Protein AF-A0AAE0IGR1-F1 (afdb_monomer)

Foldseek 3Di:
DPDDDADAEDEAELEEAEQEQEQAEADDPPLDQQHYKYKYAFYFYYNYQWDYDRPSNRDTHGHHGDTDRIDMDHAAAHQADAQDEAAAADPFPANAEDEPGEAEWALEPRHCQACVNFAAPPAADDPRQNHEAEHYEHDQNYEYDYAPYEADYQQFRPVVPPCRGGGDHEYAEYYEHNHQPDDYEAHAYEAEAYWQERYEYEPHENYYDHAYEYEHRQQPPVVPPPPPCPVPAVVDPPGDDLVVCVVPPQSQSRGYAHYEYYLYEQYHHHHYEYEQQHHNNDGPLQVVLASHAEHYEYELYAQHKHAWYKYTSYQFDYDYHPDDGDGQVVQFDDPDPRTIGTDGIDCPRHGDHHDCVSVVVVVVPPVPPPDDDQPDADQALVRLLVCLLVTDLLCSLLSLLVNLLVLLVVLLVLLVVCVVVVLVVLVVLVVVVLLVVLQVLLLVVQLCVLVLVQKWKWFFAFAAEPVRVPCPPDDGHPDHDDDPPDDTGGDIHTDRRHNDQADADADPDDDDDTAMEMDGPDPPSVLQVSLAPRLQFPQQWDFFWAFRYFYPPLVVVPPCSVVCRVVPTGTHGRRIDGDSVRDDDADLSQLCVLLSVLSVQLSVLSVLLSVVCVVPSVQSLLSSLLSLLSSVLSSLQSVLSVVSSVCSVPPDPVVVVVSVLSNLLSSLLSLLSSPPSCPVVNVVSLSSQCSSHHPSNVLSVLSNCLSVPCPHLSNQSSVLSRVPGSTRVSSNRNSVSSVVHDPSNLVSNPCSSVSVVSSVSSSPND

Secondary structure (DSSP, 8-state):
--S----EEEEEES-EEES-S-SEEE--GGG-STTEEEEEEEEEEEEEEEEEEETTTTEEEEEEEEEEEEEEE-----TT-EEEEE----SSTTSSEEES-EEEESSSTTSS-STTTSBTT-SS--GGGEEESEEEEE-TT--EEEES-EEEE-SEEGGGGGG-EEB--EESEEEEE--SS--EEEEEEEEE--SSEEEEEES-EEEEEEEEEEE--TTTTSSPTTTT-GGGTTSSTT----GGGTT-S-TTSSS-EEEEEES-EEEEEEEEEEE---BTTB-HHHHHT-SEEEEEEEES-EEEEEEEEEEESEEEEEEETTSPPEESGGGB--SSSS-EEEEEEEEEESS----GGGHHHHGGGGGGS-PPP--S--SSHHHHHHHGGGS-HHHHHHHHHHHHHHHHHHHHHHHHHHHHTTHHHHHHHHHHHHHHHHHHHHHHHHTTTTTTSSEEEEEEEEEEETTTTT-GGGS---SEE--TT---EEEEEEEPPPSS-------SSPPPPP-EEEEES-HHHHHHHHHHHH---STTEEEEEEEEEPPTTGGGSGGGHHHHHHHHSEEEEEEEEE-GGG-----HHHHHHHTHHHHHHHHHHHHHHHHHHTTSGGGHHHHHHHHHHHHHHHHHHHHHHHHHHHHTTS--HHHHHHHHHHHHHHHHHTHHHHGGGGHHHHHHHHHHHHTT-SHHHHHHHHHHHHHH-TTSHHHHHHHHHHSSTT-HHHHHHHHHHHHH--HHHHGGGTHHHHHHHHHHHHHH--

Sequence (766 aa):
MTGTYNGGSIPVLDSTMTDVTTGIYVSTPFNMANQFSIVIDNLSIKNVGTAVNHQTAGTQLVGGTYNVESWVLGKGPTAGVVLMEWNMAESSQGSAGMWDSHFRIGGAAGSRLQVANCPKLTGPVNANCIAGAMMLHMTPTSSAYLENIWAWVSDHDMDSGLAQTQIDVYVARGILIESRGGPVWMYSTASEHCILYQYQLYGAKDVFMGNVQTESPYFLPKPQAPAPFITAVEQFPGDPDFGSCAGSSSTHCAAAWGLMVQASTNVHVMGAGLYNWFQEYVQPCVDTQDCQQRVVNITASASVWVYNLYTIGTVEMINYGSQTPILSKPNTNALEHPFVSSINAWMGASVGEVPDEFNDEITLLIDHWNLPECSGGSTSLEELEEAAAKVPGHCRDKYVVDIEMRTLNTALDKYTSVVKDGYDSKFAIYEKVVRQAVPGQIDAFMRGAQASGFFSCVNRKIVCCKAECHAIAYGNCEGCDRGADCVSGPTNVTVDCPTEIPRAAPSYSAPSLPTIYYTCTNYDGFYKAMADQYGIQKSWVTWGKFTVRIHTGCEYSGTNIKKCQDDNEQHWYGYPLFNDGAVVIANPKDIIAASYDQARELSADLSQAAAFADWFAPYHSDLADAASIPAFLMSMAVDSMSKVVHVADEIIEEERKALIVNFLTAVLFLIPMAGEVAGAFSLAVLRGILEIAGHLADLAITIYEVVDDPGSALQTIFGWLLGGGASRKPFKEAAAARRAMPNAEKDKLGTVKDKLDTIARVRKTC

Structure (mmCIF, N/CA/C/O backbone):
data_AF-A0AAE0IGR1-F1
#
_entry.id   AF-A0AAE0IGR1-F1
#
loop_
_atom_site.group_PDB
_atom_site.id
_atom_site.type_symbol
_atom_site.label_atom_id
_atom_site.label_alt_id
_atom_site.label_comp_id
_atom_site.label_asym_id
_atom_site.label_entity_id
_atom_site.label_seq_id
_atom_site.pdbx_PDB_ins_code
_atom_site.Cartn_x
_atom_site.Cartn_y
_atom_site.Cartn_z
_atom_site.occupancy
_atom_site.B_iso_or_equiv
_atom_site.auth_seq_id
_atom_site.auth_comp_id
_atom_site.auth_asym_id
_atom_site.auth_atom_id
_atom_site.pdbx_PDB_model_num
ATOM 1 N N . MET A 1 1 ? -41.313 -8.352 10.729 1.00 32.53 1 MET A N 1
ATOM 2 C CA . MET A 1 1 ? -41.241 -6.997 10.140 1.00 32.53 1 MET A CA 1
ATOM 3 C C . MET A 1 1 ? -42.437 -6.810 9.206 1.00 32.53 1 MET A C 1
ATOM 5 O O . MET A 1 1 ? -42.732 -7.741 8.469 1.00 32.53 1 MET A O 1
ATOM 9 N N . THR A 1 2 ? -43.145 -5.676 9.253 1.00 28.11 2 THR A N 1
ATOM 10 C CA . THR A 1 2 ? -44.354 -5.416 8.424 1.00 28.11 2 THR A CA 1
ATOM 11 C C . THR A 1 2 ? -44.430 -3.978 7.885 1.00 28.11 2 THR A C 1
ATOM 13 O O . THR A 1 2 ? -45.504 -3.511 7.513 1.00 28.11 2 THR A O 1
ATOM 16 N N . GLY A 1 3 ? -43.306 -3.257 7.851 1.00 33.84 3 GLY A N 1
ATOM 17 C CA . GLY A 1 3 ? -43.201 -1.962 7.173 1.00 33.84 3 GLY A CA 1
ATOM 18 C C . GLY A 1 3 ? -42.884 -2.141 5.687 1.00 33.84 3 GLY A C 1
ATOM 19 O O . GLY A 1 3 ? -42.161 -3.062 5.315 1.00 33.84 3 GLY A O 1
ATOM 20 N N . THR A 1 4 ? -43.406 -1.266 4.828 1.00 33.12 4 THR A N 1
ATOM 21 C CA . THR A 1 4 ? -43.055 -1.230 3.400 1.00 33.12 4 THR A CA 1
ATOM 22 C C . THR A 1 4 ? -41.631 -0.702 3.211 1.00 33.12 4 THR A C 1
ATOM 24 O O . THR A 1 4 ? -41.381 0.494 3.365 1.00 33.12 4 THR A O 1
ATOM 27 N N . TYR A 1 5 ? -40.711 -1.610 2.893 1.00 40.69 5 TYR A N 1
ATOM 28 C CA . TYR A 1 5 ? -39.270 -1.371 2.792 1.00 40.69 5 TYR A CA 1
ATOM 29 C C . TYR A 1 5 ? -38.842 -0.427 1.657 1.00 40.69 5 TYR A C 1
ATOM 31 O O . TYR A 1 5 ? -39.402 -0.446 0.559 1.00 40.69 5 TYR A O 1
ATOM 39 N N . ASN A 1 6 ? -37.762 0.305 1.941 1.00 41.19 6 ASN A N 1
ATOM 40 C CA . ASN A 1 6 ? -36.850 1.040 1.054 1.00 41.19 6 ASN A CA 1
ATOM 41 C C . ASN A 1 6 ? -35.438 0.954 1.731 1.00 41.19 6 ASN A C 1
ATOM 43 O O . ASN A 1 6 ? -35.376 0.619 2.915 1.00 41.19 6 ASN A O 1
ATOM 47 N N . GLY A 1 7 ? -34.271 1.167 1.106 1.00 49.53 7 GLY A N 1
ATOM 48 C CA . GLY A 1 7 ? -33.974 1.815 -0.178 1.00 49.53 7 GLY A CA 1
ATOM 49 C C . GLY A 1 7 ? -32.599 2.521 -0.197 1.00 49.53 7 GLY A C 1
ATOM 50 O O . GLY A 1 7 ? -32.595 3.731 -0.321 1.00 49.53 7 GLY A O 1
ATOM 51 N N . GLY A 1 8 ? -31.470 1.814 -0.002 1.00 45.62 8 GLY A N 1
ATOM 52 C CA . GLY A 1 8 ? -30.089 2.327 0.282 1.00 45.62 8 GLY A CA 1
ATOM 53 C C . GLY A 1 8 ? -29.482 3.423 -0.617 1.00 45.62 8 GLY A C 1
ATOM 54 O O . GLY A 1 8 ? -29.992 3.728 -1.697 1.00 45.62 8 GLY A O 1
ATOM 55 N N . SER A 1 9 ? -28.301 3.924 -0.230 1.00 52.53 9 SER A N 1
ATOM 56 C CA . SER A 1 9 ? -27.388 4.678 -1.111 1.00 52.53 9 SER A CA 1
ATOM 57 C C . SER A 1 9 ? -25.907 4.500 -0.751 1.00 52.53 9 SER A C 1
ATOM 59 O O . SER A 1 9 ? -25.546 4.753 0.395 1.00 52.53 9 SER A O 1
ATOM 61 N N . ILE A 1 10 ? -25.052 4.162 -1.724 1.00 58.31 10 ILE A N 1
ATOM 62 C CA . ILE A 1 10 ? -23.582 4.174 -1.596 1.00 58.31 10 ILE A CA 1
ATOM 63 C C . ILE A 1 10 ? -22.963 5.098 -2.660 1.00 58.31 10 ILE A C 1
ATOM 65 O O . ILE A 1 10 ? -23.114 4.815 -3.851 1.00 58.31 10 ILE A O 1
ATOM 69 N N . PRO A 1 11 ? -22.242 6.166 -2.274 1.00 56.22 11 PRO A N 1
ATOM 70 C CA . PRO A 1 11 ? -21.306 6.859 -3.151 1.00 56.22 11 PRO A CA 1
ATOM 71 C C . PRO A 1 11 ? -19.921 6.178 -3.128 1.00 56.22 11 PRO A C 1
ATOM 73 O O . PRO A 1 11 ? -19.413 5.841 -2.065 1.00 56.22 11 PRO A O 1
ATOM 76 N N . VAL A 1 12 ? -19.303 6.005 -4.295 1.00 64.44 12 VAL A N 1
ATOM 77 C CA . VAL A 1 12 ? -17.912 5.562 -4.489 1.00 64.44 12 VAL A CA 1
ATOM 78 C C . VAL A 1 12 ? -17.262 6.573 -5.426 1.00 64.44 12 VAL A C 1
ATOM 80 O O . VAL A 1 12 ? -17.505 6.538 -6.630 1.00 64.44 12 VAL A O 1
ATOM 83 N N . LEU A 1 13 ? -16.519 7.520 -4.861 1.00 58.56 13 LEU A N 1
ATOM 84 C CA . LEU A 1 13 ? -15.970 8.681 -5.567 1.00 58.56 13 LEU A CA 1
ATOM 85 C C . LEU A 1 13 ? -14.442 8.612 -5.524 1.00 58.56 13 LEU A C 1
ATOM 87 O O . LEU A 1 13 ? -13.894 8.259 -4.481 1.00 58.56 13 LEU A O 1
ATOM 91 N N . ASP A 1 14 ? -13.774 8.897 -6.644 1.00 55.19 14 ASP A N 1
ATOM 92 C CA . ASP A 1 14 ? -12.304 8.991 -6.764 1.00 55.19 14 ASP A CA 1
ATOM 93 C C . ASP A 1 14 ? -11.532 7.754 -6.242 1.00 55.19 14 ASP A C 1
ATOM 95 O O . ASP A 1 14 ? -10.349 7.803 -5.905 1.00 55.19 14 ASP A O 1
ATOM 99 N N . SER A 1 15 ? -12.219 6.612 -6.161 1.00 71.31 15 SER A N 1
ATOM 100 C CA . SER A 1 15 ? -11.767 5.427 -5.430 1.00 71.31 15 SER A CA 1
ATOM 101 C C . SER A 1 15 ? -10.935 4.480 -6.304 1.00 71.31 15 SER A C 1
ATOM 103 O O . SER A 1 15 ? -10.947 4.550 -7.534 1.00 71.31 15 SER A O 1
ATOM 105 N N . THR A 1 16 ? -10.258 3.505 -5.689 1.00 79.19 16 THR A N 1
ATOM 106 C CA . THR A 1 16 ? -9.622 2.392 -6.415 1.00 79.19 16 THR A CA 1
ATOM 107 C C . THR A 1 16 ? -10.020 1.037 -5.826 1.00 79.19 16 THR A C 1
ATOM 109 O O . THR A 1 16 ? -9.865 0.810 -4.633 1.00 79.19 16 THR A O 1
ATOM 112 N N . MET A 1 17 ? -10.471 0.101 -6.668 1.00 83.50 17 MET A N 1
ATOM 113 C CA . MET A 1 17 ? -10.677 -1.310 -6.309 1.00 83.50 17 MET A CA 1
ATOM 114 C C . MET A 1 17 ? -9.617 -2.166 -7.003 1.00 83.50 17 MET A C 1
ATOM 116 O O . MET A 1 17 ? -9.575 -2.215 -8.231 1.00 83.50 17 MET A O 1
ATOM 120 N N . THR A 1 18 ? -8.768 -2.845 -6.229 1.00 80.94 18 THR A N 1
ATOM 121 C CA . THR A 1 18 ? -7.676 -3.684 -6.754 1.00 80.94 18 THR A CA 1
ATOM 122 C C . THR A 1 18 ? -7.770 -5.106 -6.200 1.00 80.94 18 THR A C 1
ATOM 124 O O . THR A 1 18 ? -8.037 -5.271 -5.016 1.00 80.94 18 THR A O 1
ATOM 127 N N . ASP A 1 19 ? -7.558 -6.119 -7.044 1.00 81.06 19 ASP A N 1
ATOM 128 C CA . ASP A 1 19 ? -7.430 -7.545 -6.675 1.00 81.06 19 ASP A CA 1
ATOM 129 C C . ASP A 1 19 ? -8.647 -8.178 -5.946 1.00 81.06 19 ASP A C 1
ATOM 131 O O . ASP A 1 19 ? -8.520 -9.201 -5.271 1.00 81.06 19 ASP A O 1
ATOM 135 N N . VAL A 1 20 ? -9.856 -7.616 -6.093 1.00 75.44 20 VAL A N 1
ATOM 136 C CA . VAL A 1 20 ? -11.080 -8.126 -5.435 1.00 75.44 20 VAL A CA 1
ATOM 137 C C . VAL A 1 20 ? -11.959 -8.983 -6.354 1.00 75.44 20 VAL A C 1
ATOM 139 O O . VAL A 1 20 ? -12.288 -8.607 -7.479 1.00 75.44 20 VAL A O 1
ATOM 142 N N . THR A 1 21 ? -12.428 -10.136 -5.858 1.00 83.75 21 THR A N 1
ATOM 143 C CA . THR A 1 21 ? -13.311 -11.044 -6.629 1.00 83.75 21 THR A CA 1
ATOM 144 C C . THR A 1 21 ? -14.663 -10.397 -6.955 1.00 83.75 21 THR A C 1
ATOM 146 O O . THR A 1 21 ? -15.224 -10.606 -8.030 1.00 83.75 21 THR A O 1
ATOM 149 N N . THR A 1 22 ? -15.193 -9.568 -6.058 1.00 83.88 22 THR A N 1
ATOM 150 C CA . THR A 1 22 ? -16.316 -8.664 -6.328 1.00 83.88 22 THR A CA 1
ATOM 151 C C . THR A 1 22 ? -16.089 -7.373 -5.547 1.00 83.88 22 THR A C 1
ATOM 153 O O . THR A 1 22 ? -15.745 -7.448 -4.374 1.00 83.88 22 THR A O 1
ATOM 156 N N . GLY A 1 23 ? -16.243 -6.216 -6.197 1.00 83.06 23 GLY A N 1
ATOM 157 C CA . GLY A 1 23 ? -16.045 -4.897 -5.588 1.00 83.06 23 GLY A CA 1
ATOM 158 C C . GLY A 1 23 ? -17.191 -4.525 -4.651 1.00 83.06 23 GLY A C 1
ATOM 159 O O . GLY A 1 23 ? -17.036 -4.545 -3.436 1.00 83.06 23 GLY A O 1
ATOM 160 N N . ILE A 1 24 ? -18.368 -4.243 -5.214 1.00 80.44 24 ILE A N 1
ATOM 161 C CA . ILE A 1 24 ? -19.601 -3.999 -4.453 1.00 80.44 24 ILE A CA 1
ATOM 162 C C . ILE A 1 24 ? -20.551 -5.181 -4.649 1.00 80.44 24 ILE A C 1
ATOM 164 O O . ILE A 1 24 ? -21.034 -5.418 -5.757 1.00 80.44 24 ILE A O 1
ATOM 168 N N . TYR A 1 25 ? -20.868 -5.907 -3.579 1.00 79.31 25 TYR A N 1
ATOM 169 C CA . TYR A 1 25 ? -21.896 -6.948 -3.596 1.00 79.31 25 TYR A CA 1
ATOM 170 C C . TYR A 1 25 ? -23.161 -6.456 -2.886 1.00 79.31 25 TYR A C 1
ATOM 172 O O . TYR A 1 25 ? -23.106 -6.063 -1.726 1.00 79.31 25 TYR A O 1
ATOM 180 N N . VAL A 1 26 ? -24.309 -6.487 -3.572 1.00 71.12 26 VAL A N 1
ATOM 181 C CA . VAL A 1 26 ? -25.598 -6.043 -3.019 1.00 71.12 26 VAL A CA 1
ATOM 182 C C . VAL A 1 26 ? -26.591 -7.197 -2.983 1.00 71.12 26 VAL A C 1
ATOM 184 O O . VAL A 1 26 ? -27.227 -7.532 -3.992 1.00 71.12 26 VAL A O 1
ATOM 187 N N . SER A 1 27 ? -26.785 -7.755 -1.791 1.00 67.62 27 SER A N 1
ATOM 188 C CA . SER A 1 27 ? -27.943 -8.584 -1.453 1.00 67.62 27 SER A CA 1
ATOM 189 C C . SER A 1 27 ? -28.959 -7.765 -0.666 1.00 67.62 27 SER A C 1
ATOM 191 O O . SER A 1 27 ? -28.601 -7.098 0.302 1.00 67.62 27 SER A O 1
ATOM 193 N N . THR A 1 28 ? -30.237 -7.846 -1.038 1.00 59.53 28 THR A N 1
ATOM 194 C CA . THR A 1 28 ? -31.324 -7.251 -0.250 1.00 59.53 28 THR A CA 1
ATOM 195 C C . THR A 1 28 ? -32.122 -8.346 0.453 1.00 59.53 28 THR A C 1
ATOM 197 O O . THR A 1 28 ? -32.560 -9.297 -0.204 1.00 59.53 28 THR A O 1
ATOM 200 N N . PRO A 1 29 ? -32.381 -8.227 1.768 1.00 45.53 29 PRO A N 1
ATOM 201 C CA . PRO A 1 29 ? -33.410 -9.028 2.411 1.00 45.53 29 PRO A CA 1
ATOM 202 C C . PRO A 1 29 ? -34.731 -8.908 1.628 1.00 45.53 29 PRO A C 1
ATOM 204 O O . PRO A 1 29 ? -35.122 -7.818 1.213 1.00 45.53 29 PRO A O 1
ATOM 207 N N . PHE A 1 30 ? -35.432 -10.028 1.439 1.00 51.00 30 PHE A N 1
ATOM 208 C CA . PHE A 1 30 ? -36.766 -10.095 0.814 1.00 51.00 30 PHE A CA 1
ATOM 209 C C . PHE A 1 30 ? -36.866 -9.791 -0.703 1.00 51.00 30 PHE A C 1
ATOM 211 O O . PHE A 1 30 ? -37.959 -9.495 -1.184 1.00 51.00 30 PHE A O 1
ATOM 218 N N . ASN A 1 31 ? -35.789 -9.936 -1.488 1.00 55.56 31 ASN A N 1
ATOM 219 C CA . ASN A 1 31 ? -35.830 -9.946 -2.967 1.00 55.56 31 ASN A CA 1
ATOM 220 C C . ASN A 1 31 ? -36.427 -8.687 -3.654 1.00 55.56 31 ASN A C 1
ATOM 222 O O . ASN A 1 31 ? -36.991 -8.767 -4.747 1.00 55.56 31 ASN A O 1
ATOM 226 N N . MET A 1 32 ? -36.276 -7.496 -3.067 1.00 56.06 32 MET A N 1
ATOM 227 C CA . MET A 1 32 ? -36.709 -6.240 -3.699 1.00 56.06 32 MET A CA 1
ATOM 228 C C . MET A 1 32 ? -35.548 -5.521 -4.411 1.00 56.06 32 MET A C 1
ATOM 230 O O . MET A 1 32 ? -34.564 -5.133 -3.787 1.00 56.06 32 MET A O 1
ATOM 234 N N . ALA A 1 33 ? -35.669 -5.356 -5.735 1.00 56.72 33 ALA A N 1
ATOM 235 C CA . ALA A 1 33 ? -34.616 -4.839 -6.624 1.00 56.72 33 ALA A CA 1
ATOM 236 C C . ALA A 1 33 ? -34.438 -3.310 -6.604 1.00 56.72 33 ALA A C 1
ATOM 238 O O . ALA A 1 33 ? -33.350 -2.802 -6.842 1.00 56.72 33 ALA A O 1
ATOM 239 N N . ASN A 1 34 ? -35.498 -2.554 -6.308 1.00 54.81 34 ASN A N 1
ATOM 240 C CA . ASN A 1 34 ? -35.476 -1.086 -6.348 1.00 54.81 34 ASN A CA 1
ATOM 241 C C . ASN A 1 34 ? -35.020 -0.482 -5.007 1.00 54.81 34 ASN A C 1
ATOM 243 O O . ASN A 1 34 ? -35.529 0.562 -4.604 1.00 54.81 34 ASN A O 1
ATOM 247 N N . GLN A 1 35 ? -34.149 -1.189 -4.275 1.00 56.34 35 GLN A N 1
ATOM 248 C CA . GLN A 1 35 ? -33.909 -0.955 -2.850 1.00 56.34 35 GLN A CA 1
ATOM 249 C C . GLN A 1 35 ? -32.461 -0.722 -2.418 1.00 56.34 35 GLN A C 1
ATOM 251 O O . GLN A 1 35 ? -32.260 -0.592 -1.213 1.00 56.34 35 GLN A O 1
ATOM 256 N N . PHE A 1 36 ? -31.491 -0.532 -3.320 1.00 59.03 36 PHE A N 1
ATOM 257 C CA . PHE A 1 36 ? -30.537 0.556 -3.078 1.00 59.03 36 PHE A CA 1
ATOM 258 C C . PHE A 1 36 ? -30.007 1.275 -4.309 1.00 59.03 36 PHE A C 1
ATOM 260 O O . PHE A 1 36 ? -30.181 0.823 -5.438 1.00 59.03 36 PHE A O 1
ATOM 267 N N . SER A 1 37 ? -29.449 2.459 -4.048 1.00 60.84 37 SER A N 1
ATOM 268 C CA . SER A 1 37 ? -28.694 3.274 -4.977 1.00 60.84 37 SER A CA 1
ATOM 269 C C . SER A 1 37 ? -27.185 3.058 -4.836 1.00 60.84 37 SER A C 1
ATOM 271 O O . SER A 1 37 ? -26.670 2.897 -3.733 1.00 60.84 37 SER A O 1
ATOM 273 N N . ILE A 1 38 ? -26.476 3.071 -5.955 1.00 70.00 38 ILE A N 1
ATOM 274 C CA . ILE A 1 38 ? -25.025 3.225 -6.031 1.00 70.00 38 ILE A CA 1
ATOM 275 C C . ILE A 1 38 ? -24.768 4.405 -6.958 1.00 70.00 38 ILE A C 1
ATOM 277 O O . ILE A 1 38 ? -25.395 4.490 -8.018 1.00 70.00 38 ILE A O 1
ATOM 281 N N . VAL A 1 39 ? -23.854 5.286 -6.570 1.00 65.00 39 VAL A N 1
ATOM 282 C CA . VAL A 1 39 ? -23.245 6.297 -7.434 1.00 65.00 39 VAL A CA 1
ATOM 283 C C . VAL A 1 39 ? -21.751 6.027 -7.433 1.00 65.00 39 VAL A C 1
ATOM 285 O O . VAL A 1 39 ? -21.124 6.083 -6.385 1.00 65.00 39 VAL A O 1
ATOM 288 N N . ILE A 1 40 ? -21.196 5.715 -8.594 1.00 72.12 40 ILE A N 1
ATOM 289 C CA . ILE A 1 40 ? -19.762 5.590 -8.824 1.00 72.12 40 ILE A CA 1
ATOM 290 C C . ILE A 1 40 ? -19.332 6.784 -9.671 1.00 72.12 40 ILE A C 1
ATOM 292 O O . ILE A 1 40 ? -19.990 7.084 -10.671 1.00 72.12 40 ILE A O 1
ATOM 296 N N . ASP A 1 41 ? -18.243 7.432 -9.284 1.00 55.28 41 ASP A N 1
ATOM 297 C CA . ASP A 1 41 ? -17.595 8.524 -10.011 1.00 55.28 41 ASP A CA 1
ATOM 298 C C . ASP A 1 41 ? -16.074 8.334 -9.910 1.00 55.28 41 ASP A C 1
ATOM 300 O O . ASP A 1 41 ? -15.561 8.042 -8.829 1.00 55.28 41 ASP A O 1
ATOM 304 N N . ASN A 1 42 ? -15.361 8.429 -11.031 1.00 57.09 42 ASN A N 1
ATOM 305 C CA . ASN A 1 42 ? -13.902 8.285 -11.118 1.00 57.09 42 ASN A CA 1
ATOM 306 C C . ASN A 1 42 ? -13.301 7.060 -10.370 1.00 57.09 42 ASN A C 1
ATOM 308 O O . ASN A 1 42 ? -12.272 7.157 -9.703 1.00 57.09 42 ASN A O 1
ATOM 312 N N . LEU A 1 43 ? -13.927 5.881 -10.476 1.00 80.81 43 LEU A N 1
ATOM 313 C CA . LEU A 1 43 ? -13.426 4.646 -9.851 1.00 80.81 43 LEU A CA 1
ATOM 314 C C . LEU A 1 43 ? -12.410 3.941 -10.761 1.00 80.81 43 LEU A C 1
ATOM 316 O O . LEU A 1 43 ? -12.765 3.463 -11.840 1.00 80.81 43 LEU A O 1
ATOM 320 N N . SER A 1 44 ? -11.171 3.769 -10.305 1.00 85.31 44 SER A N 1
ATOM 321 C CA . SER A 1 44 ? -10.204 2.886 -10.970 1.00 85.31 44 SER A CA 1
ATOM 322 C C . SER A 1 44 ? -10.406 1.438 -10.516 1.00 85.31 44 SER A C 1
ATOM 324 O O . SER A 1 44 ? -10.274 1.136 -9.331 1.00 85.31 44 SER A O 1
ATOM 326 N N . ILE A 1 45 ? -10.708 0.517 -11.433 1.00 90.06 45 ILE A N 1
ATOM 327 C CA . ILE A 1 45 ? -10.719 -0.921 -11.135 1.00 90.06 45 ILE A CA 1
ATOM 328 C C . ILE A 1 45 ? -9.489 -1.601 -11.738 1.00 90.06 45 ILE A C 1
ATOM 330 O O . ILE A 1 45 ? -9.093 -1.305 -12.866 1.00 90.06 45 ILE A O 1
ATOM 334 N N . LYS A 1 46 ? -8.868 -2.510 -10.983 1.00 89.12 46 LYS A N 1
ATOM 335 C CA . LYS A 1 46 ? -7.663 -3.258 -11.369 1.00 89.12 46 LYS A CA 1
ATOM 336 C C . LYS A 1 46 ? -7.799 -4.711 -10.923 1.00 89.12 46 LYS A C 1
ATOM 338 O O . LYS A 1 46 ? -7.933 -4.972 -9.734 1.00 89.12 46 LYS A O 1
ATOM 343 N N . ASN A 1 47 ? -7.761 -5.659 -11.857 1.00 86.88 47 ASN A N 1
ATOM 344 C CA . ASN A 1 47 ? -7.889 -7.093 -11.560 1.00 86.88 47 ASN A CA 1
ATOM 345 C C . ASN A 1 47 ? -9.139 -7.437 -10.712 1.00 86.88 47 ASN A C 1
ATOM 347 O O . ASN A 1 47 ? -9.103 -8.267 -9.806 1.00 86.88 47 ASN A O 1
ATOM 351 N N . VAL A 1 48 ? -10.261 -6.761 -10.982 1.00 89.12 48 VAL A N 1
ATOM 352 C CA . VAL A 1 48 ? -11.524 -6.979 -10.262 1.00 89.12 48 VAL A CA 1
ATOM 353 C C . VAL A 1 48 ? -12.364 -8.030 -10.983 1.00 89.12 48 VAL A C 1
ATOM 355 O O . VAL A 1 48 ? -12.584 -7.909 -12.183 1.00 89.12 48 VAL A O 1
ATOM 358 N N . GLY A 1 49 ? -12.892 -9.033 -10.277 1.00 89.94 49 GLY A N 1
ATOM 359 C CA . GLY A 1 49 ? -13.716 -10.090 -10.887 1.00 89.94 49 GLY A CA 1
ATOM 360 C C . GLY A 1 49 ? -15.113 -9.616 -11.318 1.00 89.94 49 GLY A C 1
ATOM 361 O O . GLY A 1 49 ? -15.602 -9.960 -12.393 1.00 89.94 49 GLY A O 1
ATOM 362 N N . THR A 1 50 ? -15.768 -8.782 -10.510 1.00 89.00 50 THR A N 1
ATOM 363 C CA . THR A 1 50 ? -17.035 -8.100 -10.840 1.00 89.00 50 THR A CA 1
ATOM 364 C C . THR A 1 50 ? -17.097 -6.787 -10.065 1.00 89.00 50 THR A C 1
ATOM 366 O O . THR A 1 50 ? -17.085 -6.818 -8.839 1.00 89.00 50 THR A O 1
ATOM 369 N N . ALA A 1 51 ? -17.127 -5.627 -10.726 1.00 83.75 51 ALA A N 1
ATOM 370 C CA . ALA A 1 51 ? -17.043 -4.345 -10.019 1.00 83.75 51 ALA A CA 1
ATOM 371 C C . ALA A 1 51 ? -18.284 -4.068 -9.160 1.00 83.75 51 ALA A C 1
ATOM 373 O O . ALA A 1 51 ? -18.154 -3.643 -8.015 1.00 83.75 51 ALA A O 1
ATOM 374 N N . VAL A 1 52 ? -19.479 -4.384 -9.669 1.00 85.81 52 VAL A N 1
ATOM 375 C CA . VAL A 1 52 ? -20.727 -4.346 -8.895 1.00 85.81 52 VAL A CA 1
ATOM 376 C C . VAL A 1 52 ? -21.581 -5.557 -9.230 1.00 85.81 52 VAL A C 1
ATOM 378 O O . VAL A 1 52 ? -21.808 -5.841 -10.402 1.00 85.81 52 VAL A O 1
ATOM 381 N N . ASN A 1 53 ? -22.120 -6.229 -8.218 1.00 84.69 53 ASN A N 1
ATOM 382 C CA . ASN A 1 53 ? -23.085 -7.308 -8.373 1.00 84.69 53 ASN A CA 1
ATOM 383 C C . ASN A 1 53 ? -24.309 -7.064 -7.484 1.00 84.69 53 ASN A C 1
ATOM 385 O O . ASN A 1 53 ? -24.288 -7.377 -6.293 1.00 84.69 53 ASN A O 1
ATOM 389 N N . HIS A 1 54 ? -25.391 -6.529 -8.053 1.00 78.38 54 HIS A N 1
ATOM 390 C CA . HIS A 1 54 ? -26.666 -6.426 -7.350 1.00 78.38 54 HIS A CA 1
ATOM 391 C C . HIS A 1 54 ? -27.509 -7.676 -7.612 1.00 78.38 54 HIS A C 1
ATOM 393 O O . HIS A 1 54 ? -28.357 -7.702 -8.507 1.00 78.38 54 HIS A O 1
ATOM 399 N N . GLN A 1 55 ? -27.286 -8.700 -6.780 1.00 77.56 55 GLN A N 1
ATOM 400 C CA . GLN A 1 55 ? -27.884 -10.034 -6.895 1.00 77.56 55 GLN A CA 1
ATOM 401 C C . GLN A 1 55 ? -29.404 -9.974 -7.107 1.00 77.56 55 GLN A C 1
ATOM 403 O O . GLN A 1 55 ? -29.927 -10.595 -8.029 1.00 77.56 55 GLN A O 1
ATOM 408 N N . THR A 1 56 ? -30.107 -9.189 -6.287 1.00 70.31 56 THR A N 1
ATOM 409 C CA . THR A 1 56 ? -31.568 -9.061 -6.355 1.00 70.31 56 THR A CA 1
ATOM 410 C C . THR A 1 56 ? -32.074 -8.370 -7.622 1.00 70.31 56 THR A C 1
ATOM 412 O O . THR A 1 56 ? -33.123 -8.739 -8.148 1.00 70.31 56 THR A O 1
ATOM 415 N N . ALA A 1 57 ? -31.372 -7.339 -8.097 1.00 68.00 57 ALA A N 1
ATOM 416 C CA . ALA A 1 57 ? -31.784 -6.586 -9.279 1.00 68.00 57 ALA A CA 1
ATOM 417 C C . ALA A 1 57 ? -31.388 -7.276 -10.594 1.00 68.00 57 ALA A C 1
ATOM 419 O O . ALA A 1 57 ? -31.900 -6.911 -11.649 1.00 68.00 57 ALA A O 1
ATOM 420 N N . GLY A 1 58 ? -30.469 -8.248 -10.541 1.00 75.19 58 GLY A N 1
ATOM 421 C CA . GLY A 1 58 ? -29.841 -8.830 -11.727 1.00 75.19 58 GLY A CA 1
ATOM 422 C C . GLY A 1 58 ? -28.909 -7.855 -12.458 1.00 75.19 58 GLY A C 1
ATOM 423 O O . GLY A 1 58 ? -28.497 -8.134 -13.581 1.00 75.19 58 GLY A O 1
ATOM 424 N N . THR A 1 59 ? -28.583 -6.714 -11.844 1.00 78.94 59 THR A N 1
ATOM 425 C CA . THR A 1 59 ? -27.728 -5.680 -12.435 1.00 78.94 59 THR A CA 1
ATOM 426 C C . THR A 1 59 ? -26.284 -5.887 -12.011 1.00 78.94 59 THR A C 1
ATOM 428 O O . THR A 1 59 ? -25.998 -6.024 -10.820 1.00 78.94 59 THR A O 1
ATOM 431 N N . GLN A 1 60 ? -25.367 -5.840 -12.975 1.00 86.00 60 GLN A N 1
ATOM 432 C CA . GLN A 1 60 ? -23.933 -5.919 -12.719 1.00 86.00 60 GLN A CA 1
ATOM 433 C C . GLN A 1 60 ? -23.181 -4.796 -13.438 1.00 86.00 60 GLN A C 1
ATOM 435 O O . GLN A 1 60 ? -23.512 -4.448 -14.572 1.00 86.00 60 GLN A O 1
ATOM 440 N N . LEU A 1 61 ? -22.146 -4.268 -12.787 1.00 83.06 61 LEU A N 1
ATOM 441 C CA . LEU A 1 61 ? -21.028 -3.614 -13.459 1.00 83.06 61 LEU A CA 1
ATOM 442 C C . LEU A 1 61 ? -19.924 -4.662 -13.576 1.00 83.06 61 LEU A C 1
ATOM 444 O O . LEU A 1 61 ? -19.521 -5.253 -12.570 1.00 83.06 61 LEU A O 1
ATOM 448 N N . VAL A 1 62 ? -19.475 -4.924 -14.803 1.00 87.38 62 VAL A N 1
ATOM 449 C CA . VAL A 1 62 ? -18.478 -5.967 -15.075 1.00 87.38 62 VAL A CA 1
ATOM 450 C C . VAL A 1 62 ? -17.160 -5.690 -14.346 1.00 87.38 62 VAL A C 1
ATOM 452 O O . VAL A 1 62 ? -16.877 -4.568 -13.935 1.00 87.38 62 VAL A O 1
ATOM 455 N N . GLY A 1 63 ? -16.382 -6.742 -14.109 1.00 87.00 63 GLY A N 1
ATOM 456 C CA . GLY A 1 63 ? -15.024 -6.623 -13.589 1.00 87.00 63 GLY A CA 1
ATOM 457 C C . GLY A 1 63 ? -14.004 -6.325 -14.691 1.00 87.00 63 GLY A C 1
ATOM 458 O O . GLY A 1 63 ? -14.333 -6.334 -15.878 1.00 87.00 63 GLY A O 1
ATOM 459 N N . GLY A 1 64 ? -12.754 -6.098 -14.296 1.00 88.06 64 GLY A N 1
ATOM 460 C CA . GLY A 1 64 ? -11.622 -5.933 -15.198 1.00 88.06 64 GLY A CA 1
ATOM 461 C C . GLY A 1 64 ? -10.529 -5.030 -14.632 1.00 88.06 64 GLY A C 1
ATOM 462 O O . GLY A 1 64 ? -10.410 -4.848 -13.418 1.00 88.06 64 GLY A O 1
ATOM 463 N N . THR A 1 65 ? -9.750 -4.461 -15.553 1.00 92.19 65 THR A N 1
ATOM 464 C CA . THR A 1 65 ? -8.763 -3.407 -15.295 1.00 92.19 65 THR A CA 1
ATOM 465 C C . THR A 1 65 ? -9.063 -2.224 -16.214 1.00 92.19 65 THR A C 1
ATOM 467 O O . THR A 1 65 ? -8.725 -2.272 -17.396 1.00 92.19 65 THR A O 1
ATOM 470 N N . TYR A 1 66 ? -9.754 -1.205 -15.704 1.00 78.69 66 TYR A N 1
ATOM 471 C CA . TYR A 1 66 ? -10.127 0.023 -16.419 1.00 78.69 66 TYR A CA 1
ATOM 472 C C . TYR A 1 66 ? -10.646 1.089 -15.435 1.00 78.69 66 TYR A C 1
ATOM 474 O O . TYR A 1 66 ? -10.861 0.799 -14.262 1.00 78.69 66 TYR A O 1
ATOM 482 N N . ASN A 1 67 ? -10.885 2.316 -15.902 1.00 83.06 67 ASN A N 1
ATOM 483 C CA . ASN A 1 67 ? -11.509 3.365 -15.088 1.00 83.06 67 ASN A CA 1
ATOM 484 C C . ASN A 1 67 ? -13.002 3.497 -15.425 1.00 83.06 67 ASN A C 1
ATOM 486 O O . ASN A 1 67 ? -13.388 3.511 -16.594 1.00 83.06 67 ASN A O 1
ATOM 490 N N . VAL A 1 68 ? -13.835 3.599 -14.395 1.00 75.88 68 VAL A N 1
ATOM 491 C CA . VAL A 1 68 ? -15.261 3.914 -14.468 1.00 75.88 68 VAL A CA 1
ATOM 492 C C . VAL A 1 68 ? -15.394 5.421 -14.276 1.00 75.88 68 VAL A C 1
ATOM 494 O O . VAL A 1 68 ? -15.296 5.899 -13.150 1.00 75.88 68 VAL A O 1
ATOM 497 N N . GLU A 1 69 ? -15.609 6.165 -15.365 1.00 55.84 69 GLU A N 1
ATOM 498 C CA . GLU A 1 69 ? -15.835 7.619 -15.289 1.00 55.84 69 GLU A CA 1
ATOM 499 C C . GLU A 1 69 ? -17.059 7.930 -14.425 1.00 55.84 69 GLU A C 1
ATOM 501 O O . GLU A 1 69 ? -16.942 8.643 -13.444 1.00 55.84 69 GLU A O 1
ATOM 506 N N . SER A 1 70 ? -18.217 7.334 -14.730 1.00 53.78 70 SER A N 1
ATOM 507 C CA . SER A 1 70 ? -19.378 7.361 -13.839 1.00 53.78 70 SER A CA 1
ATOM 508 C C . SER A 1 70 ? -20.299 6.165 -14.083 1.00 53.78 70 SER A C 1
ATOM 510 O O . SER A 1 70 ? -20.454 5.702 -15.217 1.00 53.78 70 SER A O 1
ATOM 512 N N . TRP A 1 71 ? -20.933 5.655 -13.025 1.00 61.91 71 TRP A N 1
ATOM 513 C CA . TRP A 1 71 ? -21.940 4.596 -13.111 1.00 61.91 71 TRP A CA 1
ATOM 514 C C . TRP A 1 71 ? -22.959 4.700 -11.972 1.00 61.91 71 TRP A C 1
ATOM 516 O O . TRP A 1 71 ? -22.587 4.836 -10.813 1.00 61.91 71 TRP A O 1
ATOM 526 N N . VAL A 1 72 ? -24.259 4.621 -12.281 1.00 54.94 72 VAL A N 1
ATOM 527 C CA . VAL A 1 72 ? -25.334 4.838 -11.296 1.00 54.94 72 VAL A CA 1
ATOM 528 C C . VAL A 1 72 ? -26.414 3.762 -11.390 1.00 54.94 72 VAL A C 1
ATOM 530 O O . VAL A 1 72 ? -26.900 3.446 -12.476 1.00 54.94 72 VAL A O 1
ATOM 533 N N . LEU A 1 73 ? -26.857 3.257 -10.237 1.00 55.59 73 LEU A N 1
ATOM 534 C CA . LEU A 1 73 ? -27.930 2.268 -10.105 1.00 55.59 73 LEU A CA 1
ATOM 535 C C . LEU A 1 73 ? -28.775 2.559 -8.859 1.00 55.59 73 LEU A C 1
ATOM 537 O O . LEU A 1 73 ? -28.344 2.137 -7.806 1.00 55.59 73 LEU A O 1
ATOM 541 N N . GLY A 1 74 ? -29.960 3.195 -8.953 1.00 48.91 74 GLY A N 1
ATOM 542 C CA . GLY A 1 74 ? -31.026 3.165 -7.911 1.00 48.91 74 GLY A CA 1
ATOM 543 C C . GLY A 1 74 ? -31.551 4.511 -7.347 1.00 48.91 74 GLY A C 1
ATOM 544 O O . GLY A 1 74 ? -31.112 5.578 -7.766 1.00 48.91 74 GLY A O 1
ATOM 545 N N . LYS A 1 75 ? -32.541 4.465 -6.424 1.00 47.25 75 LYS A N 1
ATOM 546 C CA . LYS A 1 75 ? -33.239 5.617 -5.772 1.00 47.25 75 LYS A CA 1
ATOM 547 C C . LYS A 1 75 ? -33.885 5.233 -4.415 1.00 47.25 75 LYS A C 1
ATOM 549 O O . LYS A 1 75 ? -34.586 4.228 -4.393 1.00 47.25 75 LYS A O 1
ATOM 554 N N . GLY A 1 76 ? -33.854 6.098 -3.387 1.00 47.50 76 GLY A N 1
ATOM 555 C CA . GLY A 1 76 ? -34.785 6.046 -2.229 1.00 47.50 76 GLY A CA 1
ATOM 556 C C . GLY A 1 76 ? -34.165 6.299 -0.835 1.00 47.50 76 GLY A C 1
ATOM 557 O O . GLY A 1 76 ? -32.956 6.473 -0.762 1.00 47.50 76 GLY A O 1
ATOM 558 N N . PRO A 1 77 ? -34.981 6.368 0.247 1.00 45.09 77 PRO A N 1
ATOM 559 C CA . PRO A 1 77 ? -34.546 6.392 1.658 1.00 45.09 77 PRO A CA 1
ATOM 560 C C . PRO A 1 77 ? -34.494 4.981 2.286 1.00 45.09 77 PRO A C 1
ATOM 562 O O . PRO A 1 77 ? -35.115 4.064 1.763 1.00 45.09 77 PRO A O 1
ATOM 565 N N . THR A 1 78 ? -33.764 4.769 3.393 1.00 55.66 78 THR A N 1
ATOM 566 C CA . THR A 1 78 ? -32.922 3.555 3.465 1.00 55.66 78 THR A CA 1
ATOM 567 C C . THR A 1 78 ? -32.864 2.681 4.736 1.00 55.66 78 THR A C 1
ATOM 569 O O . THR A 1 78 ? -32.127 1.702 4.775 1.00 55.66 78 THR A O 1
ATOM 572 N N . ALA A 1 79 ? -33.697 2.960 5.740 1.00 51.62 79 ALA A N 1
ATOM 573 C CA . ALA A 1 79 ? -33.780 2.366 7.092 1.00 51.62 79 ALA A CA 1
ATOM 574 C C . ALA A 1 79 ? -33.123 1.001 7.464 1.00 51.62 79 ALA A C 1
ATOM 576 O O . ALA A 1 79 ? -32.727 0.858 8.616 1.00 51.62 79 ALA A O 1
ATOM 577 N N . GLY A 1 80 ? -33.052 -0.008 6.585 1.00 56.06 80 GLY A N 1
ATOM 578 C CA . GLY A 1 80 ? -32.503 -1.344 6.879 1.00 56.06 80 GLY A CA 1
ATOM 579 C C . GLY A 1 80 ? -31.081 -1.637 6.377 1.00 56.06 80 GLY A C 1
ATOM 580 O O . GLY A 1 80 ? -30.631 -2.767 6.537 1.00 56.06 80 GLY A O 1
ATOM 581 N N . VAL A 1 81 ? -30.391 -0.692 5.728 1.00 61.69 81 VAL A N 1
ATOM 582 C CA . VAL A 1 81 ? -29.074 -0.953 5.111 1.00 61.69 81 VAL A CA 1
ATOM 583 C C . VAL A 1 81 ? -27.919 -0.963 6.129 1.00 61.69 81 VAL A C 1
ATOM 585 O O . VAL A 1 81 ? -27.884 -0.139 7.045 1.00 61.69 81 VAL A O 1
ATOM 588 N N . VAL A 1 82 ? -26.947 -1.849 5.909 1.00 67.81 82 VAL A N 1
ATOM 589 C CA . VAL A 1 82 ? -25.552 -1.708 6.360 1.00 67.81 82 VAL A CA 1
ATOM 590 C C . VAL A 1 82 ? -24.770 -1.242 5.129 1.00 67.81 82 VAL A C 1
ATOM 592 O O . VAL A 1 82 ? -24.805 -1.950 4.123 1.00 67.81 82 VAL A O 1
ATOM 595 N N . LEU A 1 83 ? -24.155 -0.049 5.131 1.00 68.00 83 LEU A N 1
ATOM 596 C CA . LEU A 1 83 ? -23.532 0.482 3.897 1.00 68.00 83 LEU A CA 1
ATOM 597 C C . LEU A 1 83 ? -22.340 -0.373 3.456 1.00 68.00 83 LEU A C 1
ATOM 599 O O . LEU A 1 83 ? -22.158 -0.583 2.260 1.00 68.00 83 LEU A O 1
ATOM 603 N N . MET A 1 84 ? -21.560 -0.896 4.401 1.00 72.94 84 MET A N 1
ATOM 604 C CA . MET A 1 84 ? -20.519 -1.875 4.113 1.00 72.94 84 MET A CA 1
ATOM 605 C C . MET A 1 84 ? -20.392 -2.902 5.231 1.00 72.94 84 MET A C 1
ATOM 607 O O . MET A 1 84 ? -20.198 -2.551 6.392 1.00 72.94 84 MET A O 1
ATOM 611 N N . GLU A 1 85 ? -20.454 -4.175 4.851 1.00 78.25 85 GLU A N 1
ATOM 612 C CA . GLU A 1 85 ? -20.056 -5.300 5.692 1.00 78.25 85 GLU A CA 1
ATOM 613 C C . GLU A 1 85 ? -18.645 -5.732 5.273 1.00 78.25 85 GLU A C 1
ATOM 615 O O . GLU A 1 85 ? -18.422 -6.308 4.204 1.00 78.25 85 GLU A O 1
ATOM 620 N N . TRP A 1 86 ? -17.667 -5.381 6.099 1.00 79.44 86 TRP A N 1
ATOM 621 C CA . TRP A 1 86 ? -16.257 -5.653 5.896 1.00 79.44 86 TRP A CA 1
ATOM 622 C C . TRP A 1 86 ? -15.904 -7.011 6.509 1.00 79.44 86 TRP A C 1
ATOM 624 O O . TRP A 1 86 ? -15.672 -7.145 7.710 1.00 79.44 86 TRP A O 1
ATOM 634 N N . ASN A 1 87 ? -15.875 -8.031 5.651 1.00 74.38 87 ASN A N 1
ATOM 635 C CA . ASN A 1 87 ? -15.521 -9.410 6.006 1.00 74.38 87 ASN A CA 1
ATOM 636 C C . ASN A 1 87 ? -14.047 -9.759 5.750 1.00 74.38 87 ASN A C 1
ATOM 638 O O . ASN A 1 87 ? -13.589 -10.834 6.137 1.00 74.38 87 ASN A O 1
ATOM 642 N N . MET A 1 88 ? -13.318 -8.896 5.038 1.00 70.19 88 MET A N 1
ATOM 643 C CA . MET A 1 88 ? -11.967 -9.194 4.570 1.00 70.19 88 MET A CA 1
ATOM 644 C C . MET A 1 88 ? -10.973 -9.192 5.733 1.00 70.19 88 MET A C 1
ATOM 646 O O . MET A 1 88 ? -11.013 -8.304 6.579 1.00 70.19 88 MET A O 1
ATOM 650 N N . ALA A 1 89 ? -10.072 -10.171 5.741 1.00 78.06 89 ALA A N 1
ATOM 651 C CA . ALA A 1 89 ? -8.873 -10.172 6.568 1.00 78.06 89 ALA A CA 1
ATOM 652 C C . ALA A 1 89 ? -7.654 -9.865 5.700 1.00 78.06 89 ALA A C 1
ATOM 654 O O . ALA A 1 89 ? -7.607 -10.223 4.519 1.00 78.06 89 ALA A O 1
ATOM 655 N N . GLU A 1 90 ? -6.652 -9.228 6.289 1.00 65.88 90 GLU A N 1
ATOM 656 C CA . GLU A 1 90 ? -5.405 -8.935 5.609 1.00 65.88 90 GLU A CA 1
ATOM 657 C C . GLU A 1 90 ? -4.618 -10.210 5.268 1.00 65.88 90 GLU A C 1
ATOM 659 O O . GLU A 1 90 ? -4.519 -11.158 6.045 1.00 65.88 90 GLU A O 1
ATOM 664 N N . SER A 1 91 ? -3.988 -10.215 4.095 1.00 70.56 91 SER A N 1
ATOM 665 C CA . SER A 1 91 ? -3.020 -11.253 3.710 1.00 70.56 91 SER A CA 1
ATOM 666 C C . SER A 1 91 ? -1.584 -10.923 4.165 1.00 70.56 91 SER A C 1
ATOM 668 O O . SER A 1 91 ? -0.700 -11.786 4.157 1.00 70.56 91 SER A O 1
ATOM 670 N N . SER A 1 92 ? -1.364 -9.662 4.537 1.00 71.56 92 SER A N 1
ATOM 671 C CA . SER A 1 92 ? -0.180 -9.032 5.132 1.00 71.56 92 SER A CA 1
ATOM 672 C C . SER A 1 92 ? -0.599 -7.677 5.716 1.00 71.56 92 SER A C 1
ATOM 674 O O . SER A 1 92 ? -1.527 -7.086 5.166 1.00 71.56 92 SER A O 1
ATOM 676 N N . GLN A 1 93 ? 0.111 -7.152 6.719 1.00 81.38 93 GLN A N 1
ATOM 677 C CA . GLN A 1 93 ? -0.175 -5.860 7.370 1.00 81.38 93 GLN A CA 1
ATOM 678 C C . GLN A 1 93 ? -0.684 -4.774 6.405 1.00 81.38 93 GLN A C 1
ATOM 680 O O . GLN A 1 93 ? 0.021 -4.399 5.468 1.00 81.38 93 GLN A O 1
ATOM 685 N N . GLY A 1 94 ? -1.924 -4.325 6.611 1.00 74.75 94 GLY A N 1
ATOM 686 C CA . GLY A 1 94 ? -2.583 -3.259 5.848 1.00 74.75 94 GLY A CA 1
ATOM 687 C C . GLY A 1 94 ? -3.048 -3.617 4.431 1.00 74.75 94 GLY A C 1
ATOM 688 O O . GLY A 1 94 ? -3.569 -2.758 3.731 1.00 74.75 94 GLY A O 1
ATOM 689 N N . SER A 1 95 ? -2.906 -4.868 3.979 1.00 72.31 95 SER A N 1
ATOM 690 C CA . SER A 1 95 ? -3.354 -5.282 2.630 1.00 72.31 95 SER A CA 1
ATOM 691 C C . SER A 1 95 ? -4.873 -5.361 2.462 1.00 72.31 95 SER A C 1
ATOM 693 O O . SER A 1 95 ? -5.357 -5.290 1.335 1.00 72.31 95 SER A O 1
ATOM 695 N N . ALA A 1 96 ? -5.616 -5.499 3.561 1.00 77.75 96 ALA A N 1
ATOM 696 C CA . ALA A 1 96 ? -7.041 -5.215 3.605 1.00 77.75 96 ALA A CA 1
ATOM 697 C C . ALA A 1 96 ? -7.181 -3.805 4.189 1.00 77.75 96 ALA A C 1
ATOM 699 O O . ALA A 1 96 ? -6.904 -3.600 5.371 1.00 77.75 96 ALA A O 1
ATOM 700 N N . GLY A 1 97 ? -7.560 -2.825 3.371 1.00 81.88 97 GLY A N 1
ATOM 701 C CA . GLY A 1 97 ? -7.616 -1.444 3.830 1.00 81.88 97 GLY A CA 1
ATOM 702 C C . GLY A 1 97 ? -8.378 -0.491 2.922 1.00 81.88 97 GLY A C 1
ATOM 703 O O . GLY A 1 97 ? -8.781 -0.840 1.811 1.00 81.88 97 GLY A O 1
ATOM 704 N N . MET A 1 98 ? -8.596 0.710 3.443 1.00 81.00 98 MET A N 1
ATOM 705 C CA . MET A 1 98 ? -9.377 1.781 2.848 1.00 81.00 98 MET A CA 1
ATOM 706 C C . MET A 1 98 ? -8.675 3.112 3.131 1.00 81.00 98 MET A C 1
ATOM 708 O O . MET A 1 98 ? -8.269 3.363 4.265 1.00 81.00 98 MET A O 1
ATOM 712 N N . TRP A 1 99 ? -8.569 3.958 2.107 1.00 83.69 99 TRP A N 1
ATOM 713 C CA . TRP A 1 99 ? -7.961 5.290 2.160 1.00 83.69 99 TRP A CA 1
ATOM 714 C C . TRP A 1 99 ? -8.880 6.280 1.446 1.00 83.69 99 TRP A C 1
ATOM 716 O O . TRP A 1 99 ? -9.485 5.904 0.438 1.00 83.69 99 TRP A O 1
ATOM 726 N N . ASP A 1 100 ? -9.003 7.505 1.966 1.00 74.06 100 ASP A N 1
ATOM 727 C CA . ASP A 1 100 ? -9.742 8.628 1.349 1.00 74.06 100 ASP A CA 1
ATOM 728 C C . ASP A 1 100 ? -11.155 8.260 0.842 1.00 74.06 100 ASP A C 1
ATOM 730 O O . ASP A 1 100 ? -11.660 8.793 -0.145 1.00 74.06 100 ASP A O 1
ATOM 734 N N . SER A 1 101 ? -11.803 7.298 1.502 1.00 75.25 101 SER A N 1
ATOM 735 C CA . SER A 1 101 ? -13.110 6.771 1.110 1.00 75.25 101 SER A CA 1
ATOM 736 C C . SER A 1 101 ? -14.109 7.048 2.224 1.00 75.25 101 SER A C 1
ATOM 738 O O . SER A 1 101 ? -13.856 6.766 3.395 1.00 75.25 101 SER A O 1
ATOM 740 N N . HIS A 1 102 ? -15.260 7.616 1.877 1.00 78.25 102 HIS A N 1
ATOM 741 C CA . HIS A 1 102 ? -16.179 8.171 2.866 1.00 78.25 102 HIS A CA 1
ATOM 742 C C . HIS A 1 102 ? -17.589 7.595 2.713 1.00 78.25 102 HIS A C 1
ATOM 744 O O . HIS A 1 102 ? -18.118 7.460 1.608 1.00 78.25 102 HIS A O 1
ATOM 750 N N . PHE A 1 103 ? -18.235 7.313 3.839 1.00 81.50 103 PHE A N 1
ATOM 751 C CA . PHE A 1 103 ? -19.645 6.954 3.895 1.00 81.50 103 PHE A CA 1
ATOM 752 C C . PHE A 1 103 ? -20.452 8.232 4.123 1.00 81.50 103 PHE A C 1
ATOM 754 O O . PHE A 1 103 ? -20.410 8.796 5.211 1.00 81.50 103 PHE A O 1
ATOM 761 N N . ARG A 1 104 ? -21.210 8.685 3.120 1.00 81.94 104 ARG A N 1
ATOM 762 C CA . ARG A 1 104 ? -22.120 9.836 3.250 1.00 81.94 104 ARG A CA 1
ATOM 763 C C . ARG A 1 104 ? -23.572 9.396 3.127 1.00 81.94 104 ARG A C 1
ATOM 765 O O . ARG A 1 104 ? -23.960 8.850 2.093 1.00 81.94 104 ARG A O 1
ATOM 772 N N . ILE A 1 105 ? -24.384 9.693 4.143 1.00 80.62 105 ILE A N 1
ATOM 773 C CA . ILE A 1 105 ? -25.825 9.412 4.144 1.00 80.62 105 ILE A CA 1
ATOM 774 C C . ILE A 1 105 ? -26.615 10.720 4.182 1.00 80.62 105 ILE A C 1
ATOM 776 O O . ILE A 1 105 ? -26.822 11.314 5.236 1.00 80.62 105 ILE A O 1
ATOM 780 N N . GLY A 1 106 ? -27.117 11.109 3.012 1.00 82.25 106 GLY A N 1
ATOM 781 C CA . GLY A 1 106 ? -27.962 12.283 2.815 1.00 82.25 106 GLY A CA 1
ATOM 782 C C . GLY A 1 106 ? -27.203 13.525 2.358 1.00 82.25 106 GLY A C 1
ATOM 783 O O . GLY A 1 106 ? -26.156 13.411 1.722 1.00 82.25 106 GLY A O 1
ATOM 784 N N . GLY A 1 107 ? -27.808 14.699 2.572 1.00 78.88 107 GLY A N 1
ATOM 785 C CA . GLY A 1 107 ? -27.166 16.008 2.390 1.00 78.88 107 GLY A CA 1
ATOM 786 C C . GLY A 1 107 ? -26.691 16.350 0.973 1.00 78.88 107 GLY A C 1
ATOM 787 O O . GLY A 1 107 ? -25.954 17.316 0.808 1.00 78.88 107 GLY A O 1
ATOM 788 N N . ALA A 1 108 ? -27.072 15.559 -0.034 1.00 76.69 108 ALA A N 1
ATOM 789 C CA . ALA A 1 108 ? -26.523 15.637 -1.387 1.00 76.69 108 ALA A CA 1
ATOM 790 C C . ALA A 1 108 ? -27.589 15.475 -2.479 1.00 76.69 108 ALA A C 1
ATOM 792 O O . ALA A 1 108 ? -28.591 14.767 -2.304 1.00 76.69 108 ALA A O 1
ATOM 793 N N . ALA A 1 109 ? -27.344 16.080 -3.638 1.00 70.88 109 ALA A N 1
ATOM 794 C CA . ALA A 1 109 ? -28.184 16.022 -4.821 1.00 70.88 109 ALA A CA 1
ATOM 795 C C . ALA A 1 109 ? -28.498 14.571 -5.223 1.00 70.88 109 ALA A C 1
ATOM 797 O O . ALA A 1 109 ? -27.625 13.714 -5.336 1.00 70.88 109 ALA A O 1
ATOM 798 N N . GLY A 1 110 ? -29.783 14.280 -5.433 1.00 62.56 110 GLY A N 1
ATOM 799 C CA . GLY A 1 110 ? -30.253 12.944 -5.819 1.00 62.56 110 GLY A CA 1
ATOM 800 C C . GLY A 1 110 ? -30.517 11.977 -4.657 1.00 62.56 110 GLY A C 1
ATOM 801 O O . GLY A 1 110 ? -31.321 11.062 -4.841 1.00 62.56 110 GLY A O 1
ATOM 802 N N . SER A 1 111 ? -29.973 12.222 -3.455 1.00 62.50 111 SER A N 1
ATOM 803 C CA . SER A 1 111 ? -30.230 11.392 -2.259 1.00 62.50 111 SER A CA 1
ATOM 804 C C . SER A 1 111 ? -31.702 11.379 -1.824 1.00 62.50 111 SER A C 1
ATOM 806 O O . SER A 1 111 ? -32.165 10.410 -1.232 1.00 62.50 111 SER A O 1
ATOM 808 N N . ARG A 1 112 ? -32.451 12.457 -2.120 1.00 75.31 112 ARG A N 1
ATOM 809 C CA . ARG A 1 112 ? -33.798 12.749 -1.570 1.00 75.31 112 ARG A CA 1
ATOM 810 C C . ARG A 1 112 ? -33.829 12.901 -0.043 1.00 75.31 112 ARG A C 1
ATOM 812 O O . ARG A 1 112 ? -34.903 12.893 0.551 1.00 75.31 112 ARG A O 1
ATOM 819 N N . LEU A 1 113 ? -32.661 13.086 0.565 1.00 81.12 113 LEU A N 1
ATOM 820 C CA . LEU A 1 113 ? -32.435 13.373 1.980 1.00 81.12 113 LEU A CA 1
ATOM 821 C C . LEU A 1 113 ? -31.806 14.774 2.102 1.00 81.12 113 LEU A C 1
ATOM 823 O O . LEU A 1 113 ? -30.791 14.977 2.758 1.00 81.12 113 LEU A O 1
ATOM 827 N N . GLN A 1 114 ? -32.391 15.719 1.365 1.00 85.44 114 GLN A N 1
ATOM 828 C CA . GLN A 1 114 ? -31.993 17.126 1.261 1.00 85.44 114 GLN A CA 1
ATOM 829 C C . GLN A 1 114 ? -32.975 18.017 2.031 1.00 85.44 114 GLN A C 1
ATOM 831 O O . GLN A 1 114 ? -34.035 17.548 2.453 1.00 85.44 114 GLN A O 1
ATOM 836 N N . VAL A 1 115 ? -32.694 19.316 2.155 1.00 92.88 115 VAL A N 1
ATOM 837 C CA . VAL A 1 115 ? -33.515 20.281 2.914 1.00 92.88 115 VAL A CA 1
ATOM 838 C C . VAL A 1 115 ? -34.985 20.316 2.472 1.00 92.88 115 VAL A C 1
ATOM 840 O O . VAL A 1 115 ? -35.880 20.530 3.284 1.00 92.88 115 VAL A O 1
ATOM 843 N N . ALA A 1 116 ? -35.266 20.032 1.197 1.00 90.44 116 ALA A N 1
ATOM 844 C CA . ALA A 1 116 ? -36.627 19.960 0.659 1.00 90.44 116 ALA A CA 1
ATOM 845 C C . ALA A 1 116 ? -37.431 18.726 1.127 1.00 90.44 116 ALA A C 1
ATOM 847 O O . ALA A 1 116 ? -38.652 18.693 0.971 1.00 90.44 116 ALA A O 1
ATOM 848 N N . ASN A 1 117 ? -36.764 17.699 1.661 1.00 88.56 117 ASN A N 1
ATOM 849 C CA . ASN A 1 117 ? -37.366 16.430 2.079 1.00 88.56 117 ASN A CA 1
ATOM 850 C C . ASN A 1 117 ? -37.212 16.161 3.580 1.00 88.56 117 ASN A C 1
ATOM 852 O O . ASN A 1 117 ? -38.135 15.622 4.191 1.00 88.56 117 ASN A O 1
ATOM 856 N N . CYS A 1 118 ? -36.078 16.563 4.153 1.00 93.56 118 CYS A N 1
ATOM 857 C CA . CYS A 1 118 ? -35.678 16.321 5.535 1.00 93.56 118 CYS A CA 1
ATOM 858 C C . CYS A 1 118 ? -35.308 17.616 6.286 1.00 93.56 118 CYS A C 1
ATOM 860 O O . CYS A 1 118 ? -34.254 17.665 6.913 1.00 93.56 118 CYS A O 1
ATOM 862 N N . PRO A 1 119 ? -36.112 18.697 6.228 1.00 95.56 119 PRO A N 1
ATOM 863 C CA . PRO A 1 119 ? -35.789 19.917 6.962 1.00 95.56 119 PRO A CA 1
ATOM 864 C C . PRO A 1 119 ? -35.825 19.662 8.472 1.00 95.56 119 PRO A C 1
ATOM 866 O O . PRO A 1 119 ? -36.685 18.922 8.956 1.00 95.56 119 PRO A O 1
ATOM 869 N N . LYS A 1 120 ? -34.919 20.314 9.208 1.00 94.88 120 LYS A N 1
ATOM 870 C CA . LYS A 1 120 ? -34.863 20.193 10.666 1.00 94.88 120 LYS A CA 1
ATOM 871 C C . LYS A 1 120 ? -36.121 20.706 11.376 1.00 94.88 120 LYS A C 1
ATOM 873 O O . LYS A 1 120 ? -36.819 21.584 10.863 1.00 94.88 120 LYS A O 1
ATOM 878 N N . LEU A 1 121 ? -36.340 20.248 12.611 1.00 92.88 121 LEU A N 1
ATOM 879 C CA . LEU A 1 121 ? -37.362 20.765 13.542 1.00 92.88 121 LEU A CA 1
ATOM 880 C C . LEU A 1 121 ? -38.811 20.613 13.029 1.00 92.88 121 LEU A C 1
ATOM 882 O O . LEU A 1 121 ? -39.695 21.399 13.375 1.00 92.88 121 LEU A O 1
ATOM 886 N N . THR A 1 122 ? -39.084 19.575 12.235 1.00 88.69 122 THR A N 1
ATOM 887 C CA . THR A 1 122 ? -40.428 19.302 11.682 1.00 88.69 122 THR A CA 1
ATOM 888 C C . THR A 1 122 ? -41.441 18.767 12.700 1.00 88.69 122 THR A C 1
ATOM 890 O O . THR A 1 122 ? -42.645 18.798 12.437 1.00 88.69 122 THR A O 1
ATOM 893 N N . GLY A 1 123 ? -40.987 18.331 13.880 1.00 86.06 123 GLY A N 1
ATOM 894 C CA . GLY A 1 123 ? -41.830 17.856 14.979 1.00 86.06 123 GLY A CA 1
ATOM 895 C C . GLY A 1 123 ? -41.716 16.342 15.185 1.00 86.06 123 GLY A C 1
ATOM 896 O O . GLY A 1 123 ? -40.801 15.915 15.888 1.00 86.06 123 GLY A O 1
ATOM 897 N N . PRO A 1 124 ? -42.648 15.521 14.665 1.00 88.31 124 PRO A N 1
ATOM 898 C CA . PRO A 1 124 ? -42.518 14.066 14.696 1.00 88.31 124 PRO A CA 1
ATOM 899 C C . PRO A 1 124 ? -41.447 13.584 13.708 1.00 88.31 124 PRO A C 1
ATOM 901 O O . PRO A 1 124 ? -41.206 14.223 12.687 1.00 88.31 124 PRO A O 1
ATOM 904 N N . VAL A 1 125 ? -40.871 12.407 13.968 1.00 90.75 125 VAL A N 1
ATOM 905 C CA . VAL A 1 125 ? -39.899 11.769 13.066 1.00 90.75 125 VAL A CA 1
ATOM 906 C C . VAL A 1 125 ? -40.477 11.611 11.659 1.00 90.75 125 VAL A C 1
ATOM 908 O O . VAL A 1 125 ? -41.472 10.907 11.457 1.00 90.75 125 VAL A O 1
ATOM 911 N N . ASN A 1 126 ? -39.822 12.218 10.670 1.00 90.94 126 ASN A N 1
ATOM 912 C CA . ASN A 1 126 ? -40.164 12.017 9.270 1.00 90.94 126 ASN A CA 1
ATOM 913 C C . ASN A 1 126 ? -39.686 10.631 8.814 1.00 90.94 126 ASN A C 1
ATOM 915 O O . ASN A 1 126 ? -38.494 10.404 8.607 1.00 90.94 126 ASN A O 1
ATOM 919 N N . ALA A 1 127 ? -40.626 9.704 8.613 1.00 86.88 127 ALA A N 1
ATOM 920 C CA . ALA A 1 127 ? -40.332 8.336 8.184 1.00 86.88 127 ALA A CA 1
ATOM 921 C C . ALA A 1 127 ? -39.558 8.255 6.850 1.00 86.88 127 ALA A C 1
ATOM 923 O O . ALA A 1 127 ? -38.835 7.288 6.627 1.00 86.88 127 ALA A O 1
ATOM 924 N N . ASN A 1 128 ? -39.660 9.273 5.985 1.00 82.94 128 ASN A N 1
ATOM 925 C CA . ASN A 1 128 ? -38.904 9.336 4.728 1.00 82.94 128 ASN A CA 1
ATOM 926 C C . ASN A 1 128 ? -37.423 9.701 4.922 1.00 82.94 128 ASN A C 1
ATOM 928 O O . ASN A 1 128 ? -36.660 9.600 3.971 1.00 82.94 128 ASN A O 1
ATOM 932 N N . CYS A 1 129 ? -37.024 10.119 6.125 1.00 87.38 129 CYS A N 1
ATOM 933 C CA . CYS A 1 129 ? -35.653 10.500 6.467 1.00 87.38 129 CYS A CA 1
ATOM 934 C C . CYS A 1 129 ? -34.931 9.436 7.307 1.00 87.38 129 CYS A C 1
ATOM 936 O O . CYS A 1 129 ? -33.812 9.654 7.765 1.00 87.38 129 CYS A O 1
ATOM 938 N N . ILE A 1 130 ? -35.560 8.270 7.511 1.00 84.62 130 ILE A N 1
ATOM 939 C CA . ILE A 1 130 ? -34.924 7.112 8.144 1.00 84.62 130 ILE A CA 1
ATOM 940 C C . ILE A 1 130 ? -34.052 6.423 7.090 1.00 84.62 130 ILE A C 1
ATOM 942 O O . ILE A 1 130 ? -34.549 5.822 6.134 1.00 84.62 130 ILE A O 1
ATOM 946 N N . ALA A 1 131 ? -32.741 6.562 7.250 1.00 76.38 131 ALA A N 1
ATOM 947 C CA . ALA A 1 131 ? -31.773 6.470 6.170 1.00 76.38 131 ALA A CA 1
ATOM 948 C C . ALA A 1 131 ? -30.726 5.356 6.320 1.00 76.38 131 ALA A C 1
ATOM 950 O O . ALA A 1 131 ? -29.987 5.135 5.369 1.00 76.38 131 ALA A O 1
ATOM 951 N N . GLY A 1 132 ? -30.677 4.607 7.427 1.00 74.38 132 GLY A N 1
ATOM 952 C CA . GLY A 1 132 ? -29.826 3.411 7.510 1.00 74.38 132 GLY A CA 1
ATOM 953 C C . GLY A 1 132 ? -29.784 2.728 8.876 1.00 74.38 132 GLY A C 1
ATOM 954 O O . GLY A 1 132 ? -30.146 3.324 9.891 1.00 74.38 132 GLY A O 1
ATOM 955 N N . ALA A 1 133 ? -29.329 1.473 8.892 1.00 75.94 133 ALA A N 1
ATOM 956 C CA . ALA A 1 133 ? -29.158 0.669 10.102 1.00 75.94 133 ALA A CA 1
ATOM 957 C C . ALA A 1 133 ? -27.706 0.662 10.616 1.00 75.94 133 ALA A C 1
ATOM 959 O O . ALA A 1 133 ? -27.513 0.583 11.832 1.00 75.94 133 ALA A O 1
ATOM 960 N N . MET A 1 134 ? -26.711 0.757 9.724 1.00 81.06 134 MET A N 1
ATOM 961 C CA . MET A 1 134 ? -25.289 0.905 10.065 1.00 81.06 134 MET A CA 1
ATOM 962 C C . MET A 1 134 ? -24.471 1.484 8.895 1.00 81.06 134 MET A C 1
ATOM 964 O O . MET A 1 134 ? -24.831 1.266 7.736 1.00 81.06 134 MET A O 1
ATOM 968 N N . MET A 1 135 ? -23.363 2.181 9.171 1.00 86.62 135 MET A N 1
ATOM 969 C CA . MET A 1 135 ? -22.441 2.674 8.134 1.00 86.62 135 MET A CA 1
ATOM 970 C C . MET A 1 135 ? -21.353 1.644 7.797 1.00 86.62 135 MET A C 1
ATOM 972 O O . MET A 1 135 ? -21.228 1.255 6.638 1.00 86.62 135 MET A O 1
ATOM 976 N N . LEU A 1 136 ? -20.632 1.126 8.794 1.00 91.81 136 LEU A N 1
ATOM 977 C CA . LEU A 1 136 ? -19.603 0.098 8.597 1.00 91.81 136 LEU A CA 1
ATOM 978 C C . LEU A 1 136 ? -19.720 -1.006 9.653 1.00 91.81 136 LEU A C 1
ATOM 980 O O . LEU A 1 136 ? -19.707 -0.725 10.848 1.00 91.81 136 LEU A O 1
ATOM 984 N N . HIS A 1 137 ? -19.784 -2.260 9.209 1.00 90.56 137 HIS A N 1
ATOM 985 C CA . HIS A 1 137 ? -19.726 -3.452 10.055 1.00 90.56 137 HIS A CA 1
ATOM 986 C C . HIS A 1 137 ? -18.460 -4.245 9.740 1.00 90.56 137 HIS A C 1
ATOM 988 O O . HIS A 1 137 ? -18.376 -4.857 8.682 1.00 90.56 137 HIS A O 1
ATOM 994 N N . MET A 1 138 ? -17.476 -4.259 10.634 1.00 92.75 138 MET A N 1
ATOM 995 C CA . MET A 1 138 ? -16.321 -5.153 10.542 1.00 92.75 138 MET A CA 1
ATOM 996 C C . MET A 1 138 ? -16.613 -6.439 11.313 1.00 92.75 138 MET A C 1
ATOM 998 O O . MET A 1 138 ? -16.759 -6.408 12.537 1.00 92.75 138 MET A O 1
ATOM 1002 N N . THR A 1 139 ? -16.716 -7.563 10.608 1.00 81.25 139 THR A N 1
ATOM 1003 C CA . THR A 1 139 ? -17.205 -8.830 11.178 1.00 81.25 139 THR A CA 1
ATOM 1004 C C . THR A 1 139 ? -16.105 -9.591 11.943 1.00 81.25 139 THR A C 1
ATOM 1006 O O . THR A 1 139 ? -14.923 -9.247 11.821 1.00 81.25 139 THR A O 1
ATOM 1009 N N . PRO A 1 140 ? -16.434 -10.635 12.736 1.00 85.31 140 PRO A N 1
ATOM 1010 C CA . PRO A 1 140 ? -15.468 -11.316 13.607 1.00 85.31 140 PRO A CA 1
ATOM 1011 C C . PRO A 1 140 ? -14.192 -11.851 12.945 1.00 85.31 140 PRO A C 1
ATOM 1013 O O . PRO A 1 140 ? -13.146 -11.900 13.592 1.00 85.31 140 PRO A O 1
ATOM 1016 N N . THR A 1 141 ? -14.255 -12.240 11.670 1.00 80.94 141 THR A N 1
ATOM 1017 C CA . THR A 1 141 ? -13.110 -12.780 10.913 1.00 80.94 141 THR A CA 1
ATOM 1018 C C . THR A 1 141 ? -12.269 -11.713 10.221 1.00 80.94 141 THR A C 1
ATOM 1020 O O . THR A 1 141 ? -11.294 -12.063 9.566 1.00 80.94 141 THR A O 1
ATOM 1023 N N . SER A 1 142 ? -12.670 -10.445 10.289 1.00 79.31 142 SER A N 1
ATOM 1024 C CA . SER A 1 142 ? -12.069 -9.374 9.499 1.00 79.31 142 SER A CA 1
ATOM 1025 C C . SER A 1 142 ? -10.818 -8.762 10.129 1.00 79.31 142 SER A C 1
ATOM 1027 O O . SER A 1 142 ? -10.528 -8.967 11.304 1.00 79.31 142 SER A O 1
ATOM 1029 N N . SER A 1 143 ? -10.096 -7.978 9.331 1.00 91.94 143 SER A N 1
ATOM 1030 C CA . SER A 1 143 ? -9.038 -7.063 9.758 1.00 91.94 143 SER A CA 1
ATOM 1031 C C . SER A 1 143 ? -9.018 -5.869 8.788 1.00 91.94 143 SER A C 1
ATOM 1033 O O . SER A 1 143 ? -9.471 -6.006 7.647 1.00 91.94 143 SER A O 1
ATOM 1035 N N . ALA A 1 144 ? -8.551 -4.688 9.204 1.00 90.88 144 ALA A N 1
ATOM 1036 C CA . ALA A 1 144 ? -8.502 -3.537 8.293 1.00 90.88 144 ALA A CA 1
ATOM 1037 C C . ALA A 1 144 ? -7.476 -2.472 8.680 1.00 90.88 144 ALA A C 1
ATOM 1039 O O . ALA A 1 144 ? -7.293 -2.168 9.855 1.00 90.88 144 ALA A O 1
ATOM 1040 N N . TYR A 1 145 ? -6.904 -1.822 7.672 1.00 94.81 145 TYR A N 1
ATOM 1041 C CA . TYR A 1 145 ? -6.250 -0.522 7.795 1.00 94.81 145 TYR A CA 1
ATOM 1042 C C . TYR A 1 145 ? -7.156 0.558 7.196 1.00 94.81 145 TYR A C 1
ATOM 1044 O O . TYR A 1 145 ? -7.432 0.538 6.002 1.00 94.81 145 TYR A O 1
ATOM 1052 N N . LEU A 1 146 ? -7.657 1.473 8.019 1.00 93.81 146 LEU A N 1
ATOM 1053 C CA . LEU A 1 146 ? -8.634 2.491 7.634 1.00 93.81 146 LEU A CA 1
ATOM 1054 C C . LEU A 1 146 ? -8.026 3.875 7.884 1.00 93.81 146 LEU A C 1
ATOM 1056 O O . LEU A 1 146 ? -7.862 4.261 9.040 1.00 93.81 146 LEU A O 1
ATOM 1060 N N . GLU A 1 147 ? -7.693 4.615 6.826 1.00 92.19 147 GLU A N 1
ATOM 1061 C CA . GLU A 1 147 ? -7.074 5.944 6.917 1.00 92.19 147 GLU A CA 1
ATOM 1062 C C . GLU A 1 147 ? -7.910 7.030 6.226 1.00 92.19 147 GLU A C 1
ATOM 1064 O O . GLU A 1 147 ? -8.396 6.844 5.112 1.00 92.19 147 GLU A O 1
ATOM 1069 N N . ASN A 1 148 ? -8.091 8.169 6.903 1.00 88.19 148 ASN A N 1
ATOM 1070 C CA . ASN A 1 148 ? -8.926 9.292 6.449 1.00 88.19 148 ASN A CA 1
ATOM 1071 C C . ASN A 1 148 ? -10.357 8.870 6.044 1.00 88.19 148 ASN A C 1
ATOM 1073 O O . ASN A 1 148 ? -10.911 9.295 5.030 1.00 88.19 148 ASN A O 1
ATOM 1077 N N . ILE A 1 149 ? -10.967 7.992 6.844 1.00 92.19 149 ILE A N 1
ATOM 1078 C CA . ILE A 1 149 ? -12.327 7.487 6.612 1.00 92.19 149 ILE A CA 1
ATOM 1079 C C . ILE A 1 149 ? -13.326 8.343 7.380 1.00 92.19 149 ILE A C 1
ATOM 1081 O O . ILE A 1 149 ? -13.201 8.512 8.592 1.00 92.19 149 ILE A O 1
ATOM 1085 N N . TRP A 1 150 ? -14.348 8.844 6.685 1.00 91.88 150 TRP A N 1
ATOM 1086 C CA . TRP A 1 150 ? -15.398 9.675 7.279 1.00 91.88 150 TRP A CA 1
ATOM 1087 C C . TRP A 1 150 ? -16.751 8.993 7.105 1.00 91.88 150 TRP A C 1
ATOM 1089 O O . TRP A 1 150 ? -17.203 8.783 5.981 1.00 91.88 150 TRP A O 1
ATOM 1099 N N . ALA A 1 151 ? -17.376 8.608 8.214 1.00 93.75 151 ALA A N 1
ATOM 1100 C CA . ALA A 1 151 ? -18.714 8.046 8.270 1.00 93.75 151 ALA A CA 1
ATOM 1101 C C . ALA A 1 151 ? -19.707 9.119 8.742 1.00 93.75 151 ALA A C 1
ATOM 1103 O O . ALA A 1 151 ? -19.975 9.266 9.931 1.00 93.75 151 ALA A O 1
ATOM 1104 N N . TRP A 1 152 ? -20.223 9.891 7.787 1.00 94.94 152 TRP A N 1
ATOM 1105 C CA . TRP A 1 152 ? -21.040 11.077 8.025 1.00 94.94 152 TRP A CA 1
ATOM 1106 C C . TRP A 1 152 ? -22.511 10.858 7.662 1.00 94.94 152 TRP A C 1
ATOM 1108 O O . TRP A 1 152 ? -22.878 10.644 6.498 1.00 94.94 152 TRP A O 1
ATOM 1118 N N . VAL A 1 153 ? -23.378 10.957 8.666 1.00 95.00 153 VAL A N 1
ATOM 1119 C CA . VAL A 1 153 ? -24.823 11.114 8.472 1.00 95.00 153 VAL A CA 1
ATOM 1120 C C . VAL A 1 153 ? -25.113 12.602 8.389 1.00 95.00 153 VAL A C 1
ATOM 1122 O O . VAL A 1 153 ? -24.850 13.326 9.338 1.00 95.00 153 VAL A O 1
ATOM 1125 N N . SER A 1 154 ? -25.638 13.077 7.264 1.00 92.50 154 SER A N 1
ATOM 1126 C CA . SER A 1 154 ? -25.636 14.511 6.984 1.00 92.50 154 SER A CA 1
ATOM 1127 C C . SER A 1 154 ? -26.468 15.329 7.972 1.00 92.50 154 SER A C 1
ATOM 1129 O O . SER A 1 154 ? -27.696 15.240 7.977 1.00 92.50 154 SER A O 1
ATOM 1131 N N . ASP A 1 155 ? -25.800 16.180 8.752 1.00 96.12 155 ASP A N 1
ATOM 1132 C CA . ASP A 1 155 ? -26.422 17.178 9.626 1.00 96.12 155 ASP A CA 1
ATOM 1133 C C . ASP A 1 155 ? -26.906 18.416 8.844 1.00 96.12 155 ASP A C 1
ATOM 1135 O O . ASP A 1 155 ? -27.800 19.131 9.306 1.00 96.12 155 ASP A O 1
ATOM 1139 N N . HIS A 1 156 ? -26.361 18.644 7.639 1.00 95.19 156 HIS A N 1
ATOM 1140 C CA . HIS A 1 156 ? -26.727 19.720 6.716 1.00 95.19 156 HIS A CA 1
ATOM 1141 C C . HIS A 1 156 ? -26.737 19.293 5.235 1.00 95.19 156 HIS A C 1
ATOM 1143 O O . HIS A 1 156 ? -26.134 18.304 4.825 1.00 95.19 156 HIS A O 1
ATOM 1149 N N . ASP A 1 157 ? -27.461 20.055 4.412 1.00 90.56 157 ASP A N 1
ATOM 1150 C CA . ASP A 1 157 ? -27.533 19.886 2.957 1.00 90.56 157 ASP A CA 1
ATOM 1151 C C . ASP A 1 157 ? -26.382 20.637 2.273 1.00 90.56 157 ASP A C 1
ATOM 1153 O O . ASP A 1 157 ? -26.437 21.864 2.120 1.00 90.56 157 ASP A O 1
ATOM 1157 N N . MET A 1 158 ? -25.345 19.907 1.855 1.00 85.31 158 MET A N 1
ATOM 1158 C CA . MET A 1 158 ? -24.157 20.460 1.191 1.00 85.31 158 MET A CA 1
ATOM 1159 C C . MET A 1 158 ? -24.519 21.202 -0.101 1.00 85.31 158 MET A C 1
ATOM 1161 O O . MET A 1 158 ? -23.940 22.246 -0.404 1.00 85.31 158 MET A O 1
ATOM 1165 N N . ASP A 1 159 ? -25.522 20.706 -0.832 1.00 81.25 159 ASP A N 1
ATOM 1166 C CA . ASP A 1 159 ? -25.966 21.264 -2.113 1.00 81.25 159 ASP A CA 1
ATOM 1167 C C . ASP A 1 159 ? -26.977 22.419 -1.959 1.00 81.25 159 ASP A C 1
ATOM 1169 O O . ASP A 1 159 ? -27.453 22.979 -2.949 1.00 81.25 159 ASP A O 1
ATOM 1173 N N . SER A 1 160 ? -27.257 22.864 -0.726 1.00 85.19 160 SER A N 1
ATOM 1174 C CA . SER A 1 160 ? -28.041 24.085 -0.456 1.00 85.19 160 SER A CA 1
ATOM 1175 C C . SER A 1 160 ? -27.254 25.397 -0.663 1.00 85.19 160 SER A C 1
ATOM 1177 O O . SER A 1 160 ? -27.748 26.490 -0.365 1.00 85.19 160 SER A O 1
ATOM 1179 N N . GLY A 1 161 ? -26.031 25.318 -1.201 1.00 81.50 161 GLY A N 1
ATOM 1180 C CA . GLY A 1 161 ? -25.152 26.462 -1.451 1.00 81.50 161 GLY A CA 1
ATOM 1181 C C . GLY A 1 161 ? -24.621 27.083 -0.157 1.00 81.50 161 GLY A C 1
ATOM 1182 O O . GLY A 1 161 ? -24.508 26.410 0.862 1.00 81.50 161 GLY A O 1
ATOM 1183 N N . LEU A 1 162 ? -24.323 28.388 -0.157 1.00 83.69 162 LEU A N 1
ATOM 1184 C CA . LEU A 1 162 ? -23.753 29.087 1.014 1.00 83.69 162 LEU A CA 1
ATOM 1185 C C . LEU A 1 162 ? -24.625 29.039 2.287 1.00 83.69 162 LEU A C 1
ATOM 1187 O O . LEU A 1 162 ? -24.165 29.457 3.344 1.00 83.69 162 LEU A O 1
ATOM 1191 N N . ALA A 1 163 ? -25.873 28.571 2.195 1.00 85.50 163 ALA A N 1
ATOM 1192 C CA . ALA A 1 163 ? -26.759 28.426 3.342 1.00 85.50 163 ALA A CA 1
ATOM 1193 C C . ALA A 1 163 ? -26.426 27.215 4.231 1.00 85.50 163 ALA A C 1
ATOM 1195 O O . ALA A 1 163 ? -26.785 27.264 5.404 1.00 85.50 163 ALA A O 1
ATOM 1196 N N . GLN A 1 164 ? -25.801 26.156 3.680 1.00 86.75 164 GLN A N 1
ATOM 1197 C CA . GLN A 1 164 ? -25.464 24.888 4.363 1.00 86.75 164 GLN A CA 1
ATOM 1198 C C . GLN A 1 164 ? -26.559 24.467 5.365 1.00 86.75 164 GLN A C 1
ATOM 1200 O O . GLN A 1 164 ? -26.359 24.385 6.576 1.00 86.75 164 GLN A O 1
ATOM 1205 N N . THR A 1 165 ? -27.787 24.333 4.859 1.00 95.25 165 THR A N 1
ATOM 1206 C CA . THR A 1 165 ? -28.983 24.304 5.709 1.00 95.25 165 THR A CA 1
ATOM 1207 C C . THR A 1 165 ? -29.092 22.976 6.446 1.00 95.25 165 THR A C 1
ATOM 1209 O O . THR A 1 165 ? -29.146 21.926 5.812 1.00 95.25 165 THR A O 1
ATOM 1212 N N . GLN A 1 166 ? -29.180 23.033 7.775 1.00 97.25 166 GLN A N 1
ATOM 1213 C CA . GLN A 1 166 ? -29.298 21.853 8.634 1.00 97.25 166 GLN A CA 1
ATOM 1214 C C . GLN A 1 166 ? -30.572 21.024 8.375 1.00 97.25 166 GLN A C 1
ATOM 1216 O O . GLN A 1 166 ? -31.655 21.576 8.145 1.00 97.25 166 GLN A O 1
ATOM 1221 N N . ILE A 1 167 ? -30.437 19.699 8.465 1.00 96.19 167 ILE A N 1
ATOM 1222 C CA . ILE A 1 167 ? -31.446 18.684 8.128 1.00 96.19 167 ILE A CA 1
ATOM 1223 C C . ILE A 1 167 ? -31.564 17.597 9.211 1.00 96.19 167 ILE A C 1
ATOM 1225 O O . ILE A 1 167 ? -30.671 17.423 10.036 1.00 96.19 167 ILE A O 1
ATOM 1229 N N . ASP A 1 168 ? -32.692 16.882 9.204 1.00 95.62 168 ASP A N 1
ATOM 1230 C CA . ASP A 1 168 ? -33.004 15.739 10.075 1.00 95.62 168 ASP A CA 1
ATOM 1231 C C . ASP A 1 168 ? -32.820 14.420 9.287 1.00 95.62 168 ASP A C 1
ATOM 1233 O O . ASP A 1 168 ? -33.726 14.012 8.556 1.00 95.62 168 ASP A O 1
ATOM 1237 N N . VAL A 1 169 ? -31.680 13.729 9.420 1.00 93.06 169 VAL A N 1
ATOM 1238 C CA . VAL A 1 169 ? -31.434 12.403 8.806 1.00 93.06 169 VAL A CA 1
ATOM 1239 C C . VAL A 1 169 ? -31.164 11.367 9.901 1.00 93.06 169 VAL A C 1
ATOM 1241 O O . VAL A 1 169 ? -30.325 11.579 10.769 1.00 93.06 169 VAL A O 1
ATOM 1244 N N . TYR A 1 170 ? -31.879 10.236 9.882 1.00 92.69 170 TYR A N 1
ATOM 1245 C CA . TYR A 1 170 ? -31.839 9.251 10.971 1.00 92.69 170 TYR A CA 1
ATOM 1246 C C . TYR A 1 170 ? -31.136 7.959 10.546 1.00 92.69 170 TYR A C 1
ATOM 1248 O O . TYR A 1 170 ? -31.654 7.208 9.716 1.00 92.69 170 TYR A O 1
ATOM 1256 N N . VAL A 1 171 ? -29.996 7.655 11.165 1.00 91.31 171 VAL A N 1
ATOM 1257 C CA . VAL A 1 171 ? -29.238 6.404 10.986 1.00 91.31 171 VAL A CA 1
ATOM 1258 C C . VAL A 1 171 ? -28.935 5.816 12.359 1.00 91.31 171 VAL A C 1
ATOM 1260 O O . VAL A 1 171 ? -28.637 6.552 13.299 1.00 91.31 171 VAL A O 1
ATOM 1263 N N . ALA A 1 172 ? -29.065 4.499 12.515 1.00 88.88 172 ALA A N 1
ATOM 1264 C CA . ALA A 1 172 ? -28.964 3.895 13.841 1.00 88.88 172 ALA A CA 1
ATOM 1265 C C . ALA A 1 172 ? -27.519 3.846 14.369 1.00 88.88 172 ALA A C 1
ATOM 1267 O O . ALA A 1 172 ? -27.295 4.190 15.525 1.00 88.88 172 ALA A O 1
ATOM 1268 N N . ARG A 1 173 ? -26.545 3.428 13.553 1.00 95.62 173 ARG A N 1
ATOM 1269 C CA . ARG A 1 173 ? -25.184 3.078 14.002 1.00 95.62 173 ARG A CA 1
ATOM 1270 C C . ARG A 1 173 ? -24.129 3.588 13.028 1.00 95.62 173 ARG A C 1
ATOM 1272 O O . ARG A 1 173 ? -24.333 3.483 11.821 1.00 95.62 173 ARG A O 1
ATOM 1279 N N . GLY A 1 174 ? -23.000 4.051 13.553 1.00 96.88 174 GLY A N 1
ATOM 1280 C CA . GLY A 1 174 ? -21.824 4.391 12.758 1.00 96.88 174 GLY A CA 1
ATOM 1281 C C . GLY A 1 174 ? -21.035 3.140 12.378 1.00 96.88 174 GLY A C 1
ATOM 1282 O O . GLY A 1 174 ? -21.395 2.425 11.439 1.00 96.88 174 GLY A O 1
ATOM 1283 N N . ILE A 1 175 ? -19.971 2.872 13.136 1.00 98.25 175 ILE A N 1
ATOM 1284 C CA . ILE A 1 175 ? -18.994 1.808 12.894 1.00 98.25 175 ILE A CA 1
ATOM 1285 C C . ILE A 1 175 ? -19.061 0.760 14.018 1.00 98.25 175 ILE A C 1
ATOM 1287 O O . ILE A 1 175 ? -18.850 1.087 15.186 1.00 98.25 175 ILE A O 1
ATOM 1291 N N . LEU A 1 176 ? -19.340 -0.498 13.668 1.00 97.00 176 LEU A N 1
ATOM 1292 C CA . LEU A 1 176 ? -19.223 -1.667 14.549 1.00 97.00 176 LEU A CA 1
ATOM 1293 C C . LEU A 1 176 ? -17.971 -2.470 14.188 1.00 97.00 176 LEU A C 1
ATOM 1295 O O . LEU A 1 176 ? -17.759 -2.790 13.020 1.00 97.00 176 LEU A O 1
ATOM 1299 N N . ILE A 1 177 ? -17.185 -2.839 15.196 1.00 98.25 177 ILE A N 1
ATOM 1300 C CA . ILE A 1 177 ? -15.966 -3.632 15.070 1.00 98.25 177 ILE A CA 1
ATOM 1301 C C . ILE A 1 177 ? -16.094 -4.871 15.951 1.00 98.25 177 ILE A C 1
ATOM 1303 O O . ILE A 1 177 ? -16.117 -4.764 17.175 1.00 98.25 177 ILE A O 1
ATOM 1307 N N . GLU A 1 178 ? -16.148 -6.045 15.324 1.00 93.56 178 GLU A N 1
ATOM 1308 C CA . GLU A 1 178 ? -16.159 -7.346 16.007 1.00 93.56 178 GLU A CA 1
ATOM 1309 C C . GLU A 1 178 ? -14.896 -8.181 15.748 1.00 93.56 178 GLU A C 1
ATOM 1311 O O . GLU A 1 178 ? -14.790 -9.293 16.257 1.00 93.56 178 GLU A O 1
ATOM 1316 N N . SER A 1 179 ? -13.947 -7.667 14.955 1.00 90.12 179 SER A N 1
ATOM 1317 C CA . SER A 1 179 ? -12.694 -8.337 14.566 1.00 90.12 179 SER A CA 1
ATOM 1318 C C . SER A 1 179 ? -11.997 -9.026 15.751 1.00 90.12 179 SER A C 1
ATOM 1320 O O . SER A 1 179 ? -11.409 -8.356 16.601 1.00 90.12 179 SER A O 1
ATOM 1322 N N . ARG A 1 180 ? -12.016 -10.367 15.774 1.00 83.50 180 ARG A N 1
ATOM 1323 C CA . ARG A 1 180 ? -11.406 -11.210 16.824 1.00 83.50 180 ARG A CA 1
ATOM 1324 C C . ARG A 1 180 ? -9.968 -11.607 16.509 1.00 83.50 180 ARG A C 1
ATOM 1326 O O . ARG A 1 180 ? -9.175 -11.831 17.420 1.00 83.50 180 ARG A O 1
ATOM 1333 N N . GLY A 1 181 ? -9.648 -11.725 15.220 1.00 73.88 181 GLY A N 1
ATOM 1334 C CA . GLY A 1 181 ? -8.291 -12.002 14.749 1.00 73.88 181 GLY A CA 1
ATOM 1335 C C . GLY A 1 181 ? -7.399 -10.763 14.760 1.00 73.88 181 GLY A C 1
ATOM 1336 O O . GLY A 1 181 ? -6.195 -10.892 14.969 1.00 73.88 181 GLY A O 1
ATOM 1337 N N . GLY A 1 182 ? -7.995 -9.581 14.550 1.00 74.62 182 GLY A N 1
ATOM 1338 C CA . GLY A 1 182 ? -7.248 -8.356 14.301 1.00 74.62 182 GLY A CA 1
ATOM 1339 C C . GLY A 1 182 ? -6.354 -8.482 13.063 1.00 74.62 182 GLY A C 1
ATOM 1340 O O . GLY A 1 182 ? -6.476 -9.429 12.280 1.00 74.62 182 GLY A O 1
ATOM 1341 N N . PRO A 1 183 ? -5.414 -7.549 12.888 1.00 92.88 183 PRO A N 1
ATOM 1342 C CA . PRO A 1 183 ? -5.378 -6.215 13.495 1.00 92.88 183 PRO A CA 1
ATOM 1343 C C . PRO A 1 183 ? -6.372 -5.236 12.836 1.00 92.88 183 PRO A C 1
ATOM 1345 O O . PRO A 1 183 ? -6.721 -5.363 11.660 1.00 92.88 183 PRO A O 1
ATOM 1348 N N . VAL A 1 184 ? -6.809 -4.222 13.585 1.00 97.44 184 VAL A N 1
ATOM 1349 C CA . VAL A 1 184 ? -7.594 -3.099 13.042 1.00 97.44 184 VAL A CA 1
ATOM 1350 C C . VAL A 1 184 ? -6.894 -1.786 13.355 1.00 97.44 184 VAL A C 1
ATOM 1352 O O . VAL A 1 184 ? -6.723 -1.455 14.524 1.00 97.44 184 VAL A O 1
ATOM 1355 N N . TRP A 1 185 ? -6.537 -1.008 12.335 1.00 97.88 185 TRP A N 1
ATOM 1356 C CA . TRP A 1 185 ? -6.038 0.358 12.499 1.00 97.88 185 TRP A CA 1
ATOM 1357 C C . TRP A 1 185 ? -7.035 1.363 11.949 1.00 97.88 185 TRP A C 1
ATOM 1359 O O . TRP A 1 185 ? -7.520 1.218 10.830 1.00 97.88 185 TRP A O 1
ATOM 1369 N N . MET A 1 186 ? -7.292 2.411 12.723 1.00 97.81 186 MET A N 1
ATOM 1370 C CA . MET A 1 186 ? -8.130 3.538 12.337 1.00 97.81 186 MET A CA 1
ATOM 1371 C C . MET A 1 186 ? -7.322 4.828 12.478 1.00 97.81 186 MET A C 1
ATOM 1373 O O . MET A 1 186 ? -7.255 5.411 13.562 1.00 97.81 186 MET A O 1
ATOM 1377 N N . TYR A 1 187 ? -6.688 5.250 11.387 1.00 96.12 187 TYR A N 1
ATOM 1378 C CA . TYR A 1 187 ? -5.883 6.463 11.310 1.00 96.12 187 TYR A CA 1
ATOM 1379 C C . TYR A 1 187 ? -6.740 7.644 10.850 1.00 96.12 187 TYR A C 1
ATOM 1381 O O . TYR A 1 187 ? -7.285 7.645 9.748 1.00 96.12 187 TYR A O 1
ATOM 1389 N N . SER A 1 188 ? -6.876 8.660 11.704 1.00 94.69 188 SER A N 1
ATOM 1390 C CA . SER A 1 188 ? -7.647 9.880 11.407 1.00 94.69 188 SER A CA 1
ATOM 1391 C C . SER A 1 188 ? -9.059 9.599 10.866 1.00 94.69 188 SER A C 1
ATOM 1393 O O . SER A 1 188 ? -9.466 10.169 9.856 1.00 94.69 188 SER A O 1
ATOM 1395 N N . THR A 1 189 ? -9.803 8.696 11.514 1.00 97.62 189 THR A N 1
ATOM 1396 C CA . THR A 1 189 ? -11.184 8.377 11.100 1.00 97.62 189 THR A CA 1
ATOM 1397 C C . THR A 1 189 ? -12.208 9.181 11.899 1.00 97.62 189 THR A C 1
ATOM 1399 O O . THR A 1 189 ? -11.973 9.525 13.058 1.00 97.62 189 THR A O 1
ATOM 1402 N N . ALA A 1 190 ? -13.361 9.460 11.298 1.00 97.88 190 ALA A N 1
ATOM 1403 C CA . ALA A 1 190 ? -14.483 10.113 11.960 1.00 97.88 190 ALA A CA 1
ATOM 1404 C C . ALA A 1 190 ? -15.788 9.344 11.717 1.00 97.88 190 ALA A C 1
ATOM 1406 O O . ALA A 1 190 ? -15.998 8.809 10.629 1.00 97.88 190 ALA A O 1
ATOM 1407 N N . SER A 1 191 ? -16.674 9.311 12.711 1.00 98.56 191 SER A N 1
ATOM 1408 C CA . SER A 1 191 ? -18.014 8.719 12.612 1.00 98.56 191 SER A CA 1
ATOM 1409 C C . SER A 1 191 ? -19.004 9.606 13.357 1.00 98.56 191 SER A C 1
ATOM 1411 O O . SER A 1 191 ? -18.762 9.953 14.512 1.00 98.56 191 SER A O 1
ATOM 1413 N N . GLU A 1 192 ? -20.078 10.037 12.698 1.00 98.62 192 GLU A N 1
ATOM 1414 C CA . GLU A 1 192 ? -20.884 11.161 13.179 1.00 98.62 192 GLU A CA 1
ATOM 1415 C C . GLU A 1 192 ? -22.389 11.004 12.937 1.00 98.62 192 GLU A C 1
ATOM 1417 O O . GLU A 1 192 ? -22.856 10.441 11.944 1.00 98.62 192 GLU A O 1
ATOM 1422 N N . HIS A 1 193 ? -23.147 11.589 13.863 1.00 98.19 193 HIS A N 1
ATOM 1423 C CA . HIS A 1 193 ? -24.588 11.813 13.827 1.00 98.19 193 HIS A CA 1
ATOM 1424 C C . HIS A 1 193 ? -25.474 10.551 13.704 1.00 98.19 193 HIS A C 1
ATOM 1426 O O . HIS A 1 193 ? -26.657 10.641 13.366 1.00 98.19 193 HIS A O 1
ATOM 1432 N N . CYS A 1 194 ? -24.963 9.372 14.075 1.00 97.19 194 CYS A N 1
ATOM 1433 C CA . CYS A 1 194 ? -25.772 8.169 14.303 1.00 97.19 194 CYS A CA 1
ATOM 1434 C C . CYS A 1 194 ? -26.450 8.189 15.686 1.00 97.19 194 CYS A C 1
ATOM 1436 O O . CYS A 1 194 ? -25.956 8.819 16.618 1.00 97.19 194 CYS A O 1
ATOM 1438 N N . ILE A 1 195 ? -27.590 7.506 15.841 1.00 95.56 195 ILE A N 1
ATOM 1439 C CA . ILE A 1 195 ? -28.471 7.639 17.023 1.00 95.56 195 ILE A CA 1
ATOM 1440 C C . ILE A 1 195 ? -28.070 6.754 18.216 1.00 95.56 195 ILE A C 1
ATOM 1442 O O . ILE A 1 195 ? -28.285 7.151 19.359 1.00 95.56 195 ILE A O 1
ATOM 1446 N N . LEU A 1 196 ? -27.527 5.556 17.981 1.00 95.25 196 LEU A N 1
ATOM 1447 C CA . LEU A 1 196 ? -27.150 4.614 19.042 1.00 95.25 196 LEU A CA 1
ATOM 1448 C C . LEU A 1 196 ? -25.693 4.821 19.473 1.00 95.25 196 LEU A C 1
ATOM 1450 O O . LEU A 1 196 ? -25.414 5.018 20.657 1.00 95.25 196 LEU A O 1
ATOM 1454 N N . TYR A 1 197 ? -24.776 4.797 18.506 1.00 97.94 197 TYR A N 1
ATOM 1455 C CA . TYR A 1 197 ? -23.347 5.015 18.711 1.00 97.94 197 TYR A CA 1
ATOM 1456 C C . TYR A 1 197 ? -22.643 5.417 17.412 1.00 97.94 197 TYR A C 1
ATOM 1458 O O . TYR A 1 197 ? -23.095 5.058 16.319 1.00 97.94 197 TYR A O 1
ATOM 1466 N N . GLN A 1 198 ? -21.502 6.095 17.548 1.00 98.69 198 GLN A N 1
ATOM 1467 C CA . GLN A 1 198 ? -20.597 6.398 16.441 1.00 98.69 198 GLN A CA 1
ATOM 1468 C C . GLN A 1 198 ? -19.553 5.290 16.241 1.00 98.69 198 GLN A C 1
ATOM 1470 O O . GLN A 1 198 ? -19.395 4.813 15.118 1.00 98.69 198 GLN A O 1
ATOM 1475 N N . TYR A 1 199 ? -18.908 4.820 17.317 1.00 98.75 199 TYR A N 1
ATOM 1476 C CA . TYR A 1 199 ? -18.018 3.651 17.319 1.00 98.75 199 TYR A CA 1
ATOM 1477 C C . TYR A 1 199 ? -18.424 2.638 18.393 1.00 98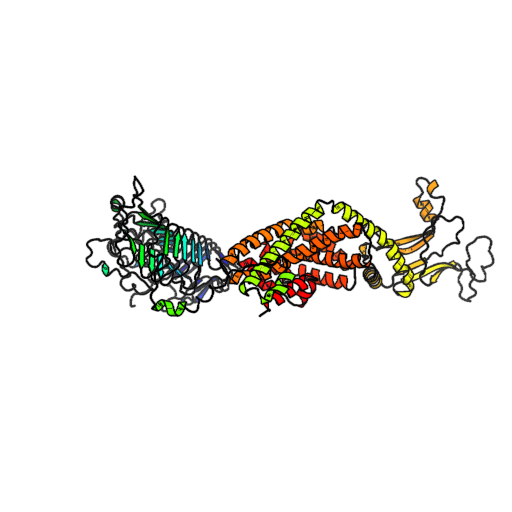.75 199 TYR A C 1
ATOM 1479 O O . TYR A 1 199 ? -18.638 3.002 19.552 1.00 98.75 199 TYR A O 1
ATOM 1487 N N . GLN A 1 200 ? -18.443 1.356 18.029 1.00 97.69 200 GLN A N 1
ATOM 1488 C CA . GLN A 1 200 ? -18.577 0.243 18.964 1.00 97.69 200 GLN A CA 1
ATOM 1489 C C . GLN A 1 200 ? -17.572 -0.863 18.655 1.00 97.69 200 GLN A C 1
ATOM 1491 O O . GLN A 1 200 ? -17.524 -1.367 17.538 1.00 97.69 200 GLN A O 1
ATOM 1496 N N . LEU A 1 201 ? -16.811 -1.269 19.666 1.00 98.00 201 LEU A N 1
ATOM 1497 C CA . LEU A 1 201 ? -15.994 -2.477 19.678 1.00 98.00 201 LEU A CA 1
ATOM 1498 C C . LEU A 1 201 ? -16.729 -3.518 20.528 1.00 98.00 201 LEU A C 1
ATOM 1500 O O . LEU A 1 201 ? -17.044 -3.240 21.690 1.00 98.00 201 LEU A O 1
ATOM 1504 N N . TYR A 1 202 ? -17.015 -4.691 19.963 1.00 90.62 202 TYR A N 1
ATOM 1505 C CA . TYR A 1 202 ? -17.709 -5.779 20.652 1.00 90.62 202 TYR A CA 1
ATOM 1506 C C . TYR A 1 202 ? -16.996 -7.112 20.413 1.00 90.62 202 TYR A C 1
ATOM 1508 O O . TYR A 1 202 ? -16.944 -7.595 19.286 1.00 90.62 202 TYR A O 1
ATOM 1516 N N . GLY A 1 203 ? -16.420 -7.708 21.461 1.00 83.81 203 GLY A N 1
ATOM 1517 C CA . GLY A 1 203 ? -15.604 -8.923 21.315 1.00 83.81 203 GLY A CA 1
ATOM 1518 C C . GLY A 1 203 ? -14.319 -8.718 20.499 1.00 83.81 203 GLY A C 1
ATOM 1519 O O . GLY A 1 203 ? -13.720 -9.694 20.052 1.00 83.81 203 GLY A O 1
ATOM 1520 N N . ALA A 1 204 ? -13.921 -7.465 20.254 1.00 91.12 204 ALA A N 1
ATOM 1521 C CA . ALA A 1 204 ? -12.851 -7.120 19.330 1.00 91.12 204 ALA A CA 1
ATOM 1522 C C . ALA A 1 204 ? -11.466 -7.252 19.972 1.00 91.12 204 ALA A C 1
ATOM 1524 O O . ALA A 1 204 ? -11.295 -7.072 21.183 1.00 91.12 204 ALA A O 1
ATOM 1525 N N . LYS A 1 205 ? -10.460 -7.511 19.136 1.00 86.38 205 LYS A N 1
ATOM 1526 C CA . LYS A 1 205 ? -9.072 -7.689 19.548 1.00 86.38 205 LYS A CA 1
ATOM 1527 C C . LYS A 1 205 ? -8.102 -6.942 18.631 1.00 86.38 205 LYS A C 1
ATOM 1529 O O . LYS A 1 205 ? -8.330 -6.852 17.426 1.00 86.38 205 LYS A O 1
ATOM 1534 N N . ASP A 1 206 ? -7.005 -6.457 19.216 1.00 93.25 206 ASP A N 1
ATOM 1535 C CA . ASP A 1 206 ? -5.852 -5.874 18.515 1.00 93.25 206 ASP A CA 1
ATOM 1536 C C . ASP A 1 206 ? -6.262 -4.650 17.661 1.00 93.25 206 ASP A C 1
ATOM 1538 O O . ASP A 1 206 ? -6.029 -4.588 16.451 1.00 93.25 206 ASP A O 1
ATOM 1542 N N . VAL A 1 207 ? -6.911 -3.674 18.315 1.00 97.69 207 VAL A N 1
ATOM 1543 C CA . VAL A 1 207 ? -7.480 -2.468 17.683 1.00 97.69 207 VAL A CA 1
ATOM 1544 C C . VAL A 1 207 ? -6.690 -1.212 18.066 1.00 97.69 207 VAL A C 1
ATOM 1546 O O . VAL A 1 207 ? -6.522 -0.903 19.246 1.00 97.69 207 VAL A O 1
ATOM 1549 N N . PHE A 1 208 ? -6.261 -0.444 17.068 1.00 98.12 208 PHE A N 1
ATOM 1550 C CA . PHE A 1 208 ? -5.625 0.865 17.193 1.00 98.12 208 PHE A CA 1
ATOM 1551 C C . PHE A 1 208 ? -6.518 1.958 16.590 1.00 98.12 208 PHE A C 1
ATOM 1553 O O . PHE A 1 208 ? -7.003 1.826 15.468 1.00 98.12 208 PHE A O 1
ATOM 1560 N N . MET A 1 209 ? -6.701 3.064 17.308 1.00 98.38 209 MET A N 1
ATOM 1561 C CA . MET A 1 209 ? -7.530 4.205 16.906 1.00 98.38 209 MET A CA 1
ATOM 1562 C C . MET A 1 209 ? -6.754 5.499 17.171 1.00 98.38 209 MET A C 1
ATOM 1564 O O . MET A 1 209 ? -6.515 5.816 18.332 1.00 98.38 209 MET A O 1
ATOM 1568 N N . GLY A 1 210 ? -6.335 6.240 16.140 1.00 91.81 210 GLY A N 1
ATOM 1569 C CA . GLY A 1 210 ? -5.431 7.384 16.320 1.00 91.81 210 GLY A CA 1
ATOM 1570 C C . GLY A 1 210 ? -5.314 8.327 15.112 1.00 91.81 210 GLY A C 1
ATOM 1571 O O . GLY A 1 210 ? -4.688 7.976 14.121 1.00 91.81 210 GLY A O 1
ATOM 1572 N N . ASN A 1 211 ? -5.848 9.548 15.132 1.00 90.25 211 ASN A N 1
ATOM 1573 C CA . ASN A 1 211 ? -6.895 10.020 16.043 1.00 90.25 211 ASN A CA 1
ATOM 1574 C C . ASN A 1 211 ? -8.273 9.523 15.565 1.00 90.25 211 ASN A C 1
ATOM 1576 O O . ASN A 1 211 ? -8.442 9.188 14.392 1.00 90.25 211 ASN A O 1
ATOM 1580 N N . VAL A 1 212 ? -9.272 9.534 16.448 1.00 97.62 212 VAL A N 1
ATOM 1581 C CA . VAL A 1 212 ? -10.685 9.349 16.064 1.00 97.62 212 VAL A CA 1
ATOM 1582 C C . VAL A 1 212 ? -11.561 10.526 16.476 1.00 97.62 212 VAL A C 1
ATOM 1584 O O . VAL A 1 212 ? -11.251 11.218 17.447 1.00 97.62 212 VAL A O 1
ATOM 1587 N N . GLN A 1 213 ? -12.643 10.771 15.738 1.00 98.50 213 GLN A N 1
ATOM 1588 C CA . GLN A 1 213 ? -13.522 11.927 15.943 1.00 98.50 213 GLN A CA 1
ATOM 1589 C C . GLN A 1 213 ? -15.005 11.524 15.888 1.00 98.50 213 GLN A C 1
ATOM 1591 O O . GLN A 1 213 ? -15.381 10.672 15.082 1.00 98.50 213 GLN A O 1
ATOM 1596 N N . THR A 1 214 ? -15.839 12.101 16.757 1.00 98.75 214 THR A N 1
ATOM 1597 C CA . THR A 1 214 ? -17.288 11.854 16.773 1.00 98.75 214 THR A CA 1
ATOM 1598 C C . THR A 1 214 ? -18.123 13.076 17.133 1.00 98.75 214 THR A C 1
ATOM 1600 O O . THR A 1 214 ? -17.877 13.691 18.172 1.00 98.75 214 THR A O 1
ATOM 1603 N N . GLU A 1 215 ? -19.235 13.271 16.427 1.00 98.62 215 GLU A N 1
ATOM 1604 C CA . GLU A 1 215 ? -20.319 14.168 16.833 1.00 98.62 215 GLU A CA 1
ATOM 1605 C C . GLU A 1 215 ? -21.648 13.425 17.020 1.00 98.62 215 GLU A C 1
ATOM 1607 O O . GLU A 1 215 ? -21.992 12.517 16.261 1.00 98.62 215 GLU A O 1
ATOM 1612 N N . SER A 1 216 ? -22.437 13.832 18.017 1.00 96.88 216 SER A N 1
ATOM 1613 C CA . SER A 1 216 ? -23.828 13.378 18.165 1.00 96.88 216 SER A CA 1
ATOM 1614 C C . SER A 1 216 ? -24.781 14.085 17.186 1.00 96.88 216 SER A C 1
ATOM 1616 O O . SER A 1 216 ? -24.520 15.219 16.774 1.00 96.88 216 SER A O 1
ATOM 1618 N N . PRO A 1 217 ? -25.919 13.466 16.814 1.00 96.94 217 PRO A N 1
ATOM 1619 C CA . PRO A 1 217 ? -26.899 14.109 15.942 1.00 96.94 217 PRO A CA 1
ATOM 1620 C C . PRO A 1 217 ? -27.556 15.331 16.601 1.00 96.94 217 PRO A C 1
ATOM 1622 O O . PRO A 1 217 ? -28.065 15.256 17.720 1.00 96.94 217 PRO A O 1
ATOM 1625 N N . TYR A 1 218 ? -27.602 16.456 15.882 1.00 97.44 218 TYR A N 1
ATOM 1626 C CA . TYR A 1 218 ? -27.969 17.772 16.434 1.00 97.44 218 TYR A CA 1
ATOM 1627 C C . TYR A 1 218 ? -29.431 17.900 16.891 1.00 97.44 218 TYR A C 1
ATOM 1629 O O . TYR A 1 218 ? -29.769 18.795 17.671 1.00 97.44 218 TYR A O 1
ATOM 1637 N N . PHE A 1 219 ? -30.297 17.004 16.414 1.00 94.88 219 PHE A N 1
ATOM 1638 C CA . PHE A 1 219 ? -31.694 16.909 16.825 1.00 94.88 219 PHE A CA 1
ATOM 1639 C C . PHE A 1 219 ? -31.888 16.224 18.185 1.00 94.88 219 PHE A C 1
ATOM 1641 O O . PHE A 1 219 ? -32.946 16.396 18.792 1.00 94.88 219 PHE A O 1
ATOM 1648 N N . LEU A 1 220 ? -30.906 15.470 18.706 1.00 93.00 220 LEU A N 1
ATOM 1649 C CA . LEU A 1 220 ? -31.023 14.867 20.039 1.00 93.00 220 LEU A CA 1
ATOM 1650 C C . LEU A 1 220 ? -31.282 15.963 21.093 1.00 93.00 220 LEU A C 1
ATOM 1652 O O . LEU A 1 220 ? -30.726 17.061 20.993 1.00 93.00 220 LEU A O 1
ATOM 1656 N N . PRO A 1 221 ? -32.144 15.721 22.099 1.00 90.38 221 PRO A N 1
ATOM 1657 C CA . PRO A 1 221 ? -32.797 14.463 22.487 1.00 90.38 221 PRO A CA 1
ATOM 1658 C C . PRO A 1 221 ? -34.158 14.197 21.800 1.00 90.38 221 PRO A C 1
ATOM 1660 O O . PRO A 1 221 ? -35.044 13.577 22.393 1.00 90.38 221 PRO A O 1
ATOM 1663 N N . LYS A 1 222 ? -34.397 14.702 20.581 1.00 90.19 222 LYS A N 1
ATOM 1664 C CA . LYS A 1 222 ? -35.711 14.639 19.923 1.00 90.19 222 LYS A CA 1
ATOM 1665 C C . LYS A 1 222 ? -35.624 14.255 18.434 1.00 90.19 222 LYS A C 1
ATOM 1667 O O . LYS A 1 222 ? -35.387 15.113 17.591 1.00 90.19 222 LYS A O 1
ATOM 1672 N N . PRO A 1 223 ? -35.910 12.991 18.076 1.00 90.38 223 PRO A N 1
ATOM 1673 C CA . PRO A 1 223 ? -36.327 11.895 18.955 1.00 90.38 223 PRO A CA 1
ATOM 1674 C C . PRO A 1 223 ? -35.232 11.483 19.948 1.00 90.38 223 PRO A C 1
ATOM 1676 O O . PRO A 1 223 ? -34.048 11.644 19.675 1.00 90.38 223 PRO A O 1
ATOM 1679 N N . GLN A 1 224 ? -35.636 10.922 21.088 1.00 89.75 224 GLN A N 1
ATOM 1680 C CA . GLN A 1 224 ? -34.703 10.373 22.073 1.00 89.75 224 GLN A CA 1
ATOM 1681 C C . GLN A 1 224 ? -34.191 9.013 21.597 1.00 89.75 224 GLN A C 1
ATOM 1683 O O . GLN A 1 224 ? -34.994 8.206 21.119 1.00 89.75 224 GLN A O 1
ATOM 1688 N N . ALA A 1 225 ? -32.900 8.713 21.770 1.00 91.19 225 ALA A N 1
ATOM 1689 C CA . ALA A 1 225 ? -32.386 7.385 21.441 1.00 91.19 225 ALA A CA 1
ATOM 1690 C C . ALA A 1 225 ? -33.110 6.309 22.290 1.00 91.19 225 ALA A C 1
ATOM 1692 O O . ALA A 1 225 ? -33.416 6.550 23.461 1.00 91.19 225 ALA A O 1
ATOM 1693 N N . PRO A 1 226 ? -33.452 5.134 21.730 1.00 90.88 226 PRO A N 1
ATOM 1694 C CA . PRO A 1 226 ? -33.084 4.626 20.407 1.00 90.88 226 PRO A CA 1
ATOM 1695 C C . PRO A 1 226 ? -34.052 5.013 19.270 1.00 90.88 226 PRO A C 1
ATOM 1697 O O . PRO A 1 226 ? -33.933 4.480 18.170 1.00 90.88 226 PRO A O 1
ATOM 1700 N N . ALA A 1 227 ? -35.054 5.871 19.489 1.00 90.19 227 ALA A N 1
ATOM 1701 C CA . ALA A 1 227 ? -36.051 6.184 18.463 1.00 90.19 227 ALA A CA 1
ATOM 1702 C C . ALA A 1 227 ? -35.436 6.932 17.256 1.00 90.19 227 ALA A C 1
ATOM 1704 O O . ALA A 1 227 ? -34.589 7.799 17.448 1.00 90.19 227 ALA A O 1
ATOM 1705 N N . PRO A 1 228 ? -35.859 6.631 16.009 1.00 90.44 228 PRO A N 1
ATOM 1706 C CA . PRO A 1 228 ? -36.983 5.765 15.621 1.00 90.44 228 PRO A CA 1
ATOM 1707 C C . PRO A 1 228 ? -36.696 4.251 15.610 1.00 90.44 228 PRO A C 1
ATOM 1709 O O . PRO A 1 228 ? -37.598 3.464 15.336 1.00 90.44 228 PRO A O 1
ATOM 1712 N N . PHE A 1 229 ? -35.481 3.821 15.938 1.00 87.12 229 PHE A N 1
ATOM 1713 C CA . PHE A 1 229 ? -35.003 2.440 15.831 1.00 87.12 229 PHE A CA 1
ATOM 1714 C C . PHE A 1 229 ? -35.343 1.540 17.035 1.00 87.12 229 PHE A C 1
ATOM 1716 O O . PHE A 1 229 ? -34.679 0.531 17.245 1.00 87.12 229 PHE A O 1
ATOM 1723 N N . ILE A 1 230 ? -36.398 1.846 17.804 1.00 81.56 230 ILE A N 1
ATOM 1724 C CA . ILE A 1 230 ? -36.778 1.115 19.036 1.00 81.56 230 ILE A CA 1
ATOM 1725 C C . ILE A 1 230 ? -36.898 -0.400 18.797 1.00 81.56 230 ILE A C 1
ATOM 1727 O O . ILE A 1 230 ? -36.411 -1.193 19.591 1.00 81.56 230 ILE A O 1
ATOM 1731 N N . THR A 1 231 ? -37.518 -0.816 17.688 1.00 71.75 231 THR A N 1
ATOM 1732 C CA . THR A 1 231 ? -37.697 -2.239 17.332 1.00 71.75 231 THR A CA 1
ATOM 1733 C C . THR A 1 231 ? -36.491 -2.863 16.627 1.00 71.75 231 THR A C 1
ATOM 1735 O O . THR A 1 231 ? -36.603 -3.970 16.108 1.00 71.75 231 THR A O 1
ATOM 1738 N N . ALA A 1 232 ? -35.391 -2.123 16.508 1.00 67.06 232 ALA A N 1
ATOM 1739 C CA . ALA A 1 232 ? -34.175 -2.522 15.812 1.00 67.06 232 ALA A CA 1
ATOM 1740 C C . ALA A 1 232 ? -32.922 -2.416 16.699 1.00 67.06 232 ALA A C 1
ATOM 1742 O O . ALA A 1 232 ? -31.822 -2.584 16.182 1.00 67.06 232 ALA A O 1
ATOM 1743 N N . VAL A 1 233 ? -33.080 -2.154 18.002 1.00 70.62 233 VAL A N 1
ATOM 1744 C CA . VAL A 1 233 ? -32.066 -2.430 19.037 1.00 70.62 233 VAL A CA 1
ATOM 1745 C C . VAL A 1 233 ? -31.931 -3.955 19.191 1.00 70.62 233 VAL A C 1
ATOM 1747 O O . VAL A 1 233 ? -32.845 -4.691 18.811 1.00 70.62 233 VAL A O 1
ATOM 1750 N N . GLU A 1 234 ? -30.790 -4.428 19.693 1.00 68.31 234 GLU A N 1
ATOM 1751 C CA . GLU A 1 234 ? -30.432 -5.854 19.826 1.00 68.31 234 GLU A CA 1
ATOM 1752 C C . GLU A 1 234 ? -30.362 -6.617 18.486 1.00 68.31 234 GLU A C 1
ATOM 1754 O O . GLU A 1 234 ? -30.317 -7.845 18.462 1.00 68.31 234 GLU A O 1
ATOM 1759 N N . GLN A 1 235 ? -30.357 -5.910 17.349 1.00 67.44 235 GLN A N 1
ATOM 1760 C CA . GLN A 1 235 ? -30.143 -6.532 16.035 1.00 67.44 235 GLN A CA 1
ATOM 1761 C C . GLN A 1 235 ? -28.655 -6.751 15.746 1.00 67.44 235 GLN A C 1
ATOM 1763 O O . GLN A 1 235 ? -28.329 -7.599 14.919 1.00 67.44 235 GLN A O 1
ATOM 1768 N N . PHE A 1 236 ? -27.772 -6.011 16.425 1.00 77.38 236 PHE A N 1
ATOM 1769 C CA . PHE A 1 236 ? -26.327 -6.197 16.362 1.00 77.38 236 PHE A CA 1
ATOM 1770 C C . PHE A 1 236 ? -25.743 -6.410 17.769 1.00 77.38 236 PHE A C 1
ATOM 1772 O O . PHE A 1 236 ? -26.269 -5.858 18.744 1.00 77.38 236 PHE A O 1
ATOM 1779 N N . PRO A 1 237 ? -24.664 -7.204 17.907 1.00 71.94 237 PRO A N 1
ATOM 1780 C CA . PRO A 1 237 ? -24.068 -7.488 19.207 1.00 71.94 237 PRO A CA 1
ATOM 1781 C C . PRO A 1 237 ? -23.612 -6.225 19.950 1.00 71.94 237 PRO A C 1
ATOM 1783 O O . PRO A 1 237 ? -22.980 -5.330 19.384 1.00 71.94 237 PRO A O 1
ATOM 1786 N N . GLY A 1 238 ? -23.966 -6.152 21.235 1.00 78.38 238 GLY A N 1
ATOM 1787 C CA . GLY A 1 238 ? -23.622 -5.039 22.122 1.00 78.38 238 GLY A CA 1
ATOM 1788 C C . GLY A 1 238 ? -24.435 -3.757 21.940 1.00 78.38 238 GLY A C 1
ATOM 1789 O O . GLY A 1 238 ? -24.075 -2.756 22.552 1.00 78.38 238 GLY A O 1
ATOM 1790 N N . ASP A 1 239 ? -25.478 -3.726 21.102 1.00 85.38 239 ASP A N 1
ATOM 1791 C CA . ASP A 1 239 ? -26.344 -2.543 20.947 1.00 85.38 239 ASP A CA 1
ATOM 1792 C C . ASP A 1 239 ? -26.718 -1.901 22.308 1.00 85.38 239 ASP A C 1
ATOM 1794 O O . ASP A 1 239 ? -27.136 -2.616 23.222 1.00 85.38 239 ASP A O 1
ATOM 1798 N N . PRO A 1 240 ? -26.607 -0.567 22.473 1.00 86.62 240 PRO A N 1
ATOM 1799 C CA . PRO A 1 240 ? -26.842 0.077 23.761 1.00 86.62 240 PRO A CA 1
ATOM 1800 C C . PRO A 1 240 ? -28.313 0.006 24.190 1.00 86.62 240 PRO A C 1
ATOM 1802 O O . PRO A 1 240 ? -29.186 0.624 23.574 1.00 86.62 240 PRO A O 1
ATOM 1805 N N . ASP A 1 241 ? -28.574 -0.658 25.320 1.00 75.62 241 ASP A N 1
ATOM 1806 C CA . ASP A 1 241 ? -29.849 -0.527 26.022 1.00 75.62 241 ASP A CA 1
ATOM 1807 C C . ASP A 1 241 ? -29.941 0.828 26.746 1.00 75.62 241 ASP A C 1
ATOM 1809 O O . ASP A 1 241 ? -29.227 1.129 27.712 1.00 75.62 241 ASP A O 1
ATOM 1813 N N . PHE A 1 242 ? -30.884 1.650 26.294 1.00 85.12 242 PHE A N 1
ATOM 1814 C CA . PHE A 1 242 ? -31.233 2.923 26.920 1.00 85.12 242 PHE A CA 1
ATOM 1815 C C . PHE A 1 242 ? -32.318 2.794 28.006 1.00 85.12 242 PHE A C 1
ATOM 1817 O O . PHE A 1 242 ? -32.695 3.800 28.608 1.00 85.12 242 PHE A O 1
ATOM 1824 N N . GLY A 1 243 ? -32.796 1.583 28.314 1.00 80.38 243 GLY A N 1
ATOM 1825 C CA . GLY A 1 243 ? -33.786 1.299 29.356 1.00 80.38 243 GLY A CA 1
ATOM 1826 C C . GLY A 1 243 ? -33.384 1.812 30.742 1.00 80.38 243 GLY A C 1
ATOM 1827 O O . GLY A 1 243 ? -34.229 2.317 31.480 1.00 80.38 243 GLY A O 1
ATOM 1828 N N . SER A 1 244 ? -32.084 1.814 31.055 1.00 78.38 244 SER A N 1
ATOM 1829 C CA . SER A 1 244 ? -31.520 2.429 32.272 1.00 78.38 244 SER A CA 1
ATOM 1830 C C . SER A 1 244 ? -31.791 3.939 32.417 1.00 78.38 244 SER A C 1
ATOM 1832 O O . SER A 1 244 ? -31.744 4.467 33.526 1.00 78.38 244 SER A O 1
ATOM 1834 N N . CYS A 1 245 ? -32.119 4.638 31.326 1.00 84.06 245 CYS A N 1
ATOM 1835 C CA . CYS A 1 245 ? -32.492 6.053 31.329 1.00 84.06 245 CYS A CA 1
ATOM 1836 C C . CYS A 1 245 ? -34.002 6.300 31.487 1.00 84.06 245 CYS A C 1
ATOM 1838 O O . CYS A 1 245 ? -34.423 7.460 31.538 1.00 84.06 245 CYS A O 1
ATOM 1840 N N . ALA A 1 246 ? -34.834 5.256 31.563 1.00 76.62 246 ALA A N 1
ATOM 1841 C CA . ALA A 1 246 ? -36.273 5.403 31.750 1.00 76.62 246 ALA A CA 1
ATOM 1842 C C . ALA A 1 246 ? -36.582 6.095 33.091 1.00 76.62 246 ALA A C 1
ATOM 1844 O O . ALA A 1 246 ? -36.288 5.577 34.165 1.00 76.62 246 ALA A O 1
ATOM 1845 N N . GLY A 1 247 ? -37.184 7.287 33.029 1.00 67.38 247 GLY A N 1
ATOM 1846 C CA . GLY A 1 247 ? -37.458 8.107 34.215 1.00 67.38 247 GLY A CA 1
ATOM 1847 C C . GLY A 1 247 ? -36.260 8.910 34.740 1.00 67.38 247 GLY A C 1
ATOM 1848 O O . GLY A 1 247 ? -36.382 9.532 35.794 1.00 67.38 247 GLY A O 1
ATOM 1849 N N . SER A 1 248 ? -35.130 8.941 34.022 1.00 76.94 248 SER A N 1
ATOM 1850 C CA . SER A 1 248 ? -34.025 9.857 34.326 1.00 76.94 248 SER A CA 1
ATOM 1851 C C . SER A 1 248 ? -34.482 11.316 34.241 1.00 76.94 248 SER A C 1
ATOM 1853 O O . SER A 1 248 ? -35.215 11.697 33.328 1.00 76.94 248 SER A O 1
ATOM 1855 N N . SER A 1 249 ? -34.014 12.154 35.170 1.00 72.12 249 SER A N 1
ATOM 1856 C CA . SER A 1 249 ? -34.203 13.609 35.105 1.00 72.12 249 SER A CA 1
ATOM 1857 C C . SER A 1 249 ? -33.306 14.285 34.063 1.00 72.12 249 SER A C 1
ATOM 1859 O O . SER A 1 249 ? -33.554 15.438 33.719 1.00 72.12 249 SER A O 1
ATOM 1861 N N . SER A 1 250 ? -32.280 13.589 33.559 1.00 79.75 250 SER A N 1
ATOM 1862 C CA . SER A 1 250 ? -31.451 14.057 32.448 1.00 79.75 250 SER A CA 1
ATOM 1863 C C . SER A 1 250 ? -32.089 13.632 31.130 1.00 79.75 250 SER A C 1
ATOM 1865 O O . SER A 1 250 ? -32.050 12.458 30.746 1.00 79.75 250 SER A O 1
ATOM 1867 N N . THR A 1 251 ? -32.627 14.609 30.399 1.00 72.88 251 THR A N 1
ATOM 1868 C CA . THR A 1 251 ? -33.126 14.449 29.026 1.00 72.88 251 THR A CA 1
ATOM 1869 C C . THR A 1 251 ? -32.054 13.978 28.045 1.00 72.88 251 THR A C 1
ATOM 1871 O O . THR A 1 251 ? -32.403 13.569 26.949 1.00 72.88 251 THR A O 1
ATOM 1874 N N . HIS A 1 252 ? -30.776 13.948 28.435 1.00 81.88 252 HIS A N 1
ATOM 1875 C CA . HIS A 1 252 ? -29.638 13.584 27.582 1.00 81.88 252 HIS A CA 1
ATOM 1876 C C . HIS A 1 252 ? -28.906 12.324 28.080 1.00 81.88 252 HIS A C 1
ATOM 1878 O O . HIS A 1 252 ? -27.752 12.081 27.728 1.00 81.88 252 HIS A O 1
ATOM 1884 N N . CYS A 1 253 ? -29.573 11.515 28.915 1.00 85.88 253 CYS A N 1
ATOM 1885 C CA . CYS A 1 253 ? -29.091 10.197 29.345 1.00 85.88 253 CYS A CA 1
ATOM 1886 C C . CYS A 1 253 ? -29.107 9.167 28.198 1.00 85.88 253 CYS A C 1
ATOM 1888 O O . CYS A 1 253 ? -28.178 8.361 28.066 1.00 85.88 253 CYS A O 1
ATOM 1890 N N . ALA A 1 254 ? -30.169 9.190 27.383 1.00 90.38 254 ALA A N 1
ATOM 1891 C CA . ALA A 1 254 ? -30.366 8.296 26.247 1.00 90.38 254 ALA A CA 1
ATOM 1892 C C . ALA A 1 254 ? -30.042 9.019 24.935 1.00 90.38 254 ALA A C 1
ATOM 1894 O O . ALA A 1 254 ? -30.923 9.451 24.196 1.00 90.38 254 ALA A O 1
ATOM 1895 N N . ALA A 1 255 ? -28.746 9.172 24.698 1.00 92.38 255 ALA A N 1
ATOM 1896 C CA . ALA A 1 255 ? -28.167 9.825 23.535 1.00 92.38 255 ALA A CA 1
ATOM 1897 C C . ALA A 1 255 ? -27.007 8.976 22.990 1.00 92.38 255 ALA A C 1
ATOM 1899 O O . ALA A 1 255 ? -26.564 8.034 23.653 1.00 92.38 255 ALA A O 1
ATOM 1900 N N . ALA A 1 256 ? -26.547 9.284 21.779 1.00 94.50 256 ALA A N 1
ATOM 1901 C CA . ALA A 1 256 ? -25.612 8.439 21.048 1.00 94.50 256 ALA A CA 1
ATOM 1902 C C . ALA A 1 256 ? -24.233 8.369 21.719 1.00 94.50 256 ALA A C 1
ATOM 1904 O O . ALA A 1 256 ? -23.635 9.395 22.034 1.00 94.50 256 ALA A O 1
ATOM 1905 N N . TRP A 1 257 ? -23.683 7.171 21.902 1.00 97.44 257 TRP A N 1
ATOM 1906 C CA . TRP A 1 257 ? -22.320 7.032 22.419 1.00 97.44 257 TRP A CA 1
ATOM 1907 C C . TRP A 1 257 ? -21.280 7.443 21.367 1.00 97.44 257 TRP A C 1
ATOM 1909 O O . TRP A 1 257 ? -21.402 7.085 20.198 1.00 97.44 257 TRP A O 1
ATOM 1919 N N . GLY A 1 258 ? -20.223 8.148 21.775 1.00 98.06 258 GLY A N 1
ATOM 1920 C CA . GLY A 1 258 ? -19.074 8.400 20.900 1.00 98.06 258 GLY A CA 1
ATOM 1921 C C . GLY A 1 258 ? -18.272 7.116 20.696 1.00 98.06 258 GLY A C 1
ATOM 1922 O O . GLY A 1 258 ? -18.093 6.659 19.570 1.00 98.06 258 GLY A O 1
ATOM 1923 N N . LEU A 1 259 ? -17.870 6.482 21.803 1.00 98.50 259 LEU A N 1
ATOM 1924 C CA . LEU A 1 259 ? -17.123 5.224 21.793 1.00 98.50 259 LEU A CA 1
ATOM 1925 C C . LEU A 1 259 ? -17.677 4.232 22.821 1.00 98.50 259 LEU A C 1
ATOM 1927 O O . LEU A 1 259 ? -17.756 4.531 24.013 1.00 98.50 259 LEU A O 1
ATOM 1931 N N . MET A 1 260 ? -17.990 3.021 22.369 1.00 97.25 260 MET A N 1
ATOM 1932 C CA . MET A 1 260 ? -18.294 1.875 23.226 1.00 97.25 260 MET A CA 1
ATOM 1933 C C . MET A 1 260 ? -17.227 0.790 23.057 1.00 97.25 260 MET A C 1
ATOM 1935 O O . MET A 1 260 ? -16.906 0.416 21.933 1.00 97.25 260 MET A O 1
ATOM 1939 N N . VAL A 1 261 ? -16.698 0.263 24.162 1.00 96.38 261 VAL A N 1
ATOM 1940 C CA . VAL A 1 261 ? -15.763 -0.875 24.176 1.00 96.38 261 VAL A CA 1
ATOM 1941 C C . VAL A 1 261 ? -16.322 -1.950 25.104 1.00 96.38 261 VAL A C 1
ATOM 1943 O O . VAL A 1 261 ? -16.443 -1.743 26.314 1.00 96.38 261 VAL A O 1
ATOM 1946 N N . GLN A 1 262 ? -16.721 -3.081 24.529 1.00 88.56 262 GLN A N 1
ATOM 1947 C CA . GLN A 1 262 ? -17.431 -4.159 25.214 1.00 88.56 262 GLN A CA 1
ATOM 1948 C C . GLN A 1 262 ? -16.760 -5.504 24.926 1.00 88.56 262 GLN A C 1
ATOM 1950 O O . GLN A 1 262 ? -16.450 -5.792 23.769 1.00 88.56 262 GLN A O 1
ATOM 1955 N N . ALA A 1 263 ? -16.537 -6.329 25.953 1.00 84.19 263 ALA A N 1
ATOM 1956 C CA . ALA A 1 263 ? -15.936 -7.667 25.819 1.00 84.19 263 ALA A CA 1
ATOM 1957 C C . ALA A 1 263 ? -14.627 -7.713 24.987 1.00 84.19 263 ALA A C 1
ATOM 1959 O O . ALA A 1 263 ? -14.314 -8.730 24.380 1.00 84.19 263 ALA A O 1
ATOM 1960 N N . SER A 1 264 ? -13.890 -6.601 24.901 1.00 86.38 264 SER A N 1
ATOM 1961 C CA . SER A 1 264 ? -12.796 -6.409 23.936 1.00 86.38 264 SER A CA 1
ATOM 1962 C C . SER A 1 264 ? -11.434 -6.348 24.630 1.00 86.38 264 SER A C 1
ATOM 1964 O O . SER A 1 264 ? -11.347 -6.031 25.823 1.00 86.38 264 SER A O 1
ATOM 1966 N N . THR A 1 265 ? -10.355 -6.627 23.892 1.00 85.38 265 THR A N 1
ATOM 1967 C CA . THR A 1 265 ? -8.999 -6.598 24.453 1.00 85.38 265 THR A CA 1
ATOM 1968 C C . THR A 1 265 ? -7.908 -6.100 23.506 1.00 85.38 265 THR A C 1
ATOM 1970 O O . THR A 1 265 ? -8.064 -6.097 22.290 1.00 85.38 265 THR A O 1
ATOM 1973 N N . ASN A 1 266 ? -6.799 -5.636 24.085 1.00 89.62 266 ASN A N 1
ATOM 1974 C CA . ASN A 1 266 ? -5.683 -4.989 23.394 1.00 89.62 266 ASN A CA 1
ATOM 1975 C C . ASN A 1 266 ? -6.127 -3.806 22.507 1.00 89.62 266 ASN A C 1
ATOM 1977 O O . ASN A 1 266 ? -5.862 -3.760 21.304 1.00 89.62 266 ASN A O 1
ATOM 1981 N N . VAL A 1 267 ? -6.845 -2.856 23.116 1.00 95.31 267 VAL A N 1
ATOM 1982 C CA . VAL A 1 267 ? -7.415 -1.678 22.446 1.00 95.31 267 VAL A CA 1
ATOM 1983 C C . VAL A 1 267 ? -6.616 -0.428 22.813 1.00 95.31 267 VAL A C 1
ATOM 1985 O O . VAL A 1 267 ? -6.526 -0.053 23.984 1.00 95.31 267 VAL A O 1
ATOM 1988 N N . HIS A 1 268 ? -6.079 0.249 21.802 1.00 94.94 268 HIS A N 1
ATOM 1989 C CA . HIS A 1 268 ? -5.276 1.460 21.934 1.00 94.94 268 HIS A CA 1
ATOM 1990 C C . HIS A 1 268 ? -5.977 2.649 21.271 1.00 94.94 268 HIS A C 1
ATOM 1992 O O . HIS A 1 268 ? -5.948 2.795 20.051 1.00 94.94 268 HIS A O 1
ATOM 1998 N N . VAL A 1 269 ? -6.567 3.531 22.079 1.00 97.62 269 VAL A N 1
ATOM 1999 C CA . VAL A 1 269 ? -7.106 4.817 21.618 1.00 97.62 269 VAL A CA 1
ATOM 2000 C C . VAL A 1 269 ? -6.044 5.888 21.856 1.00 97.62 269 VAL A C 1
ATOM 2002 O O . VAL A 1 269 ? -5.803 6.298 22.988 1.00 97.62 269 VAL A O 1
ATOM 2005 N N . MET A 1 270 ? -5.380 6.315 20.788 1.00 94.69 270 MET A N 1
ATOM 2006 C CA . MET A 1 270 ? -4.272 7.269 20.768 1.00 94.69 270 MET A CA 1
ATOM 2007 C C . MET A 1 270 ? -4.739 8.598 20.170 1.00 94.69 270 MET A C 1
ATOM 2009 O O . MET A 1 270 ? -4.388 8.940 19.047 1.00 94.69 270 MET A O 1
ATOM 2013 N N . GLY A 1 271 ? -5.534 9.350 20.932 1.00 90.50 271 GLY A N 1
ATOM 2014 C CA . GLY A 1 271 ? -6.171 10.585 20.482 1.00 90.50 271 GLY A CA 1
ATOM 2015 C C . GLY A 1 271 ? -7.627 10.371 20.076 1.00 90.50 271 GLY A C 1
ATOM 2016 O O . GLY A 1 271 ? -7.923 9.663 19.115 1.00 90.50 271 GLY A O 1
ATOM 2017 N N . ALA A 1 272 ? -8.548 11.014 20.790 1.00 97.81 272 ALA A N 1
ATOM 2018 C CA . ALA A 1 272 ? -9.976 10.974 20.478 1.00 97.81 272 ALA A CA 1
ATOM 2019 C C . ALA A 1 272 ? -10.630 12.337 20.728 1.00 97.81 272 ALA A C 1
ATOM 2021 O O . ALA A 1 272 ? -10.442 12.914 21.795 1.00 97.81 272 ALA A O 1
ATOM 2022 N N . GLY A 1 273 ? -11.399 12.851 19.770 1.00 97.88 273 GLY A N 1
ATOM 2023 C CA . GLY A 1 273 ? -12.191 14.076 19.899 1.00 97.88 273 GLY A CA 1
ATOM 2024 C C . GLY A 1 273 ? -13.679 13.761 19.833 1.00 97.88 273 GLY A C 1
ATOM 2025 O O . GLY A 1 273 ? -14.186 13.490 18.753 1.00 97.88 273 GLY A O 1
ATOM 2026 N N . LEU A 1 274 ? -14.369 13.750 20.976 1.00 98.31 274 LEU A N 1
ATOM 2027 C CA . LEU A 1 274 ? -15.765 13.310 21.061 1.00 98.31 274 LEU A CA 1
ATOM 2028 C C . LEU A 1 274 ? -16.663 14.478 21.500 1.00 98.31 274 LEU A C 1
ATOM 2030 O O . LEU A 1 274 ? -16.646 14.887 22.666 1.00 98.31 274 LEU A O 1
ATOM 2034 N N . TYR A 1 275 ? -17.415 15.059 20.567 1.00 97.94 275 TYR A N 1
ATOM 2035 C CA . TYR A 1 275 ? -18.076 16.350 20.744 1.00 97.94 275 TYR A CA 1
ATOM 2036 C C . TYR A 1 275 ? -19.604 16.241 20.782 1.00 97.94 275 TYR A C 1
ATOM 2038 O O . TYR A 1 275 ? -20.240 15.529 20.008 1.00 97.94 275 TYR A O 1
ATOM 2046 N N . ASN A 1 276 ? -20.210 17.006 21.688 1.00 97.19 276 ASN A N 1
ATOM 2047 C CA . ASN A 1 276 ? -21.654 17.145 21.816 1.00 97.19 276 ASN A CA 1
ATOM 2048 C C . ASN A 1 276 ? -21.990 18.640 21.811 1.00 97.19 276 ASN A C 1
ATOM 2050 O O . ASN A 1 276 ? -21.804 19.323 22.813 1.00 97.19 276 ASN A O 1
ATOM 2054 N N . TRP A 1 277 ? -22.433 19.166 20.668 1.00 96.69 277 TRP A N 1
ATOM 2055 C CA . TRP A 1 277 ? -22.583 20.614 20.458 1.00 96.69 277 TRP A CA 1
ATOM 2056 C C . TRP A 1 277 ? -23.985 21.172 20.700 1.00 96.69 277 TRP A C 1
ATOM 2058 O O . TRP A 1 277 ? -24.128 22.381 20.873 1.00 96.69 277 TRP A O 1
ATOM 2068 N N . PHE A 1 278 ? -25.018 20.329 20.646 1.00 95.88 278 PHE A N 1
ATOM 2069 C CA . PHE A 1 278 ? -26.405 20.775 20.538 1.00 95.88 278 PHE A CA 1
ATOM 2070 C C . PHE A 1 278 ? -27.352 20.009 21.464 1.00 95.88 278 PHE A C 1
ATOM 2072 O O . PHE A 1 278 ? -27.142 18.840 21.780 1.00 95.88 278 PHE A O 1
ATOM 2079 N N . GLN A 1 279 ? -28.449 20.677 21.812 1.00 93.12 279 GLN A N 1
ATOM 2080 C CA . GLN A 1 279 ? -29.702 20.089 22.277 1.00 93.12 279 GLN A CA 1
ATOM 2081 C C . GLN A 1 279 ? -30.821 20.679 21.404 1.00 93.12 279 GLN A C 1
ATOM 2083 O O . GLN A 1 279 ? -30.975 21.896 21.387 1.00 93.12 279 GLN A O 1
ATOM 2088 N N . GLU A 1 280 ? -31.567 19.873 20.640 1.00 93.25 280 GLU A N 1
ATOM 2089 C CA . GLU A 1 280 ? -32.576 20.357 19.663 1.00 93.25 280 GLU A CA 1
ATOM 2090 C C . GLU A 1 280 ? -32.082 21.554 18.800 1.00 93.25 280 GLU A C 1
ATOM 2092 O O . GLU A 1 280 ? -32.767 22.569 18.654 1.00 93.25 280 GLU A O 1
ATOM 2097 N N . TYR A 1 281 ? -30.875 21.457 18.229 1.00 95.56 281 TYR A N 1
ATOM 2098 C CA . TYR A 1 281 ? -30.202 22.514 17.449 1.00 95.56 281 TYR A CA 1
ATOM 2099 C C . TYR A 1 281 ? -29.878 23.839 18.178 1.00 95.56 281 TYR A C 1
ATOM 2101 O O . TYR A 1 281 ? -29.540 24.820 17.509 1.00 95.56 281 TYR A O 1
ATOM 2109 N N . VAL A 1 282 ? -29.897 23.900 19.517 1.00 94.25 282 VAL A N 1
ATOM 2110 C CA . VAL A 1 282 ? -29.341 25.038 20.281 1.00 94.25 282 VAL A CA 1
ATOM 2111 C C . VAL A 1 282 ? -28.085 24.655 21.070 1.00 94.25 282 VAL A C 1
ATOM 2113 O O . VAL A 1 282 ? -27.984 23.549 21.590 1.00 94.25 282 VAL A O 1
ATOM 2116 N N . GLN A 1 283 ? -27.128 25.586 21.161 1.00 95.44 283 GLN A N 1
ATOM 2117 C CA . GLN A 1 283 ? -25.797 25.384 21.761 1.00 95.44 283 GLN A CA 1
ATOM 2118 C C . GLN A 1 283 ? -25.537 25.944 23.187 1.00 95.44 283 GLN A C 1
ATOM 2120 O O . GLN A 1 283 ? -24.407 25.782 23.644 1.00 95.44 283 GLN A O 1
ATOM 2125 N N . PRO A 1 284 ? -26.470 26.573 23.951 1.00 94.31 284 PRO A N 1
ATOM 2126 C CA . PRO A 1 284 ? -26.162 27.049 25.315 1.00 94.31 284 PRO A CA 1
ATOM 2127 C C . PRO A 1 284 ? -25.576 25.983 26.255 1.00 94.31 284 PRO A C 1
ATOM 2129 O O . PRO A 1 284 ? -24.808 26.308 27.155 1.00 94.31 284 PRO A O 1
ATOM 2132 N N . CYS A 1 285 ? -25.903 24.713 26.005 1.00 93.06 285 CYS A N 1
ATOM 2133 C CA . CYS A 1 285 ? -25.395 23.551 26.727 1.00 93.06 285 CYS A CA 1
ATOM 2134 C C . CYS A 1 285 ? -23.863 23.358 26.635 1.00 93.06 285 CYS A C 1
ATOM 2136 O O . CYS A 1 285 ? -23.270 22.648 27.449 1.00 93.06 285 CYS A O 1
ATOM 2138 N N . VAL A 1 286 ? -23.200 23.982 25.650 1.00 93.94 286 VAL A N 1
ATOM 2139 C CA . VAL A 1 286 ? -21.739 23.922 25.474 1.00 93.94 286 VAL A CA 1
ATOM 2140 C C . VAL A 1 286 ? -21.036 24.699 26.589 1.00 93.94 286 VAL A C 1
ATOM 2142 O O . VAL A 1 286 ? -20.048 24.219 27.144 1.00 93.94 286 VAL A O 1
ATOM 2145 N N . ASP A 1 287 ? -21.582 25.856 26.977 1.00 89.94 287 ASP A N 1
ATOM 2146 C CA . ASP A 1 287 ? -21.038 26.691 28.057 1.00 89.94 287 ASP A CA 1
ATOM 2147 C C . ASP A 1 287 ? -21.237 26.052 29.439 1.00 89.94 287 ASP A C 1
ATOM 2149 O O . ASP A 1 287 ? -20.399 26.200 30.332 1.00 89.94 287 ASP A O 1
ATOM 2153 N N . THR A 1 288 ? -22.332 25.310 29.622 1.00 91.12 288 THR A N 1
ATOM 2154 C CA . THR A 1 288 ? -22.624 24.536 30.839 1.00 91.12 288 THR A CA 1
ATOM 2155 C C . THR A 1 288 ? -21.982 23.144 30.859 1.00 91.12 288 THR A C 1
ATOM 2157 O O . THR A 1 288 ? -21.950 22.521 31.922 1.00 91.12 288 THR A O 1
ATOM 2160 N N . GLN A 1 289 ? -21.390 22.706 29.739 1.00 91.56 289 GLN A N 1
ATOM 2161 C CA . GLN A 1 289 ? -20.796 21.379 29.514 1.00 91.56 289 GLN A CA 1
ATOM 2162 C C . GLN A 1 289 ? -21.782 20.207 29.710 1.00 91.56 289 GLN A C 1
ATOM 2164 O O . GLN A 1 289 ? -21.403 19.152 30.215 1.00 91.56 289 GLN A O 1
ATOM 2169 N N . ASP A 1 290 ? -23.049 20.380 29.329 1.00 93.44 290 ASP A N 1
ATOM 2170 C CA . ASP A 1 290 ? -24.130 19.421 29.608 1.00 93.44 290 ASP A CA 1
ATOM 2171 C C . ASP A 1 290 ? -25.051 19.110 28.412 1.00 93.44 290 ASP A C 1
ATOM 2173 O O . ASP A 1 290 ? -26.151 18.588 28.600 1.00 93.44 290 ASP A O 1
ATOM 2177 N N . CYS A 1 291 ? -24.590 19.338 27.173 1.00 95.00 291 CYS A N 1
ATOM 2178 C CA . CYS A 1 291 ? -25.305 18.916 25.958 1.00 95.00 291 CYS A CA 1
ATOM 2179 C C . CYS A 1 291 ? -25.660 17.422 25.985 1.00 95.00 291 CYS A C 1
ATOM 2181 O O . CYS A 1 291 ? -26.768 17.049 25.598 1.00 95.00 291 CYS A O 1
ATOM 2183 N N . GLN A 1 292 ? -24.754 16.584 26.503 1.00 94.06 292 GLN A N 1
ATOM 2184 C CA . GLN A 1 292 ? -24.957 15.149 26.674 1.00 94.06 292 GLN A CA 1
ATOM 2185 C C . GLN A 1 292 ? -24.471 14.637 28.037 1.00 94.06 292 GLN A C 1
ATOM 2187 O O . GLN A 1 292 ? -23.461 15.097 28.570 1.00 94.06 292 GLN A O 1
ATOM 2192 N N . GLN A 1 293 ? -25.154 13.632 28.601 1.00 94.00 293 GLN A N 1
ATOM 2193 C CA . GLN A 1 293 ? -24.757 13.055 29.890 1.00 94.00 293 GLN A CA 1
ATOM 2194 C C . GLN A 1 293 ? -23.401 12.335 29.813 1.00 94.00 293 GLN A C 1
ATOM 2196 O O . GLN A 1 293 ? -22.576 12.504 30.700 1.00 94.00 293 GLN A O 1
ATOM 2201 N N . ARG A 1 294 ? -23.177 11.516 28.779 1.00 93.12 294 ARG A N 1
ATOM 2202 C CA . ARG A 1 294 ? -22.109 10.502 28.736 1.00 93.12 294 ARG A CA 1
ATOM 2203 C C . ARG A 1 294 ? -21.668 10.194 27.307 1.00 93.12 294 ARG A C 1
ATOM 2205 O O . ARG A 1 294 ? -22.526 10.176 26.428 1.00 93.12 294 ARG A O 1
ATOM 2212 N N . VAL A 1 295 ? -20.369 9.966 27.069 1.00 96.44 295 VAL A N 1
ATOM 2213 C CA . VAL A 1 295 ? -19.833 9.791 25.695 1.00 96.44 295 VAL A CA 1
ATOM 2214 C C . VAL A 1 295 ? -18.929 8.570 25.467 1.00 96.44 295 VAL A C 1
ATOM 2216 O O . VAL A 1 295 ? -19.007 7.992 24.384 1.00 96.44 295 VAL A O 1
ATOM 2219 N N . VAL A 1 296 ? -18.151 8.108 26.458 1.00 97.94 296 VAL A N 1
ATOM 2220 C CA . VAL A 1 296 ? -17.422 6.821 26.382 1.00 97.94 296 VAL A CA 1
ATOM 2221 C C . VAL A 1 296 ? -17.989 5.811 27.378 1.00 97.94 296 VAL A C 1
ATOM 2223 O O . VAL A 1 296 ? -18.153 6.138 28.557 1.00 97.94 296 VAL A O 1
ATOM 2226 N N . ASN A 1 297 ? -18.232 4.578 26.923 1.00 95.19 297 ASN A N 1
ATOM 2227 C CA . ASN A 1 297 ? -18.600 3.434 27.761 1.00 95.19 297 ASN A CA 1
ATOM 2228 C C . ASN A 1 297 ? -17.608 2.278 27.589 1.00 95.19 297 ASN A C 1
ATOM 2230 O O . ASN A 1 297 ? -17.395 1.812 26.472 1.00 95.19 297 ASN A O 1
ATOM 2234 N N . ILE A 1 298 ? -17.053 1.770 28.688 1.00 93.56 298 ILE A N 1
ATOM 2235 C CA . ILE A 1 298 ? -16.164 0.603 28.694 1.00 93.56 298 ILE A CA 1
ATOM 2236 C C . ILE A 1 298 ? -16.753 -0.446 29.644 1.00 93.56 298 ILE A C 1
ATOM 2238 O O . ILE A 1 298 ? -17.045 -0.160 30.805 1.00 93.56 298 ILE A O 1
ATOM 2242 N N . THR A 1 299 ? -16.942 -1.677 29.171 1.00 85.94 299 THR A N 1
ATOM 2243 C CA . THR A 1 299 ? -17.517 -2.776 29.969 1.00 85.94 299 THR A CA 1
ATOM 2244 C C . THR A 1 299 ? -16.868 -4.114 29.622 1.00 85.94 299 THR A C 1
ATOM 2246 O O . THR A 1 299 ? -16.505 -4.344 28.470 1.00 85.94 299 THR A O 1
ATOM 2249 N N . ALA A 1 300 ? -16.693 -4.988 30.622 1.00 80.81 300 ALA A N 1
ATOM 2250 C CA . ALA A 1 300 ? -16.170 -6.356 30.464 1.00 80.81 300 ALA A CA 1
ATOM 2251 C C . ALA A 1 300 ? -14.893 -6.481 29.594 1.00 80.81 300 ALA A C 1
ATOM 2253 O O . ALA A 1 300 ? -14.716 -7.468 28.891 1.00 80.81 300 ALA A O 1
ATOM 2254 N N . SER A 1 301 ? -14.035 -5.456 29.594 1.00 81.44 301 SER A N 1
ATOM 2255 C CA . SER A 1 301 ? -12.898 -5.314 28.673 1.00 81.44 301 SER A CA 1
ATOM 2256 C C . SER A 1 301 ? -11.590 -5.153 29.446 1.00 81.44 301 SER A C 1
ATOM 2258 O O . SER A 1 301 ? -11.586 -4.608 30.551 1.00 81.44 301 SER A O 1
ATOM 2260 N N . ALA A 1 302 ? -10.486 -5.597 28.850 1.00 79.19 302 ALA A N 1
ATOM 2261 C CA . ALA A 1 302 ? -9.160 -5.648 29.469 1.00 79.19 302 ALA A CA 1
ATOM 2262 C C . ALA A 1 302 ? -8.073 -5.210 28.481 1.00 79.19 302 ALA A C 1
ATOM 2264 O O . ALA A 1 302 ? -8.270 -5.313 27.276 1.00 79.19 302 ALA A O 1
ATOM 2265 N N . SER A 1 303 ? -6.913 -4.754 28.959 1.00 86.38 303 SER A N 1
ATOM 2266 C CA . SER A 1 303 ? -5.864 -4.184 28.097 1.00 86.38 303 SER A CA 1
ATOM 2267 C C . SER A 1 303 ? -6.421 -3.088 27.174 1.00 86.38 303 SER A C 1
ATOM 2269 O O . SER A 1 303 ? -6.260 -3.126 25.956 1.00 86.38 303 SER A O 1
ATOM 2271 N N . VAL A 1 304 ? -7.142 -2.133 27.772 1.00 89.69 304 VAL A N 1
ATOM 2272 C CA . VAL A 1 304 ? -7.652 -0.932 27.096 1.00 89.69 304 VAL A CA 1
ATOM 2273 C C . VAL A 1 304 ? -6.901 0.294 27.606 1.00 89.69 304 VAL A C 1
ATOM 2275 O O . VAL A 1 304 ? -6.909 0.585 28.808 1.00 89.69 304 VAL A O 1
ATOM 2278 N N . TRP A 1 305 ? -6.297 1.038 26.682 1.00 92.44 305 TRP A N 1
ATOM 2279 C CA . TRP A 1 305 ? -5.598 2.291 26.950 1.00 92.44 305 TRP A CA 1
ATOM 2280 C C . TRP A 1 305 ? -6.226 3.432 26.155 1.00 92.44 305 TRP A C 1
ATOM 2282 O O . TRP A 1 305 ? -6.422 3.321 24.946 1.00 92.44 305 TRP A O 1
ATOM 2292 N N . VAL A 1 306 ? -6.514 4.543 26.834 1.00 95.81 306 VAL A N 1
ATOM 2293 C CA . VAL A 1 306 ? -7.063 5.755 26.214 1.00 95.81 306 VAL A CA 1
ATOM 2294 C C . VAL A 1 306 ? -6.142 6.926 26.529 1.00 95.81 306 VAL A C 1
ATOM 2296 O O . VAL A 1 306 ? -6.047 7.360 27.674 1.00 95.81 306 VAL A O 1
ATOM 2299 N N . TYR A 1 307 ? -5.463 7.443 25.514 1.00 92.06 307 TYR A N 1
ATOM 2300 C CA . TYR A 1 307 ? -4.584 8.603 25.588 1.00 92.06 307 TYR A CA 1
ATOM 2301 C C . TYR A 1 307 ? -5.187 9.774 24.815 1.00 92.06 307 TYR A C 1
ATOM 2303 O O . TYR A 1 307 ? -5.829 9.577 23.784 1.00 92.06 307 TYR A O 1
ATOM 2311 N N . ASN A 1 308 ? -4.948 10.995 25.296 1.00 92.75 308 ASN A N 1
ATOM 2312 C CA . ASN A 1 308 ? -5.368 12.246 24.656 1.00 92.75 308 ASN A CA 1
ATOM 2313 C C . ASN A 1 308 ? -6.856 12.250 24.232 1.00 92.75 308 ASN A C 1
ATOM 2315 O O . ASN A 1 308 ? -7.192 12.519 23.078 1.00 92.75 308 ASN A O 1
ATOM 2319 N N . LEU A 1 309 ? -7.751 11.929 25.170 1.00 96.88 309 LEU A N 1
ATOM 2320 C CA . LEU A 1 309 ? -9.196 12.056 24.976 1.00 96.88 309 LEU A CA 1
ATOM 2321 C C . LEU A 1 309 ? -9.628 13.500 25.250 1.00 96.88 309 LEU A C 1
ATOM 2323 O O . LEU A 1 309 ? -9.411 14.015 26.346 1.00 96.88 309 LEU A O 1
ATOM 2327 N N . TYR A 1 310 ? -10.300 14.112 24.284 1.00 96.19 310 TYR A N 1
ATOM 2328 C CA . TYR A 1 310 ? -10.895 15.440 24.348 1.00 96.19 310 TYR A CA 1
ATOM 2329 C C . TYR A 1 310 ? -12.410 15.330 24.190 1.00 96.19 310 TYR A C 1
ATOM 2331 O O . TYR A 1 310 ? -12.896 14.628 23.304 1.00 96.19 310 TYR A O 1
ATOM 2339 N N . THR A 1 311 ? -13.163 16.048 25.020 1.00 97.06 311 THR A N 1
ATOM 2340 C CA . THR A 1 311 ? -14.629 16.090 24.937 1.00 97.06 311 THR A CA 1
ATOM 2341 C C . THR A 1 311 ? -15.154 17.514 25.036 1.00 97.06 311 THR A C 1
ATOM 2343 O O . THR A 1 311 ? -14.586 18.328 25.768 1.00 97.06 311 THR A O 1
ATOM 2346 N N . ILE A 1 312 ? -16.263 17.786 24.348 1.00 96.38 312 ILE A N 1
ATOM 2347 C CA . ILE A 1 312 ? -16.999 19.058 24.403 1.00 96.38 312 ILE A CA 1
ATOM 2348 C C . ILE A 1 312 ? -18.458 18.760 24.771 1.00 96.38 312 ILE A C 1
ATOM 2350 O O . ILE A 1 312 ? -19.001 17.733 24.360 1.00 96.38 312 ILE A O 1
ATOM 2354 N N . GLY A 1 313 ? -19.075 19.622 25.589 1.00 94.62 313 GLY A N 1
ATOM 2355 C CA . GLY A 1 313 ? -20.508 19.563 25.921 1.00 94.62 313 GLY A CA 1
ATOM 2356 C C . GLY A 1 313 ? -20.985 18.270 26.597 1.00 94.62 313 GLY A C 1
ATOM 2357 O O . GLY A 1 313 ? -22.152 17.913 26.484 1.00 94.62 313 GLY A O 1
ATOM 2358 N N . THR A 1 314 ? -20.099 17.541 27.275 1.00 95.00 314 THR A N 1
ATOM 2359 C CA . THR A 1 314 ? -20.413 16.242 27.895 1.00 95.00 314 THR A CA 1
ATOM 2360 C C . THR A 1 314 ? -20.229 16.317 29.408 1.00 95.00 314 THR A C 1
ATOM 2362 O O . THR A 1 314 ? -19.231 16.883 29.841 1.00 95.00 314 THR A O 1
ATOM 2365 N N . VAL A 1 315 ? -21.096 15.698 30.217 1.00 95.62 315 VAL A N 1
ATOM 2366 C CA . VAL A 1 315 ? -20.926 15.650 31.688 1.00 95.62 315 VAL A CA 1
ATOM 2367 C C . VAL A 1 315 ? -19.923 14.569 32.127 1.00 95.62 315 VAL A C 1
ATOM 2369 O O . VAL A 1 315 ? -19.041 14.836 32.948 1.00 95.62 315 VAL A O 1
ATOM 2372 N N . GLU A 1 316 ? -20.037 13.360 31.575 1.00 95.88 316 GLU A N 1
ATOM 2373 C CA . GLU A 1 316 ? -19.227 12.176 31.886 1.00 95.88 316 GLU A CA 1
ATOM 2374 C C . GLU A 1 316 ? -18.360 11.776 30.679 1.00 95.88 316 GLU A C 1
ATOM 2376 O O . GLU A 1 316 ? -18.858 11.267 29.670 1.00 95.88 316 GLU A O 1
ATOM 2381 N N . MET A 1 317 ? -17.045 11.974 30.790 1.00 97.19 317 MET A N 1
ATOM 2382 C CA . MET A 1 317 ? -16.077 11.628 29.745 1.00 97.19 317 MET A CA 1
ATOM 2383 C C . MET A 1 317 ? -15.961 10.112 29.567 1.00 97.19 317 MET A C 1
ATOM 2385 O O . MET A 1 317 ? -16.048 9.627 28.444 1.00 97.19 317 MET A O 1
ATOM 2389 N N . ILE A 1 318 ? -15.773 9.365 30.665 1.00 97.31 318 ILE A N 1
ATOM 2390 C CA . ILE A 1 318 ? -15.583 7.905 30.653 1.00 97.31 318 ILE A CA 1
ATOM 2391 C C . ILE A 1 318 ? -16.440 7.245 31.735 1.00 97.31 318 ILE A C 1
ATOM 2393 O O . ILE A 1 318 ? -16.287 7.538 32.923 1.00 97.31 318 ILE A O 1
ATOM 2397 N N . ASN A 1 319 ? -17.282 6.302 31.313 1.00 94.00 319 ASN A N 1
ATOM 2398 C CA . ASN A 1 319 ? -17.955 5.317 32.155 1.00 94.00 319 ASN A CA 1
ATOM 2399 C C . ASN A 1 319 ? -17.209 3.974 32.067 1.00 94.00 319 ASN A C 1
ATOM 2401 O O . ASN A 1 319 ? -16.893 3.523 30.966 1.00 94.00 319 ASN A O 1
ATOM 2405 N N . TYR A 1 320 ? -16.935 3.326 33.206 1.00 89.06 320 TYR A N 1
ATOM 2406 C CA . TYR A 1 320 ? -16.298 2.003 33.249 1.00 89.06 320 TYR A CA 1
ATOM 2407 C C . TYR A 1 320 ? -16.993 1.077 34.254 1.00 89.06 320 TYR A C 1
ATOM 2409 O O . TYR A 1 320 ? -16.879 1.258 35.470 1.00 89.06 320 TYR A O 1
ATOM 2417 N N . GLY A 1 321 ? -17.720 0.079 33.745 1.00 78.31 321 GLY A N 1
ATOM 2418 C CA . GLY A 1 321 ? -18.499 -0.853 34.564 1.00 78.31 321 GLY A CA 1
ATOM 2419 C C . GLY A 1 321 ? -19.441 -0.133 35.538 1.00 78.31 321 GLY A C 1
ATOM 2420 O O . GLY A 1 321 ? -20.190 0.756 35.147 1.00 78.31 321 GLY A O 1
ATOM 2421 N N . SER A 1 322 ? -19.389 -0.501 36.822 1.00 77.25 322 SER A N 1
ATOM 2422 C CA . SER A 1 322 ? -20.153 0.145 37.902 1.00 77.25 322 SER A CA 1
ATOM 2423 C C . SER A 1 322 ? -19.347 1.184 38.700 1.00 77.25 322 SER A C 1
ATOM 2425 O O . SER A 1 322 ? -19.687 1.466 39.851 1.00 77.25 322 SER A O 1
ATOM 2427 N N . GLN A 1 323 ? -18.228 1.683 38.164 1.00 82.75 323 GLN A N 1
ATOM 2428 C CA . GLN A 1 323 ? -17.386 2.669 38.849 1.00 82.75 323 GLN A CA 1
ATOM 2429 C C . GLN A 1 323 ? -17.946 4.091 38.702 1.00 82.75 323 GLN A C 1
ATOM 2431 O O . GLN A 1 323 ? -18.735 4.377 37.804 1.00 82.75 323 GLN A O 1
ATOM 2436 N N . THR A 1 324 ? -17.514 5.007 39.574 1.00 87.44 324 THR A N 1
ATOM 2437 C CA . THR A 1 324 ? -17.837 6.435 39.447 1.00 87.44 324 THR A CA 1
ATOM 2438 C C . THR A 1 324 ? -17.310 6.980 38.109 1.00 87.44 324 THR A C 1
ATOM 2440 O O . THR A 1 324 ? -16.111 6.834 37.855 1.00 87.44 324 THR A O 1
ATOM 2443 N N . PRO A 1 325 ? -18.141 7.634 37.274 1.00 93.19 325 PRO A N 1
ATOM 2444 C CA . PRO A 1 325 ? -17.696 8.166 35.988 1.00 93.19 325 PRO A CA 1
ATOM 2445 C C . PRO A 1 325 ? -16.626 9.254 36.126 1.00 93.19 325 PRO A C 1
ATOM 2447 O O . PRO A 1 325 ? -16.627 10.041 37.078 1.00 93.19 325 PRO A O 1
ATOM 2450 N N . ILE A 1 326 ? -15.738 9.350 35.134 1.00 95.88 326 ILE A N 1
ATOM 2451 C CA . ILE A 1 326 ? -14.783 10.458 35.034 1.00 95.88 326 ILE A CA 1
ATOM 2452 C C . ILE A 1 326 ? -15.509 11.677 34.461 1.00 95.88 326 ILE A C 1
ATOM 2454 O O . ILE A 1 326 ? -15.927 11.667 33.306 1.00 95.88 326 ILE A O 1
ATOM 2458 N N . LEU A 1 327 ? -15.672 12.725 35.269 1.00 95.94 327 LEU A N 1
ATOM 2459 C CA . LEU A 1 327 ? -16.439 13.921 34.903 1.00 95.94 327 LEU A CA 1
ATOM 2460 C C . LEU A 1 327 ? -15.612 14.926 34.089 1.00 95.94 327 LEU A C 1
ATOM 2462 O O . LEU A 1 327 ? -14.426 15.122 34.355 1.00 95.94 327 LEU A O 1
ATOM 2466 N N . SER A 1 328 ? -16.252 15.636 33.162 1.00 94.50 328 SER A N 1
ATOM 2467 C CA . SER A 1 328 ? -15.591 16.618 32.288 1.00 94.50 328 SER A CA 1
ATOM 2468 C C . SER A 1 328 ? -15.196 17.896 33.015 1.00 94.50 328 SER A C 1
ATOM 2470 O O . SER A 1 328 ? -14.099 18.413 32.812 1.00 94.50 328 SER A O 1
ATOM 2472 N N . LYS A 1 329 ? -16.053 18.389 33.916 1.00 92.50 329 LYS A N 1
ATOM 2473 C CA . LYS A 1 329 ? -15.860 19.686 34.578 1.00 92.50 329 LYS A CA 1
ATOM 2474 C C . LYS A 1 329 ? -14.542 19.786 35.373 1.00 92.50 329 LYS A C 1
ATOM 2476 O O . LYS A 1 329 ? -13.840 20.778 35.176 1.00 92.50 329 LYS A O 1
ATOM 2481 N N . PRO A 1 330 ? -14.128 18.782 36.181 1.00 93.00 330 PRO A N 1
ATOM 2482 C CA . PRO A 1 330 ? -12.800 18.752 36.811 1.00 93.00 330 PRO A CA 1
ATOM 2483 C C . PRO A 1 330 ? -11.614 18.651 35.836 1.00 93.00 330 PRO A C 1
ATOM 2485 O O . PRO A 1 330 ? -10.496 18.961 36.230 1.00 93.00 330 PRO A O 1
ATOM 2488 N N . ASN A 1 331 ? -11.851 18.217 34.594 1.00 93.44 331 ASN A N 1
ATOM 2489 C CA . ASN A 1 331 ? -10.841 18.008 33.552 1.00 93.44 331 ASN A CA 1
ATOM 2490 C C . ASN A 1 331 ? -10.885 19.091 32.448 1.00 93.44 331 ASN A C 1
ATOM 2492 O O . ASN A 1 331 ? -10.285 18.912 31.389 1.00 93.44 331 ASN A O 1
ATOM 2496 N N . THR A 1 332 ? -11.600 20.204 32.670 1.00 92.88 332 THR A N 1
ATOM 2497 C CA . THR A 1 332 ? -11.659 21.338 31.725 1.00 92.88 332 THR A CA 1
ATOM 2498 C C . THR A 1 332 ? -10.286 21.999 31.612 1.00 92.88 332 THR A C 1
ATOM 2500 O O . THR A 1 332 ? -9.715 22.396 32.626 1.00 92.88 332 THR A O 1
ATOM 2503 N N . ASN A 1 333 ? -9.774 22.142 30.389 1.00 82.25 333 ASN A N 1
ATOM 2504 C CA . ASN A 1 333 ? -8.431 22.670 30.118 1.00 82.25 333 ASN A CA 1
ATOM 2505 C C . ASN A 1 333 ? -8.466 24.000 29.333 1.00 82.25 333 ASN A C 1
ATOM 2507 O O . ASN A 1 333 ? -7.574 24.834 29.469 1.00 82.25 333 ASN A O 1
ATOM 2511 N N . ALA A 1 334 ? -9.524 24.242 28.550 1.00 74.12 334 ALA A N 1
ATOM 2512 C CA . ALA A 1 334 ? -9.725 25.520 27.866 1.00 74.12 334 ALA A CA 1
ATOM 2513 C C . ALA A 1 334 ? -10.184 26.634 28.832 1.00 74.12 334 ALA A C 1
ATOM 2515 O O . ALA A 1 334 ? -11.030 26.412 29.699 1.00 74.12 334 ALA A O 1
ATOM 2516 N N . LEU A 1 335 ? -9.649 27.849 28.651 1.00 71.12 335 LEU A N 1
ATOM 2517 C CA . LEU A 1 335 ? -10.028 29.052 29.414 1.00 71.12 335 LEU A CA 1
ATOM 2518 C C . LEU A 1 335 ? -11.137 29.884 28.744 1.00 71.12 335 LEU A C 1
ATOM 2520 O O . LEU A 1 335 ? -11.642 30.827 29.351 1.00 71.12 335 LEU A O 1
ATOM 2524 N N . GLU A 1 336 ? -11.506 29.549 27.510 1.00 75.88 336 GLU A N 1
ATOM 2525 C CA . GLU A 1 336 ? -12.508 30.248 26.703 1.00 75.88 336 GLU A CA 1
ATOM 2526 C C . GLU A 1 336 ? -13.387 29.253 25.932 1.00 75.88 336 GLU A C 1
ATOM 2528 O O . GLU A 1 336 ? -13.098 28.057 25.892 1.00 75.88 336 GLU A O 1
ATOM 2533 N N . HIS A 1 337 ? -14.491 29.745 25.366 1.00 82.00 337 HIS A N 1
ATOM 2534 C CA . HIS A 1 337 ? -15.441 28.930 24.611 1.00 82.00 337 HIS A CA 1
ATOM 2535 C C . HIS A 1 337 ? -14.819 28.431 23.287 1.00 82.00 337 HIS A C 1
ATOM 2537 O O . HIS A 1 337 ? -14.246 29.246 22.561 1.00 82.00 337 HIS A O 1
ATOM 2543 N N . PRO A 1 338 ? -15.001 27.151 22.907 1.00 84.62 338 PRO A N 1
ATOM 2544 C CA . PRO A 1 338 ? -15.725 26.109 23.635 1.00 84.62 338 PRO A CA 1
ATOM 2545 C C . PRO A 1 338 ? -14.879 25.491 24.756 1.00 84.62 338 PRO A C 1
ATOM 2547 O O . PRO A 1 338 ? -13.688 25.227 24.590 1.00 84.62 338 PRO A O 1
ATOM 2550 N N . PHE A 1 339 ? -15.510 25.186 25.892 1.00 87.31 339 PHE A N 1
ATOM 2551 C CA . PHE A 1 339 ? -14.819 24.517 26.992 1.00 87.31 339 PHE A CA 1
ATOM 2552 C C . PHE A 1 339 ? -14.488 23.061 26.635 1.00 87.31 339 PHE A C 1
ATOM 2554 O O . PHE A 1 339 ? -15.346 22.180 26.699 1.00 87.31 339 PHE A O 1
ATOM 2561 N N . VAL A 1 340 ? -13.226 22.813 26.285 1.00 92.19 340 VAL A N 1
ATOM 2562 C CA . VAL A 1 340 ? -12.688 21.467 26.055 1.00 92.19 340 VAL A CA 1
ATOM 2563 C C . VAL A 1 340 ? -12.220 20.858 27.375 1.00 92.19 340 VAL A C 1
ATOM 2565 O O . VAL A 1 340 ? -11.380 21.438 28.074 1.00 92.19 340 VAL A O 1
ATOM 2568 N N . SER A 1 341 ? -12.708 19.657 27.677 1.00 94.31 341 SER A N 1
ATOM 2569 C CA . SER A 1 341 ? -12.185 18.809 28.753 1.00 94.31 341 SER A CA 1
ATOM 2570 C C . SER A 1 341 ? -11.270 17.731 28.191 1.00 94.31 341 SER A C 1
ATOM 2572 O O . SER A 1 341 ? -11.579 17.143 27.156 1.00 94.31 341 SER A O 1
ATOM 2574 N N . SER A 1 342 ? -10.140 17.478 28.857 1.00 94.69 342 SER A N 1
ATOM 2575 C CA . SER A 1 342 ? -9.072 16.611 28.345 1.00 94.69 342 SER A CA 1
ATOM 2576 C C . SER A 1 342 ? -8.572 15.600 29.375 1.00 94.69 342 SER A C 1
ATOM 2578 O O . SER A 1 342 ? -8.229 15.977 30.494 1.00 94.69 342 SER A O 1
ATOM 2580 N N . ILE A 1 343 ? -8.433 14.339 28.965 1.00 93.06 343 ILE A N 1
ATOM 2581 C CA . ILE A 1 343 ? -7.764 13.270 29.711 1.00 93.06 343 ILE A CA 1
ATOM 2582 C C . ILE A 1 343 ? -6.527 12.841 28.916 1.00 93.06 343 ILE A C 1
ATOM 2584 O O . ILE A 1 343 ? -6.637 12.218 27.861 1.00 93.06 343 ILE A O 1
ATOM 2588 N N . ASN A 1 344 ? -5.338 13.154 29.435 1.00 89.31 344 ASN A N 1
ATOM 2589 C CA . ASN A 1 344 ? -4.071 12.825 28.768 1.00 89.31 344 ASN A CA 1
ATOM 2590 C C . ASN A 1 344 ? -3.814 11.309 28.724 1.00 89.31 344 ASN A C 1
ATOM 2592 O O . ASN A 1 344 ? -3.279 10.805 27.742 1.00 89.31 344 ASN A O 1
ATOM 2596 N N . ALA A 1 345 ? -4.192 10.587 29.783 1.00 88.69 345 ALA A N 1
ATOM 2597 C CA . ALA A 1 345 ? -4.089 9.133 29.871 1.00 88.69 345 ALA A CA 1
ATOM 2598 C C . ALA A 1 345 ? -5.141 8.567 30.838 1.00 88.69 345 ALA A C 1
ATOM 2600 O O . ALA A 1 345 ? -5.269 9.032 31.972 1.00 88.69 345 ALA A O 1
ATOM 2601 N N . TRP A 1 346 ? -5.840 7.521 30.411 1.00 90.62 346 TRP A N 1
ATOM 2602 C CA . TRP A 1 346 ? -6.699 6.669 31.220 1.00 90.62 346 TRP A CA 1
ATOM 2603 C C . TRP A 1 346 ? -6.337 5.207 30.958 1.00 90.62 346 TRP A C 1
ATOM 2605 O O . TRP A 1 346 ? -6.219 4.765 29.816 1.00 90.62 346 TRP A O 1
ATOM 2615 N N . MET A 1 347 ? -6.131 4.464 32.044 1.00 85.50 347 MET A N 1
ATOM 2616 C CA . MET A 1 347 ? -5.635 3.081 32.032 1.00 85.50 347 MET A CA 1
ATOM 2617 C C . MET A 1 347 ? -6.440 2.191 32.996 1.00 85.50 347 MET A C 1
ATOM 2619 O O . MET A 1 347 ? -5.937 1.185 33.495 1.00 85.50 347 MET A O 1
ATOM 2623 N N . GLY A 1 348 ? -7.688 2.578 33.295 1.00 78.69 348 GLY A N 1
ATOM 2624 C CA . GLY A 1 348 ? -8.541 1.927 34.301 1.00 78.69 348 GLY A CA 1
ATOM 2625 C C . GLY A 1 348 ? -8.942 0.489 33.959 1.00 78.69 348 GLY A C 1
ATOM 2626 O O . GLY A 1 348 ? -9.298 -0.268 34.857 1.00 78.69 348 GLY A O 1
ATOM 2627 N N . ALA A 1 349 ? -8.820 0.109 32.686 1.00 80.31 349 ALA A N 1
ATOM 2628 C CA . ALA A 1 349 ? -8.999 -1.248 32.176 1.00 80.31 349 ALA A CA 1
ATOM 2629 C C . ALA A 1 349 ? -7.713 -1.807 31.529 1.00 80.31 349 ALA A C 1
ATOM 2631 O O . ALA A 1 349 ? -7.779 -2.697 30.687 1.00 80.31 349 ALA A O 1
ATOM 2632 N N . SER A 1 350 ? -6.528 -1.301 31.896 1.00 76.06 350 SER A N 1
ATOM 2633 C CA . SER A 1 350 ? -5.250 -1.830 31.375 1.00 76.06 350 SER A CA 1
ATOM 2634 C C . SER A 1 350 ? -4.900 -3.216 31.938 1.00 76.06 350 SER A C 1
ATOM 2636 O O . SER A 1 350 ? -4.212 -3.991 31.278 1.00 76.06 350 SER A O 1
ATOM 2638 N N . VAL A 1 351 ? -5.431 -3.550 33.120 1.00 54.88 351 VAL A N 1
ATOM 2639 C CA . VAL A 1 351 ? -5.336 -4.858 33.784 1.00 54.88 351 VAL A CA 1
ATOM 2640 C C . VAL A 1 351 ? -6.742 -5.321 34.185 1.00 54.88 351 VAL A C 1
ATOM 2642 O O . VAL A 1 351 ? -7.405 -4.675 34.995 1.00 54.88 351 VAL A O 1
ATOM 2645 N N . GLY A 1 352 ? -7.225 -6.411 33.589 1.00 50.69 352 GLY A N 1
ATOM 2646 C CA . GLY A 1 352 ? -8.578 -6.932 33.798 1.00 50.69 352 GLY A CA 1
ATOM 2647 C C . GLY A 1 352 ? -8.759 -8.316 33.176 1.00 50.69 352 GLY A C 1
ATOM 2648 O O . GLY A 1 352 ? -7.887 -8.781 32.445 1.00 50.69 352 GLY A O 1
ATOM 2649 N N . GLU A 1 353 ? -9.890 -8.956 33.462 1.00 49.62 353 GLU A N 1
ATOM 2650 C CA . GLU A 1 353 ? -10.268 -10.268 32.923 1.00 49.62 353 GLU A CA 1
ATOM 2651 C C . GLU A 1 353 ? -11.454 -10.108 31.956 1.00 49.62 353 GLU A C 1
ATOM 2653 O O . GLU A 1 353 ? -12.378 -9.333 32.217 1.00 49.62 353 GLU A O 1
ATOM 2658 N N . VAL A 1 354 ? -11.415 -10.828 30.832 1.00 50.16 354 VAL A N 1
ATOM 2659 C CA . VAL A 1 354 ? -12.535 -10.950 29.880 1.00 50.16 354 VAL A CA 1
ATOM 2660 C C . VAL A 1 354 ? -13.402 -12.143 30.323 1.00 50.16 354 VAL A C 1
ATOM 2662 O O . VAL A 1 354 ? -12.828 -13.134 30.775 1.00 50.16 354 VAL A O 1
ATOM 2665 N N . PRO A 1 355 ? -14.748 -12.094 30.236 1.00 45.47 355 PRO A N 1
ATOM 2666 C CA . PRO A 1 355 ? -15.606 -13.194 30.690 1.00 45.47 355 PRO A CA 1
ATOM 2667 C C . PRO A 1 355 ? -15.307 -14.543 30.012 1.00 45.47 355 PRO A C 1
ATOM 2669 O O . PRO A 1 355 ? -15.059 -14.593 28.807 1.00 45.47 355 PRO A O 1
ATOM 2672 N N . ASP A 1 356 ? -15.408 -15.639 30.776 1.00 42.09 356 ASP A N 1
ATOM 2673 C CA . ASP A 1 356 ? -15.052 -17.002 30.334 1.00 42.09 356 ASP A CA 1
ATOM 2674 C C . ASP A 1 356 ? -15.780 -17.473 29.061 1.00 42.09 356 ASP A C 1
ATOM 2676 O O . ASP A 1 356 ? -15.241 -18.264 28.294 1.00 42.09 356 ASP A O 1
ATOM 2680 N N . GLU A 1 357 ? -16.973 -16.946 28.778 1.00 42.28 357 GLU A N 1
ATOM 2681 C CA . GLU A 1 357 ? -17.743 -17.256 27.562 1.00 42.28 357 GLU A CA 1
ATOM 2682 C C . GLU A 1 357 ? -17.066 -16.807 26.248 1.00 42.28 357 GLU A C 1
ATOM 2684 O O . GLU A 1 357 ? -17.446 -17.272 25.175 1.00 42.28 357 GLU A O 1
ATOM 2689 N N . PHE A 1 358 ? -16.030 -15.962 26.325 1.00 43.75 358 PHE A N 1
ATOM 2690 C CA . PHE A 1 358 ? -15.157 -15.596 25.201 1.00 43.75 358 PHE A CA 1
ATOM 2691 C C . PHE A 1 358 ? -13.788 -16.305 25.245 1.00 43.75 358 PHE A C 1
ATOM 2693 O O . PHE A 1 358 ? -13.003 -16.197 24.307 1.00 43.75 358 PHE A O 1
ATOM 2700 N N . ASN A 1 359 ? -13.487 -17.040 26.319 1.00 41.69 359 ASN A N 1
ATOM 2701 C CA . ASN A 1 359 ? -12.172 -17.624 26.606 1.00 41.69 359 ASN A CA 1
ATOM 2702 C C . ASN A 1 359 ? -11.934 -18.940 25.829 1.00 41.69 359 ASN A C 1
ATOM 2704 O O . ASN A 1 359 ? -10.820 -19.201 25.368 1.00 41.69 359 ASN A O 1
ATOM 270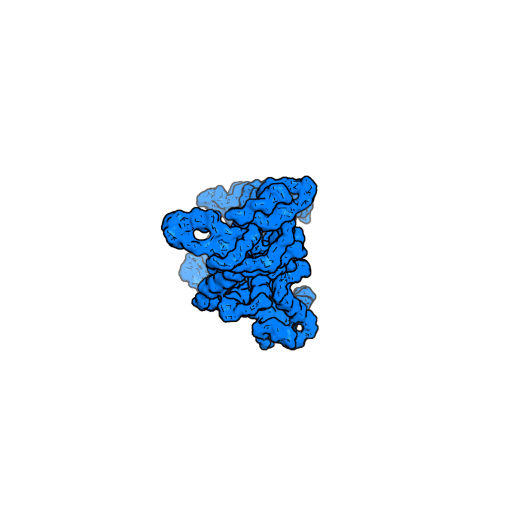8 N N . ASP A 1 360 ? -12.997 -19.721 25.599 1.00 38.25 360 ASP A N 1
ATOM 2709 C CA . ASP A 1 360 ? -12.943 -21.052 24.964 1.00 38.25 360 ASP A CA 1
ATOM 2710 C C . ASP A 1 360 ? -12.604 -21.034 23.453 1.00 38.25 360 ASP A C 1
ATOM 2712 O O . ASP A 1 360 ? -12.041 -22.002 22.940 1.00 38.25 360 ASP A O 1
ATOM 2716 N N . GLU A 1 361 ? -12.881 -19.943 22.720 1.00 40.12 361 GLU A N 1
ATOM 2717 C CA . GLU A 1 361 ? -12.364 -19.755 21.344 1.00 40.12 361 GLU A CA 1
ATOM 2718 C C . GLU A 1 361 ? -10.930 -19.190 21.327 1.00 40.12 361 GLU A C 1
ATOM 2720 O O . GLU A 1 361 ? -10.194 -19.375 20.357 1.00 40.12 361 GLU A O 1
ATOM 2725 N N . ILE A 1 362 ? -10.511 -18.515 22.40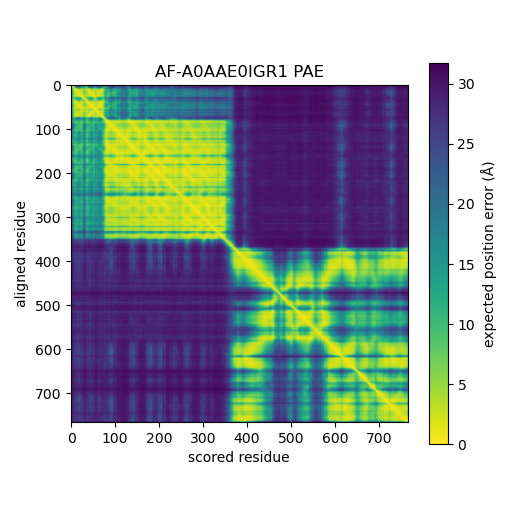2 1.00 41.12 362 ILE A N 1
ATOM 2726 C CA . ILE A 1 362 ? -9.231 -17.800 22.490 1.00 41.12 362 ILE A CA 1
ATOM 2727 C C . ILE A 1 362 ? -8.079 -18.731 22.907 1.00 41.12 362 ILE A C 1
ATOM 2729 O O . ILE A 1 362 ? -6.939 -18.533 22.476 1.00 41.12 362 ILE A O 1
ATOM 2733 N N . THR A 1 363 ? -8.343 -19.788 23.685 1.00 37.81 363 THR A N 1
ATOM 2734 C CA . THR A 1 363 ? -7.278 -20.667 24.212 1.00 37.81 363 THR A CA 1
ATOM 2735 C C . THR A 1 363 ? -6.512 -21.439 23.129 1.00 37.81 363 THR A C 1
ATOM 2737 O O . THR A 1 363 ? -5.362 -21.808 23.350 1.00 37.81 363 THR A O 1
ATOM 2740 N N . LEU A 1 364 ? -7.092 -21.637 21.939 1.00 37.84 364 LEU A N 1
ATOM 2741 C CA . LEU A 1 364 ? -6.430 -22.305 20.806 1.00 37.84 364 LEU A CA 1
ATOM 2742 C C . LEU A 1 364 ? -5.381 -21.435 20.080 1.00 37.84 364 LEU A C 1
ATOM 2744 O O . LEU A 1 364 ? -4.674 -21.946 19.213 1.00 37.84 364 LEU A O 1
ATOM 2748 N N . LEU A 1 365 ? -5.255 -20.147 20.426 1.00 37.78 365 LEU A N 1
ATOM 2749 C CA . LEU A 1 365 ? -4.324 -19.196 19.794 1.00 37.78 365 LEU A CA 1
ATOM 2750 C C . LEU A 1 365 ? -3.176 -18.723 20.709 1.00 37.78 365 LEU A C 1
ATOM 2752 O O . LEU A 1 365 ? -2.261 -18.047 20.237 1.00 37.78 365 LEU A O 1
ATOM 2756 N N . ILE A 1 366 ? -3.193 -19.062 22.003 1.00 40.47 366 ILE A N 1
ATOM 2757 C CA . ILE A 1 366 ? -2.278 -18.475 23.005 1.00 40.47 366 ILE A CA 1
ATOM 2758 C C . ILE A 1 366 ? -0.886 -19.144 23.059 1.00 40.47 366 ILE A C 1
ATOM 2760 O O . ILE A 1 366 ? 0.084 -18.497 23.455 1.00 40.47 366 ILE A O 1
ATOM 2764 N N . ASP A 1 367 ? -0.726 -20.378 22.570 1.00 38.09 367 ASP A N 1
ATOM 2765 C CA . ASP A 1 367 ? 0.550 -21.121 22.640 1.00 38.09 367 ASP A CA 1
ATOM 2766 C C . ASP A 1 367 ? 1.678 -20.592 21.717 1.00 38.09 367 ASP A C 1
ATOM 2768 O O . ASP A 1 367 ? 2.781 -21.141 21.704 1.00 38.09 367 ASP A O 1
ATOM 2772 N N . HIS A 1 368 ? 1.459 -19.515 20.950 1.00 41.31 368 HIS A N 1
ATOM 2773 C CA . HIS A 1 368 ? 2.453 -19.001 19.992 1.00 41.31 368 HIS A CA 1
ATOM 2774 C C . HIS A 1 368 ? 3.471 -17.991 20.566 1.00 41.31 368 HIS A C 1
ATOM 2776 O O . HIS A 1 368 ? 4.437 -17.660 19.882 1.00 41.31 368 HIS A O 1
ATOM 2782 N N . TRP A 1 369 ? 3.289 -17.501 21.802 1.00 38.69 369 TRP A N 1
ATOM 2783 C CA . TRP A 1 369 ? 4.051 -16.350 22.334 1.00 38.69 369 TRP A CA 1
ATOM 2784 C C . TRP A 1 369 ? 4.997 -16.641 23.515 1.00 38.69 369 TRP A C 1
ATOM 2786 O O . TRP A 1 369 ? 5.637 -15.722 24.017 1.00 38.69 369 TRP A O 1
ATOM 2796 N N . ASN A 1 370 ? 5.167 -17.904 23.923 1.00 46.00 370 ASN A N 1
ATOM 2797 C CA . ASN A 1 370 ? 6.178 -18.322 24.913 1.00 46.00 370 ASN A CA 1
ATOM 2798 C C . ASN A 1 370 ? 7.394 -18.997 24.245 1.00 46.00 370 ASN A C 1
ATOM 2800 O O . ASN A 1 370 ? 7.794 -20.111 24.589 1.00 46.00 370 ASN A O 1
ATOM 2804 N N . LEU A 1 371 ? 7.986 -18.317 23.262 1.00 53.50 371 LEU A N 1
ATOM 2805 C CA . LEU A 1 371 ? 9.202 -18.765 22.581 1.00 53.50 371 LEU A CA 1
ATOM 2806 C C . LEU A 1 371 ? 10.458 -18.199 23.292 1.00 53.50 371 LEU A C 1
ATOM 2808 O O . LEU A 1 371 ? 10.501 -16.999 23.556 1.00 53.50 371 LEU A O 1
ATOM 2812 N N . PRO A 1 372 ? 11.475 -19.022 23.639 1.00 60.19 372 PRO A N 1
ATOM 2813 C CA . PRO A 1 372 ? 12.674 -18.545 24.344 1.00 60.19 372 PRO A CA 1
ATOM 2814 C C . PRO A 1 372 ? 13.511 -17.555 23.523 1.00 60.19 372 PRO A C 1
ATOM 2816 O O . PRO A 1 372 ? 13.731 -17.797 22.342 1.00 60.19 372 PRO A O 1
ATOM 2819 N N . GLU A 1 373 ? 14.063 -16.511 24.154 1.00 62.97 373 GLU A N 1
ATOM 2820 C CA . GLU A 1 373 ? 14.894 -15.504 23.471 1.00 62.97 373 GLU A CA 1
ATOM 2821 C C . GLU A 1 373 ? 16.038 -16.105 22.628 1.00 62.97 373 GLU A C 1
ATOM 2823 O O . GLU A 1 373 ? 16.799 -16.976 23.068 1.00 62.97 373 GLU A O 1
ATOM 2828 N N . CYS A 1 374 ? 16.216 -15.555 21.425 1.00 73.56 374 CYS A N 1
ATOM 2829 C CA . CYS A 1 374 ? 17.238 -15.963 20.464 1.00 73.56 374 CYS A CA 1
ATOM 2830 C C . CYS A 1 374 ? 18.653 -15.509 20.855 1.00 73.56 374 CYS A C 1
ATOM 2832 O O . CYS A 1 374 ? 19.223 -14.595 20.253 1.00 73.56 374 CYS A O 1
ATOM 2834 N N . SER A 1 375 ? 19.260 -16.198 21.820 1.00 66.50 375 SER A N 1
ATOM 2835 C CA . SER A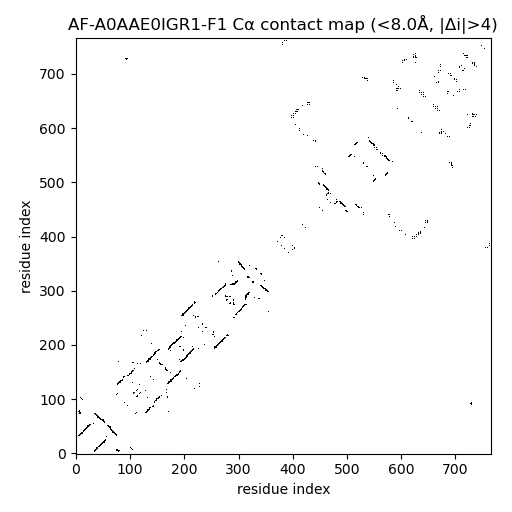 1 375 ? 20.639 -15.962 22.270 1.00 66.50 375 SER A CA 1
ATOM 2836 C C . SER A 1 375 ? 21.706 -16.722 21.456 1.00 66.50 375 SER A C 1
ATOM 2838 O O . SER A 1 375 ? 21.574 -17.913 21.188 1.00 66.50 375 SER A O 1
ATOM 2840 N N . GLY A 1 376 ? 22.815 -16.039 21.124 1.00 65.31 376 GLY A N 1
ATOM 2841 C CA . GLY A 1 376 ? 24.028 -16.665 20.561 1.00 65.31 376 GLY A CA 1
ATOM 2842 C C . GLY A 1 376 ? 24.167 -16.670 19.030 1.00 65.31 376 GLY A C 1
ATOM 2843 O O . GLY A 1 376 ? 24.747 -17.610 18.495 1.00 65.31 376 GLY A O 1
ATOM 2844 N N . GLY A 1 377 ? 23.642 -15.653 18.336 1.00 64.25 377 GLY A N 1
ATOM 2845 C CA . GLY A 1 377 ? 23.566 -15.593 16.867 1.00 64.25 377 GLY A CA 1
ATOM 2846 C C . GLY A 1 377 ? 24.880 -15.820 16.097 1.00 64.25 377 GLY A C 1
ATOM 2847 O O . GLY A 1 377 ? 25.962 -15.416 16.525 1.00 64.25 377 GLY A O 1
ATOM 2848 N N . SER A 1 378 ? 24.754 -16.458 14.931 1.00 74.00 378 SER A N 1
ATOM 2849 C CA . SER A 1 378 ? 25.860 -16.892 14.062 1.00 74.00 378 SER A CA 1
ATOM 2850 C C . SER A 1 378 ? 26.375 -15.789 13.127 1.00 74.00 378 SER A C 1
ATOM 2852 O O . SER A 1 378 ? 25.625 -14.909 12.686 1.00 74.00 378 SER A O 1
ATOM 2854 N N . THR A 1 379 ? 27.662 -15.846 12.769 1.00 79.56 379 THR A N 1
ATOM 2855 C CA . THR A 1 379 ? 28.267 -14.881 11.838 1.00 79.56 379 THR A CA 1
ATOM 2856 C C . THR A 1 379 ? 28.184 -15.320 10.373 1.00 79.56 379 THR A C 1
ATOM 2858 O O . THR A 1 379 ? 28.084 -14.457 9.497 1.00 79.56 379 THR A O 1
ATOM 2861 N N . SER A 1 380 ? 28.125 -16.635 10.119 1.00 89.06 380 SER A N 1
ATOM 2862 C CA . SER A 1 380 ? 28.020 -17.266 8.792 1.00 89.06 380 SER A CA 1
ATOM 2863 C C . SER A 1 380 ? 26.962 -18.383 8.731 1.00 89.06 380 SER A C 1
ATOM 2865 O O . SER A 1 380 ? 26.505 -18.880 9.763 1.00 89.06 380 SER A O 1
ATOM 2867 N N . LEU A 1 381 ? 26.573 -18.792 7.512 1.00 89.62 381 LEU A N 1
ATOM 2868 C CA . LEU A 1 381 ? 25.640 -19.911 7.298 1.00 89.62 381 LEU A CA 1
ATOM 2869 C C . LEU A 1 381 ? 26.249 -21.257 7.712 1.00 89.62 381 LEU A C 1
ATOM 2871 O O . LEU A 1 381 ? 25.529 -22.126 8.189 1.00 89.62 381 LEU A O 1
ATOM 2875 N N . GLU A 1 382 ? 27.560 -21.416 7.550 1.00 90.38 382 GLU A N 1
ATOM 2876 C CA . GLU A 1 382 ? 28.316 -22.596 7.963 1.00 90.38 382 GLU A CA 1
ATOM 2877 C C . GLU A 1 382 ? 28.269 -22.785 9.490 1.00 90.38 382 GLU A C 1
ATOM 2879 O O . GLU A 1 382 ? 27.908 -23.857 9.973 1.00 90.38 382 GLU A O 1
ATOM 2884 N N . GLU A 1 383 ? 28.527 -21.721 10.260 1.00 89.75 383 GLU A N 1
ATOM 2885 C CA . GLU A 1 383 ? 28.377 -21.731 11.725 1.00 89.75 383 GLU A CA 1
ATOM 2886 C C . GLU A 1 383 ? 26.934 -22.019 12.160 1.00 89.75 383 GLU A C 1
ATOM 2888 O O . GLU A 1 383 ? 26.710 -22.735 13.138 1.00 89.75 383 GLU A O 1
ATOM 2893 N N . LEU A 1 384 ? 25.948 -21.467 11.443 1.00 90.56 384 LEU A N 1
ATOM 2894 C CA . LEU A 1 384 ? 24.535 -21.704 11.732 1.00 90.56 384 LEU A CA 1
ATOM 2895 C C . LEU A 1 384 ? 24.122 -23.151 11.425 1.00 90.56 384 LEU A C 1
ATOM 2897 O O . LEU A 1 384 ? 23.319 -23.717 12.162 1.00 90.56 384 LEU A O 1
ATOM 2901 N N . GLU A 1 385 ? 24.682 -23.771 10.383 1.00 91.06 385 GLU A N 1
ATOM 2902 C CA . GLU A 1 385 ? 24.463 -25.183 10.056 1.00 91.06 385 GLU A CA 1
ATOM 29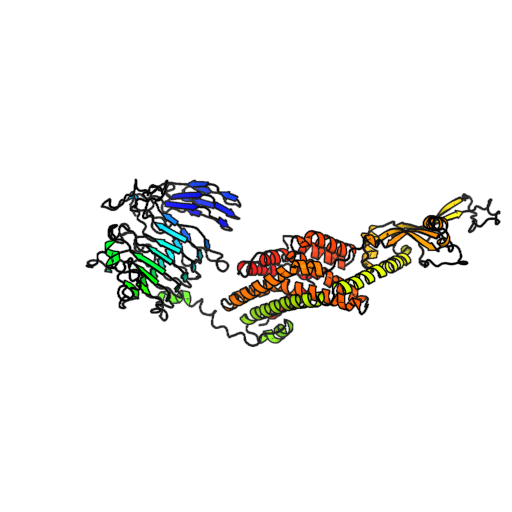03 C C . GLU A 1 385 ? 25.038 -26.111 11.133 1.00 91.06 385 GLU A C 1
ATOM 2905 O O . GLU A 1 385 ? 24.322 -26.986 11.625 1.00 91.06 385 GLU A O 1
ATOM 2910 N N . GLU A 1 386 ? 26.277 -25.879 11.578 1.00 89.25 386 GLU A N 1
ATOM 2911 C CA . GLU A 1 386 ? 26.888 -26.640 12.679 1.00 89.25 386 GLU A CA 1
ATOM 2912 C C . GLU A 1 386 ? 26.141 -26.455 14.015 1.00 89.25 386 GLU A C 1
ATOM 2914 O O . GLU A 1 386 ? 26.042 -27.385 14.824 1.00 89.25 386 GLU A O 1
ATOM 2919 N N . ALA A 1 387 ? 25.585 -25.263 14.255 1.00 86.62 387 ALA A N 1
ATOM 2920 C CA . ALA A 1 387 ? 24.836 -24.939 15.465 1.00 86.62 387 ALA A CA 1
ATOM 2921 C C . ALA A 1 387 ? 23.341 -25.313 15.411 1.00 86.62 387 ALA A C 1
ATOM 2923 O O . ALA A 1 387 ? 22.705 -25.339 16.467 1.00 86.62 387 ALA A O 1
ATOM 2924 N N . ALA A 1 388 ? 22.769 -25.625 14.240 1.00 83.69 388 ALA A N 1
ATOM 2925 C CA . ALA A 1 388 ? 21.317 -25.665 14.005 1.00 83.69 388 ALA A CA 1
ATOM 2926 C C . ALA A 1 388 ? 20.525 -26.519 15.015 1.00 83.69 388 ALA A C 1
ATOM 2928 O O . ALA A 1 388 ? 19.460 -26.107 15.472 1.00 83.69 388 ALA A O 1
ATOM 2929 N N . ALA A 1 389 ? 21.066 -27.673 15.422 1.00 84.19 389 ALA A N 1
ATOM 2930 C CA . ALA A 1 389 ? 20.442 -28.584 16.393 1.00 84.19 389 ALA A CA 1
ATOM 2931 C C . ALA A 1 389 ? 20.343 -28.017 17.828 1.00 84.19 389 ALA A C 1
ATOM 2933 O O . ALA A 1 389 ? 19.659 -28.583 18.675 1.00 84.19 389 ALA A O 1
ATOM 2934 N N . LYS A 1 390 ? 21.047 -26.918 18.123 1.00 83.06 390 LYS A N 1
ATOM 2935 C CA . LYS A 1 390 ? 21.032 -26.212 19.416 1.00 83.06 390 LYS A CA 1
ATOM 2936 C C . LYS A 1 390 ? 20.282 -24.878 19.349 1.00 83.06 390 LYS A C 1
ATOM 2938 O O . LYS A 1 390 ? 20.008 -24.295 20.393 1.00 83.06 390 LYS A O 1
ATOM 2943 N N . VAL A 1 391 ? 19.966 -24.394 18.146 1.00 83.44 391 VAL A N 1
ATOM 2944 C CA . VAL A 1 391 ? 19.237 -23.139 17.925 1.00 83.44 391 VAL A CA 1
ATOM 2945 C C . VAL A 1 391 ? 17.729 -23.430 17.907 1.00 83.44 391 VAL A C 1
ATOM 2947 O O . VAL A 1 391 ? 17.302 -24.284 17.119 1.00 83.44 391 VAL A O 1
ATOM 2950 N N . PRO A 1 392 ? 16.904 -22.733 18.720 1.00 80.12 392 PRO A N 1
ATOM 2951 C CA . PRO A 1 392 ? 15.448 -22.871 18.683 1.00 80.12 392 PRO A CA 1
ATOM 2952 C C . PRO A 1 392 ? 14.902 -22.623 17.274 1.00 80.12 392 PRO A C 1
ATOM 2954 O O . PRO A 1 392 ? 15.337 -21.686 16.611 1.00 80.12 392 PRO A O 1
ATOM 2957 N N . GLY A 1 393 ? 13.934 -23.426 16.819 1.00 75.25 393 GLY A N 1
ATOM 2958 C CA . GLY A 1 393 ? 13.457 -23.388 15.426 1.00 75.25 393 GLY A CA 1
ATOM 2959 C C . GLY A 1 393 ? 13.081 -21.987 14.928 1.00 75.25 393 GLY A C 1
ATOM 2960 O O . GLY A 1 393 ? 13.530 -21.582 13.861 1.00 75.25 393 GLY A O 1
ATOM 2961 N N . HIS A 1 394 ? 12.361 -21.216 15.749 1.00 72.88 394 HIS A N 1
ATOM 2962 C CA . HIS A 1 394 ? 11.947 -19.842 15.439 1.00 72.88 394 HIS A CA 1
ATOM 2963 C C . HIS A 1 394 ? 13.117 -18.842 15.303 1.00 72.88 394 HIS A C 1
ATOM 2965 O O . HIS A 1 394 ? 13.005 -17.858 14.581 1.00 72.88 394 HIS A O 1
ATOM 2971 N N . CYS A 1 395 ? 14.263 -19.103 15.938 1.00 81.75 395 CYS A N 1
ATOM 2972 C CA . CYS A 1 395 ? 15.453 -18.251 15.848 1.00 81.75 395 CYS A CA 1
ATOM 2973 C C . CYS A 1 395 ? 16.274 -18.484 14.579 1.00 81.75 395 CYS A C 1
ATOM 2975 O O . CYS A 1 395 ? 17.084 -17.637 14.209 1.00 81.75 395 CYS A O 1
ATOM 2977 N N . ARG A 1 396 ? 16.106 -19.636 13.918 1.00 86.31 396 ARG A N 1
ATOM 2978 C CA . ARG A 1 396 ? 16.945 -20.009 12.773 1.00 86.31 396 ARG A CA 1
ATOM 2979 C C . ARG A 1 396 ? 16.706 -19.089 11.585 1.00 86.31 396 ARG A C 1
ATOM 2981 O O . ARG A 1 396 ? 17.671 -18.625 10.993 1.00 86.31 396 ARG A O 1
ATOM 2988 N N . ASP A 1 397 ? 15.445 -18.780 11.291 1.00 87.19 397 ASP A N 1
ATOM 2989 C CA . ASP A 1 397 ? 15.094 -17.842 10.223 1.00 87.19 397 ASP A CA 1
ATOM 2990 C C . ASP A 1 397 ? 15.585 -16.425 10.522 1.00 87.19 397 ASP A C 1
ATOM 2992 O O . ASP A 1 397 ? 16.175 -15.795 9.650 1.00 87.19 397 ASP A O 1
ATOM 2996 N N . LYS A 1 398 ? 15.460 -15.960 11.772 1.00 86.19 398 LYS A N 1
ATOM 2997 C CA . LYS A 1 398 ? 16.045 -14.684 12.204 1.00 86.19 398 LYS A CA 1
ATOM 2998 C C . LYS A 1 398 ? 17.554 -14.626 11.937 1.00 86.19 398 LYS A C 1
ATOM 3000 O O . LYS A 1 398 ? 18.032 -13.671 11.334 1.00 86.19 398 LYS A O 1
ATOM 3005 N N . TYR A 1 399 ? 18.295 -15.665 12.320 1.00 90.94 399 TYR A N 1
ATOM 3006 C CA . TYR A 1 399 ? 19.740 -15.711 12.085 1.00 90.94 399 TYR A CA 1
ATOM 3007 C C . TYR A 1 399 ? 20.109 -15.826 10.600 1.00 90.94 399 TYR A C 1
ATOM 3009 O O . TYR A 1 399 ? 21.135 -15.278 10.205 1.00 90.94 399 TYR A O 1
ATOM 3017 N N . VAL A 1 400 ? 19.289 -16.473 9.763 1.00 91.94 400 VAL A N 1
ATOM 3018 C CA . VAL A 1 400 ? 19.476 -16.452 8.300 1.00 91.94 400 VAL A CA 1
ATOM 3019 C C . VAL A 1 400 ? 19.349 -15.021 7.764 1.00 91.94 400 VAL A C 1
ATOM 3021 O O . VAL A 1 400 ? 20.266 -14.568 7.082 1.00 91.94 400 VAL A O 1
ATOM 3024 N N . VAL A 1 401 ? 18.307 -14.275 8.156 1.00 91.00 401 VAL A N 1
ATOM 3025 C CA . VAL A 1 401 ? 18.127 -12.859 7.769 1.00 91.00 401 VAL A CA 1
ATOM 3026 C C . VAL A 1 401 ? 19.311 -11.996 8.226 1.00 91.00 401 VAL A C 1
ATOM 3028 O O . VAL A 1 401 ? 19.840 -11.210 7.440 1.00 91.00 401 VAL A O 1
ATOM 3031 N N . ASP A 1 402 ? 19.795 -12.176 9.461 1.00 90.25 402 ASP A N 1
ATOM 3032 C CA . ASP A 1 402 ? 20.979 -11.470 9.978 1.00 90.25 402 ASP A CA 1
ATOM 3033 C C . ASP A 1 402 ? 22.246 -11.753 9.151 1.00 90.25 402 ASP A C 1
ATOM 3035 O O . ASP A 1 402 ? 23.055 -10.850 8.907 1.00 90.25 402 ASP A O 1
ATOM 3039 N N . ILE A 1 403 ? 22.441 -13.002 8.713 1.00 93.12 403 ILE A N 1
ATOM 3040 C CA . ILE A 1 403 ? 23.577 -13.395 7.869 1.00 93.12 403 ILE A CA 1
ATOM 3041 C C . ILE A 1 403 ? 23.431 -12.817 6.457 1.00 93.12 403 ILE A C 1
ATOM 3043 O O . ILE A 1 403 ? 24.420 -12.355 5.889 1.00 93.12 403 ILE A O 1
ATOM 3047 N N . GLU A 1 404 ? 22.227 -12.793 5.892 1.00 93.69 404 GLU A N 1
ATOM 3048 C CA . GLU A 1 404 ? 21.946 -12.248 4.558 1.00 93.69 404 GLU A CA 1
ATOM 3049 C C . GLU A 1 404 ? 22.132 -10.728 4.513 1.00 93.69 404 GLU A C 1
ATOM 3051 O O . GLU A 1 404 ? 22.870 -10.234 3.658 1.00 93.69 404 GLU A O 1
ATOM 3056 N N . MET A 1 405 ? 21.600 -9.991 5.496 1.00 91.38 405 MET A N 1
ATOM 3057 C CA . MET A 1 405 ? 21.871 -8.557 5.672 1.00 91.38 405 MET A CA 1
ATOM 3058 C C . MET A 1 405 ? 23.372 -8.275 5.804 1.00 91.38 405 MET A C 1
ATOM 3060 O O . MET A 1 40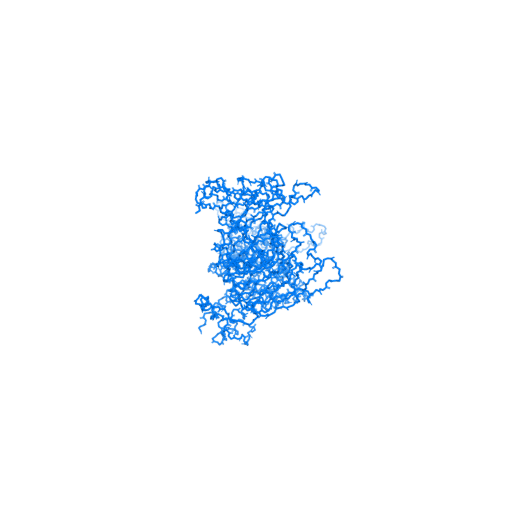5 ? 23.904 -7.365 5.163 1.00 91.38 405 MET A O 1
ATOM 3064 N N . ARG A 1 406 ? 24.091 -9.056 6.622 1.00 92.38 406 ARG A N 1
ATOM 3065 C CA . ARG A 1 406 ? 25.545 -8.907 6.798 1.00 92.38 406 ARG A CA 1
ATOM 3066 C C . ARG A 1 406 ? 26.307 -9.192 5.504 1.00 92.38 406 ARG A C 1
ATOM 3068 O O . ARG A 1 406 ? 27.242 -8.460 5.180 1.00 92.38 406 ARG A O 1
ATOM 3075 N N . THR A 1 407 ? 25.896 -10.218 4.763 1.00 93.69 407 THR A N 1
ATOM 3076 C CA . THR A 1 407 ? 26.477 -10.614 3.472 1.00 93.69 407 THR A CA 1
ATOM 3077 C C . THR A 1 407 ? 26.300 -9.511 2.430 1.00 93.69 407 THR A C 1
ATOM 3079 O O . THR A 1 407 ? 27.283 -9.089 1.819 1.00 93.69 407 THR A O 1
ATOM 3082 N N . LEU A 1 408 ? 25.081 -8.979 2.291 1.00 92.81 408 LEU A N 1
ATOM 3083 C CA . LEU A 1 408 ? 24.761 -7.890 1.368 1.00 92.81 408 LEU A CA 1
ATOM 3084 C C . LEU A 1 408 ? 25.562 -6.618 1.690 1.00 92.81 408 LEU A C 1
ATOM 3086 O O . LEU A 1 408 ? 26.234 -6.079 0.814 1.00 92.81 408 LEU A O 1
ATOM 3090 N N . ASN A 1 409 ? 25.576 -6.178 2.952 1.00 93.62 409 ASN A N 1
ATOM 3091 C CA . ASN A 1 409 ? 26.330 -4.985 3.355 1.00 93.62 409 ASN A CA 1
ATOM 3092 C C . ASN A 1 409 ? 27.848 -5.158 3.180 1.00 93.62 409 ASN A C 1
ATOM 3094 O O . ASN A 1 409 ? 28.508 -4.272 2.641 1.00 93.62 409 ASN A O 1
ATOM 3098 N N . THR A 1 410 ? 28.398 -6.328 3.529 1.00 94.44 410 THR A N 1
ATOM 3099 C CA . THR A 1 410 ? 29.826 -6.632 3.317 1.00 94.44 410 THR A CA 1
ATOM 3100 C C . THR A 1 410 ? 30.194 -6.590 1.831 1.00 94.44 410 THR A C 1
ATOM 3102 O O . THR A 1 410 ? 31.274 -6.114 1.480 1.00 94.44 410 THR A O 1
ATOM 3105 N N . ALA A 1 411 ? 29.305 -7.046 0.943 1.00 92.62 411 ALA A N 1
ATOM 3106 C CA . ALA A 1 411 ? 29.506 -6.949 -0.498 1.00 92.62 411 ALA A CA 1
ATOM 3107 C C . ALA A 1 411 ? 29.519 -5.486 -0.980 1.00 92.62 411 ALA A C 1
ATOM 3109 O O . ALA A 1 411 ? 30.411 -5.102 -1.733 1.00 92.62 411 ALA A O 1
ATOM 3110 N N . LEU A 1 412 ? 28.595 -4.646 -0.510 1.00 92.69 412 LEU A N 1
ATOM 3111 C CA . LEU A 1 412 ? 28.513 -3.229 -0.896 1.00 92.69 412 LEU A CA 1
ATOM 3112 C C . LEU A 1 412 ? 29.735 -2.417 -0.414 1.00 92.69 412 LEU A C 1
ATOM 3114 O O . LEU A 1 412 ? 30.320 -1.643 -1.183 1.00 92.69 412 LEU A O 1
ATOM 3118 N N . ASP A 1 413 ? 30.199 -2.664 0.814 1.00 93.88 413 ASP A N 1
ATOM 3119 C CA . ASP A 1 413 ? 31.431 -2.071 1.350 1.00 93.88 413 ASP A CA 1
ATOM 3120 C C . ASP A 1 413 ? 32.670 -2.532 0.566 1.00 93.88 413 ASP A C 1
ATOM 3122 O O . ASP A 1 413 ? 33.524 -1.724 0.179 1.00 93.88 413 ASP A O 1
ATOM 3126 N N . LYS A 1 414 ? 32.759 -3.836 0.274 1.00 92.44 414 LYS A N 1
ATOM 3127 C CA . LYS A 1 414 ? 33.858 -4.427 -0.500 1.00 92.44 414 LYS A CA 1
ATOM 3128 C C . LYS A 1 414 ? 33.888 -3.905 -1.936 1.00 92.44 414 LYS A C 1
ATOM 3130 O O . LYS A 1 414 ? 34.971 -3.603 -2.433 1.00 92.44 414 LYS A O 1
ATOM 3135 N N . TYR A 1 415 ? 32.735 -3.722 -2.578 1.00 91.69 415 TYR A N 1
ATOM 3136 C CA . TYR A 1 415 ? 32.630 -3.083 -3.891 1.00 91.69 415 TYR A CA 1
ATOM 3137 C C . TYR A 1 415 ? 33.248 -1.682 -3.860 1.00 91.69 415 TYR A C 1
ATOM 3139 O O . TYR A 1 415 ? 34.182 -1.397 -4.612 1.00 91.69 415 TYR A O 1
ATOM 3147 N N . THR A 1 416 ? 32.802 -0.844 -2.920 1.00 91.75 416 THR A N 1
ATOM 3148 C CA . THR A 1 416 ? 33.308 0.525 -2.745 1.00 91.75 416 THR A CA 1
ATOM 3149 C C . THR A 1 416 ? 34.818 0.544 -2.485 1.00 91.75 416 THR A C 1
ATOM 3151 O O . THR A 1 416 ? 35.540 1.371 -3.049 1.00 91.75 416 THR A O 1
ATOM 3154 N N . SER A 1 417 ? 35.321 -0.391 -1.674 1.00 91.00 417 SER A N 1
ATOM 3155 C CA . SER A 1 417 ? 36.752 -0.544 -1.395 1.00 91.00 417 SER A CA 1
ATOM 3156 C C . SER A 1 417 ? 37.559 -0.908 -2.646 1.00 91.00 417 SER A C 1
ATOM 3158 O O . SER A 1 417 ? 38.563 -0.250 -2.923 1.00 91.00 417 SER A O 1
ATOM 3160 N N . VAL A 1 418 ? 37.115 -1.900 -3.424 1.00 87.44 418 VAL A N 1
ATOM 3161 C CA . VAL A 1 418 ? 37.814 -2.380 -4.629 1.00 87.44 418 VAL A CA 1
ATOM 3162 C C . VAL A 1 418 ? 37.818 -1.316 -5.727 1.00 87.44 418 VAL A C 1
ATOM 3164 O O . VAL A 1 418 ? 38.857 -1.083 -6.342 1.00 87.44 418 VAL A O 1
ATOM 3167 N N . VAL A 1 419 ? 36.695 -0.620 -5.939 1.00 89.56 419 VAL A N 1
ATOM 3168 C CA . VAL A 1 419 ? 36.608 0.496 -6.898 1.00 89.56 419 VAL A CA 1
ATOM 3169 C C . VAL A 1 419 ? 37.576 1.616 -6.533 1.00 89.56 419 VAL A C 1
ATOM 3171 O O . VAL A 1 419 ? 38.314 2.102 -7.393 1.00 89.56 419 VAL A O 1
ATOM 3174 N N . LYS A 1 420 ? 37.622 1.990 -5.249 1.00 89.75 420 LYS A N 1
ATOM 3175 C CA . LYS A 1 420 ? 38.536 3.015 -4.736 1.00 89.75 420 LYS A CA 1
ATOM 3176 C C . LYS A 1 420 ? 40.009 2.610 -4.862 1.00 89.75 420 LYS A C 1
ATOM 3178 O O . LYS A 1 420 ? 40.844 3.476 -5.110 1.00 89.75 420 LYS A O 1
ATOM 3183 N N . ASP A 1 421 ? 40.326 1.320 -4.752 1.00 86.38 421 ASP A N 1
ATOM 3184 C CA . ASP A 1 421 ? 41.673 0.761 -4.944 1.00 86.38 421 ASP A CA 1
ATOM 3185 C C . ASP A 1 421 ? 42.041 0.554 -6.434 1.00 86.38 421 ASP A C 1
ATOM 3187 O O . ASP A 1 421 ? 42.670 -0.432 -6.830 1.00 86.38 421 ASP A O 1
ATOM 3191 N N . GLY A 1 422 ? 41.636 1.499 -7.289 1.00 84.94 422 GLY A N 1
ATOM 3192 C CA . GLY A 1 422 ? 42.054 1.572 -8.689 1.00 84.94 422 GLY A CA 1
ATOM 3193 C C . GLY A 1 422 ? 41.532 0.441 -9.575 1.00 84.94 422 GLY A C 1
ATOM 3194 O O . GLY A 1 422 ? 42.262 -0.009 -10.458 1.00 84.94 422 GLY A O 1
ATOM 3195 N N . TYR A 1 423 ? 40.297 -0.029 -9.366 1.00 86.38 423 TYR A N 1
ATOM 3196 C CA . TYR A 1 423 ? 39.757 -1.166 -10.123 1.00 86.38 423 TYR A CA 1
ATOM 3197 C C . TYR A 1 423 ? 39.891 -1.013 -11.645 1.00 86.38 423 TYR A C 1
ATOM 3199 O O . TYR A 1 423 ? 40.361 -1.931 -12.310 1.00 86.38 423 TYR A O 1
ATOM 3207 N N . ASP A 1 424 ? 39.555 0.157 -12.196 1.00 87.38 424 ASP A N 1
ATOM 3208 C CA . ASP A 1 424 ? 39.561 0.383 -13.648 1.00 87.38 424 ASP A CA 1
ATOM 3209 C C . ASP A 1 424 ? 40.955 0.241 -14.284 1.00 87.38 424 ASP A C 1
ATOM 3211 O O . ASP A 1 424 ? 41.072 -0.244 -15.409 1.00 87.38 424 ASP A O 1
ATOM 3215 N N . SER A 1 425 ? 42.035 0.607 -13.579 1.00 84.25 425 SER A N 1
ATOM 3216 C CA . SER A 1 425 ? 43.396 0.447 -14.113 1.00 84.25 425 SER A CA 1
ATOM 3217 C C . SER A 1 425 ? 43.855 -1.012 -14.077 1.00 84.25 425 SER A C 1
ATOM 3219 O O . SER A 1 425 ? 44.504 -1.473 -15.017 1.00 84.25 425 SER A O 1
ATOM 3221 N N . LYS A 1 426 ? 43.460 -1.763 -13.043 1.00 81.44 426 LYS A N 1
ATOM 3222 C CA . LYS A 1 426 ? 43.686 -3.213 -12.925 1.00 81.44 426 LYS A CA 1
ATOM 3223 C C . LYS A 1 426 ? 42.862 -3.991 -13.960 1.00 81.44 426 LYS A C 1
ATOM 3225 O O . LYS A 1 426 ? 43.387 -4.884 -14.622 1.00 81.44 426 LYS A O 1
ATOM 3230 N N . PHE A 1 427 ? 41.613 -3.588 -14.194 1.00 80.88 427 PHE A N 1
ATOM 3231 C CA . PHE A 1 427 ? 40.761 -4.141 -15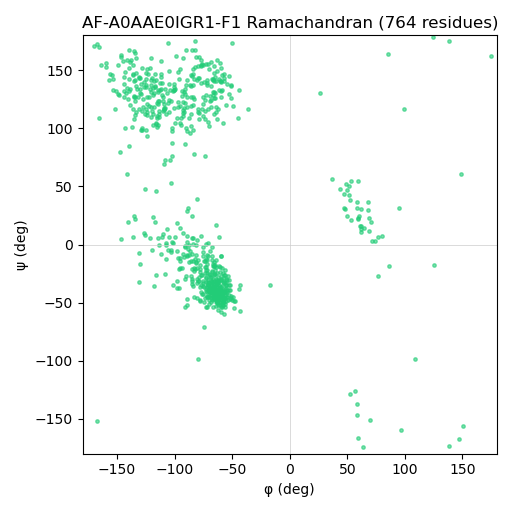.247 1.00 80.88 427 PHE A CA 1
ATOM 3232 C C . PHE A 1 427 ? 41.324 -3.870 -16.651 1.00 80.88 427 PHE A C 1
ATOM 3234 O O . PHE A 1 427 ? 41.345 -4.773 -17.483 1.00 80.88 427 PHE A O 1
ATOM 3241 N N . ALA A 1 428 ? 41.876 -2.679 -16.908 1.00 82.31 428 ALA A N 1
ATOM 3242 C CA . ALA A 1 428 ? 42.546 -2.376 -18.176 1.00 82.31 428 ALA A CA 1
ATOM 3243 C C . ALA A 1 428 ? 43.803 -3.242 -18.421 1.00 82.31 428 ALA A C 1
ATOM 3245 O O . ALA A 1 428 ? 44.127 -3.557 -19.569 1.00 82.31 428 ALA A O 1
ATOM 3246 N N . ILE A 1 429 ? 44.507 -3.671 -17.362 1.00 76.38 429 ILE A N 1
ATOM 3247 C CA . ILE A 1 429 ? 45.593 -4.663 -17.467 1.00 76.38 429 ILE A CA 1
ATOM 3248 C C . ILE A 1 429 ? 45.021 -6.029 -17.863 1.00 76.38 429 ILE A C 1
ATOM 3250 O O . ILE A 1 429 ? 45.525 -6.634 -18.810 1.00 76.38 429 ILE A O 1
ATOM 3254 N N . TYR A 1 430 ? 43.949 -6.482 -17.206 1.00 73.81 430 TYR A N 1
ATOM 3255 C CA . TYR A 1 430 ? 43.248 -7.715 -17.573 1.00 73.81 430 TYR A CA 1
ATOM 3256 C C . TYR A 1 430 ? 42.782 -7.691 -19.041 1.00 73.81 430 TYR A C 1
ATOM 3258 O O . TYR A 1 430 ? 43.138 -8.588 -19.803 1.00 73.81 430 TYR A O 1
ATOM 3266 N N . GLU A 1 431 ? 42.085 -6.639 -19.482 1.00 75.00 431 GLU A N 1
ATOM 3267 C CA . GLU A 1 431 ? 41.652 -6.470 -20.877 1.00 75.00 431 GLU A CA 1
ATOM 3268 C C . GLU A 1 431 ? 42.833 -6.558 -21.854 1.00 75.00 431 GLU A C 1
ATOM 3270 O O . GLU A 1 431 ? 42.765 -7.268 -22.860 1.00 75.00 431 GLU A O 1
ATOM 3275 N N . LYS A 1 432 ? 43.949 -5.890 -21.544 1.00 75.38 432 LYS A N 1
ATOM 3276 C CA . LYS A 1 432 ? 45.167 -5.949 -22.355 1.00 75.38 432 LYS A CA 1
ATOM 3277 C C . LYS A 1 432 ? 45.742 -7.368 -22.431 1.00 75.38 432 LYS A C 1
ATOM 3279 O O . LYS A 1 432 ? 46.146 -7.785 -23.515 1.00 75.38 432 LYS A O 1
ATOM 3284 N N . VAL A 1 433 ? 45.758 -8.118 -21.327 1.00 70.62 433 VAL A N 1
ATOM 3285 C CA . VAL A 1 433 ? 46.198 -9.526 -21.297 1.00 70.62 433 VAL A CA 1
ATOM 3286 C C . VAL A 1 433 ? 45.261 -10.417 -22.120 1.00 70.62 433 VAL A C 1
ATOM 3288 O O . VAL A 1 433 ? 45.741 -11.292 -22.842 1.00 70.62 433 VAL A O 1
ATOM 3291 N N . VAL A 1 434 ? 43.943 -10.173 -22.095 1.00 71.44 434 VAL A N 1
ATOM 3292 C CA . VAL A 1 434 ? 42.993 -10.866 -22.982 1.00 71.44 434 VAL A CA 1
ATOM 3293 C C . VAL A 1 434 ? 43.312 -10.556 -24.447 1.00 71.44 434 VAL A C 1
ATOM 3295 O O . VAL A 1 434 ? 43.609 -11.483 -25.199 1.00 71.44 434 VAL A O 1
ATOM 3298 N N . ARG A 1 435 ? 43.352 -9.275 -24.842 1.00 77.12 435 ARG A N 1
ATOM 3299 C CA . ARG A 1 435 ? 43.649 -8.836 -26.222 1.00 77.12 435 ARG A CA 1
ATOM 3300 C C . ARG A 1 435 ? 44.983 -9.382 -26.749 1.00 77.12 435 ARG A C 1
ATOM 3302 O O . ARG A 1 435 ? 45.075 -9.758 -27.913 1.00 77.12 435 ARG A O 1
ATOM 3309 N N . GLN A 1 436 ? 46.011 -9.470 -25.902 1.00 74.31 436 GLN A N 1
ATOM 3310 C CA . GLN A 1 436 ? 47.326 -10.002 -26.282 1.00 74.31 436 GLN A CA 1
ATOM 3311 C C . GLN A 1 436 ? 47.361 -11.532 -26.449 1.00 74.31 436 GLN A C 1
ATOM 3313 O O . GLN A 1 436 ? 48.202 -12.030 -27.198 1.00 74.31 436 GLN A O 1
ATOM 3318 N N . ALA A 1 437 ? 46.465 -12.280 -25.798 1.00 73.62 437 ALA A N 1
ATOM 3319 C CA . ALA A 1 437 ? 46.397 -13.738 -25.921 1.00 73.62 437 ALA A CA 1
ATOM 3320 C C . ALA A 1 437 ? 45.708 -14.203 -27.220 1.00 73.62 437 ALA A C 1
ATOM 3322 O O . ALA A 1 437 ? 46.147 -15.183 -27.829 1.00 73.62 437 ALA A O 1
ATOM 3323 N N . VAL A 1 438 ? 44.671 -13.480 -27.667 1.00 78.62 438 VAL A N 1
ATOM 3324 C CA . VAL A 1 438 ? 43.787 -13.894 -28.776 1.00 78.62 438 VAL A CA 1
ATOM 3325 C C . VAL A 1 438 ? 44.534 -14.247 -30.075 1.00 78.62 438 VAL A C 1
ATOM 3327 O O . VAL A 1 438 ? 44.272 -15.326 -30.609 1.00 78.62 438 VAL A O 1
ATOM 3330 N N . PRO A 1 439 ? 45.501 -13.454 -30.590 1.00 85.88 439 PRO A N 1
ATOM 3331 C CA . PRO A 1 439 ? 46.223 -13.817 -31.815 1.00 85.88 439 PRO A CA 1
ATOM 3332 C C . PRO A 1 439 ? 46.962 -15.159 -31.705 1.00 85.88 439 PRO A C 1
ATOM 3334 O O . PRO A 1 439 ? 46.901 -15.984 -32.614 1.00 85.88 439 PRO A O 1
ATOM 3337 N N . GLY A 1 440 ? 47.615 -15.417 -30.566 1.00 82.31 440 GLY A N 1
ATOM 3338 C CA . GLY A 1 440 ? 48.359 -16.659 -30.337 1.00 82.31 440 GLY A CA 1
ATOM 3339 C C . GLY A 1 440 ? 47.460 -17.892 -30.201 1.00 82.31 440 GLY A C 1
ATOM 3340 O O . GLY A 1 440 ? 47.885 -18.997 -30.545 1.00 82.31 440 GLY A O 1
ATOM 3341 N N . GLN A 1 441 ? 46.225 -17.698 -29.735 1.00 83.25 441 GLN A N 1
ATOM 3342 C CA . GLN A 1 441 ? 45.183 -18.721 -29.639 1.00 83.25 441 GLN A CA 1
ATOM 3343 C C . GLN A 1 441 ? 44.542 -19.020 -31.008 1.00 83.25 441 GLN A C 1
ATOM 3345 O O . GLN A 1 441 ? 44.381 -20.191 -31.344 1.00 83.25 441 GLN A O 1
ATOM 3350 N N . ILE A 1 442 ? 44.283 -18.002 -31.844 1.00 88.69 442 ILE A N 1
ATOM 3351 C CA . ILE A 1 442 ? 43.888 -18.197 -33.256 1.00 88.69 442 ILE A CA 1
ATOM 3352 C C . ILE A 1 442 ? 44.960 -19.013 -33.988 1.00 88.69 442 ILE A C 1
ATOM 3354 O O . ILE A 1 442 ? 44.653 -20.039 -34.591 1.00 88.69 442 ILE A O 1
ATOM 3358 N N . ASP A 1 443 ? 46.234 -18.628 -33.867 1.00 88.25 443 ASP A N 1
ATOM 3359 C CA . ASP A 1 443 ? 47.334 -19.384 -34.470 1.00 88.25 443 ASP A CA 1
ATOM 3360 C C . ASP A 1 443 ? 47.455 -20.804 -33.892 1.00 88.25 443 ASP A C 1
ATOM 3362 O O . ASP A 1 443 ? 47.864 -21.721 -34.603 1.00 88.25 443 ASP A O 1
ATOM 3366 N N . ALA A 1 444 ? 47.122 -21.019 -32.613 1.00 85.44 444 ALA A N 1
ATOM 3367 C CA . ALA A 1 444 ? 47.101 -22.350 -32.004 1.00 85.44 444 ALA A CA 1
ATOM 3368 C C . ALA A 1 444 ? 46.018 -23.248 -32.604 1.00 85.44 444 ALA A C 1
ATOM 3370 O O . ALA A 1 444 ? 46.324 -24.385 -32.964 1.00 85.44 444 ALA A O 1
ATOM 3371 N N . PHE A 1 445 ? 44.810 -22.720 -32.796 1.00 88.75 445 PHE A N 1
ATOM 3372 C CA . PHE A 1 445 ? 43.743 -23.423 -33.496 1.00 88.75 445 PHE A CA 1
ATOM 3373 C C . PHE A 1 445 ? 44.125 -23.724 -34.951 1.00 88.75 445 PHE A C 1
ATOM 3375 O O . PHE A 1 445 ? 43.958 -24.848 -35.428 1.00 88.75 445 PHE A O 1
ATOM 3382 N N . MET A 1 446 ? 44.691 -22.743 -35.661 1.00 91.50 446 MET A N 1
ATOM 3383 C CA . MET A 1 446 ? 45.006 -22.881 -37.085 1.00 91.50 446 MET A CA 1
ATOM 3384 C C . MET A 1 446 ? 46.119 -23.897 -37.375 1.00 91.50 446 MET A C 1
ATOM 3386 O O . MET A 1 446 ? 46.092 -24.511 -38.440 1.00 91.50 446 MET A O 1
ATOM 3390 N N . ARG A 1 447 ? 47.012 -24.193 -36.416 1.00 89.25 447 ARG A N 1
ATOM 3391 C CA . ARG A 1 447 ? 47.932 -25.351 -36.507 1.00 89.25 447 ARG A CA 1
ATOM 3392 C C . ARG A 1 447 ? 47.201 -26.699 -36.602 1.00 89.25 447 ARG A C 1
ATOM 3394 O O . ARG A 1 447 ? 47.766 -27.659 -37.116 1.00 89.25 447 ARG A O 1
ATOM 3401 N N . GLY A 1 448 ? 45.953 -26.774 -36.134 1.00 86.25 448 GLY A N 1
ATOM 3402 C CA . GLY A 1 448 ? 45.059 -27.928 -36.254 1.00 86.25 448 GLY A CA 1
ATOM 3403 C C . GLY A 1 448 ? 44.025 -27.830 -37.385 1.00 86.25 448 GLY A C 1
ATOM 3404 O O . GLY A 1 448 ? 43.164 -28.704 -37.474 1.00 86.25 448 GLY A O 1
ATOM 3405 N N . ALA A 1 449 ? 44.080 -26.810 -38.254 1.00 85.12 449 ALA A N 1
ATOM 3406 C CA . ALA A 1 449 ? 43.019 -26.506 -39.227 1.00 85.12 449 ALA A CA 1
ATOM 3407 C C . ALA A 1 449 ? 42.678 -27.655 -40.197 1.00 85.12 449 ALA A C 1
ATOM 3409 O O . ALA A 1 449 ? 41.520 -27.801 -40.583 1.00 85.12 449 ALA A O 1
ATOM 3410 N N . GLN A 1 450 ? 43.659 -28.485 -40.567 1.00 84.25 450 GLN A N 1
ATOM 3411 C CA . GLN A 1 450 ? 43.426 -29.673 -41.400 1.00 84.25 450 GLN A CA 1
ATOM 3412 C C . GLN A 1 450 ? 42.642 -30.756 -40.637 1.00 84.25 450 GLN A C 1
ATOM 3414 O O . GLN A 1 450 ? 41.737 -31.380 -41.183 1.00 84.25 450 GLN A O 1
ATOM 3419 N N . ALA A 1 451 ? 42.971 -30.966 -39.359 1.00 84.94 451 ALA A N 1
ATOM 3420 C CA . ALA A 1 451 ? 42.373 -32.004 -38.520 1.00 84.94 451 ALA A CA 1
ATOM 3421 C C . ALA A 1 451 ? 40.973 -31.632 -38.001 1.00 84.94 451 ALA A C 1
ATOM 3423 O O . ALA A 1 451 ? 40.188 -32.524 -37.691 1.00 84.94 451 ALA A O 1
ATOM 3424 N N . SER A 1 452 ? 40.640 -30.337 -37.927 1.00 85.31 452 SER A N 1
ATOM 3425 C CA . SER A 1 452 ? 39.294 -29.880 -37.551 1.00 85.31 452 SER A CA 1
ATOM 3426 C C . SER A 1 452 ? 38.249 -30.084 -38.654 1.00 85.31 452 SER A C 1
ATOM 3428 O O . SER A 1 452 ? 37.054 -30.076 -38.374 1.00 85.31 452 SER A O 1
ATOM 3430 N N . GLY A 1 453 ? 38.676 -30.263 -39.911 1.00 87.94 453 GLY A N 1
ATOM 3431 C CA . GLY A 1 453 ? 37.786 -30.447 -41.063 1.00 87.94 453 GLY A CA 1
ATOM 3432 C C . GLY A 1 453 ? 37.026 -29.187 -41.501 1.00 87.94 453 GLY A C 1
ATOM 3433 O O . GLY A 1 453 ? 36.221 -29.255 -42.430 1.00 87.94 453 GLY A O 1
ATOM 3434 N N . PHE A 1 454 ? 37.273 -28.033 -40.870 1.00 92.69 454 PHE A N 1
ATOM 3435 C CA . PHE A 1 454 ? 36.595 -26.768 -41.189 1.00 92.69 454 PHE A CA 1
ATOM 3436 C C . PHE A 1 454 ? 37.259 -25.972 -42.317 1.00 92.69 454 PHE A C 1
ATOM 3438 O O . PHE A 1 454 ? 36.729 -24.934 -42.714 1.00 92.69 454 PHE A O 1
ATOM 3445 N N . PHE A 1 455 ? 38.419 -26.414 -42.810 1.00 93.94 455 PHE A N 1
ATOM 3446 C CA . PHE A 1 455 ? 39.222 -25.684 -43.786 1.00 93.94 455 PHE A CA 1
ATOM 3447 C C . PHE A 1 455 ? 39.653 -26.561 -44.958 1.00 93.94 455 PHE A C 1
ATOM 3449 O O . PHE A 1 455 ? 40.005 -27.725 -44.795 1.00 93.94 455 PHE A O 1
ATOM 3456 N N . SER A 1 456 ? 39.678 -25.954 -46.141 1.00 92.31 456 SER A N 1
ATOM 3457 C CA . SER A 1 456 ? 40.363 -26.466 -47.325 1.00 92.31 456 SER A CA 1
ATOM 3458 C C . SER A 1 456 ? 41.432 -25.462 -47.738 1.00 92.31 456 SER A C 1
ATOM 3460 O O . SER A 1 456 ? 41.156 -24.261 -47.798 1.00 92.31 456 SER A O 1
ATOM 3462 N N . CYS A 1 457 ? 42.634 -25.942 -48.056 1.00 92.38 457 CYS A N 1
ATOM 3463 C CA . CYS A 1 457 ? 43.766 -25.098 -48.422 1.00 92.38 457 CYS A CA 1
ATOM 3464 C C . CYS A 1 457 ? 44.222 -25.329 -49.865 1.00 92.38 457 CYS A C 1
ATOM 3466 O O . CYS A 1 457 ? 44.221 -26.445 -50.385 1.00 92.38 457 CYS A O 1
ATOM 3468 N N . VAL A 1 458 ? 44.606 -24.242 -50.532 1.00 91.44 458 VAL A N 1
ATOM 3469 C CA . VAL A 1 458 ? 45.058 -24.240 -51.927 1.00 91.44 458 VAL A CA 1
ATOM 3470 C C . VAL A 1 458 ? 46.353 -23.445 -52.033 1.00 91.44 458 VAL A C 1
ATOM 3472 O O . VAL A 1 458 ? 46.401 -22.284 -51.637 1.00 91.44 458 VAL A O 1
ATOM 3475 N N . ASN A 1 459 ? 47.395 -24.038 -52.609 1.00 86.81 459 ASN A N 1
ATOM 3476 C CA . ASN A 1 459 ? 48.606 -23.325 -53.005 1.00 86.81 459 ASN A CA 1
ATOM 3477 C C . ASN A 1 459 ? 48.470 -22.883 -54.469 1.00 86.81 459 ASN A C 1
ATOM 3479 O O . ASN A 1 459 ? 48.267 -23.717 -55.359 1.00 86.81 459 ASN A O 1
ATOM 3483 N N . ARG A 1 460 ? 48.586 -21.578 -54.731 1.00 77.38 460 ARG A N 1
ATOM 3484 C CA . ARG A 1 460 ? 48.599 -21.043 -56.098 1.00 77.38 460 ARG A CA 1
ATOM 3485 C C . ARG A 1 460 ? 50.036 -20.982 -56.601 1.00 77.38 460 ARG A C 1
ATOM 3487 O O . ARG A 1 460 ? 50.759 -20.034 -56.306 1.00 77.38 460 ARG A O 1
ATOM 3494 N N . LYS A 1 461 ? 50.424 -21.965 -57.412 1.00 72.12 461 LYS A N 1
ATOM 3495 C CA . LYS A 1 461 ? 51.761 -22.047 -58.013 1.00 72.12 461 LYS A CA 1
ATOM 3496 C C . LYS A 1 461 ? 51.697 -22.058 -59.534 1.00 72.12 461 LYS A C 1
ATOM 3498 O O . LYS A 1 461 ? 50.663 -22.371 -60.122 1.00 72.12 461 LYS A O 1
ATOM 3503 N N . ILE A 1 462 ? 52.807 -21.730 -60.185 1.00 70.69 462 ILE A N 1
ATOM 3504 C CA . ILE A 1 462 ? 52.938 -21.943 -61.627 1.00 70.69 462 ILE A CA 1
ATOM 3505 C C . ILE A 1 462 ? 53.267 -23.423 -61.831 1.00 70.69 462 ILE A C 1
ATOM 3507 O O . ILE A 1 462 ? 54.314 -23.899 -61.398 1.00 70.69 462 ILE A O 1
ATOM 3511 N N . VAL A 1 463 ? 52.347 -24.161 -62.451 1.00 71.50 463 VAL A N 1
ATOM 3512 C CA . VAL A 1 463 ? 52.611 -25.527 -62.911 1.00 71.50 463 VAL A CA 1
ATOM 3513 C C . VAL A 1 463 ? 53.281 -25.420 -64.274 1.00 71.50 463 VAL A C 1
ATOM 3515 O O . VAL A 1 463 ? 52.776 -24.732 -65.159 1.00 71.50 463 VAL A O 1
ATOM 3518 N N . CYS A 1 464 ? 54.433 -26.071 -64.424 1.00 72.38 464 CYS A N 1
ATOM 3519 C CA . CYS A 1 464 ? 55.218 -26.065 -65.652 1.00 72.38 464 CYS A CA 1
ATOM 3520 C C . CYS A 1 464 ? 55.209 -27.476 -66.250 1.00 72.38 464 CYS A C 1
ATOM 3522 O O . CYS A 1 464 ? 55.758 -28.415 -65.668 1.00 72.38 464 CYS A O 1
ATOM 3524 N N . CYS A 1 465 ? 54.568 -27.650 -67.403 1.00 73.31 465 CYS A N 1
ATOM 3525 C CA . CYS A 1 465 ? 54.463 -28.956 -68.044 1.00 73.31 465 CYS A CA 1
ATOM 3526 C C . CYS A 1 465 ? 55.768 -29.354 -68.743 1.00 73.31 465 CYS A C 1
ATOM 3528 O O . CYS A 1 465 ? 56.593 -28.513 -69.109 1.00 73.31 465 CYS A O 1
ATOM 3530 N N . LYS A 1 466 ? 55.949 -30.659 -68.978 1.00 69.31 466 LYS A N 1
ATOM 3531 C CA . LYS A 1 466 ? 57.158 -31.266 -69.575 1.00 69.31 466 LYS A CA 1
ATOM 3532 C C . LYS A 1 466 ? 57.754 -30.521 -70.787 1.00 69.31 466 LYS A C 1
ATOM 3534 O O . LYS A 1 466 ? 58.974 -30.532 -70.935 1.00 69.31 466 LYS A O 1
ATOM 3539 N N . ALA A 1 467 ? 56.932 -29.902 -71.640 1.00 65.31 467 ALA A N 1
ATOM 3540 C CA . ALA A 1 467 ? 57.382 -29.160 -72.824 1.00 65.31 467 ALA A CA 1
ATOM 3541 C C . ALA A 1 467 ? 58.059 -27.809 -72.505 1.00 65.31 467 ALA A C 1
ATOM 3543 O O . ALA A 1 467 ? 58.941 -27.382 -73.243 1.00 65.31 467 ALA A O 1
ATOM 3544 N N . GLU A 1 468 ? 57.687 -27.160 -71.400 1.00 62.56 468 GLU A N 1
ATOM 3545 C CA . GLU A 1 468 ? 58.128 -25.803 -71.032 1.00 62.56 468 GLU A CA 1
ATOM 3546 C C . GLU A 1 468 ? 59.165 -25.790 -69.896 1.00 62.56 468 GLU A C 1
ATOM 3548 O O . GLU A 1 468 ? 59.766 -24.763 -69.589 1.00 62.56 468 GLU A O 1
ATOM 3553 N N . CYS A 1 469 ? 59.454 -26.960 -69.323 1.00 64.62 469 CYS A N 1
ATOM 3554 C CA . CYS A 1 469 ? 60.404 -27.210 -68.231 1.00 64.62 469 CYS A CA 1
ATOM 3555 C C . CYS A 1 469 ? 61.896 -26.903 -68.563 1.00 64.62 469 CYS A C 1
ATOM 3557 O O . CYS A 1 469 ? 62.796 -27.389 -67.883 1.00 64.62 469 CYS A O 1
ATOM 3559 N N . HIS A 1 470 ? 62.199 -26.145 -69.624 1.00 56.59 470 HIS A N 1
ATOM 3560 C CA . HIS A 1 470 ? 63.562 -25.921 -70.140 1.00 56.59 470 HIS A CA 1
ATOM 3561 C C . HIS A 1 470 ? 64.148 -24.518 -69.885 1.00 56.59 470 HIS A C 1
ATOM 3563 O O . HIS A 1 470 ? 65.299 -24.273 -70.243 1.00 56.59 470 HIS A O 1
ATOM 3569 N N . ALA A 1 471 ? 63.411 -23.602 -69.247 1.00 53.22 471 ALA A N 1
ATOM 3570 C CA . ALA A 1 471 ? 63.854 -22.225 -68.997 1.00 53.22 471 ALA A CA 1
ATOM 3571 C C . ALA A 1 471 ? 64.172 -21.949 -67.510 1.00 53.22 471 ALA A C 1
ATOM 3573 O O . ALA A 1 471 ? 63.501 -21.165 -66.846 1.00 53.22 471 ALA A O 1
ATOM 3574 N N . ILE A 1 472 ? 65.256 -22.541 -66.995 1.00 50.66 472 ILE A N 1
ATOM 3575 C CA . ILE A 1 472 ? 65.748 -22.343 -65.608 1.00 50.66 472 ILE A CA 1
ATOM 3576 C C . ILE A 1 472 ? 66.285 -20.903 -65.358 1.00 50.66 472 ILE A C 1
ATOM 3578 O O . ILE A 1 472 ? 66.653 -20.546 -64.244 1.00 50.66 472 ILE A O 1
ATOM 3582 N N . ALA A 1 473 ? 66.293 -20.030 -66.372 1.00 46.75 473 ALA A N 1
ATOM 3583 C CA . ALA A 1 473 ? 66.905 -18.700 -66.309 1.00 46.75 473 ALA A CA 1
ATOM 3584 C C . ALA A 1 473 ? 66.153 -17.646 -65.463 1.00 46.75 473 ALA A C 1
ATOM 3586 O O . ALA A 1 473 ? 66.778 -16.666 -65.069 1.00 46.75 473 ALA A O 1
ATOM 3587 N N . TYR A 1 474 ? 64.853 -17.823 -65.170 1.00 44.66 474 TYR A N 1
ATOM 3588 C CA . TYR A 1 474 ? 64.055 -16.857 -64.386 1.00 44.66 474 TYR A CA 1
ATOM 3589 C C . TYR A 1 474 ? 63.059 -17.521 -63.402 1.00 44.66 474 TYR A C 1
ATOM 3591 O O . TYR A 1 474 ? 61.850 -17.313 -63.456 1.00 44.66 474 TYR A O 1
ATOM 3599 N N . GLY A 1 475 ? 63.593 -18.307 -62.463 1.00 51.66 475 GLY A N 1
ATOM 3600 C CA . GLY A 1 475 ? 63.135 -18.347 -61.060 1.00 51.66 475 GLY A CA 1
ATOM 3601 C C . GLY A 1 475 ? 61.841 -19.075 -60.647 1.00 51.66 475 GLY A C 1
ATOM 3602 O O . GLY A 1 475 ? 61.786 -19.510 -59.503 1.00 51.66 475 GLY A O 1
ATOM 3603 N N . ASN A 1 476 ? 60.822 -19.238 -61.501 1.00 54.78 476 ASN A N 1
ATOM 3604 C CA . ASN A 1 476 ? 59.440 -19.446 -61.004 1.00 54.78 476 ASN A CA 1
ATOM 3605 C C . ASN A 1 476 ? 58.790 -20.847 -61.187 1.00 54.78 476 ASN A C 1
ATOM 3607 O O . ASN A 1 476 ? 57.597 -20.982 -60.916 1.00 54.78 476 ASN A O 1
ATOM 3611 N N . CYS A 1 477 ? 59.512 -21.894 -61.615 1.00 58.06 477 CYS A N 1
ATOM 3612 C CA . CYS A 1 477 ? 58.959 -23.264 -61.727 1.00 58.06 477 CYS A CA 1
ATOM 3613 C C . CYS A 1 477 ? 59.402 -24.176 -60.562 1.00 58.06 477 CYS A C 1
ATOM 3615 O O . CYS A 1 477 ? 60.489 -24.755 -60.605 1.00 58.06 477 CYS A O 1
ATOM 3617 N N . GLU A 1 478 ? 58.542 -24.384 -59.559 1.00 54.12 478 GLU A N 1
ATOM 3618 C CA . GLU A 1 478 ? 58.758 -25.381 -58.493 1.00 54.12 478 GLU A CA 1
ATOM 3619 C C . GLU A 1 478 ? 58.322 -26.793 -58.933 1.00 54.12 478 GLU A C 1
ATOM 3621 O O . GLU A 1 478 ? 57.258 -27.306 -58.568 1.00 54.12 478 GLU A O 1
ATOM 3626 N N . GLY A 1 479 ? 59.184 -27.430 -59.729 1.00 60.12 479 GLY A N 1
ATOM 3627 C CA . GLY A 1 479 ? 58.976 -28.776 -60.269 1.00 60.12 479 GLY A CA 1
ATOM 3628 C C . GLY A 1 479 ? 58.150 -28.800 -61.560 1.00 60.12 479 GLY A C 1
ATOM 3629 O O . GLY A 1 479 ? 57.498 -27.825 -61.926 1.00 60.12 479 GLY A O 1
ATOM 3630 N N . CYS A 1 480 ? 58.199 -29.931 -62.272 1.00 66.62 480 CYS A N 1
ATOM 3631 C CA . CYS A 1 480 ? 57.539 -30.081 -63.569 1.00 66.62 480 CYS A CA 1
ATOM 3632 C C . CYS A 1 480 ? 56.644 -31.316 -63.614 1.00 66.62 480 CYS A C 1
ATOM 3634 O O . CYS A 1 480 ? 57.115 -32.439 -63.402 1.00 66.62 480 CYS A O 1
ATOM 3636 N N . ASP A 1 481 ? 55.377 -31.104 -63.954 1.00 68.62 481 ASP A N 1
ATOM 3637 C CA . ASP A 1 481 ? 54.405 -32.176 -64.136 1.00 68.62 481 ASP A CA 1
ATOM 3638 C C . ASP A 1 481 ? 54.580 -32.833 -65.522 1.00 68.62 481 ASP A C 1
ATOM 3640 O O . ASP A 1 481 ? 54.964 -32.212 -66.523 1.00 68.62 481 ASP A O 1
ATOM 3644 N N . ARG A 1 482 ? 54.380 -34.150 -65.546 1.00 70.19 482 ARG A N 1
ATOM 3645 C CA . ARG A 1 482 ? 54.553 -35.045 -66.694 1.00 70.19 482 ARG A CA 1
ATOM 3646 C C . ARG A 1 482 ? 53.265 -35.797 -67.052 1.00 70.19 482 ARG A C 1
ATOM 3648 O O . ARG A 1 482 ? 53.327 -36.652 -67.935 1.00 70.19 482 ARG A O 1
ATOM 3655 N N . GLY A 1 483 ? 52.141 -35.497 -66.394 1.00 71.50 483 GLY A N 1
ATOM 3656 C CA . GLY A 1 483 ? 50.816 -35.965 -66.793 1.00 71.50 483 GLY A CA 1
ATOM 3657 C C . GLY A 1 483 ? 50.472 -35.552 -68.228 1.00 71.50 483 GLY A C 1
ATOM 3658 O O . GLY A 1 483 ? 50.906 -34.501 -68.704 1.00 71.50 483 GLY A O 1
ATOM 3659 N N . ALA A 1 484 ? 49.710 -36.395 -68.930 1.00 68.88 484 ALA A N 1
ATOM 3660 C CA . ALA A 1 484 ? 49.322 -36.146 -70.322 1.00 68.88 484 ALA A CA 1
ATOM 3661 C C . ALA A 1 484 ? 48.384 -34.932 -70.467 1.00 68.88 484 ALA A C 1
ATOM 3663 O O . ALA A 1 484 ? 48.453 -34.231 -71.471 1.00 68.88 484 ALA A O 1
ATOM 3664 N N . ASP A 1 485 ? 47.582 -34.662 -69.434 1.00 72.19 485 ASP A N 1
ATOM 3665 C CA . ASP A 1 485 ? 46.578 -33.591 -69.387 1.00 72.19 485 ASP A CA 1
ATOM 3666 C C . ASP A 1 485 ? 47.105 -32.298 -68.728 1.00 72.19 485 ASP A C 1
ATOM 3668 O O . ASP A 1 485 ? 46.335 -31.421 -68.341 1.00 72.19 485 ASP A O 1
ATOM 3672 N N . CYS A 1 486 ? 48.427 -32.178 -68.560 1.00 68.12 486 CYS A N 1
ATOM 3673 C CA . CYS A 1 486 ? 49.051 -31.017 -67.932 1.00 68.12 486 CYS A CA 1
ATOM 3674 C C . CYS A 1 486 ? 48.873 -29.751 -68.789 1.00 68.12 486 CYS A C 1
ATOM 3676 O O . CYS A 1 486 ? 49.257 -29.724 -69.961 1.00 68.12 486 CYS A O 1
ATOM 3678 N N . VAL A 1 487 ? 48.375 -28.675 -68.170 1.00 71.38 487 VAL A N 1
ATOM 3679 C CA . VAL A 1 487 ? 48.306 -27.326 -68.753 1.00 71.38 487 VAL A CA 1
ATOM 3680 C C . VAL A 1 487 ? 49.219 -26.393 -67.960 1.00 71.38 487 VAL A C 1
ATOM 3682 O O . VAL A 1 487 ? 49.077 -26.268 -66.745 1.00 71.38 487 VAL A O 1
ATOM 3685 N N . SER A 1 488 ? 50.163 -25.741 -68.641 1.00 69.50 488 SER A N 1
ATOM 3686 C CA . SER A 1 488 ? 51.088 -24.814 -67.991 1.00 69.50 488 SER A CA 1
ATOM 3687 C C . SER A 1 488 ? 50.396 -23.517 -67.581 1.00 69.50 488 SER A C 1
ATOM 3689 O O . SER A 1 488 ? 49.602 -22.956 -68.338 1.00 69.50 488 SER A O 1
ATOM 3691 N N . GLY A 1 489 ? 50.770 -22.986 -66.418 1.00 68.38 489 GLY A N 1
ATOM 3692 C CA . GLY A 1 489 ? 50.343 -21.666 -65.960 1.00 68.38 489 GLY A CA 1
ATOM 3693 C C . GLY A 1 489 ? 49.979 -21.603 -64.474 1.00 68.38 489 GLY A C 1
ATOM 3694 O O . GLY A 1 489 ? 50.192 -22.566 -63.728 1.00 68.38 489 GLY A O 1
ATOM 3695 N N . PRO A 1 490 ? 49.443 -20.455 -64.014 1.00 69.56 490 PRO A N 1
ATOM 3696 C CA . PRO A 1 490 ? 49.021 -20.263 -62.631 1.00 69.56 490 PRO A CA 1
ATOM 3697 C C . PRO A 1 490 ? 47.876 -21.221 -62.289 1.00 69.56 490 PRO A C 1
ATOM 3699 O O . PRO A 1 490 ? 46.747 -21.032 -62.737 1.00 69.56 490 PRO A O 1
ATOM 3702 N N . THR A 1 491 ? 48.173 -22.233 -61.481 1.00 72.81 491 THR A N 1
ATOM 3703 C CA . THR A 1 491 ? 47.252 -23.318 -61.143 1.00 72.81 491 THR A CA 1
ATOM 3704 C C . THR A 1 491 ? 47.026 -23.359 -59.638 1.00 72.81 491 THR A C 1
ATOM 3706 O O . THR A 1 491 ? 47.954 -23.233 -58.837 1.00 72.81 491 THR A O 1
ATOM 3709 N N . ASN A 1 492 ? 45.767 -23.550 -59.261 1.00 79.81 492 ASN A N 1
ATOM 3710 C CA . ASN A 1 492 ? 45.345 -23.758 -57.886 1.00 79.81 492 ASN A CA 1
ATOM 3711 C C . ASN A 1 492 ? 45.468 -25.249 -57.555 1.00 79.81 492 ASN A C 1
ATOM 3713 O O . ASN A 1 492 ? 44.729 -26.060 -58.107 1.00 79.81 492 ASN A O 1
ATOM 3717 N N . VAL A 1 493 ? 46.397 -25.610 -56.669 1.00 81.75 493 VAL A N 1
ATOM 3718 C CA . VAL A 1 493 ? 46.611 -26.996 -56.233 1.00 81.75 493 VAL A CA 1
ATOM 3719 C C . VAL A 1 493 ? 46.151 -27.139 -54.788 1.00 81.75 493 VAL A C 1
ATOM 3721 O O . VAL A 1 493 ? 46.670 -26.449 -53.912 1.00 81.75 493 VAL A O 1
ATOM 3724 N N . THR A 1 494 ? 45.187 -28.024 -54.532 1.00 86.06 494 THR A N 1
ATOM 3725 C CA . THR A 1 494 ? 44.765 -28.371 -53.167 1.00 86.06 494 THR A CA 1
ATOM 3726 C C . THR A 1 494 ? 45.933 -28.987 -52.400 1.00 86.06 494 THR A C 1
ATOM 3728 O O . THR A 1 494 ? 46.630 -29.859 -52.917 1.00 86.06 494 THR A O 1
ATOM 3731 N N . VAL A 1 495 ? 46.149 -28.517 -51.176 1.00 87.75 495 VAL A N 1
ATOM 3732 C CA . VAL A 1 495 ? 47.211 -28.959 -50.264 1.00 87.75 495 VAL A CA 1
ATOM 3733 C C . VAL A 1 495 ? 46.646 -29.087 -48.853 1.00 87.75 495 VAL A C 1
ATOM 3735 O O . VAL A 1 495 ? 45.639 -28.453 -48.534 1.00 87.75 495 VAL A O 1
ATOM 3738 N N . ASP A 1 496 ? 47.301 -29.868 -47.997 1.00 89.50 496 ASP A N 1
ATOM 3739 C CA . ASP A 1 496 ? 46.984 -29.866 -46.569 1.00 89.50 496 ASP A CA 1
ATOM 3740 C C . ASP A 1 496 ? 47.212 -28.468 -45.975 1.00 89.50 496 ASP A C 1
ATOM 3742 O O . ASP A 1 496 ? 48.174 -27.773 -46.324 1.00 89.50 496 ASP A O 1
ATOM 3746 N N . CYS A 1 497 ? 46.326 -28.040 -45.076 1.00 89.75 497 CYS A N 1
ATOM 3747 C CA . CYS A 1 497 ? 46.488 -26.767 -44.388 1.00 89.75 497 CYS A CA 1
ATOM 3748 C C . CYS A 1 497 ? 47.738 -26.780 -43.480 1.00 89.75 497 CYS A C 1
ATOM 3750 O O . CYS A 1 497 ? 47.894 -27.715 -42.690 1.00 89.75 497 CYS A O 1
ATOM 3752 N N . PRO A 1 498 ? 48.617 -25.757 -43.557 1.00 88.50 498 PRO A N 1
ATOM 3753 C CA . PRO A 1 498 ? 49.844 -25.678 -42.764 1.00 88.50 498 PRO A CA 1
ATOM 3754 C C . PRO A 1 498 ? 49.647 -25.898 -41.257 1.00 88.50 498 PRO A C 1
ATOM 3756 O O . PRO A 1 498 ? 48.888 -25.181 -40.609 1.00 88.50 498 PRO A O 1
ATOM 3759 N N . THR A 1 499 ? 50.402 -26.844 -40.693 1.00 86.75 499 THR A N 1
ATOM 3760 C CA . THR A 1 499 ? 50.444 -27.138 -39.247 1.00 86.75 499 THR A CA 1
ATOM 3761 C C . THR A 1 499 ? 51.494 -26.321 -38.491 1.00 86.75 499 THR A C 1
ATOM 3763 O O . THR A 1 499 ? 51.524 -26.324 -37.263 1.00 86.75 499 THR A O 1
ATOM 3766 N N . GLU A 1 500 ? 52.367 -25.614 -39.210 1.00 83.50 500 GLU A N 1
ATOM 3767 C CA . GLU A 1 500 ? 53.324 -24.655 -38.664 1.00 83.50 500 GLU A CA 1
ATOM 3768 C C . GLU A 1 500 ? 52.968 -23.261 -39.184 1.00 83.50 500 GLU A C 1
ATOM 3770 O O . GLU A 1 500 ? 52.931 -23.036 -40.394 1.00 83.50 500 GLU A O 1
ATOM 3775 N N . ILE A 1 501 ? 52.703 -22.325 -38.269 1.00 80.81 501 ILE A N 1
ATOM 3776 C CA . ILE A 1 501 ? 52.438 -20.923 -38.609 1.00 80.81 501 ILE A CA 1
ATOM 3777 C C . ILE A 1 501 ? 53.770 -20.162 -38.496 1.00 80.81 501 ILE A C 1
ATOM 3779 O O . ILE A 1 501 ? 54.276 -19.991 -37.380 1.00 80.81 501 ILE A O 1
ATOM 3783 N N . PRO A 1 502 ? 54.386 -19.740 -39.614 1.00 73.00 502 PRO A N 1
ATOM 3784 C CA . PRO A 1 502 ? 55.674 -19.061 -39.590 1.00 73.00 502 PRO A CA 1
ATOM 3785 C C . PRO A 1 502 ? 55.519 -17.670 -38.971 1.00 73.00 502 PRO A C 1
ATOM 3787 O O . PRO A 1 502 ? 54.694 -16.867 -39.405 1.00 73.00 502 PRO A O 1
ATOM 3790 N N . ARG A 1 503 ? 56.343 -17.353 -37.965 1.00 65.25 503 ARG A N 1
ATOM 3791 C CA . ARG A 1 503 ? 56.403 -15.989 -37.426 1.00 65.25 503 ARG A CA 1
ATOM 3792 C C . ARG A 1 503 ? 57.042 -15.071 -38.461 1.00 65.25 503 ARG A C 1
ATOM 3794 O O . ARG A 1 503 ? 58.179 -15.305 -38.868 1.00 65.25 503 ARG A O 1
ATOM 3801 N N . ALA A 1 504 ? 56.327 -14.013 -38.832 1.00 66.31 504 ALA A N 1
ATOM 3802 C CA . ALA A 1 504 ? 56.799 -13.002 -39.765 1.00 66.31 504 ALA A CA 1
ATOM 3803 C C . ALA A 1 504 ? 58.104 -12.359 -39.260 1.00 66.31 504 ALA A C 1
ATOM 3805 O O . ALA A 1 504 ? 58.102 -11.554 -38.329 1.00 66.31 504 ALA A O 1
ATOM 3806 N N . ALA A 1 505 ? 59.227 -12.737 -39.869 1.00 62.47 505 ALA A N 1
ATOM 3807 C CA . ALA A 1 505 ? 60.558 -12.273 -39.497 1.00 62.47 505 ALA A CA 1
ATOM 3808 C C . ALA A 1 505 ? 61.233 -11.555 -40.678 1.00 62.47 505 ALA A C 1
ATOM 3810 O O . ALA A 1 505 ? 61.109 -12.018 -41.819 1.00 62.47 505 ALA A O 1
ATOM 3811 N N . PRO A 1 506 ? 61.980 -10.460 -40.438 1.00 63.88 506 PRO A N 1
ATOM 3812 C CA . PRO A 1 506 ? 62.821 -9.855 -41.463 1.00 63.88 506 PRO A CA 1
ATOM 3813 C C . PRO A 1 506 ? 63.935 -10.842 -41.825 1.00 63.88 506 PRO A C 1
ATOM 3815 O O . PRO A 1 506 ? 64.796 -11.150 -41.002 1.00 63.88 506 PRO A O 1
ATOM 3818 N N . SER A 1 507 ? 63.911 -11.370 -43.050 1.00 57.94 507 SER A N 1
ATOM 3819 C CA . SER A 1 507 ? 64.890 -12.368 -43.486 1.00 57.94 507 SER A CA 1
ATOM 3820 C C . SER A 1 507 ? 65.427 -12.101 -44.885 1.00 57.94 507 SER A C 1
ATOM 3822 O O . SER A 1 507 ? 64.712 -12.206 -45.887 1.00 57.94 507 SER A O 1
ATOM 3824 N N . TYR A 1 508 ? 66.734 -11.841 -44.922 1.00 55.59 508 TYR A N 1
ATOM 3825 C CA . TYR A 1 508 ? 67.549 -11.691 -46.126 1.00 55.59 508 TYR A CA 1
ATOM 3826 C C . TYR A 1 508 ? 67.818 -13.024 -46.854 1.00 55.59 508 TYR A C 1
ATOM 3828 O O . TYR A 1 508 ? 68.308 -12.999 -47.980 1.00 55.59 508 TYR A O 1
ATOM 3836 N N . SER A 1 509 ? 67.533 -14.181 -46.239 1.00 55.56 509 SER A N 1
ATOM 3837 C CA . SER A 1 509 ? 67.989 -15.491 -46.744 1.00 55.56 509 SER A CA 1
ATOM 3838 C C . SER A 1 509 ? 67.044 -16.679 -46.509 1.00 55.56 509 SER A C 1
ATOM 3840 O O . SER A 1 509 ? 67.399 -17.805 -46.855 1.00 55.56 509 SER A O 1
ATOM 3842 N N . ALA A 1 510 ? 65.844 -16.474 -45.955 1.00 56.50 510 ALA A N 1
ATOM 3843 C CA . ALA A 1 510 ? 64.854 -17.548 -45.839 1.00 56.50 510 ALA A CA 1
ATOM 3844 C C . ALA A 1 510 ? 64.328 -17.984 -47.225 1.00 56.50 510 ALA A C 1
ATOM 3846 O O . ALA A 1 510 ? 64.110 -17.120 -48.086 1.00 56.50 510 ALA A O 1
ATOM 3847 N N . PRO A 1 511 ? 64.081 -19.293 -47.442 1.00 61.31 511 PRO A N 1
ATOM 3848 C CA . PRO A 1 511 ? 63.397 -19.770 -48.639 1.00 61.31 511 PRO A CA 1
ATOM 3849 C C . PRO A 1 511 ? 61.996 -19.153 -48.748 1.00 61.31 511 PRO A C 1
ATOM 3851 O O . PRO A 1 511 ? 61.374 -18.802 -47.744 1.00 61.31 511 PRO A O 1
ATOM 3854 N N . SER A 1 512 ? 61.507 -19.008 -49.981 1.00 65.81 512 SER A N 1
ATOM 3855 C CA . SER A 1 512 ? 60.149 -18.522 -50.238 1.00 65.81 512 SER A CA 1
ATOM 3856 C C . SER A 1 512 ? 59.125 -19.448 -49.584 1.00 65.81 512 SER A C 1
ATOM 3858 O O . SER A 1 512 ? 59.192 -20.661 -49.768 1.00 65.81 512 SER A O 1
ATOM 3860 N N . LEU A 1 513 ? 58.164 -18.883 -48.854 1.00 74.81 513 LEU A N 1
ATOM 3861 C CA . LEU A 1 513 ? 57.044 -19.649 -48.313 1.00 74.81 513 LEU A CA 1
ATOM 3862 C C . LEU A 1 513 ? 55.936 -19.777 -49.373 1.00 74.81 513 LEU A C 1
ATOM 3864 O O . LEU A 1 513 ? 55.729 -18.839 -50.151 1.00 74.81 513 LEU A O 1
ATOM 3868 N N . PRO A 1 514 ? 55.208 -20.908 -49.427 1.00 77.88 514 PRO A N 1
ATOM 3869 C CA . PRO A 1 514 ? 54.114 -21.085 -50.374 1.00 77.88 514 PRO A CA 1
ATOM 3870 C C . PRO A 1 514 ? 52.958 -20.127 -50.064 1.00 77.88 514 PRO A C 1
ATOM 3872 O O . PRO A 1 514 ? 52.619 -19.887 -48.902 1.00 77.88 514 PRO A O 1
ATOM 3875 N N . THR A 1 515 ? 52.321 -19.596 -51.108 1.00 83.69 515 THR A N 1
ATOM 3876 C CA . THR A 1 515 ? 51.147 -18.722 -50.980 1.00 83.69 515 THR A CA 1
ATOM 3877 C C . THR A 1 515 ? 49.880 -19.561 -50.835 1.00 83.69 515 THR A C 1
ATOM 3879 O O . THR A 1 515 ? 49.330 -20.057 -51.821 1.00 83.69 515 THR A O 1
ATOM 3882 N N . ILE A 1 516 ? 49.427 -19.723 -49.591 1.00 89.50 516 ILE A N 1
ATOM 3883 C CA . ILE A 1 516 ? 48.244 -20.514 -49.243 1.00 89.50 516 ILE A CA 1
ATOM 3884 C C . ILE A 1 516 ? 46.980 -19.648 -49.243 1.00 89.50 516 ILE A C 1
ATOM 3886 O O . ILE A 1 516 ? 46.943 -18.559 -48.671 1.00 89.50 516 ILE A O 1
ATOM 3890 N N . TYR A 1 517 ? 45.928 -20.171 -49.863 1.00 91.38 517 TYR A N 1
ATOM 3891 C CA . TYR A 1 517 ? 44.560 -19.677 -49.803 1.00 91.38 517 TYR A CA 1
ATOM 3892 C C . TYR A 1 517 ? 43.742 -20.644 -48.945 1.00 91.38 517 TYR A C 1
ATOM 3894 O O . TYR A 1 517 ? 43.520 -21.790 -49.338 1.00 91.38 517 TYR A O 1
ATOM 3902 N N . TYR A 1 518 ? 43.311 -20.181 -47.777 1.00 93.44 518 TYR A N 1
ATOM 3903 C CA . TYR A 1 518 ? 42.391 -20.880 -46.889 1.00 93.44 518 TYR A CA 1
ATOM 3904 C C . TYR A 1 518 ? 40.951 -20.608 -47.335 1.00 93.44 518 TYR A C 1
ATOM 3906 O O . TYR A 1 518 ? 40.583 -19.481 -47.665 1.00 93.44 518 TYR A O 1
ATOM 3914 N N . THR A 1 519 ? 40.119 -21.644 -47.330 1.00 93.75 519 THR A N 1
ATOM 3915 C CA . THR A 1 519 ? 38.664 -21.547 -47.484 1.00 93.75 519 THR A CA 1
ATOM 3916 C C . THR A 1 519 ? 38.024 -22.243 -46.295 1.00 93.75 519 THR A C 1
ATOM 3918 O O . THR A 1 519 ? 38.204 -23.449 -46.132 1.00 93.75 519 THR A O 1
ATOM 3921 N N . CYS A 1 520 ? 37.292 -21.503 -45.459 1.00 93.75 520 CYS A N 1
ATOM 3922 C CA . CYS A 1 520 ? 36.499 -22.116 -44.399 1.00 93.75 520 CYS A CA 1
ATOM 3923 C C . CYS A 1 520 ? 35.246 -22.751 -45.020 1.00 93.75 520 CYS A C 1
ATOM 3925 O O . CYS A 1 520 ? 34.465 -22.078 -45.692 1.00 93.75 520 CYS A O 1
ATOM 3927 N N . THR A 1 521 ? 35.083 -24.059 -44.843 1.00 92.38 521 THR A N 1
ATOM 3928 C CA . THR A 1 521 ? 33.970 -24.855 -45.384 1.00 92.38 521 THR A CA 1
ATOM 3929 C C . THR A 1 521 ? 32.814 -24.983 -44.393 1.00 92.38 521 THR A C 1
ATOM 3931 O O . THR A 1 521 ? 31.687 -25.248 -44.801 1.00 92.38 521 THR A O 1
ATOM 3934 N N . ASN A 1 522 ? 33.079 -24.765 -43.101 1.00 92.31 522 ASN A N 1
ATOM 3935 C CA . ASN A 1 522 ? 32.089 -24.769 -42.030 1.00 92.31 522 ASN A CA 1
ATOM 3936 C C . ASN A 1 522 ? 32.392 -23.638 -41.035 1.00 92.31 522 ASN A C 1
ATOM 3938 O O . ASN A 1 522 ? 33.055 -23.847 -40.017 1.00 92.31 522 ASN A O 1
ATOM 3942 N N . TYR A 1 523 ? 31.907 -22.435 -41.351 1.00 88.56 523 TYR A N 1
ATOM 3943 C CA . TYR A 1 523 ? 32.100 -21.247 -40.517 1.00 88.56 523 TYR A CA 1
ATOM 3944 C C . TYR A 1 523 ? 31.525 -21.429 -39.109 1.00 88.56 523 TYR A C 1
ATOM 3946 O O . TYR A 1 523 ? 32.191 -21.079 -38.141 1.00 88.56 523 TYR A O 1
ATOM 3954 N N . ASP A 1 524 ? 30.326 -21.997 -38.978 1.00 83.81 524 ASP A N 1
ATOM 3955 C CA . ASP A 1 524 ? 29.665 -22.133 -37.676 1.00 83.81 524 ASP A CA 1
ATOM 3956 C C . ASP A 1 524 ? 30.389 -23.151 -36.780 1.00 83.81 524 ASP A C 1
ATOM 3958 O O . ASP A 1 524 ? 30.593 -22.892 -35.596 1.00 83.81 524 ASP A O 1
ATOM 3962 N N . GLY A 1 525 ? 30.883 -24.254 -37.356 1.00 84.56 525 GLY A N 1
ATOM 3963 C CA . GLY A 1 525 ? 31.751 -25.212 -36.664 1.00 84.56 525 GLY A CA 1
ATOM 3964 C C . GLY A 1 525 ? 33.093 -24.611 -36.236 1.00 84.56 525 GLY A C 1
ATOM 3965 O O . GLY A 1 525 ? 33.523 -24.829 -35.104 1.00 84.56 525 GLY A O 1
ATOM 3966 N N . PHE A 1 526 ? 33.725 -23.802 -37.096 1.00 89.44 526 PHE A N 1
ATOM 3967 C CA . PHE A 1 526 ? 34.951 -23.073 -36.755 1.00 89.44 526 PHE A CA 1
ATOM 3968 C C . PHE A 1 526 ? 34.735 -22.085 -35.606 1.00 89.44 526 PHE A C 1
ATOM 3970 O O . PHE A 1 526 ? 35.473 -22.130 -34.624 1.00 89.44 526 PHE A O 1
ATOM 3977 N N . TYR A 1 527 ? 33.723 -21.220 -35.704 1.00 81.44 527 TYR A N 1
ATOM 3978 C CA . TYR A 1 527 ? 33.434 -20.233 -34.666 1.00 81.44 527 TYR A CA 1
ATOM 3979 C C . TYR A 1 527 ? 33.056 -20.897 -33.347 1.00 81.44 527 TYR A C 1
ATOM 3981 O O . TYR A 1 527 ? 33.563 -20.485 -32.307 1.00 81.44 527 TYR A O 1
ATOM 3989 N N . LYS A 1 528 ? 32.259 -21.974 -33.389 1.00 74.06 528 LYS A N 1
ATOM 3990 C CA . LYS A 1 528 ? 31.985 -22.783 -32.203 1.00 74.06 528 LYS A CA 1
ATOM 3991 C C . LYS A 1 528 ? 33.274 -23.339 -31.596 1.00 74.06 528 LYS A C 1
ATOM 3993 O O . LYS A 1 528 ? 33.487 -23.164 -30.411 1.00 74.06 528 LYS A O 1
ATOM 3998 N N . ALA A 1 529 ? 34.162 -23.953 -32.376 1.00 77.69 529 ALA A N 1
ATOM 3999 C CA . ALA A 1 529 ? 35.366 -24.583 -31.828 1.00 77.69 529 ALA A CA 1
ATOM 4000 C C . ALA A 1 529 ? 36.428 -23.583 -31.317 1.00 77.69 529 ALA A C 1
ATOM 4002 O O . ALA A 1 529 ? 37.095 -23.860 -30.322 1.00 77.69 529 ALA A O 1
ATOM 4003 N N . MET A 1 530 ? 36.573 -22.422 -31.967 1.00 75.06 530 MET A N 1
ATOM 4004 C CA . MET A 1 530 ? 37.417 -21.311 -31.495 1.00 75.06 530 MET A CA 1
ATOM 4005 C C . MET A 1 530 ? 37.000 -20.827 -30.109 1.00 75.06 530 MET A C 1
ATOM 4007 O O . MET A 1 530 ? 37.835 -20.526 -29.255 1.00 75.06 530 MET A O 1
ATOM 4011 N N . ALA A 1 531 ? 35.697 -20.758 -29.900 1.00 62.62 531 ALA A N 1
ATOM 4012 C CA . ALA A 1 531 ? 35.092 -20.343 -28.662 1.00 62.62 531 ALA A CA 1
ATOM 4013 C C . ALA A 1 531 ? 35.146 -21.492 -27.619 1.00 62.62 531 ALA A C 1
ATOM 4015 O O . ALA A 1 531 ? 35.772 -21.302 -26.577 1.00 62.62 531 ALA A O 1
ATOM 4016 N N . ASP A 1 532 ? 34.741 -22.722 -27.980 1.00 58.03 532 ASP A N 1
ATOM 4017 C CA . ASP A 1 532 ? 34.775 -23.936 -27.129 1.00 58.03 532 ASP A CA 1
ATOM 4018 C C . ASP A 1 532 ? 36.163 -24.207 -26.514 1.00 58.03 532 ASP A C 1
ATOM 4020 O O . ASP A 1 532 ? 36.261 -24.776 -25.425 1.00 58.03 532 ASP A O 1
ATOM 4024 N N . GLN A 1 533 ? 37.244 -23.819 -27.203 1.00 67.69 533 GLN A N 1
ATOM 4025 C CA . GLN A 1 533 ? 38.625 -24.047 -26.762 1.00 67.69 533 GLN A CA 1
ATOM 4026 C C . GLN A 1 533 ? 39.300 -22.811 -26.146 1.00 67.69 533 GLN A C 1
ATOM 4028 O O . GLN A 1 533 ? 40.112 -22.963 -25.229 1.00 67.69 533 GLN A O 1
ATOM 4033 N N . TYR A 1 534 ? 39.001 -21.602 -26.639 1.00 67.75 534 TYR A N 1
ATOM 4034 C CA . TYR A 1 534 ? 39.766 -20.386 -26.322 1.00 67.75 534 TYR A CA 1
ATOM 4035 C C . TYR A 1 534 ? 38.922 -19.175 -25.890 1.00 67.75 534 TYR A C 1
ATOM 4037 O O . TYR A 1 534 ? 39.498 -18.170 -25.476 1.00 67.75 534 TYR A O 1
ATOM 4045 N N . GLY A 1 535 ? 37.589 -19.245 -25.965 1.00 62.06 535 GLY A N 1
ATOM 4046 C CA . GLY A 1 535 ? 36.683 -18.139 -25.634 1.00 62.06 535 GLY A CA 1
ATOM 4047 C C . GLY A 1 535 ? 36.759 -16.951 -26.602 1.00 62.06 535 GLY A C 1
ATOM 4048 O O . GLY A 1 535 ? 36.580 -15.807 -26.189 1.00 62.06 535 GLY A O 1
ATOM 4049 N N . ILE A 1 536 ? 37.086 -17.198 -27.875 1.00 70.94 536 ILE A N 1
ATOM 4050 C CA . ILE A 1 536 ? 37.269 -16.148 -28.888 1.00 70.94 536 ILE A CA 1
ATOM 4051 C C . ILE A 1 536 ? 35.989 -15.943 -29.696 1.00 70.94 536 ILE A C 1
ATOM 4053 O O . ILE A 1 536 ? 35.544 -16.838 -30.414 1.00 70.94 536 ILE A O 1
ATOM 4057 N N . GLN A 1 537 ? 35.459 -14.723 -29.629 1.00 70.06 537 GLN A N 1
ATOM 4058 C CA . GLN A 1 537 ? 34.207 -14.341 -30.277 1.00 70.06 537 GLN A CA 1
ATOM 4059 C C . GLN A 1 537 ? 34.319 -14.284 -31.806 1.00 70.06 537 GLN A C 1
ATOM 4061 O O . GLN A 1 537 ? 35.356 -13.922 -32.368 1.00 70.06 537 GLN A O 1
ATOM 4066 N N . LYS A 1 538 ? 33.202 -14.541 -32.497 1.00 79.50 538 LYS A N 1
ATOM 4067 C CA . LYS A 1 538 ? 33.090 -14.391 -33.960 1.00 79.50 538 LYS A CA 1
ATOM 4068 C C . LYS A 1 538 ? 33.417 -12.969 -34.416 1.00 79.50 538 LYS A C 1
ATOM 4070 O O . LYS A 1 538 ? 34.080 -12.790 -35.434 1.00 79.50 538 LYS A O 1
ATOM 4075 N N . SER A 1 539 ? 32.979 -11.972 -33.652 1.00 76.62 539 SER A N 1
ATOM 4076 C CA . SER A 1 539 ? 33.269 -10.550 -33.866 1.00 76.62 539 SER A CA 1
ATOM 4077 C C . SER A 1 539 ? 34.771 -10.219 -33.787 1.00 76.62 539 SER A C 1
ATOM 4079 O O . SER A 1 539 ? 35.263 -9.401 -34.570 1.00 76.62 539 SER A O 1
ATOM 4081 N N . TRP A 1 540 ? 35.516 -10.906 -32.912 1.00 81.25 540 TRP A N 1
ATOM 4082 C CA . TRP A 1 540 ? 36.966 -10.756 -32.719 1.00 81.25 540 TRP A CA 1
ATOM 4083 C C . TRP A 1 540 ? 37.795 -11.404 -33.835 1.00 81.25 540 TRP A C 1
ATOM 4085 O O . TRP A 1 540 ? 39.021 -11.299 -33.817 1.00 81.25 540 TRP A O 1
ATOM 4095 N N . VAL A 1 541 ? 37.158 -12.060 -34.810 1.00 88.12 541 VAL A N 1
ATOM 4096 C CA . VAL A 1 541 ? 37.825 -12.689 -35.952 1.00 88.12 541 VAL A CA 1
ATOM 4097 C C . VAL A 1 541 ? 37.345 -12.060 -37.256 1.00 88.12 541 VAL A C 1
ATOM 4099 O O . VAL A 1 541 ? 36.210 -12.251 -37.691 1.00 88.12 541 VAL A O 1
ATOM 4102 N N . THR A 1 542 ? 38.249 -11.350 -37.925 1.00 92.88 542 THR A N 1
ATOM 4103 C CA . THR A 1 542 ? 38.073 -10.901 -39.312 1.00 92.88 542 THR A CA 1
ATOM 4104 C C . THR A 1 542 ? 38.802 -11.843 -40.272 1.00 92.88 542 THR A C 1
ATOM 4106 O O . THR A 1 542 ? 39.668 -12.609 -39.861 1.00 92.88 542 THR A O 1
ATOM 4109 N N . TRP A 1 543 ? 38.472 -11.808 -41.560 1.00 93.19 543 TRP A N 1
ATOM 4110 C CA . TRP A 1 543 ? 39.088 -12.666 -42.578 1.00 93.19 543 TRP A CA 1
ATOM 4111 C C . TRP A 1 543 ? 39.945 -11.824 -43.516 1.00 93.19 543 TRP A C 1
ATOM 4113 O O . TRP A 1 543 ? 39.468 -10.828 -44.059 1.00 93.19 543 TRP A O 1
ATOM 4123 N N . GLY A 1 544 ? 41.207 -12.203 -43.733 1.00 89.88 544 GLY A N 1
ATOM 4124 C CA . GLY A 1 544 ? 42.103 -11.347 -44.511 1.00 89.88 544 GLY A CA 1
ATOM 4125 C C . GLY A 1 544 ? 43.420 -11.970 -44.960 1.00 89.88 544 GLY A C 1
ATOM 4126 O O . GLY A 1 544 ? 43.512 -13.173 -45.221 1.00 89.88 544 GLY A O 1
ATOM 4127 N N . LYS A 1 545 ? 44.421 -11.094 -45.114 1.00 89.00 545 LYS A N 1
ATOM 4128 C CA . LYS A 1 545 ? 45.800 -11.431 -45.478 1.00 89.00 545 LYS A CA 1
ATOM 4129 C C . LYS A 1 545 ? 46.633 -11.625 -44.205 1.00 89.00 545 LYS A C 1
ATOM 4131 O O . LYS A 1 545 ? 46.837 -10.664 -43.470 1.00 89.00 545 LYS A O 1
ATOM 4136 N N . PHE A 1 546 ? 47.141 -12.827 -43.958 1.00 89.00 546 PHE A N 1
ATOM 4137 C CA . PHE A 1 546 ? 48.111 -13.092 -42.893 1.00 89.00 546 PHE A CA 1
ATOM 4138 C C . PHE A 1 546 ? 49.530 -12.987 -43.460 1.00 89.00 546 PHE A C 1
ATOM 4140 O O . PHE A 1 546 ? 49.907 -13.790 -44.313 1.00 89.00 546 PHE A O 1
ATOM 4147 N N . THR A 1 547 ? 50.315 -11.993 -43.038 1.00 85.62 547 THR A N 1
ATOM 4148 C CA . THR A 1 547 ? 51.712 -11.844 -43.483 1.00 85.62 547 THR A CA 1
ATOM 4149 C C . THR A 1 547 ? 52.583 -12.934 -42.867 1.00 85.62 547 THR A C 1
ATOM 4151 O O . THR A 1 547 ? 52.780 -12.963 -41.657 1.00 85.62 547 THR A O 1
ATOM 4154 N N . VAL A 1 548 ? 53.160 -13.790 -43.711 1.00 83.50 548 VAL A N 1
ATOM 4155 C CA . VAL A 1 548 ? 54.110 -14.842 -43.309 1.00 83.50 548 VAL A CA 1
ATOM 4156 C C . VAL A 1 548 ? 55.571 -14.411 -43.441 1.00 83.50 548 VAL A C 1
ATOM 4158 O O . VAL A 1 548 ? 56.448 -14.992 -42.803 1.00 83.50 548 VAL A O 1
ATOM 4161 N N . ARG A 1 549 ? 55.858 -13.379 -44.247 1.00 79.00 549 ARG A N 1
ATOM 4162 C CA . ARG A 1 549 ? 57.210 -12.829 -44.420 1.00 79.00 549 ARG A CA 1
ATOM 4163 C C . ARG A 1 549 ? 57.174 -11.329 -44.695 1.00 79.00 549 ARG A C 1
ATOM 4165 O O . ARG A 1 549 ? 56.513 -10.895 -45.635 1.00 79.00 549 ARG A O 1
ATOM 4172 N N . ILE A 1 550 ? 57.960 -10.576 -43.926 1.00 75.00 550 ILE A N 1
ATOM 4173 C CA . ILE A 1 550 ? 58.163 -9.131 -44.100 1.00 75.00 550 ILE A CA 1
ATOM 4174 C C . ILE A 1 550 ? 59.350 -8.898 -45.043 1.00 75.00 550 ILE A C 1
ATOM 4176 O O . ILE A 1 550 ? 60.389 -9.553 -44.912 1.00 75.00 550 ILE A O 1
ATOM 4180 N N . HIS A 1 551 ? 59.210 -7.951 -45.972 1.00 74.00 551 HIS A N 1
ATOM 4181 C CA . HIS A 1 551 ? 60.296 -7.512 -46.846 1.00 74.00 551 HIS A CA 1
ATOM 4182 C C . HIS A 1 551 ? 61.061 -6.337 -46.219 1.00 74.00 551 HIS A C 1
ATOM 4184 O O . HIS A 1 551 ? 60.486 -5.288 -45.938 1.00 74.00 551 HIS A O 1
ATOM 4190 N N . THR A 1 552 ? 62.368 -6.499 -46.009 1.00 68.69 552 THR A N 1
ATOM 4191 C CA . THR A 1 552 ? 63.255 -5.433 -45.514 1.00 68.69 552 THR A CA 1
ATOM 4192 C C . THR A 1 552 ? 63.554 -4.426 -46.621 1.00 68.69 552 THR A C 1
ATOM 4194 O O . THR A 1 552 ? 64.026 -4.825 -47.684 1.00 68.69 552 THR A O 1
ATOM 4197 N N . GLY A 1 553 ? 63.334 -3.136 -46.369 1.00 72.12 553 GLY A N 1
ATOM 4198 C CA . GLY A 1 553 ? 63.583 -2.042 -47.310 1.00 72.12 553 GLY A CA 1
ATOM 4199 C C . GLY A 1 553 ? 62.366 -1.144 -47.560 1.00 72.12 553 GLY A C 1
ATOM 4200 O O . GLY A 1 553 ? 62.525 -0.007 -48.014 1.00 72.12 553 GLY A O 1
ATOM 4201 N N . CYS A 1 554 ? 61.152 -1.596 -47.230 1.00 76.00 554 CYS A N 1
ATOM 4202 C CA . CYS A 1 554 ? 59.943 -0.786 -47.396 1.00 76.00 554 CYS A CA 1
ATOM 4203 C C . CYS A 1 554 ? 59.887 0.424 -46.448 1.00 76.00 554 CYS A C 1
ATOM 4205 O O . CYS A 1 554 ? 59.275 1.436 -46.792 1.00 76.00 554 CYS A O 1
ATOM 4207 N N . GLU A 1 555 ? 60.604 0.388 -45.323 1.00 74.12 555 GLU A N 1
ATOM 4208 C CA . GLU A 1 555 ? 60.808 1.512 -44.406 1.00 74.12 555 GLU A CA 1
ATOM 4209 C C . GLU A 1 555 ? 61.428 2.752 -45.081 1.00 74.12 555 GLU A C 1
ATOM 4211 O O . GLU A 1 555 ? 61.161 3.880 -44.668 1.00 74.12 555 GLU A O 1
ATOM 4216 N N . TYR A 1 556 ? 62.183 2.573 -46.172 1.00 80.25 556 TYR A N 1
ATOM 4217 C CA . TYR A 1 556 ? 62.783 3.668 -46.943 1.00 80.25 556 TYR A CA 1
ATOM 4218 C C . TYR A 1 556 ? 61.855 4.237 -48.033 1.00 80.25 556 TYR A C 1
ATOM 4220 O O . TYR A 1 556 ? 62.223 5.187 -48.721 1.00 80.25 556 TYR A O 1
ATOM 4228 N N . SER A 1 557 ? 60.637 3.700 -48.192 1.00 78.38 557 SER A N 1
ATOM 4229 C CA . SER A 1 557 ? 59.693 4.090 -49.260 1.00 78.38 557 SER A CA 1
ATOM 4230 C C . SER A 1 557 ? 58.901 5.378 -48.979 1.00 78.38 557 SER A C 1
ATOM 4232 O O . SER A 1 557 ? 58.022 5.749 -49.764 1.00 78.38 557 SER A O 1
ATOM 4234 N N . GLY A 1 558 ? 59.172 6.064 -47.864 1.00 78.19 558 GLY A N 1
ATOM 4235 C CA . GLY A 1 558 ? 58.491 7.302 -47.480 1.00 78.19 558 GLY A CA 1
ATOM 4236 C C . GLY A 1 558 ? 56.971 7.128 -47.394 1.00 78.19 558 GLY A C 1
ATOM 4237 O O . GLY A 1 558 ? 56.470 6.228 -46.723 1.00 78.19 558 GLY A O 1
ATOM 4238 N N . THR A 1 559 ? 56.216 7.967 -48.107 1.00 81.25 559 THR A N 1
ATOM 4239 C CA . THR A 1 559 ? 54.743 7.905 -48.147 1.00 81.25 559 THR A CA 1
ATOM 4240 C C . THR A 1 559 ? 54.183 6.648 -48.826 1.00 81.25 559 THR A C 1
ATOM 4242 O O . THR A 1 559 ? 53.016 6.325 -48.619 1.00 81.25 559 THR A O 1
ATOM 4245 N N . ASN A 1 560 ? 54.993 5.909 -49.594 1.00 83.12 560 ASN A N 1
ATOM 4246 C CA . ASN A 1 560 ? 54.565 4.719 -50.339 1.00 83.12 560 ASN A CA 1
ATOM 4247 C C . ASN A 1 560 ? 54.761 3.397 -49.574 1.00 83.12 560 ASN A C 1
ATOM 4249 O O . ASN A 1 560 ? 54.585 2.331 -50.164 1.00 83.12 560 ASN A O 1
ATOM 4253 N N . ILE A 1 561 ? 55.097 3.443 -48.277 1.00 81.62 561 ILE A N 1
ATOM 4254 C CA . ILE A 1 561 ? 55.403 2.259 -47.452 1.00 81.62 561 ILE A CA 1
ATOM 4255 C C . ILE A 1 561 ? 54.369 1.130 -47.592 1.00 81.62 561 ILE A C 1
ATOM 4257 O O . ILE A 1 561 ? 54.750 0.013 -47.929 1.00 81.62 561 ILE A O 1
ATOM 4261 N N . LYS A 1 562 ? 53.065 1.429 -47.485 1.00 79.12 562 LYS A N 1
ATOM 4262 C CA . LYS A 1 562 ? 51.994 0.422 -47.623 1.00 79.12 562 LYS A CA 1
ATOM 4263 C C . LYS A 1 562 ? 51.998 -0.274 -48.984 1.00 79.12 562 LYS A C 1
ATOM 4265 O O . LYS A 1 562 ? 51.841 -1.486 -49.046 1.00 79.12 562 LYS A O 1
ATOM 4270 N N . LYS A 1 563 ? 52.222 0.477 -50.070 1.00 82.56 563 LYS A N 1
ATOM 4271 C CA . LYS A 1 563 ? 52.293 -0.100 -51.417 1.00 82.56 563 LYS A CA 1
ATOM 4272 C C . LYS A 1 563 ? 53.531 -0.986 -51.581 1.00 82.56 563 LYS A C 1
ATOM 4274 O O . LYS A 1 563 ? 53.428 -2.042 -52.189 1.00 82.56 563 LYS A O 1
ATOM 4279 N N . CYS A 1 564 ? 54.674 -0.586 -51.021 1.00 80.00 564 CYS A N 1
ATOM 4280 C CA . CYS A 1 564 ? 55.860 -1.441 -51.012 1.00 80.00 564 CYS A CA 1
ATOM 4281 C C . CYS A 1 564 ? 55.590 -2.760 -50.275 1.00 80.00 564 CYS A C 1
ATOM 4283 O O . CYS A 1 564 ? 55.969 -3.816 -50.775 1.00 80.00 564 CYS A O 1
ATOM 4285 N N . GLN A 1 565 ? 54.896 -2.709 -49.135 1.00 79.56 565 GLN A N 1
ATOM 4286 C CA . GLN A 1 565 ? 54.531 -3.901 -48.369 1.00 79.56 565 GLN A CA 1
ATOM 4287 C C . GLN A 1 565 ? 53.583 -4.817 -49.157 1.00 79.56 565 GLN A C 1
ATOM 4289 O O . GLN A 1 565 ? 53.924 -5.975 -49.369 1.00 79.56 565 GLN A O 1
ATOM 4294 N N . ASP A 1 566 ? 52.466 -4.294 -49.681 1.00 77.19 566 ASP A N 1
ATOM 4295 C CA . ASP A 1 566 ? 51.517 -5.060 -50.513 1.00 77.19 566 ASP A CA 1
ATOM 4296 C C . ASP A 1 566 ? 52.168 -5.699 -51.761 1.00 77.19 566 ASP A C 1
ATOM 4298 O O . ASP A 1 566 ? 51.728 -6.761 -52.201 1.00 77.19 566 ASP A O 1
ATOM 4302 N N . ASP A 1 567 ? 53.189 -5.056 -52.345 1.00 78.12 567 ASP A N 1
ATOM 4303 C CA . ASP A 1 567 ? 53.877 -5.539 -53.550 1.00 78.12 567 ASP A CA 1
ATOM 4304 C C . ASP A 1 567 ? 55.005 -6.564 -53.253 1.00 78.12 567 ASP A C 1
ATOM 4306 O O . ASP A 1 567 ? 55.402 -7.288 -54.168 1.00 78.12 567 ASP A O 1
ATOM 4310 N N . ASN A 1 568 ? 55.559 -6.622 -52.026 1.00 75.69 568 ASN A N 1
ATOM 4311 C CA . ASN A 1 568 ? 56.797 -7.377 -51.720 1.00 75.69 568 ASN A CA 1
ATOM 4312 C C . ASN A 1 568 ? 56.730 -8.323 -50.501 1.00 75.69 568 ASN A C 1
ATOM 4314 O O . ASN A 1 568 ? 57.608 -9.181 -50.356 1.00 75.69 568 ASN A O 1
ATOM 4318 N N . GLU A 1 569 ? 55.747 -8.186 -49.609 1.00 80.81 569 GLU A N 1
ATOM 4319 C CA . GLU A 1 569 ? 55.529 -9.129 -48.504 1.00 80.81 569 GLU A CA 1
ATOM 4320 C C . GLU A 1 569 ? 54.875 -10.433 -49.002 1.00 80.81 569 GLU A C 1
ATOM 4322 O O . GLU A 1 569 ? 54.205 -10.474 -50.035 1.00 80.81 569 GLU A O 1
ATOM 4327 N N . GLN A 1 570 ? 55.076 -11.535 -48.271 1.00 81.12 570 GLN A N 1
ATOM 4328 C CA . GLN A 1 570 ? 54.395 -12.801 -48.571 1.00 81.12 570 GLN A CA 1
ATOM 4329 C C . GLN A 1 570 ? 53.230 -12.993 -47.607 1.00 81.12 570 GLN A C 1
ATOM 4331 O O . GLN A 1 570 ? 53.402 -12.877 -46.390 1.00 81.12 570 GLN A O 1
ATOM 4336 N N . HIS A 1 571 ? 52.060 -13.334 -48.150 1.00 85.56 571 HIS A N 1
ATOM 4337 C CA . HIS A 1 571 ? 50.828 -13.493 -47.383 1.00 85.56 571 HIS A CA 1
ATOM 4338 C C . HIS A 1 571 ? 50.147 -14.838 -47.648 1.00 85.56 571 HIS A C 1
ATOM 4340 O O . HIS A 1 571 ? 50.217 -15.386 -48.751 1.00 85.56 571 HIS A O 1
ATOM 4346 N N . TRP A 1 572 ? 49.413 -15.316 -46.649 1.00 90.62 572 TRP A N 1
ATOM 4347 C CA . TRP A 1 572 ? 48.320 -16.270 -46.810 1.00 90.62 572 TRP A CA 1
ATOM 4348 C C . TRP A 1 572 ? 46.986 -15.526 -46.849 1.00 90.62 572 TRP A C 1
ATOM 4350 O O . TRP A 1 572 ? 46.836 -14.475 -46.229 1.00 90.62 572 TRP A O 1
ATOM 4360 N N . TYR A 1 573 ? 46.018 -16.052 -47.592 1.00 90.75 573 TYR A N 1
ATOM 4361 C CA . TYR A 1 573 ? 44.738 -15.396 -47.871 1.00 90.75 573 TYR A CA 1
ATOM 4362 C C . TYR A 1 573 ? 43.577 -16.205 -47.298 1.00 90.75 573 TYR A C 1
ATOM 4364 O O . TYR A 1 573 ? 43.635 -17.431 -47.285 1.00 90.75 573 TYR A O 1
ATOM 4372 N N . GLY A 1 574 ? 42.513 -15.529 -46.856 1.00 91.50 574 GLY A N 1
ATOM 4373 C CA . GLY A 1 574 ? 41.361 -16.196 -46.235 1.00 91.50 574 GLY A CA 1
ATOM 4374 C C . GLY A 1 574 ? 41.671 -16.762 -44.846 1.00 91.50 574 GLY A C 1
ATOM 4375 O O . GLY A 1 574 ? 40.968 -17.648 -44.373 1.00 91.50 574 GLY A O 1
ATOM 4376 N N . TYR A 1 575 ? 42.732 -16.269 -44.204 1.00 92.88 575 TYR A N 1
ATOM 4377 C CA . TYR A 1 575 ? 43.135 -16.664 -42.856 1.00 92.88 575 TYR A CA 1
ATOM 4378 C C . TYR A 1 575 ? 42.327 -15.864 -41.812 1.00 92.88 575 TYR A C 1
ATOM 4380 O O . TYR A 1 575 ? 42.060 -14.677 -42.055 1.00 92.88 575 TYR A O 1
ATOM 4388 N N . PRO A 1 576 ? 41.928 -16.470 -40.676 1.00 94.19 576 PRO A N 1
ATOM 4389 C CA . PRO A 1 576 ? 41.271 -15.755 -39.587 1.00 94.19 576 PRO A CA 1
ATOM 4390 C C . PRO A 1 576 ? 42.283 -14.877 -38.839 1.00 94.19 576 PRO A C 1
ATOM 4392 O O . PRO A 1 576 ? 43.343 -15.331 -38.425 1.00 94.19 576 PRO A O 1
ATOM 4395 N N . LEU A 1 577 ? 41.959 -13.602 -38.666 1.00 92.12 577 LEU A N 1
ATOM 4396 C CA . LEU A 1 577 ? 42.810 -12.578 -38.067 1.00 92.12 577 LEU A CA 1
ATOM 4397 C C . LEU A 1 577 ? 42.107 -11.943 -36.873 1.00 92.12 577 LEU A C 1
ATOM 4399 O O . LEU A 1 577 ? 40.895 -11.738 -36.898 1.00 92.12 577 LEU A O 1
ATOM 4403 N N . PHE A 1 578 ? 42.878 -11.556 -35.860 1.00 89.62 578 PHE A N 1
ATOM 4404 C CA . PHE A 1 578 ? 42.345 -10.828 -34.716 1.00 89.62 578 PHE A CA 1
ATOM 4405 C C . PHE A 1 578 ? 41.813 -9.442 -35.121 1.00 89.62 578 PHE A C 1
ATOM 4407 O O . PHE A 1 578 ? 42.524 -8.632 -35.718 1.00 89.62 578 PHE A O 1
ATOM 4414 N N . ASN A 1 579 ? 40.559 -9.172 -34.769 1.00 88.00 579 ASN A N 1
ATOM 4415 C CA . ASN A 1 579 ? 39.841 -7.929 -35.012 1.00 88.00 579 ASN A CA 1
ATOM 4416 C C . ASN A 1 579 ? 39.739 -7.111 -33.715 1.00 88.00 579 ASN A C 1
ATOM 4418 O O . ASN A 1 579 ? 38.675 -7.014 -33.105 1.00 88.00 579 ASN A O 1
ATOM 4422 N N . ASP A 1 580 ? 40.862 -6.526 -33.295 1.00 80.56 580 ASP A N 1
ATOM 4423 C CA . ASP A 1 580 ? 40.997 -5.768 -32.039 1.00 80.56 580 ASP A CA 1
ATOM 4424 C C . ASP A 1 580 ? 39.927 -4.664 -31.873 1.00 80.56 580 ASP A C 1
ATOM 4426 O O . ASP A 1 580 ? 39.402 -4.444 -30.781 1.00 80.56 580 ASP A O 1
ATOM 4430 N N . GLY A 1 581 ? 39.527 -4.023 -32.978 1.00 78.69 581 GLY A N 1
ATOM 4431 C CA . GLY A 1 581 ? 38.507 -2.967 -32.997 1.00 78.69 581 GLY A CA 1
ATOM 4432 C C . GLY A 1 581 ? 37.062 -3.430 -32.759 1.00 78.69 581 GLY A C 1
ATOM 4433 O O . GLY A 1 581 ? 36.191 -2.580 -32.599 1.00 78.69 581 GLY A O 1
ATOM 4434 N N . ALA A 1 582 ? 36.795 -4.739 -32.733 1.00 72.00 582 ALA A N 1
ATOM 4435 C CA . ALA A 1 582 ? 35.488 -5.309 -32.387 1.00 72.00 582 ALA A CA 1
ATOM 4436 C C . ALA A 1 582 ? 35.464 -5.982 -31.004 1.00 72.00 582 ALA A C 1
ATOM 4438 O O . ALA A 1 582 ? 34.437 -6.529 -30.604 1.00 72.00 582 ALA A O 1
ATOM 4439 N N . VAL A 1 583 ? 36.579 -5.954 -30.270 1.00 70.31 583 VAL A N 1
ATOM 4440 C CA . VAL A 1 583 ? 36.651 -6.516 -28.921 1.00 70.31 583 VAL A CA 1
ATOM 4441 C C . VAL A 1 583 ? 35.973 -5.580 -27.932 1.00 70.31 583 VAL A C 1
ATOM 4443 O O . VAL A 1 583 ? 36.450 -4.468 -27.691 1.00 70.31 583 VAL A O 1
ATOM 4446 N N . VAL A 1 584 ? 34.897 -6.071 -27.322 1.00 68.06 584 VAL A N 1
ATOM 4447 C CA . VAL A 1 584 ? 34.216 -5.450 -26.185 1.00 68.06 584 VAL A CA 1
ATOM 4448 C C . VAL A 1 584 ? 34.311 -6.414 -25.007 1.00 68.06 584 VAL A C 1
ATOM 4450 O O . VAL A 1 584 ? 33.813 -7.536 -25.080 1.00 68.06 584 VAL A O 1
ATOM 4453 N N . ILE A 1 585 ? 34.963 -5.983 -23.926 1.00 69.81 585 ILE A N 1
ATOM 4454 C CA . ILE A 1 585 ? 35.009 -6.712 -22.656 1.00 69.81 585 ILE A CA 1
ATOM 4455 C C . ILE A 1 585 ? 34.245 -5.874 -21.635 1.00 69.81 585 ILE A C 1
ATOM 4457 O O . ILE A 1 585 ? 34.634 -4.751 -21.327 1.00 69.81 585 ILE A O 1
ATOM 4461 N N . ALA A 1 586 ? 33.129 -6.407 -21.147 1.00 71.06 586 ALA A N 1
ATOM 4462 C CA . ALA A 1 586 ? 32.248 -5.704 -20.226 1.00 71.06 586 ALA A CA 1
ATOM 4463 C C . ALA A 1 586 ? 32.915 -5.500 -18.853 1.00 71.06 586 ALA A C 1
ATOM 4465 O O . ALA A 1 586 ? 33.331 -6.469 -18.214 1.00 71.06 586 ALA A O 1
ATOM 4466 N N . ASN A 1 587 ? 32.999 -4.247 -18.393 1.00 78.00 587 ASN A N 1
ATOM 4467 C CA . ASN A 1 587 ? 33.523 -3.909 -17.071 1.00 78.00 587 ASN A CA 1
ATOM 4468 C C . ASN A 1 587 ? 32.430 -4.146 -16.006 1.00 78.00 587 ASN A C 1
ATOM 4470 O O . ASN A 1 587 ? 31.397 -3.479 -16.027 1.00 78.00 587 ASN A O 1
ATOM 4474 N N . PRO A 1 588 ? 32.621 -5.073 -15.054 1.00 76.06 588 PRO A N 1
ATOM 4475 C CA . PRO A 1 588 ? 31.578 -5.435 -14.085 1.00 76.06 588 PRO A CA 1
ATOM 4476 C C . PRO A 1 588 ? 31.202 -4.318 -13.137 1.00 76.06 588 PRO A C 1
ATOM 4478 O O . PRO A 1 588 ? 30.088 -4.308 -12.614 1.00 76.06 588 PRO A O 1
ATOM 4481 N N . LYS A 1 589 ? 32.139 -3.391 -12.914 1.00 84.25 589 LYS A N 1
ATOM 4482 C CA . LYS A 1 589 ? 31.911 -2.215 -12.099 1.00 84.25 589 LYS A CA 1
ATOM 4483 C C . LYS A 1 589 ? 30.675 -1.473 -12.590 1.00 84.25 589 LYS A C 1
ATOM 4485 O O . LYS A 1 589 ? 29.931 -0.966 -11.771 1.00 84.25 589 LYS A O 1
ATOM 4490 N N . ASP A 1 590 ? 30.428 -1.464 -13.896 1.00 78.75 590 ASP A N 1
ATOM 4491 C CA . ASP A 1 590 ? 29.358 -0.676 -14.493 1.00 78.75 590 ASP A CA 1
ATOM 4492 C C . ASP A 1 590 ? 27.965 -1.295 -14.230 1.00 78.75 590 ASP A C 1
ATOM 4494 O O . ASP A 1 590 ? 27.033 -0.552 -13.926 1.00 78.75 590 ASP A O 1
ATOM 4498 N N . ILE A 1 591 ? 27.818 -2.633 -14.216 1.00 75.31 591 ILE A N 1
ATOM 4499 C CA . ILE A 1 591 ? 26.568 -3.289 -13.757 1.00 75.31 591 ILE A CA 1
ATOM 4500 C C . ILE A 1 591 ? 26.402 -3.186 -12.242 1.00 75.31 591 ILE A C 1
ATOM 4502 O O . ILE A 1 591 ? 25.303 -2.890 -11.769 1.00 75.31 591 ILE A O 1
ATOM 4506 N N . ILE A 1 592 ? 27.466 -3.433 -11.469 1.00 83.56 592 ILE A N 1
ATOM 4507 C CA . ILE A 1 592 ? 27.358 -3.392 -10.006 1.00 83.56 592 ILE A CA 1
ATOM 4508 C C . ILE A 1 592 ? 27.058 -1.954 -9.557 1.00 83.56 592 ILE A C 1
ATOM 4510 O O . ILE A 1 592 ? 26.201 -1.779 -8.702 1.00 83.56 592 ILE A O 1
ATOM 4514 N N . ALA A 1 593 ? 27.642 -0.932 -10.197 1.00 84.00 593 ALA A N 1
ATOM 4515 C CA . ALA A 1 593 ? 27.278 0.476 -10.023 1.00 84.00 593 ALA A CA 1
ATOM 4516 C C . ALA A 1 593 ? 25.800 0.738 -10.338 1.00 84.00 593 ALA A C 1
ATOM 4518 O O . ALA A 1 593 ? 25.118 1.360 -9.531 1.00 84.00 593 ALA A O 1
ATOM 4519 N N . ALA A 1 594 ? 25.299 0.247 -11.477 1.00 79.75 594 ALA A N 1
ATOM 4520 C CA . ALA A 1 594 ? 23.903 0.428 -11.883 1.00 79.75 594 ALA A CA 1
ATOM 4521 C C . ALA A 1 594 ? 22.888 -0.281 -10.964 1.00 79.75 594 ALA A C 1
ATOM 4523 O O . ALA A 1 594 ? 21.714 0.073 -10.991 1.00 79.75 594 ALA A O 1
ATOM 4524 N N . SER A 1 595 ? 23.348 -1.252 -10.165 1.00 81.38 595 SER A N 1
ATOM 4525 C CA . SER A 1 595 ? 22.563 -2.001 -9.169 1.00 81.38 595 SER A CA 1
ATOM 4526 C C . SER A 1 595 ? 22.823 -1.548 -7.722 1.00 81.38 595 SER A C 1
ATOM 4528 O O . SER A 1 595 ? 22.241 -2.103 -6.789 1.00 81.38 595 SER A O 1
ATOM 4530 N N . TYR A 1 596 ? 23.773 -0.630 -7.504 1.00 86.69 596 TYR A N 1
ATOM 4531 C CA . TYR A 1 596 ? 24.366 -0.380 -6.186 1.00 86.69 596 TYR A CA 1
ATOM 4532 C C . TYR A 1 596 ? 23.393 0.313 -5.235 1.00 86.69 596 TYR A C 1
ATOM 4534 O O . TYR A 1 596 ? 23.265 -0.084 -4.076 1.00 86.69 596 TYR A O 1
ATOM 4542 N N . ASP A 1 597 ? 22.699 1.339 -5.728 1.00 85.31 597 ASP A N 1
ATOM 4543 C CA . ASP A 1 597 ? 21.763 2.113 -4.919 1.00 85.31 597 ASP A CA 1
ATOM 4544 C C . ASP A 1 597 ? 20.508 1.286 -4.598 1.00 85.31 597 ASP A C 1
ATOM 4546 O O . ASP A 1 597 ? 20.094 1.248 -3.444 1.00 85.31 597 ASP A O 1
ATOM 4550 N N . GLN A 1 598 ? 20.011 0.498 -5.556 1.00 83.75 598 GLN A N 1
ATOM 4551 C CA . GLN A 1 598 ? 18.915 -0.463 -5.381 1.00 83.75 598 GLN A CA 1
ATOM 4552 C C . GLN A 1 598 ? 19.267 -1.558 -4.363 1.00 83.75 598 GLN A C 1
ATOM 4554 O O . GLN A 1 598 ? 18.446 -1.943 -3.535 1.00 83.75 598 GLN A O 1
ATOM 4559 N N . ALA A 1 599 ? 20.506 -2.058 -4.378 1.00 87.88 599 ALA A N 1
ATOM 4560 C CA . ALA A 1 599 ? 20.978 -3.032 -3.397 1.00 87.88 599 ALA A CA 1
ATOM 4561 C C . ALA A 1 599 ? 21.177 -2.424 -1.995 1.00 87.88 599 ALA A C 1
ATOM 4563 O O . ALA A 1 599 ? 20.980 -3.112 -0.991 1.00 87.88 599 ALA A O 1
ATOM 4564 N N . ARG A 1 600 ? 21.531 -1.134 -1.904 1.00 88.00 600 ARG A N 1
ATOM 4565 C CA . ARG A 1 600 ? 21.544 -0.388 -0.636 1.00 88.00 600 ARG A CA 1
ATOM 4566 C C . ARG A 1 600 ? 20.140 -0.124 -0.099 1.00 88.00 600 ARG A C 1
ATOM 4568 O O . ARG A 1 600 ? 19.943 -0.242 1.107 1.00 88.00 600 ARG A O 1
ATOM 4575 N N . GLU A 1 601 ? 19.198 0.221 -0.969 1.00 83.38 601 GLU A N 1
ATOM 4576 C CA . GLU A 1 601 ? 17.787 0.424 -0.634 1.00 83.38 601 GLU A CA 1
ATOM 4577 C C . GLU A 1 601 ? 17.173 -0.882 -0.122 1.00 83.38 601 GLU A C 1
ATOM 4579 O O . GLU A 1 601 ? 16.710 -0.924 1.014 1.00 83.38 601 GLU A O 1
ATOM 4584 N N . LEU A 1 602 ? 17.363 -1.992 -0.844 1.00 86.38 602 LEU A N 1
ATOM 4585 C CA . LEU A 1 602 ? 16.971 -3.330 -0.392 1.00 86.38 602 LEU A CA 1
ATOM 4586 C C . LEU A 1 602 ? 17.592 -3.716 0.962 1.00 86.38 602 LEU A C 1
ATOM 4588 O O . LEU A 1 602 ? 16.928 -4.336 1.788 1.00 86.38 602 LEU A O 1
ATOM 4592 N N . SER A 1 603 ? 18.848 -3.345 1.230 1.00 85.94 603 SER A N 1
ATOM 4593 C CA . SER A 1 603 ? 19.473 -3.568 2.544 1.00 85.94 603 SER A CA 1
ATOM 4594 C C . SER A 1 603 ? 18.789 -2.760 3.660 1.00 85.94 603 SER A C 1
ATOM 4596 O O . SER A 1 603 ? 18.561 -3.276 4.757 1.00 85.94 603 SER A O 1
ATOM 4598 N N . ALA A 1 604 ? 18.413 -1.507 3.383 1.00 80.75 604 ALA A N 1
ATOM 4599 C CA . ALA A 1 604 ? 17.689 -0.653 4.324 1.00 80.75 604 ALA A CA 1
ATOM 4600 C C . ALA A 1 604 ? 16.243 -1.128 4.552 1.00 80.75 604 ALA A C 1
ATOM 4602 O O . ALA A 1 604 ? 15.759 -1.108 5.687 1.00 80.75 604 ALA A O 1
ATOM 4603 N N . ASP A 1 605 ? 15.563 -1.596 3.507 1.00 78.00 605 ASP A N 1
ATOM 4604 C CA . ASP A 1 605 ? 14.218 -2.162 3.590 1.00 78.00 605 ASP A CA 1
ATOM 4605 C C . ASP A 1 605 ? 14.205 -3.498 4.327 1.00 78.00 605 ASP A C 1
ATOM 4607 O O . ASP A 1 605 ? 13.376 -3.699 5.210 1.00 78.00 605 ASP A O 1
ATOM 4611 N N . LEU A 1 606 ? 15.164 -4.383 4.042 1.00 83.00 606 LEU A N 1
ATOM 4612 C CA . LEU A 1 606 ? 15.328 -5.652 4.748 1.00 83.00 606 LEU A CA 1
ATOM 4613 C C . LEU A 1 606 ? 15.645 -5.435 6.234 1.00 83.00 606 LEU A C 1
ATOM 4615 O O . LEU A 1 606 ? 15.104 -6.141 7.079 1.00 83.00 606 LEU A O 1
ATOM 4619 N N . SER A 1 607 ? 16.463 -4.431 6.568 1.00 79.50 607 SER A N 1
ATOM 4620 C CA . SER A 1 607 ? 16.761 -4.066 7.958 1.00 79.50 607 SER A CA 1
ATOM 4621 C C . SER A 1 607 ? 15.523 -3.567 8.710 1.00 79.50 607 SER A C 1
ATOM 4623 O O . SER A 1 607 ? 15.275 -4.002 9.837 1.00 79.50 607 SER A O 1
ATOM 4625 N N . GLN A 1 608 ? 14.709 -2.712 8.085 1.00 64.56 608 GLN A N 1
ATOM 4626 C CA . GLN A 1 608 ? 13.433 -2.268 8.652 1.00 64.56 608 GLN A CA 1
ATOM 4627 C C . GLN A 1 608 ? 12.442 -3.435 8.782 1.00 64.56 608 GLN A C 1
ATOM 4629 O O . GLN A 1 608 ? 11.838 -3.623 9.835 1.00 64.56 608 GLN A O 1
ATOM 4634 N N . ALA A 1 609 ? 12.318 -4.267 7.749 1.00 66.62 609 ALA A N 1
ATOM 4635 C CA . ALA A 1 609 ? 11.435 -5.425 7.735 1.00 66.62 609 ALA A CA 1
ATOM 4636 C C . ALA A 1 609 ? 11.820 -6.473 8.798 1.00 66.62 609 ALA A C 1
ATOM 4638 O O . ALA A 1 609 ? 10.940 -6.999 9.481 1.00 66.62 609 ALA A O 1
ATOM 4639 N N . ALA A 1 610 ? 13.117 -6.722 9.009 1.00 69.69 610 ALA A N 1
ATOM 4640 C CA . ALA A 1 610 ? 13.626 -7.576 10.082 1.00 69.69 610 ALA A CA 1
ATOM 4641 C C . ALA A 1 610 ? 13.310 -7.003 11.474 1.00 69.69 610 ALA A C 1
ATOM 4643 O O . ALA A 1 610 ? 12.884 -7.744 12.361 1.00 69.69 610 ALA A O 1
ATOM 4644 N N . ALA A 1 611 ? 13.428 -5.682 11.649 1.00 63.53 611 ALA A N 1
ATOM 4645 C CA . ALA A 1 611 ? 13.020 -5.013 12.882 1.00 63.53 611 ALA A CA 1
ATOM 4646 C C . ALA A 1 611 ? 11.507 -5.136 13.147 1.00 63.53 611 ALA A C 1
ATOM 4648 O O . ALA A 1 611 ? 11.116 -5.270 14.303 1.00 63.53 611 ALA A O 1
ATOM 4649 N N . PHE A 1 612 ? 10.656 -5.161 12.112 1.00 56.34 612 PHE A N 1
ATOM 4650 C CA . PHE A 1 612 ? 9.228 -5.483 12.257 1.00 56.34 612 PHE A CA 1
ATOM 4651 C C . PHE A 1 612 ? 8.973 -6.971 12.553 1.00 56.34 612 PHE A C 1
ATOM 4653 O O . PHE A 1 612 ? 8.085 -7.288 13.344 1.00 56.34 612 PHE A O 1
ATOM 4660 N N . ALA A 1 613 ? 9.745 -7.892 11.968 1.00 58.94 613 ALA A N 1
ATOM 4661 C CA . ALA A 1 613 ? 9.600 -9.334 12.200 1.00 58.94 613 ALA A CA 1
ATOM 4662 C C . ALA A 1 613 ? 9.858 -9.741 13.655 1.00 58.94 613 ALA A C 1
ATOM 4664 O O . ALA A 1 613 ? 9.195 -10.643 14.164 1.00 58.94 613 ALA A O 1
ATOM 4665 N N . ASP A 1 614 ? 10.739 -9.031 14.359 1.00 55.75 614 ASP A N 1
ATOM 4666 C CA . ASP A 1 614 ? 10.980 -9.233 15.793 1.00 55.75 614 ASP A CA 1
ATOM 4667 C C . ASP A 1 614 ? 9.742 -9.002 16.680 1.00 55.75 614 ASP A C 1
ATOM 4669 O O . ASP A 1 614 ? 9.685 -9.538 17.786 1.00 55.75 614 ASP A O 1
ATOM 4673 N N . TRP A 1 615 ? 8.727 -8.283 16.187 1.00 43.38 615 TRP A N 1
ATOM 4674 C CA . TRP A 1 615 ? 7.431 -8.111 16.858 1.00 43.38 615 TRP A CA 1
ATOM 4675 C C . TRP A 1 615 ? 6.341 -9.060 16.333 1.00 43.38 615 TRP A C 1
ATOM 4677 O O . TRP A 1 615 ? 5.246 -9.076 16.883 1.00 43.38 615 TRP A O 1
ATOM 4687 N N . PHE A 1 616 ? 6.617 -9.850 15.285 1.00 47.00 616 PHE A N 1
ATOM 4688 C CA . PHE A 1 616 ? 5.657 -10.732 14.607 1.00 47.00 616 PHE A CA 1
ATOM 4689 C C . PHE A 1 616 ? 6.349 -12.006 14.072 1.00 47.00 616 PHE A C 1
ATOM 4691 O O . PHE A 1 616 ? 6.623 -12.142 12.877 1.00 47.00 616 PHE A O 1
ATOM 4698 N N . ALA A 1 617 ? 6.580 -12.973 14.968 1.00 41.62 617 ALA A N 1
ATOM 4699 C CA . ALA A 1 617 ? 7.422 -14.164 14.766 1.00 41.62 617 ALA A CA 1
ATOM 4700 C C . ALA A 1 617 ? 7.296 -14.958 13.435 1.00 41.62 617 ALA A C 1
ATOM 4702 O O . ALA A 1 617 ? 8.331 -15.406 12.938 1.00 41.62 617 ALA A O 1
ATOM 4703 N N . PRO A 1 618 ? 6.119 -15.167 12.799 1.00 49.53 618 PRO A N 1
ATOM 4704 C CA . PRO A 1 618 ? 6.067 -15.909 11.530 1.00 49.53 618 PRO A CA 1
ATOM 4705 C C . PRO A 1 618 ? 6.698 -15.175 10.326 1.00 49.53 618 PRO A C 1
ATOM 4707 O O . PRO A 1 618 ? 6.792 -15.761 9.246 1.00 49.53 618 PRO A O 1
ATOM 4710 N N . TYR A 1 619 ? 7.131 -13.915 10.471 1.00 64.44 619 TYR A N 1
ATOM 4711 C CA . TYR A 1 619 ? 7.621 -13.090 9.361 1.00 64.44 619 TYR A CA 1
ATOM 4712 C C . TYR A 1 619 ? 9.086 -13.370 8.957 1.00 64.44 619 TYR A C 1
ATOM 4714 O O . TYR A 1 619 ? 9.401 -13.281 7.770 1.00 64.44 619 TYR A O 1
ATOM 4722 N N . HIS A 1 620 ? 9.979 -13.794 9.869 1.00 72.56 620 HIS A N 1
ATOM 4723 C CA . HIS A 1 620 ? 11.397 -14.038 9.521 1.00 72.56 620 HIS A CA 1
ATOM 4724 C C . HIS A 1 620 ? 11.585 -15.105 8.433 1.00 72.56 620 HIS A C 1
ATOM 4726 O O . HIS A 1 620 ? 12.537 -15.027 7.660 1.00 72.56 620 HIS A O 1
ATOM 4732 N N . SER A 1 621 ? 10.677 -16.083 8.337 1.00 82.12 621 SER A N 1
ATOM 4733 C CA . SER A 1 621 ? 10.754 -17.146 7.325 1.00 82.12 621 SER A CA 1
ATOM 4734 C C . SER A 1 621 ? 10.578 -16.625 5.892 1.00 82.12 621 SER A C 1
ATOM 4736 O O . SER A 1 621 ? 11.249 -17.111 4.978 1.00 82.12 621 SER A O 1
ATOM 4738 N N . ASP A 1 622 ? 9.711 -15.623 5.700 1.00 84.88 622 ASP A N 1
ATOM 4739 C CA . ASP A 1 622 ? 9.510 -14.933 4.422 1.00 84.88 622 ASP A CA 1
ATOM 4740 C C . ASP A 1 622 ? 10.723 -14.048 4.106 1.00 84.88 622 ASP A C 1
ATOM 4742 O O . ASP A 1 622 ? 11.259 -14.115 3.003 1.00 84.88 622 ASP A O 1
ATOM 4746 N N . LEU A 1 623 ? 11.223 -13.294 5.091 1.00 85.88 623 LEU A N 1
ATOM 4747 C CA . LEU A 1 623 ? 12.413 -12.453 4.922 1.00 85.88 623 LEU A CA 1
ATOM 4748 C C . LEU A 1 623 ? 13.642 -13.255 4.480 1.00 85.88 623 LEU A C 1
ATOM 4750 O O . LEU A 1 623 ? 14.291 -12.864 3.514 1.00 85.88 623 LEU A O 1
ATOM 4754 N N . ALA A 1 624 ? 13.913 -14.392 5.126 1.00 90.62 624 ALA A N 1
ATOM 4755 C CA . ALA A 1 624 ? 15.033 -15.270 4.785 1.00 90.62 624 ALA A CA 1
ATOM 4756 C C . ALA A 1 624 ? 14.911 -15.862 3.368 1.00 90.62 624 ALA A C 1
ATOM 4758 O O . ALA A 1 624 ? 15.891 -15.982 2.642 1.00 90.62 624 ALA A O 1
ATOM 4759 N N . ASP A 1 625 ? 13.706 -16.227 2.917 1.00 91.88 625 ASP A N 1
ATOM 4760 C CA . ASP A 1 625 ? 13.550 -16.702 1.538 1.00 91.88 625 ASP A CA 1
ATOM 4761 C C . ASP A 1 625 ? 13.734 -15.560 0.526 1.00 91.88 625 ASP A C 1
ATOM 4763 O O . ASP A 1 625 ? 14.449 -15.721 -0.466 1.00 91.88 625 ASP A O 1
ATOM 4767 N N . ALA A 1 626 ? 13.141 -14.396 0.789 1.00 91.12 626 ALA A N 1
ATOM 4768 C CA . ALA A 1 626 ? 13.194 -13.240 -0.096 1.00 91.12 626 ALA A CA 1
ATOM 4769 C C . ALA A 1 626 ? 14.606 -12.647 -0.247 1.00 91.12 626 ALA A C 1
ATOM 4771 O O . ALA A 1 626 ? 15.044 -12.379 -1.366 1.00 91.12 626 ALA A O 1
ATOM 4772 N N . ALA A 1 627 ? 15.328 -12.462 0.860 1.00 91.38 627 ALA A N 1
ATOM 4773 C CA . ALA A 1 627 ? 16.638 -11.816 0.880 1.00 91.38 627 ALA A CA 1
ATOM 4774 C C . ALA A 1 627 ? 17.784 -12.713 0.391 1.00 91.38 627 ALA A C 1
ATOM 4776 O O . ALA A 1 627 ? 18.773 -12.195 -0.140 1.00 91.38 627 ALA A O 1
ATOM 4777 N N . SER A 1 628 ? 17.639 -14.037 0.514 1.00 92.62 628 SER A N 1
ATOM 4778 C CA . SER A 1 628 ? 18.672 -15.015 0.159 1.00 92.62 628 SER A CA 1
ATOM 4779 C C . SER A 1 628 ? 19.301 -14.791 -1.220 1.00 92.62 628 SER A C 1
ATOM 4781 O O . SER A 1 628 ? 20.519 -14.657 -1.349 1.00 92.62 628 SER A O 1
ATOM 4783 N N . ILE A 1 629 ? 18.486 -14.712 -2.273 1.00 90.94 629 ILE A N 1
ATOM 4784 C CA . ILE A 1 629 ? 18.977 -14.593 -3.649 1.00 90.94 629 ILE A CA 1
ATOM 4785 C C . ILE A 1 629 ? 19.689 -13.249 -3.894 1.00 90.94 629 ILE A C 1
ATOM 4787 O O . ILE A 1 629 ? 20.858 -13.293 -4.286 1.00 90.94 629 ILE A O 1
ATOM 4791 N N . PRO A 1 630 ? 19.086 -12.075 -3.617 1.00 89.19 630 PRO A N 1
ATOM 4792 C CA . PRO A 1 630 ? 19.770 -10.786 -3.748 1.00 89.19 630 PRO A CA 1
ATOM 4793 C C . PRO A 1 630 ? 21.088 -10.694 -2.964 1.00 89.19 630 PRO A C 1
ATOM 4795 O O . PRO A 1 630 ? 22.101 -10.254 -3.512 1.00 89.19 630 PRO A O 1
ATOM 4798 N N . ALA A 1 631 ? 21.106 -11.145 -1.703 1.00 91.94 631 ALA A N 1
ATOM 4799 C CA . ALA A 1 631 ? 22.279 -11.048 -0.837 1.00 91.94 631 ALA A CA 1
ATOM 4800 C C . ALA A 1 631 ? 23.463 -11.878 -1.361 1.00 91.94 631 ALA A C 1
ATOM 4802 O O . ALA A 1 631 ? 24.582 -11.366 -1.492 1.00 91.94 631 ALA A O 1
ATOM 4803 N N . PHE A 1 632 ? 23.229 -13.150 -1.703 1.00 91.38 632 PHE A N 1
ATOM 4804 C CA . PHE A 1 632 ? 24.297 -14.032 -2.177 1.00 91.38 632 PHE A CA 1
ATOM 4805 C C . PHE A 1 632 ? 24.724 -13.728 -3.619 1.00 91.38 632 PHE A C 1
ATOM 4807 O O . PHE A 1 632 ? 25.909 -13.866 -3.924 1.00 91.38 632 PHE A O 1
ATOM 4814 N N . LEU A 1 633 ? 23.825 -13.252 -4.490 1.00 87.06 633 LEU A N 1
ATOM 4815 C CA . LEU A 1 633 ? 24.191 -12.795 -5.837 1.00 87.06 633 LEU A CA 1
ATOM 4816 C C . LEU A 1 633 ? 25.096 -11.557 -5.797 1.00 87.06 633 LEU A C 1
ATOM 4818 O O . LEU A 1 633 ? 26.134 -11.547 -6.461 1.00 87.06 633 LEU A O 1
ATOM 4822 N N . MET A 1 634 ? 24.758 -10.550 -4.982 1.00 88.38 634 MET A N 1
ATOM 4823 C CA . MET A 1 634 ? 25.593 -9.353 -4.832 1.00 88.38 634 MET A CA 1
ATOM 4824 C C . MET A 1 634 ? 26.975 -9.705 -4.260 1.00 88.38 634 MET A C 1
ATOM 4826 O O . MET A 1 634 ? 27.999 -9.275 -4.792 1.00 88.38 634 MET A O 1
ATOM 4830 N N . SER A 1 635 ? 27.034 -10.569 -3.238 1.00 89.38 635 SER A N 1
ATOM 4831 C CA . SER A 1 635 ? 28.307 -11.071 -2.704 1.00 89.38 635 SER A CA 1
ATOM 4832 C C . SER A 1 635 ? 29.128 -11.829 -3.752 1.00 89.38 635 SER A C 1
ATOM 4834 O O . SER A 1 635 ? 30.323 -11.560 -3.882 1.00 89.38 635 SER A O 1
ATOM 4836 N N . MET A 1 636 ? 28.506 -12.705 -4.548 1.00 84.88 636 MET A N 1
ATOM 4837 C CA . MET A 1 636 ? 29.181 -13.446 -5.617 1.00 84.88 636 MET A CA 1
ATOM 4838 C C . MET A 1 636 ? 29.746 -12.513 -6.702 1.00 84.88 636 MET A C 1
ATOM 4840 O O . MET A 1 636 ? 30.876 -12.710 -7.155 1.00 84.88 636 MET A O 1
ATOM 4844 N N . ALA A 1 637 ? 29.002 -11.471 -7.088 1.00 82.62 637 ALA A N 1
ATOM 4845 C CA . ALA A 1 637 ? 29.430 -10.504 -8.100 1.00 82.62 637 ALA A CA 1
ATOM 4846 C C . ALA A 1 637 ? 30.644 -9.688 -7.636 1.00 82.62 637 ALA A C 1
ATOM 4848 O O . ALA A 1 637 ? 31.638 -9.578 -8.360 1.00 82.62 637 ALA A O 1
ATOM 4849 N N . VAL A 1 638 ? 30.606 -9.176 -6.404 1.00 87.62 638 VAL A N 1
ATOM 4850 C CA . VAL A 1 638 ? 31.700 -8.379 -5.833 1.00 87.62 638 VAL A CA 1
ATOM 4851 C C . VAL A 1 638 ? 32.942 -9.228 -5.553 1.00 87.62 638 VAL A C 1
ATOM 4853 O O . VAL A 1 638 ? 34.060 -8.795 -5.849 1.00 87.62 638 VAL A O 1
ATOM 4856 N N . ASP A 1 639 ? 32.780 -10.454 -5.049 1.00 84.12 639 ASP A N 1
ATOM 4857 C CA . ASP A 1 639 ? 33.891 -11.398 -4.883 1.00 84.12 639 ASP A CA 1
ATOM 4858 C C . ASP A 1 639 ? 34.574 -11.700 -6.214 1.00 84.12 639 ASP A C 1
ATOM 4860 O O . ASP A 1 639 ? 35.805 -11.756 -6.292 1.00 84.12 639 ASP A O 1
ATOM 4864 N N . SER A 1 640 ? 33.788 -11.851 -7.279 1.00 77.12 640 SER A N 1
ATOM 4865 C CA . SER A 1 640 ? 34.338 -12.068 -8.607 1.00 77.12 640 SER A CA 1
ATOM 4866 C C . SER A 1 640 ? 35.037 -10.822 -9.157 1.00 77.12 640 SER A C 1
ATOM 4868 O O . SER A 1 640 ? 36.112 -10.944 -9.744 1.00 77.12 640 SER A O 1
ATOM 4870 N N . MET A 1 641 ? 34.503 -9.623 -8.901 1.00 79.69 641 MET A N 1
ATOM 4871 C CA . MET A 1 641 ? 35.172 -8.355 -9.214 1.00 79.69 641 MET A CA 1
ATOM 4872 C C . MET A 1 641 ? 36.533 -8.251 -8.501 1.00 79.69 641 MET A C 1
ATOM 4874 O O . MET A 1 641 ? 37.531 -7.913 -9.136 1.00 79.69 641 MET A O 1
ATOM 4878 N N . SER A 1 642 ? 36.623 -8.630 -7.219 1.00 79.50 642 SER A N 1
ATOM 4879 C CA . SER A 1 642 ? 37.903 -8.688 -6.485 1.00 79.50 642 SER A CA 1
ATOM 4880 C C . SER A 1 642 ? 38.892 -9.703 -7.060 1.00 79.50 642 SER A C 1
ATOM 4882 O O . SER A 1 642 ? 40.089 -9.442 -7.090 1.00 79.50 642 SER A O 1
ATOM 4884 N N . LYS A 1 643 ? 38.437 -10.857 -7.554 1.00 75.06 643 LYS A N 1
ATOM 4885 C CA . LYS A 1 643 ? 39.340 -11.851 -8.160 1.00 75.06 643 LYS A CA 1
ATOM 4886 C C . LYS A 1 643 ? 39.946 -11.382 -9.489 1.00 75.06 643 LYS A C 1
ATOM 4888 O O . LYS A 1 643 ? 41.079 -11.751 -9.785 1.00 75.06 643 LYS A O 1
ATOM 4893 N N . VAL A 1 644 ? 39.265 -10.516 -10.250 1.00 68.69 644 VAL A N 1
ATOM 4894 C CA . VAL A 1 644 ? 39.850 -9.884 -11.455 1.00 68.69 644 VAL A CA 1
ATOM 4895 C C . VAL A 1 644 ? 41.058 -9.004 -11.101 1.00 68.69 644 VAL A C 1
ATOM 4897 O O . VAL 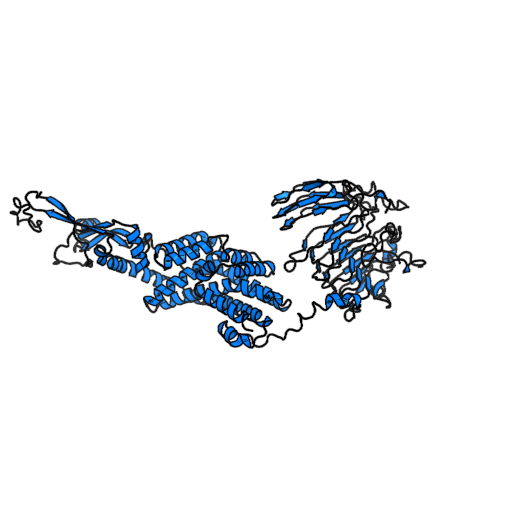A 1 644 ? 42.005 -8.944 -11.880 1.00 68.69 644 VAL A O 1
ATOM 4900 N N . VAL A 1 645 ? 41.075 -8.387 -9.911 1.00 64.69 645 VAL A N 1
ATOM 4901 C CA . VAL A 1 645 ? 42.260 -7.671 -9.401 1.00 64.69 645 VAL A CA 1
ATOM 4902 C C . VAL A 1 645 ? 43.438 -8.626 -9.193 1.00 64.69 645 VAL A C 1
ATOM 4904 O O . VAL A 1 645 ? 44.536 -8.311 -9.627 1.00 64.69 645 VAL A O 1
ATOM 4907 N N . HIS A 1 646 ? 43.216 -9.805 -8.606 1.00 58.84 646 HIS A N 1
ATOM 4908 C CA . HIS A 1 646 ? 44.290 -10.775 -8.349 1.00 58.84 646 HIS A CA 1
ATOM 4909 C C . HIS A 1 646 ? 44.840 -11.449 -9.620 1.00 58.84 646 HIS A C 1
ATOM 4911 O O . HIS A 1 646 ? 46.043 -11.672 -9.723 1.00 58.84 646 HIS A O 1
ATOM 4917 N N . VAL A 1 647 ? 43.999 -11.718 -10.626 1.00 58.62 647 VAL A N 1
ATOM 4918 C CA . VAL A 1 647 ? 44.445 -12.310 -11.909 1.00 58.62 647 VAL A CA 1
ATOM 4919 C C . VAL A 1 647 ? 45.246 -11.320 -12.776 1.00 58.62 647 VAL A C 1
ATOM 4921 O O . VAL A 1 647 ? 45.924 -11.732 -13.718 1.00 58.62 647 VAL A O 1
ATOM 4924 N N . ALA A 1 648 ? 45.233 -10.022 -12.451 1.00 52.81 648 ALA A N 1
ATOM 4925 C CA . ALA A 1 648 ? 46.168 -9.059 -13.035 1.00 52.81 648 ALA A CA 1
ATOM 4926 C C . ALA A 1 648 ? 47.611 -9.222 -12.503 1.00 52.81 648 ALA A C 1
ATOM 4928 O O . ALA A 1 648 ? 48.545 -8.819 -13.198 1.00 52.81 648 ALA A O 1
ATOM 4929 N N . ASP A 1 649 ? 47.787 -9.829 -11.321 1.00 47.06 649 ASP A N 1
ATOM 4930 C CA . ASP A 1 649 ? 49.084 -10.009 -10.658 1.00 47.06 649 ASP A CA 1
ATOM 4931 C C . ASP A 1 649 ? 49.693 -11.409 -10.899 1.00 47.06 649 ASP A C 1
ATOM 4933 O O . ASP A 1 649 ? 50.900 -11.513 -11.126 1.00 47.06 649 ASP A O 1
ATOM 4937 N N . GLU A 1 650 ? 48.887 -12.484 -10.931 1.00 55.28 650 GLU A N 1
ATOM 4938 C CA . GLU A 1 650 ? 49.355 -13.855 -11.220 1.00 55.28 650 GLU A CA 1
ATOM 4939 C C . GLU A 1 650 ? 48.488 -14.565 -12.286 1.00 55.28 650 GLU A C 1
ATOM 4941 O O . GLU A 1 650 ? 47.300 -14.828 -12.099 1.00 55.28 650 GLU A O 1
ATOM 4946 N N . ILE A 1 651 ? 49.090 -14.900 -13.438 1.00 52.28 651 ILE A N 1
ATOM 4947 C CA . ILE A 1 651 ? 48.387 -15.515 -14.580 1.00 52.28 651 ILE A CA 1
ATOM 4948 C C . ILE A 1 651 ? 48.353 -17.044 -14.429 1.00 52.28 651 ILE A C 1
ATOM 4950 O O . ILE A 1 651 ? 49.276 -17.740 -14.858 1.00 52.28 651 ILE A O 1
ATOM 4954 N N . ILE A 1 652 ? 47.256 -17.573 -13.882 1.00 53.91 652 ILE A N 1
ATOM 4955 C CA . ILE A 1 652 ? 46.969 -19.016 -13.811 1.00 53.91 652 ILE A CA 1
ATOM 4956 C C . ILE A 1 652 ? 45.824 -19.359 -14.785 1.00 53.91 652 ILE A C 1
ATOM 4958 O O . ILE A 1 652 ? 44.698 -18.888 -14.631 1.00 53.91 652 ILE A O 1
ATOM 4962 N N . GLU A 1 653 ? 46.103 -20.180 -15.809 1.00 52.72 653 GLU A N 1
ATOM 4963 C CA . GLU A 1 653 ? 45.158 -20.482 -16.909 1.00 52.72 653 GLU A CA 1
ATOM 4964 C C . GLU A 1 653 ? 43.832 -21.118 -16.451 1.00 52.72 653 GLU A C 1
ATOM 4966 O O . GLU A 1 653 ? 42.775 -20.780 -16.985 1.00 52.72 653 GLU A O 1
ATOM 4971 N N . GLU A 1 654 ? 43.870 -22.017 -15.464 1.00 49.75 654 GLU A N 1
ATOM 4972 C CA . GLU A 1 654 ? 42.672 -22.720 -14.979 1.00 49.75 654 GLU A CA 1
ATOM 4973 C C . GLU A 1 654 ? 41.787 -21.822 -14.100 1.00 49.75 654 GLU A C 1
ATOM 4975 O O . GLU A 1 654 ? 40.571 -21.759 -14.299 1.00 49.75 654 GLU A O 1
ATOM 4980 N N . GLU A 1 655 ? 42.385 -21.041 -13.192 1.00 52.88 655 GLU A N 1
ATOM 4981 C CA . GLU A 1 655 ? 41.635 -20.080 -12.373 1.00 52.88 655 GLU A CA 1
ATOM 4982 C C . GLU A 1 655 ? 40.979 -18.999 -13.233 1.00 52.88 655 GLU A C 1
ATOM 4984 O O . GLU A 1 655 ? 39.837 -18.621 -12.977 1.00 52.88 655 GLU A O 1
ATOM 4989 N N . ARG A 1 656 ? 41.645 -18.561 -14.310 1.00 55.53 656 ARG A N 1
ATOM 4990 C CA . ARG A 1 656 ? 41.108 -17.580 -15.261 1.00 55.53 656 ARG A CA 1
ATOM 4991 C C . ARG A 1 656 ? 39.776 -18.024 -15.877 1.00 55.53 656 ARG A C 1
ATOM 4993 O O . ARG A 1 656 ? 38.875 -17.198 -15.992 1.00 55.53 656 ARG A O 1
ATOM 5000 N N . LYS A 1 657 ? 39.611 -19.303 -16.239 1.00 53.84 657 LYS A N 1
ATOM 5001 C CA . LYS A 1 657 ? 38.357 -19.814 -16.833 1.00 53.84 657 LYS A CA 1
ATOM 5002 C C . LYS A 1 657 ? 37.221 -19.854 -15.811 1.00 53.84 657 LYS A C 1
ATOM 5004 O O . LYS A 1 657 ? 36.155 -19.294 -16.060 1.00 53.84 657 LYS A O 1
ATOM 5009 N N . ALA A 1 658 ? 37.455 -20.463 -14.648 1.00 54.19 658 ALA A N 1
ATOM 5010 C CA . ALA A 1 658 ? 36.452 -20.550 -13.585 1.00 54.19 658 ALA A CA 1
ATOM 5011 C C . ALA A 1 658 ? 36.080 -19.167 -13.019 1.00 54.19 658 ALA A C 1
ATOM 5013 O O . ALA A 1 658 ? 34.922 -18.932 -12.666 1.00 54.19 658 ALA A O 1
ATOM 5014 N N . LEU A 1 659 ? 37.039 -18.236 -12.973 1.00 56.47 659 LEU A N 1
ATOM 5015 C CA . LEU A 1 659 ? 36.784 -16.841 -12.645 1.00 56.47 659 LEU A CA 1
ATOM 5016 C C . LEU A 1 659 ? 35.805 -16.228 -13.646 1.00 56.47 659 LEU A C 1
ATOM 5018 O O . LEU A 1 659 ? 34.742 -15.800 -13.223 1.00 56.47 659 LEU A O 1
ATOM 5022 N N . ILE A 1 660 ? 36.122 -16.242 -14.946 1.00 58.22 660 ILE A N 1
ATOM 5023 C CA . ILE A 1 660 ? 35.304 -15.634 -16.012 1.00 58.22 660 ILE A CA 1
ATOM 5024 C C . ILE A 1 660 ? 33.852 -16.153 -16.013 1.00 58.22 660 ILE A C 1
ATOM 5026 O O . ILE A 1 660 ? 32.930 -15.384 -16.274 1.00 58.22 660 ILE A O 1
ATOM 5030 N N . VAL A 1 661 ? 33.621 -17.423 -15.670 1.00 56.81 661 VAL A N 1
ATOM 5031 C CA . VAL A 1 661 ? 32.266 -18.001 -15.601 1.00 56.81 661 VAL A CA 1
ATOM 5032 C C . VAL A 1 661 ? 31.482 -17.486 -14.398 1.00 56.81 661 VAL A C 1
ATOM 5034 O O . VAL A 1 661 ? 30.383 -16.964 -14.576 1.00 56.81 661 VAL A O 1
ATOM 5037 N N . ASN A 1 662 ? 32.035 -17.592 -13.185 1.00 60.12 662 ASN A N 1
ATOM 5038 C CA . ASN A 1 662 ? 31.381 -17.082 -11.969 1.00 60.12 662 ASN A CA 1
ATOM 5039 C C . ASN A 1 662 ? 31.155 -15.566 -12.059 1.00 60.12 662 ASN A C 1
ATOM 5041 O O . ASN A 1 662 ? 30.119 -15.049 -11.653 1.00 60.12 662 ASN A O 1
ATOM 5045 N N . PHE A 1 663 ? 32.118 -14.887 -12.672 1.00 65.81 663 PHE A N 1
ATOM 5046 C CA . PHE A 1 663 ? 32.117 -13.476 -12.991 1.00 65.81 663 PHE A CA 1
ATOM 5047 C C . PHE A 1 663 ? 30.926 -13.066 -13.862 1.00 65.81 663 PHE A C 1
ATOM 5049 O O . PHE A 1 663 ? 30.099 -12.260 -13.438 1.00 65.81 663 PHE A O 1
ATOM 5056 N N . LEU A 1 664 ? 30.807 -13.653 -15.054 1.00 64.31 664 LEU A N 1
ATOM 5057 C CA . LEU A 1 664 ? 29.741 -13.320 -15.997 1.00 64.31 664 LEU A CA 1
ATOM 5058 C C . LEU A 1 664 ? 28.368 -13.787 -15.487 1.00 64.31 664 LEU A C 1
ATOM 5060 O O . LEU A 1 664 ? 27.387 -13.070 -15.651 1.00 64.31 664 LEU A O 1
ATOM 5064 N N . THR A 1 665 ? 28.311 -14.925 -14.791 1.00 67.06 665 THR A N 1
ATOM 5065 C CA . THR A 1 665 ? 27.093 -15.453 -14.148 1.00 67.06 665 THR A CA 1
ATOM 5066 C C . THR A 1 665 ? 26.540 -14.492 -13.096 1.00 67.06 665 THR A C 1
ATOM 5068 O O . THR A 1 665 ? 25.370 -14.121 -13.148 1.00 67.06 665 THR A O 1
ATOM 5071 N N . ALA A 1 666 ? 27.376 -14.050 -12.153 1.00 66.56 666 ALA A N 1
ATOM 5072 C CA . ALA A 1 666 ? 26.944 -13.164 -11.075 1.00 66.56 666 ALA A CA 1
ATOM 5073 C C . ALA A 1 666 ? 26.511 -11.787 -11.592 1.00 66.56 666 ALA A C 1
ATOM 5075 O O . ALA A 1 666 ? 25.529 -11.225 -11.119 1.00 66.56 666 ALA A O 1
ATOM 5076 N N . VAL A 1 667 ? 27.223 -11.270 -12.595 1.00 70.69 667 VAL A N 1
ATOM 5077 C CA . VAL A 1 667 ? 26.912 -9.997 -13.253 1.00 70.69 667 VAL A CA 1
ATOM 5078 C C . VAL A 1 667 ? 25.605 -10.083 -14.054 1.00 70.69 667 VAL A C 1
ATOM 5080 O O . VAL A 1 667 ? 24.804 -9.156 -13.978 1.00 70.69 667 VAL A O 1
ATOM 5083 N N . LEU A 1 668 ? 25.335 -11.192 -14.760 1.00 72.62 668 LEU A N 1
ATOM 5084 C CA . LEU A 1 668 ? 24.051 -11.403 -15.444 1.00 72.62 668 LEU A CA 1
ATOM 5085 C C . LEU A 1 668 ? 22.868 -11.383 -14.465 1.00 72.62 668 LEU A C 1
ATOM 5087 O O . LEU A 1 668 ? 21.866 -10.727 -14.726 1.00 72.62 668 LEU A O 1
ATOM 5091 N N . PHE A 1 669 ? 22.983 -12.061 -13.323 1.00 74.00 669 PHE A N 1
ATOM 5092 C CA . PHE A 1 669 ? 21.897 -12.138 -12.341 1.00 74.00 669 PHE A CA 1
ATOM 5093 C C . PHE A 1 669 ? 21.611 -10.827 -11.584 1.00 74.00 669 PHE A C 1
ATOM 5095 O O . PHE A 1 669 ? 20.584 -10.742 -10.915 1.00 74.00 669 PHE A O 1
ATOM 5102 N N . LEU A 1 670 ? 22.465 -9.801 -11.700 1.00 73.38 670 LEU A N 1
ATOM 5103 C CA . LEU A 1 670 ? 22.195 -8.451 -11.182 1.00 73.38 670 LEU A CA 1
ATOM 5104 C C . LEU A 1 670 ? 21.479 -7.537 -12.194 1.00 73.38 670 LEU A C 1
ATOM 5106 O O . LEU A 1 670 ? 21.000 -6.473 -11.815 1.00 73.38 670 LEU A O 1
ATOM 5110 N N . ILE A 1 671 ? 21.339 -7.941 -13.462 1.00 74.25 671 ILE A N 1
ATOM 5111 C CA . ILE A 1 671 ? 20.625 -7.156 -14.488 1.00 74.25 671 ILE A CA 1
ATOM 5112 C C . ILE A 1 671 ? 19.186 -6.780 -14.074 1.00 74.25 671 ILE A C 1
ATOM 5114 O O . ILE A 1 671 ? 18.828 -5.621 -14.292 1.00 74.25 671 ILE A O 1
ATOM 5118 N N . PRO A 1 672 ? 18.379 -7.654 -13.427 1.00 71.38 672 PRO A N 1
ATOM 5119 C CA . PRO A 1 672 ? 17.058 -7.267 -12.927 1.00 71.38 672 PRO A CA 1
ATOM 5120 C C . PRO A 1 672 ? 17.102 -6.119 -11.905 1.00 71.38 672 PRO A C 1
ATOM 5122 O O . PRO A 1 672 ? 16.146 -5.357 -11.813 1.00 71.38 672 PRO A O 1
ATOM 5125 N N . MET A 1 673 ? 18.212 -5.953 -11.171 1.00 72.81 673 MET A N 1
ATOM 5126 C CA . MET A 1 673 ? 18.395 -4.841 -10.228 1.00 72.81 673 MET A CA 1
ATOM 5127 C C . MET A 1 673 ? 18.789 -3.526 -10.904 1.00 72.81 673 MET A C 1
ATOM 5129 O O . MET A 1 673 ? 18.430 -2.455 -10.422 1.00 72.81 673 MET A O 1
ATOM 5133 N N . ALA A 1 674 ? 19.522 -3.599 -12.016 1.00 71.06 674 ALA A N 1
ATOM 5134 C CA . ALA A 1 674 ? 20.017 -2.432 -12.743 1.00 71.06 674 ALA A CA 1
ATOM 5135 C C . ALA A 1 674 ? 18.968 -1.760 -13.657 1.00 71.06 674 ALA A C 1
ATOM 5137 O O . ALA A 1 674 ? 19.191 -0.645 -14.137 1.00 71.06 674 ALA A O 1
ATOM 5138 N N . GLY A 1 675 ? 17.832 -2.418 -13.915 1.00 66.31 675 GLY A N 1
ATOM 5139 C CA . GLY A 1 675 ? 16.716 -1.863 -14.688 1.00 66.31 675 GLY A CA 1
ATOM 5140 C C . GLY A 1 675 ? 17.092 -1.440 -16.117 1.00 66.31 675 GLY A C 1
ATOM 5141 O O . GLY A 1 675 ? 17.952 -2.043 -16.762 1.00 66.31 675 GLY A O 1
ATOM 5142 N N . GLU A 1 676 ? 16.457 -0.377 -16.628 1.00 59.00 676 GLU A N 1
ATOM 5143 C CA . GLU A 1 676 ? 16.650 0.102 -18.011 1.00 59.00 676 GLU A CA 1
ATOM 5144 C C . GLU A 1 676 ? 18.114 0.438 -18.352 1.00 59.00 676 GLU A C 1
ATOM 5146 O O . GLU A 1 676 ? 18.537 0.266 -19.498 1.00 59.00 676 GLU A O 1
ATOM 5151 N N . VAL A 1 677 ? 18.914 0.850 -17.358 1.00 53.47 677 VAL A N 1
ATOM 5152 C CA . VAL A 1 677 ? 20.346 1.167 -17.519 1.00 53.47 677 VAL A CA 1
ATOM 5153 C C . VAL A 1 677 ? 21.132 -0.048 -18.027 1.00 53.47 677 VAL A C 1
ATOM 5155 O O . VAL A 1 677 ? 22.089 0.103 -18.790 1.00 53.47 677 VAL A O 1
ATOM 5158 N N . ALA A 1 678 ? 20.702 -1.263 -17.676 1.00 54.59 678 ALA A N 1
ATOM 5159 C CA . ALA A 1 678 ? 21.336 -2.487 -18.138 1.00 54.59 678 ALA A CA 1
ATOM 5160 C C . ALA A 1 678 ? 20.895 -2.942 -19.537 1.00 54.59 678 ALA A C 1
ATOM 5162 O O . ALA A 1 678 ? 21.593 -3.772 -20.101 1.00 54.59 678 ALA A O 1
ATOM 5163 N N . GLY A 1 679 ? 19.832 -2.418 -20.159 1.00 54.53 679 GLY A N 1
ATOM 5164 C CA . GLY A 1 679 ? 19.283 -2.984 -21.409 1.00 54.53 679 GLY A CA 1
ATOM 5165 C C . GLY A 1 679 ? 20.247 -3.012 -22.613 1.00 54.53 679 GLY A C 1
ATOM 5166 O O . GLY A 1 679 ? 20.187 -3.910 -23.452 1.00 54.53 679 GLY A O 1
ATOM 5167 N N . ALA A 1 680 ? 21.182 -2.060 -22.698 1.00 51.12 680 ALA A N 1
ATOM 5168 C CA . ALA A 1 680 ? 22.242 -2.069 -23.716 1.00 51.12 680 ALA A CA 1
ATOM 5169 C C . ALA A 1 680 ? 23.469 -2.903 -23.2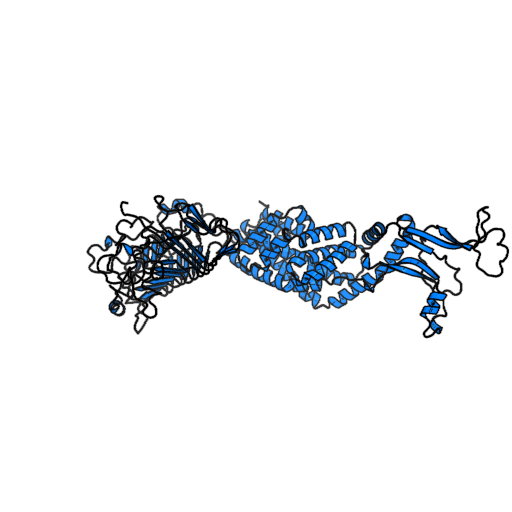97 1.00 51.12 680 ALA A C 1
ATOM 5171 O O . ALA A 1 680 ? 24.196 -3.428 -24.144 1.00 51.12 680 ALA A O 1
ATOM 5172 N N . PHE A 1 681 ? 23.702 -3.022 -21.989 1.00 54.94 681 PHE A N 1
ATOM 5173 C CA . PHE A 1 681 ? 24.846 -3.716 -21.402 1.00 54.94 681 PHE A CA 1
ATOM 5174 C C . PHE A 1 681 ? 24.591 -5.226 -21.290 1.00 54.94 681 PHE A C 1
ATOM 5176 O O . PHE A 1 681 ? 25.491 -6.018 -21.547 1.00 54.94 681 PHE A O 1
ATOM 5183 N N . SER A 1 682 ? 23.354 -5.632 -20.999 1.00 53.00 682 SER A N 1
ATOM 5184 C CA . SER A 1 682 ? 22.872 -7.013 -20.954 1.00 53.00 682 SER A CA 1
ATOM 5185 C C . SER A 1 682 ? 23.107 -7.705 -22.289 1.00 53.00 682 SER A C 1
ATOM 5187 O O . SER A 1 682 ? 23.697 -8.777 -22.324 1.00 53.00 682 SER A O 1
ATOM 5189 N N . LEU A 1 683 ? 22.768 -7.045 -23.399 1.00 53.16 683 LEU A N 1
ATOM 5190 C CA . LEU A 1 683 ? 22.986 -7.561 -24.746 1.00 53.16 683 LEU A CA 1
ATOM 5191 C C . LEU A 1 683 ? 24.479 -7.634 -25.114 1.00 53.16 683 LEU A C 1
ATOM 5193 O O . LEU A 1 683 ? 24.874 -8.515 -25.875 1.00 53.16 683 LEU A O 1
ATOM 5197 N N . ALA A 1 684 ? 25.315 -6.736 -24.583 1.00 55.44 684 ALA A N 1
ATOM 5198 C CA . ALA A 1 684 ? 26.765 -6.745 -24.796 1.00 55.44 684 ALA A CA 1
ATOM 5199 C C . ALA A 1 684 ? 27.471 -7.836 -23.968 1.00 55.44 684 ALA A C 1
ATOM 5201 O O . ALA A 1 684 ? 28.315 -8.555 -24.501 1.00 55.44 684 ALA A O 1
ATOM 5202 N N . VAL A 1 685 ? 27.087 -8.005 -22.699 1.00 56.03 685 VAL A N 1
ATOM 5203 C CA . VAL A 1 685 ? 27.529 -9.095 -21.815 1.00 56.03 685 VAL A CA 1
ATOM 5204 C C . VAL A 1 685 ? 27.062 -10.435 -22.360 1.00 56.03 685 VAL A C 1
ATOM 5206 O O . VAL A 1 685 ? 27.880 -11.331 -22.533 1.00 56.03 685 VAL A O 1
ATOM 5209 N N . LEU A 1 686 ? 25.779 -10.561 -22.706 1.00 51.59 686 LEU A N 1
ATOM 5210 C CA . LEU A 1 686 ? 25.216 -11.777 -23.275 1.00 51.59 686 LEU A CA 1
ATOM 5211 C C . LEU A 1 686 ? 25.934 -12.169 -24.559 1.00 51.59 686 LEU A C 1
ATOM 5213 O O . LEU A 1 686 ? 26.389 -13.301 -24.651 1.00 51.59 686 LEU A O 1
ATOM 5217 N N . ARG A 1 687 ? 26.074 -11.261 -25.536 1.00 49.84 687 ARG A N 1
ATOM 5218 C CA . ARG A 1 687 ? 26.870 -11.535 -26.747 1.00 49.84 687 ARG A CA 1
ATOM 5219 C C . ARG A 1 687 ? 28.291 -11.936 -26.376 1.00 49.84 687 ARG A C 1
ATOM 5221 O O . ARG A 1 687 ? 28.801 -12.918 -26.901 1.00 49.84 687 ARG A O 1
ATOM 5228 N N . GLY A 1 688 ? 28.875 -11.257 -25.391 1.00 52.00 688 GLY A N 1
ATOM 5229 C CA . GLY A 1 688 ? 30.179 -11.587 -24.840 1.00 52.00 688 GLY A CA 1
ATOM 5230 C C . GLY A 1 688 ? 30.317 -13.026 -24.331 1.00 52.00 688 GLY A C 1
ATOM 5231 O O . GLY A 1 688 ? 31.389 -13.598 -24.500 1.00 52.00 688 GLY A O 1
ATOM 5232 N N . ILE A 1 689 ? 29.262 -13.622 -23.757 1.00 49.59 689 ILE A N 1
ATOM 5233 C CA . ILE A 1 689 ? 29.287 -14.995 -23.220 1.00 49.59 689 ILE A CA 1
ATOM 5234 C C . ILE A 1 689 ? 28.755 -16.033 -24.223 1.00 49.59 689 ILE A C 1
ATOM 5236 O O . ILE A 1 689 ? 29.323 -17.117 -24.338 1.00 49.59 689 ILE A O 1
ATOM 5240 N N . LEU A 1 690 ? 27.718 -15.698 -24.999 1.00 40.44 690 LEU A N 1
ATOM 5241 C CA . LEU A 1 690 ? 27.230 -16.487 -26.139 1.00 40.44 690 LEU A CA 1
ATOM 5242 C C . LEU A 1 690 ? 28.369 -16.811 -27.104 1.00 40.44 690 LEU A C 1
ATOM 5244 O O . LEU A 1 690 ? 28.539 -17.949 -27.536 1.00 40.44 690 LEU A O 1
ATOM 5248 N N . GLU A 1 691 ? 29.165 -15.793 -27.426 1.00 45.31 691 GLU A N 1
ATOM 5249 C CA . GLU A 1 691 ? 30.263 -15.881 -28.383 1.00 45.31 691 GLU A CA 1
ATOM 5250 C C . GLU A 1 691 ? 31.558 -16.429 -27.748 1.00 45.31 691 GLU A C 1
ATOM 5252 O O . GLU A 1 691 ? 32.542 -16.614 -28.457 1.00 45.31 691 GLU A O 1
ATOM 5257 N N . ILE A 1 692 ? 31.550 -16.762 -26.447 1.00 47.19 692 ILE A N 1
ATOM 5258 C CA . ILE A 1 692 ? 32.581 -17.589 -25.793 1.00 47.19 692 ILE A CA 1
ATOM 5259 C C . ILE A 1 692 ? 32.343 -19.092 -26.020 1.00 47.19 692 ILE A C 1
ATOM 5261 O O . ILE A 1 692 ? 33.274 -19.828 -25.739 1.00 47.19 692 ILE A O 1
ATOM 5265 N N . ALA A 1 693 ? 31.189 -19.501 -26.595 1.00 36.88 693 ALA A N 1
ATOM 5266 C CA . ALA A 1 693 ? 30.726 -20.844 -27.028 1.00 36.88 693 ALA A CA 1
ATOM 5267 C C . ALA A 1 693 ? 31.312 -22.078 -26.309 1.00 36.88 693 ALA A C 1
ATOM 5269 O O . ALA A 1 693 ? 32.505 -22.255 -26.179 1.00 36.88 693 ALA A O 1
ATOM 5270 N N . GLY A 1 694 ? 30.463 -22.998 -25.863 1.00 53.44 694 GLY A N 1
ATOM 5271 C CA . GLY A 1 694 ? 30.888 -24.232 -25.193 1.00 53.44 694 GLY A CA 1
ATOM 5272 C C . GLY A 1 694 ? 29.864 -24.624 -24.146 1.00 53.44 694 GLY A C 1
ATOM 5273 O O . GLY A 1 694 ? 28.804 -24.005 -24.074 1.00 53.44 694 GLY A O 1
ATOM 5274 N N . HIS A 1 695 ? 30.200 -25.567 -23.262 1.00 47.19 695 HIS A N 1
ATOM 5275 C CA . HIS A 1 695 ? 29.343 -25.882 -22.105 1.00 47.19 695 HIS A CA 1
ATOM 5276 C C . HIS A 1 695 ? 29.048 -24.648 -21.224 1.00 47.19 695 HIS A C 1
ATOM 5278 O O . HIS A 1 695 ? 28.068 -24.621 -20.487 1.00 47.19 695 HIS A O 1
ATOM 5284 N N . LEU A 1 696 ? 29.900 -23.620 -21.314 1.00 49.34 696 LEU A N 1
ATOM 5285 C CA . LEU A 1 696 ? 29.797 -22.360 -20.581 1.00 49.34 696 LEU A CA 1
ATOM 5286 C C . LEU A 1 696 ? 28.879 -21.339 -21.264 1.00 49.34 696 LEU A C 1
ATOM 5288 O O . LEU A 1 696 ? 28.228 -20.559 -20.573 1.00 49.34 696 LEU A O 1
ATOM 5292 N N . ALA A 1 697 ? 28.802 -21.354 -22.599 1.00 49.34 697 ALA A N 1
ATOM 5293 C CA . ALA A 1 697 ? 27.854 -20.507 -23.308 1.00 49.34 697 ALA A CA 1
ATOM 5294 C C . ALA A 1 697 ? 26.438 -21.012 -23.080 1.00 49.34 697 ALA A C 1
ATOM 5296 O O . ALA A 1 697 ? 25.617 -20.208 -22.670 1.00 49.34 697 ALA A O 1
ATOM 5297 N N . ASP A 1 698 ? 26.187 -22.322 -23.228 1.00 54.69 698 ASP A N 1
ATOM 5298 C CA . ASP A 1 698 ? 24.882 -22.941 -22.954 1.00 54.69 698 ASP A CA 1
ATOM 5299 C C . ASP A 1 698 ? 24.358 -22.529 -21.569 1.00 54.69 698 ASP A C 1
ATOM 5301 O O . ASP A 1 698 ? 23.228 -22.056 -21.457 1.00 54.69 698 ASP A O 1
ATOM 5305 N N . LEU A 1 699 ? 25.205 -22.610 -20.533 1.00 56.81 699 LEU A N 1
ATOM 5306 C CA . LEU A 1 699 ? 24.893 -22.147 -19.177 1.00 56.81 699 LEU A CA 1
ATOM 5307 C C . LEU A 1 699 ? 24.521 -20.654 -19.142 1.00 56.81 699 LEU A C 1
ATOM 5309 O O . LEU A 1 699 ? 23.532 -20.292 -18.515 1.00 56.81 699 LEU A O 1
ATOM 5313 N N . ALA A 1 700 ? 25.263 -19.792 -19.835 1.00 58.75 700 ALA A N 1
ATOM 5314 C CA . ALA A 1 700 ? 25.016 -18.353 -19.854 1.00 58.75 700 ALA A CA 1
ATOM 5315 C C . ALA A 1 700 ? 23.816 -17.913 -20.708 1.00 58.75 700 ALA A C 1
ATOM 5317 O O . ALA A 1 700 ? 23.136 -16.972 -20.305 1.00 58.75 700 ALA A O 1
ATOM 5318 N N . ILE A 1 701 ? 23.504 -18.598 -21.822 1.00 60.00 701 ILE A N 1
ATOM 5319 C CA . ILE A 1 701 ? 22.213 -18.427 -22.519 1.00 60.00 701 ILE A CA 1
ATOM 5320 C C . ILE A 1 701 ? 21.110 -18.779 -21.536 1.00 60.00 701 ILE A C 1
ATOM 5322 O O . ILE A 1 701 ? 20.213 -17.992 -21.300 1.00 60.00 701 ILE A O 1
ATOM 5326 N N . THR A 1 702 ? 21.248 -19.934 -20.892 1.00 63.84 702 THR A N 1
ATOM 5327 C CA . THR A 1 702 ? 20.265 -20.514 -19.982 1.00 63.84 702 THR A CA 1
ATOM 5328 C C . THR A 1 702 ? 20.047 -19.654 -18.723 1.00 63.84 702 THR A C 1
ATOM 5330 O O . THR A 1 702 ? 18.946 -19.670 -18.165 1.00 63.84 702 THR A O 1
ATOM 5333 N N . ILE A 1 703 ? 21.068 -18.907 -18.274 1.00 67.56 703 ILE A N 1
ATOM 5334 C CA . ILE A 1 703 ? 20.998 -17.867 -17.231 1.00 67.56 703 ILE A CA 1
ATOM 5335 C C . ILE A 1 703 ? 20.320 -16.607 -17.771 1.00 67.56 703 ILE A C 1
ATOM 5337 O O . ILE A 1 703 ? 19.401 -16.098 -17.137 1.00 67.56 703 ILE A O 1
ATOM 5341 N N . TYR A 1 704 ? 20.748 -16.104 -18.931 1.00 67.69 704 TYR A N 1
ATOM 5342 C CA . TYR A 1 704 ? 20.173 -14.899 -19.521 1.00 67.69 704 TYR A CA 1
ATOM 5343 C C . TYR A 1 704 ? 18.705 -15.084 -19.893 1.00 67.69 704 TYR A C 1
ATOM 5345 O O . TYR A 1 704 ? 17.915 -14.211 -19.599 1.00 67.69 704 TYR A O 1
ATOM 5353 N N . GLU A 1 705 ? 18.311 -16.223 -20.457 1.00 67.88 705 GLU A N 1
ATOM 5354 C CA . GLU A 1 705 ? 16.915 -16.570 -20.739 1.00 67.88 705 GLU A CA 1
ATOM 5355 C C . GLU A 1 705 ? 16.059 -16.530 -19.473 1.00 67.88 705 GLU A C 1
ATOM 5357 O O . GLU A 1 705 ? 14.906 -16.146 -19.541 1.00 67.88 705 GLU A O 1
ATOM 5362 N N . VAL A 1 706 ? 16.617 -16.871 -18.308 1.00 71.62 706 VAL A N 1
ATOM 5363 C CA . VAL A 1 706 ? 15.926 -16.728 -17.015 1.00 71.62 706 VAL A CA 1
ATOM 5364 C C . VAL A 1 706 ? 15.909 -15.280 -16.530 1.00 71.62 706 VAL A C 1
ATOM 5366 O O . VAL A 1 706 ? 14.941 -14.848 -15.916 1.00 71.62 706 VAL A O 1
ATOM 5369 N N . VAL A 1 707 ? 16.960 -14.511 -16.796 1.00 70.50 707 VAL A N 1
ATOM 5370 C CA . VAL A 1 707 ? 17.029 -13.083 -16.457 1.00 70.50 707 VAL A CA 1
ATOM 5371 C C . VAL A 1 707 ? 16.133 -12.228 -17.366 1.00 70.50 707 VAL A C 1
ATOM 5373 O O . VAL A 1 707 ? 15.601 -11.227 -16.905 1.00 70.50 707 VAL A O 1
ATOM 5376 N N . ASP A 1 708 ? 15.952 -12.607 -18.628 1.00 70.94 708 ASP A N 1
ATOM 5377 C CA . ASP A 1 708 ? 15.186 -11.889 -19.659 1.00 70.94 708 ASP A CA 1
ATOM 5378 C C . ASP A 1 708 ? 13.738 -12.406 -19.778 1.00 70.94 708 ASP A C 1
ATOM 5380 O O . ASP A 1 708 ? 12.893 -11.739 -20.369 1.00 70.94 708 ASP A O 1
ATOM 5384 N N . ASP A 1 709 ? 13.424 -13.571 -19.193 1.00 75.94 709 ASP A N 1
ATOM 5385 C CA . ASP A 1 709 ? 12.051 -14.064 -19.029 1.00 75.94 709 ASP A CA 1
ATOM 5386 C C . ASP A 1 709 ? 11.337 -13.294 -17.900 1.00 75.94 709 ASP A C 1
ATOM 5388 O O . ASP A 1 709 ? 11.650 -13.501 -16.722 1.00 75.94 709 ASP A O 1
ATOM 5392 N N . PRO A 1 710 ? 10.334 -12.445 -18.209 1.00 70.50 710 PRO A N 1
ATOM 5393 C CA . PRO A 1 710 ? 9.573 -11.716 -17.196 1.00 70.50 710 PRO A CA 1
ATOM 5394 C C . PRO A 1 710 ? 8.698 -12.631 -16.321 1.00 70.50 710 PRO A C 1
ATOM 5396 O O . PRO A 1 710 ? 8.141 -12.164 -15.330 1.00 70.50 710 PRO A O 1
ATOM 5399 N N . GLY A 1 711 ? 8.547 -13.912 -16.679 1.00 76.25 711 GLY A N 1
ATOM 5400 C CA . GLY A 1 711 ? 7.877 -14.937 -15.881 1.00 76.25 711 GLY A CA 1
ATOM 5401 C C . GLY A 1 711 ? 8.794 -15.718 -14.933 1.00 76.25 711 GLY A C 1
ATOM 5402 O O . GLY A 1 711 ? 8.295 -16.589 -14.217 1.00 76.25 711 GLY A O 1
ATOM 5403 N N . SER A 1 712 ? 10.105 -15.447 -14.906 1.00 83.88 712 SER A N 1
ATOM 5404 C CA . SER A 1 712 ? 11.035 -16.188 -14.048 1.00 83.88 712 SER A CA 1
ATOM 5405 C C . SER A 1 712 ? 10.864 -15.863 -12.564 1.00 83.88 712 SER A C 1
ATOM 5407 O O . SER A 1 712 ? 10.412 -14.776 -12.174 1.00 83.88 712 SER A O 1
ATOM 5409 N N . ALA A 1 713 ? 11.266 -16.797 -11.695 1.00 85.38 713 ALA A N 1
ATOM 5410 C CA . ALA A 1 713 ? 11.247 -16.541 -10.261 1.00 85.38 713 ALA A CA 1
ATOM 5411 C C . ALA A 1 713 ? 12.247 -15.434 -9.886 1.00 85.38 713 ALA A C 1
ATOM 5413 O O . ALA A 1 713 ? 11.955 -14.640 -8.997 1.00 85.38 713 ALA A O 1
ATOM 5414 N N . LEU A 1 714 ? 13.380 -15.321 -10.587 1.00 83.12 714 LEU A N 1
ATOM 5415 C CA . LEU A 1 714 ? 14.340 -14.225 -10.412 1.00 83.12 714 LEU A CA 1
ATOM 5416 C C . LEU A 1 714 ? 13.761 -12.839 -10.730 1.00 83.12 714 LEU A C 1
ATOM 5418 O O . LEU A 1 714 ? 13.873 -11.946 -9.890 1.00 83.12 714 LEU A O 1
ATOM 5422 N N . GLN A 1 715 ? 13.117 -12.654 -11.888 1.00 81.19 715 GLN A N 1
ATOM 5423 C CA . GLN A 1 715 ? 12.466 -11.379 -12.222 1.00 81.19 715 GLN A CA 1
ATOM 5424 C C . GLN A 1 715 ? 11.337 -11.053 -11.240 1.00 81.19 715 GLN A C 1
ATOM 5426 O O . GLN A 1 715 ? 11.221 -9.919 -10.779 1.00 81.19 715 GLN A O 1
ATOM 5431 N N . THR A 1 716 ? 10.570 -12.064 -10.826 1.00 83.56 716 THR A N 1
ATOM 5432 C CA . THR A 1 716 ? 9.522 -11.899 -9.810 1.00 83.56 716 THR A CA 1
ATOM 5433 C C . THR A 1 716 ? 10.101 -11.444 -8.461 1.00 83.56 716 THR A C 1
ATOM 5435 O O . THR A 1 716 ? 9.600 -10.489 -7.873 1.00 83.56 716 THR A O 1
ATOM 5438 N N . ILE A 1 717 ? 11.181 -12.074 -7.975 1.00 88.88 717 ILE A N 1
ATOM 5439 C CA . ILE A 1 717 ? 11.851 -11.712 -6.711 1.00 88.88 717 ILE A CA 1
ATOM 5440 C C . ILE A 1 717 ? 12.341 -10.262 -6.746 1.00 88.88 717 ILE A C 1
ATOM 5442 O O . ILE A 1 717 ? 12.016 -9.488 -5.846 1.00 88.88 717 ILE A O 1
ATOM 5446 N N . PHE A 1 718 ? 13.096 -9.872 -7.776 1.00 85.69 718 PHE A N 1
ATOM 5447 C CA . PHE A 1 718 ? 13.641 -8.516 -7.858 1.00 85.69 718 PHE A CA 1
ATOM 5448 C C . PHE A 1 718 ? 12.559 -7.458 -8.110 1.00 85.69 718 PHE A C 1
ATOM 5450 O O . PHE A 1 718 ? 12.602 -6.400 -7.486 1.00 85.69 718 PHE A O 1
ATOM 5457 N N . GLY A 1 719 ? 11.551 -7.753 -8.936 1.00 80.75 719 GLY A N 1
ATOM 5458 C CA . GLY A 1 719 ? 10.430 -6.847 -9.191 1.00 80.75 719 GLY A CA 1
ATOM 5459 C C . GLY A 1 719 ? 9.631 -6.506 -7.930 1.00 80.75 719 GLY A C 1
ATOM 5460 O O . GLY A 1 719 ? 9.298 -5.342 -7.714 1.00 80.75 719 GLY A O 1
ATOM 5461 N N . TRP A 1 720 ? 9.380 -7.487 -7.054 1.00 82.75 720 TRP A N 1
ATOM 5462 C CA . TRP A 1 720 ? 8.734 -7.227 -5.763 1.00 82.75 720 TRP A CA 1
ATOM 5463 C C . TRP A 1 720 ? 9.631 -6.446 -4.803 1.00 82.75 720 TRP A C 1
ATOM 5465 O O . TRP A 1 720 ? 9.164 -5.498 -4.173 1.00 82.75 720 TRP A O 1
ATOM 5475 N N . LEU A 1 721 ? 10.906 -6.824 -4.692 1.00 81.38 721 LEU A N 1
ATOM 5476 C CA . LEU A 1 721 ? 11.821 -6.252 -3.703 1.00 81.38 721 LEU A CA 1
ATOM 5477 C C . LEU A 1 721 ? 12.265 -4.817 -4.010 1.00 81.38 721 LEU A C 1
ATOM 5479 O O . LEU A 1 721 ? 12.551 -4.077 -3.077 1.00 81.38 721 LEU A O 1
ATOM 5483 N N . LEU A 1 722 ? 12.311 -4.411 -5.281 1.00 74.25 722 LEU A N 1
ATOM 5484 C CA . LEU A 1 722 ? 12.828 -3.095 -5.687 1.00 74.25 722 LEU A CA 1
ATOM 5485 C C . LEU A 1 722 ? 11.753 -2.021 -5.896 1.00 74.25 722 LEU A C 1
ATOM 5487 O O . LEU A 1 722 ? 12.082 -0.848 -6.032 1.00 74.25 722 LEU A O 1
ATOM 5491 N N . GLY A 1 723 ? 10.474 -2.403 -5.925 1.00 57.88 723 GLY A N 1
ATOM 5492 C CA . GLY A 1 723 ? 9.338 -1.472 -5.988 1.00 57.88 723 GLY A CA 1
ATOM 5493 C C . GLY A 1 723 ? 8.491 -1.432 -4.712 1.00 57.88 723 GLY A C 1
ATOM 5494 O O . GLY A 1 723 ? 7.410 -0.845 -4.720 1.00 57.88 723 GLY A O 1
ATOM 5495 N N . GLY A 1 724 ? 8.923 -2.122 -3.652 1.00 56.59 724 GLY A N 1
ATOM 5496 C CA . GLY A 1 724 ? 8.059 -2.521 -2.540 1.00 56.59 724 GLY A CA 1
ATOM 5497 C C . GLY A 1 724 ? 8.246 -1.795 -1.203 1.00 56.59 724 GLY A C 1
ATOM 5498 O O . GLY A 1 724 ? 7.309 -1.749 -0.395 1.00 56.59 724 GLY A O 1
ATOM 5499 N N . GLY A 1 725 ? 9.442 -1.259 -0.950 1.00 61.62 725 GLY A N 1
ATOM 5500 C CA . GLY A 1 725 ? 9.833 -0.756 0.367 1.00 61.62 725 GLY A CA 1
ATOM 5501 C C . GLY A 1 725 ? 9.877 -1.848 1.451 1.00 61.62 725 GLY A C 1
ATOM 5502 O O . GLY A 1 725 ? 9.597 -3.024 1.208 1.00 61.62 725 GLY A O 1
ATOM 5503 N N . ALA A 1 726 ? 10.116 -1.441 2.698 1.00 56.59 726 ALA A N 1
ATOM 5504 C CA . ALA A 1 726 ? 10.132 -2.293 3.898 1.00 56.59 726 ALA A CA 1
ATOM 5505 C C . ALA A 1 726 ? 8.804 -3.023 4.250 1.00 56.59 726 ALA A C 1
ATOM 5507 O O . ALA A 1 726 ? 8.689 -3.627 5.321 1.00 56.59 726 ALA A O 1
ATOM 5508 N N . SER A 1 727 ? 7.774 -2.950 3.400 1.00 58.75 727 SER A N 1
ATOM 5509 C CA . SER A 1 727 ? 6.440 -3.498 3.673 1.00 58.75 727 SER A CA 1
ATOM 5510 C C . SER A 1 727 ? 6.378 -5.026 3.503 1.00 58.75 727 SER A C 1
ATOM 5512 O O . SER A 1 727 ? 7.130 -5.625 2.737 1.00 58.75 727 SER A O 1
ATOM 5514 N N . ARG A 1 728 ? 5.455 -5.701 4.209 1.00 65.44 728 ARG A N 1
ATOM 5515 C CA . ARG A 1 728 ? 5.419 -7.179 4.255 1.00 65.44 728 ARG A CA 1
ATOM 5516 C C . ARG A 1 728 ? 5.052 -7.860 2.932 1.00 65.44 728 ARG A C 1
ATOM 5518 O O . ARG A 1 728 ? 5.523 -8.969 2.683 1.00 65.44 728 ARG A O 1
ATOM 5525 N N . LYS A 1 729 ? 4.215 -7.239 2.093 1.00 68.50 729 LYS A N 1
ATOM 5526 C CA . LYS A 1 729 ? 3.760 -7.824 0.816 1.00 68.50 729 LYS A CA 1
ATOM 5527 C C . LYS A 1 729 ? 4.940 -8.133 -0.135 1.00 68.50 729 LYS A C 1
ATOM 5529 O O . LYS A 1 729 ? 5.079 -9.300 -0.488 1.00 68.50 729 LYS A O 1
ATOM 5534 N N . PRO A 1 730 ? 5.833 -7.181 -0.468 1.00 74.06 730 PRO A N 1
ATOM 5535 C CA . PRO A 1 730 ? 7.071 -7.409 -1.225 1.00 74.06 730 PRO A CA 1
ATOM 5536 C C . PRO A 1 730 ? 7.874 -8.643 -0.812 1.00 74.06 730 PRO A C 1
ATOM 5538 O O . PRO A 1 730 ? 8.100 -9.534 -1.629 1.00 74.06 730 PRO A O 1
ATOM 5541 N N . PHE A 1 731 ? 8.261 -8.738 0.464 1.00 79.31 731 PHE A N 1
ATOM 5542 C CA . PHE A 1 731 ? 9.051 -9.868 0.952 1.00 79.31 731 PHE A CA 1
ATOM 5543 C C . PHE A 1 731 ? 8.260 -11.178 0.920 1.00 79.31 731 PHE A C 1
ATOM 5545 O O . PHE A 1 731 ? 8.816 -12.212 0.575 1.00 79.31 731 PHE A O 1
ATOM 5552 N N . LYS A 1 732 ? 6.954 -11.157 1.210 1.00 80.38 732 LYS A N 1
ATOM 5553 C CA . LYS A 1 732 ? 6.099 -12.349 1.121 1.00 80.38 732 LYS A CA 1
ATOM 5554 C C . LYS A 1 732 ? 5.988 -12.879 -0.314 1.00 80.38 732 LYS A C 1
ATOM 5556 O O . LYS A 1 732 ? 6.104 -14.085 -0.521 1.00 80.38 732 LYS A O 1
ATOM 5561 N N . GLU A 1 733 ? 5.789 -12.008 -1.300 1.00 84.00 733 GLU A N 1
ATOM 5562 C CA . GLU A 1 733 ? 5.677 -12.414 -2.707 1.00 84.00 733 GLU A CA 1
ATOM 5563 C C . GLU A 1 733 ? 7.038 -12.840 -3.289 1.00 84.00 733 GLU A C 1
ATOM 5565 O O . GLU A 1 733 ? 7.128 -13.859 -3.976 1.00 84.00 733 GLU A O 1
ATOM 5570 N N . ALA A 1 734 ? 8.128 -12.154 -2.926 1.00 86.56 734 ALA A N 1
ATOM 5571 C CA . ALA A 1 734 ? 9.487 -12.594 -3.243 1.00 86.56 734 ALA A CA 1
ATOM 5572 C C . ALA A 1 734 ? 9.820 -13.953 -2.594 1.00 86.56 734 ALA A C 1
ATOM 5574 O O . ALA A 1 734 ? 10.389 -14.827 -3.246 1.00 86.56 734 ALA A O 1
ATOM 5575 N N . ALA A 1 735 ? 9.400 -14.193 -1.348 1.00 88.56 735 ALA A N 1
ATOM 5576 C CA . ALA A 1 735 ? 9.525 -15.489 -0.684 1.00 88.56 735 ALA A CA 1
ATOM 5577 C C . ALA A 1 735 ? 8.692 -16.580 -1.373 1.00 88.56 735 ALA A C 1
ATOM 5579 O O . ALA A 1 735 ? 9.155 -17.710 -1.527 1.00 88.56 735 ALA A O 1
ATOM 5580 N N . ALA A 1 736 ? 7.474 -16.260 -1.818 1.00 85.06 736 ALA A N 1
ATOM 5581 C CA . ALA A 1 736 ? 6.630 -17.182 -2.571 1.00 85.06 736 ALA A CA 1
ATOM 5582 C C . ALA A 1 736 ? 7.283 -17.566 -3.908 1.00 85.06 736 ALA A C 1
ATOM 5584 O O . ALA A 1 736 ? 7.422 -18.757 -4.193 1.00 85.06 736 ALA A O 1
ATOM 5585 N N . ALA A 1 737 ? 7.778 -16.588 -4.673 1.00 90.00 737 ALA A N 1
ATOM 5586 C CA . ALA A 1 737 ? 8.537 -16.816 -5.901 1.00 90.00 737 ALA A CA 1
ATOM 5587 C C . ALA A 1 737 ? 9.816 -17.632 -5.643 1.00 90.00 737 ALA A C 1
ATOM 5589 O O . ALA A 1 737 ? 10.085 -18.610 -6.341 1.00 90.00 737 ALA A O 1
ATOM 5590 N N . ARG A 1 738 ? 10.560 -17.318 -4.574 1.00 91.88 738 ARG A N 1
ATOM 5591 C CA . ARG A 1 738 ? 11.730 -18.090 -4.137 1.00 91.88 738 ARG A CA 1
ATOM 5592 C C . ARG A 1 738 ? 11.381 -19.551 -3.863 1.00 91.88 738 ARG A C 1
ATOM 5594 O O . ARG A 1 738 ? 12.115 -20.429 -4.315 1.00 91.88 738 ARG A O 1
ATOM 5601 N N . ARG A 1 739 ? 10.299 -19.820 -3.129 1.00 88.94 739 ARG A N 1
ATOM 5602 C CA . ARG A 1 739 ? 9.845 -21.176 -2.770 1.00 88.94 739 ARG A CA 1
ATOM 5603 C C . ARG A 1 739 ? 9.282 -21.942 -3.971 1.00 88.94 739 ARG A C 1
ATOM 5605 O O . ARG A 1 739 ? 9.445 -23.157 -4.031 1.00 88.94 739 ARG A O 1
ATOM 5612 N N . ALA A 1 740 ? 8.651 -21.242 -4.915 1.00 88.44 740 ALA A N 1
ATOM 5613 C CA . ALA A 1 740 ? 8.102 -21.801 -6.150 1.00 88.44 740 ALA A CA 1
ATOM 5614 C C . ALA A 1 740 ? 9.151 -22.011 -7.262 1.00 88.44 740 ALA A C 1
ATOM 5616 O O . ALA A 1 740 ? 8.875 -22.742 -8.213 1.00 88.44 740 ALA A O 1
ATOM 5617 N N . MET A 1 741 ? 10.339 -21.402 -7.141 1.00 89.88 741 MET A N 1
ATOM 5618 C CA . MET A 1 741 ? 11.431 -21.490 -8.116 1.00 89.88 741 MET A CA 1
ATOM 5619 C C . MET A 1 741 ? 11.727 -22.949 -8.519 1.00 89.88 741 MET A C 1
ATOM 5621 O O . MET A 1 741 ? 12.135 -23.748 -7.666 1.00 89.88 741 MET A O 1
ATOM 5625 N N . PRO A 1 742 ? 11.591 -23.312 -9.809 1.00 87.31 742 PRO A N 1
ATOM 5626 C CA . PRO A 1 742 ? 11.882 -24.659 -10.287 1.00 87.31 742 PRO A CA 1
ATOM 5627 C C . PRO A 1 742 ? 13.332 -25.070 -10.010 1.00 87.31 742 PRO A C 1
ATOM 5629 O O . PRO A 1 742 ? 14.249 -24.260 -10.140 1.00 87.31 742 PRO A O 1
ATOM 5632 N N . ASN A 1 743 ? 13.575 -26.357 -9.733 1.00 84.19 743 ASN A N 1
ATOM 5633 C CA . ASN A 1 743 ? 14.945 -26.873 -9.573 1.00 84.19 743 ASN A CA 1
ATOM 5634 C C . ASN A 1 743 ? 15.824 -26.550 -10.792 1.00 84.19 743 ASN A C 1
ATOM 5636 O O . ASN A 1 743 ? 16.957 -26.123 -10.623 1.00 84.19 743 ASN A O 1
ATOM 5640 N N . ALA A 1 744 ? 15.267 -26.641 -12.005 1.00 81.56 744 ALA A N 1
ATOM 5641 C CA . ALA A 1 744 ? 15.968 -26.287 -13.238 1.00 81.56 744 ALA A CA 1
ATOM 5642 C C . ALA A 1 744 ? 16.373 -24.802 -13.325 1.00 81.56 744 ALA A C 1
ATOM 5644 O O . ALA A 1 744 ? 17.309 -24.488 -14.049 1.00 81.56 744 ALA A O 1
ATOM 5645 N N . GLU A 1 745 ? 15.694 -23.891 -12.618 1.00 82.31 745 GLU A N 1
ATOM 5646 C CA . GLU A 1 745 ? 16.105 -22.486 -12.478 1.00 82.31 745 GLU A CA 1
ATOM 5647 C C . GLU A 1 745 ? 17.153 -22.345 -11.364 1.00 82.31 745 GLU A C 1
ATOM 5649 O O . GLU A 1 745 ? 18.210 -21.752 -11.569 1.00 82.31 745 GLU A O 1
ATOM 5654 N N . LYS A 1 746 ? 16.917 -22.989 -10.213 1.00 82.75 746 LYS A N 1
ATOM 5655 C CA . LYS A 1 746 ? 17.828 -22.998 -9.060 1.00 82.75 746 LYS A CA 1
ATOM 5656 C C . LYS A 1 746 ? 19.213 -23.580 -9.386 1.00 82.75 746 LYS A C 1
ATOM 5658 O O . LYS A 1 746 ? 20.212 -23.073 -8.882 1.00 82.75 746 LYS A O 1
ATOM 5663 N N . ASP A 1 747 ? 19.291 -24.598 -10.240 1.00 82.31 747 ASP A N 1
ATOM 5664 C CA . ASP A 1 747 ? 20.544 -25.222 -10.695 1.00 82.31 747 ASP A CA 1
ATOM 5665 C C . ASP A 1 747 ? 21.428 -24.270 -11.526 1.00 82.31 747 ASP A C 1
ATOM 5667 O O . ASP A 1 747 ? 22.634 -24.487 -11.636 1.00 82.31 747 ASP A O 1
ATOM 5671 N N . LYS A 1 748 ? 20.864 -23.170 -12.045 1.00 78.00 748 LYS A N 1
ATOM 5672 C CA . LYS A 1 748 ? 21.587 -22.134 -12.803 1.00 78.00 748 LYS A CA 1
ATOM 5673 C C . LYS A 1 748 ? 22.269 -21.095 -11.905 1.00 78.00 748 LYS A C 1
ATOM 5675 O O . LYS A 1 748 ? 23.123 -20.357 -12.384 1.00 78.00 748 LYS A O 1
ATOM 5680 N N . LEU A 1 749 ? 21.928 -21.036 -10.612 1.00 76.12 749 LEU A N 1
ATOM 5681 C CA . LEU A 1 749 ? 22.431 -20.032 -9.658 1.00 76.12 749 LEU A CA 1
ATOM 5682 C C . LEU A 1 749 ? 23.902 -20.239 -9.234 1.00 76.12 749 LEU A C 1
ATOM 5684 O O . LEU A 1 749 ? 24.421 -19.478 -8.416 1.00 76.12 749 LEU A O 1
ATOM 5688 N N . GLY A 1 750 ? 24.588 -21.266 -9.746 1.00 77.06 750 GLY A N 1
ATOM 5689 C CA . GLY A 1 750 ? 25.981 -21.556 -9.393 1.00 77.06 750 GLY A CA 1
ATOM 5690 C C . GLY A 1 750 ? 26.159 -21.791 -7.889 1.00 77.06 750 GLY A C 1
ATOM 5691 O O . GLY A 1 750 ? 25.329 -22.439 -7.256 1.00 77.06 750 GLY A O 1
ATOM 5692 N N . THR A 1 751 ? 27.211 -21.230 -7.290 1.00 79.38 751 THR A N 1
ATOM 5693 C CA . THR A 1 751 ? 27.513 -21.399 -5.853 1.00 79.38 751 THR A CA 1
ATOM 5694 C C . THR A 1 751 ? 26.471 -20.775 -4.916 1.00 79.38 751 THR A C 1
ATOM 5696 O O . THR A 1 751 ? 26.420 -21.126 -3.736 1.00 79.38 751 THR A O 1
ATOM 5699 N N . VAL A 1 752 ? 25.585 -19.901 -5.413 1.00 87.00 752 VAL A N 1
ATOM 5700 C CA . VAL A 1 752 ? 24.441 -19.407 -4.628 1.00 87.00 752 VAL A CA 1
ATOM 5701 C C . VAL A 1 752 ? 23.457 -20.541 -4.328 1.00 87.00 752 VAL A C 1
ATOM 5703 O O . VAL A 1 752 ? 22.888 -20.577 -3.236 1.00 87.00 752 VAL A O 1
ATOM 5706 N N . LYS A 1 753 ? 23.318 -21.538 -5.216 1.00 88.31 753 LYS A N 1
ATOM 5707 C CA . LYS A 1 753 ? 22.518 -22.742 -4.940 1.00 88.31 753 LYS A CA 1
ATOM 5708 C C . LYS A 1 753 ? 22.972 -23.449 -3.661 1.00 88.31 753 LYS A C 1
ATOM 5710 O O . LYS A 1 753 ? 22.118 -23.872 -2.885 1.00 88.31 753 LYS A O 1
ATOM 5715 N N . ASP A 1 754 ? 24.277 -23.557 -3.428 1.00 89.88 754 ASP A N 1
ATOM 5716 C CA . ASP A 1 754 ? 24.816 -24.280 -2.272 1.00 89.88 754 ASP A CA 1
ATOM 5717 C C . ASP A 1 754 ? 24.451 -23.578 -0.956 1.00 89.88 754 ASP A C 1
ATOM 5719 O O . ASP A 1 754 ? 24.030 -24.237 -0.004 1.00 89.88 754 ASP A O 1
ATOM 5723 N N . LYS A 1 755 ? 24.492 -22.237 -0.929 1.00 92.25 755 LYS A N 1
ATOM 5724 C CA . LYS A 1 755 ? 24.026 -21.415 0.206 1.00 92.25 755 LYS A CA 1
ATOM 5725 C C . LYS A 1 755 ? 22.525 -21.592 0.460 1.00 92.25 755 LYS A C 1
ATOM 5727 O O . LYS A 1 755 ? 22.101 -21.773 1.600 1.00 92.25 755 LYS A O 1
ATOM 5732 N N . LEU A 1 756 ? 21.727 -21.635 -0.606 1.00 92.56 756 LEU A N 1
ATOM 5733 C CA . LEU A 1 756 ? 20.285 -21.896 -0.540 1.00 92.56 756 LEU A CA 1
ATOM 5734 C C . LEU A 1 756 ? 19.964 -23.321 -0.059 1.00 92.56 756 LEU A C 1
ATOM 5736 O O . LEU A 1 756 ? 18.969 -23.537 0.636 1.00 92.56 756 LEU A O 1
ATOM 5740 N N . ASP A 1 757 ? 20.797 -24.301 -0.409 1.00 91.25 757 ASP A N 1
ATOM 5741 C CA . ASP A 1 757 ? 20.705 -25.660 0.120 1.00 91.25 757 ASP A CA 1
ATOM 5742 C C . ASP A 1 757 ? 21.131 -25.720 1.596 1.00 91.25 757 ASP A C 1
ATOM 5744 O O . ASP A 1 757 ? 20.510 -26.458 2.358 1.00 91.25 757 ASP A O 1
ATOM 5748 N N . THR A 1 758 ? 22.111 -24.919 2.034 1.00 92.62 758 THR A N 1
ATOM 5749 C CA . THR A 1 758 ? 22.468 -24.769 3.458 1.00 92.62 758 THR A CA 1
ATOM 5750 C C . THR A 1 758 ? 21.303 -24.223 4.283 1.00 92.62 758 THR A C 1
ATOM 5752 O O . THR A 1 758 ? 20.940 -24.840 5.283 1.00 92.62 758 THR A O 1
ATOM 5755 N N . ILE A 1 759 ? 20.632 -23.153 3.838 1.00 92.44 759 ILE A N 1
ATOM 5756 C CA . ILE A 1 759 ? 19.424 -22.621 4.507 1.00 92.44 759 ILE A CA 1
ATOM 5757 C C . ILE A 1 759 ? 18.341 -23.705 4.625 1.00 92.44 759 ILE A C 1
ATOM 5759 O O . ILE A 1 759 ? 17.748 -23.906 5.688 1.00 92.44 759 ILE A O 1
ATOM 5763 N N . ALA A 1 760 ? 18.123 -24.478 3.557 1.00 89.62 760 ALA A N 1
ATOM 5764 C CA . ALA A 1 760 ? 17.170 -25.583 3.570 1.00 89.62 760 ALA A CA 1
ATOM 5765 C C . ALA A 1 760 ? 17.569 -26.736 4.516 1.00 89.62 760 ALA A C 1
ATOM 5767 O O . ALA A 1 760 ? 16.681 -27.447 4.992 1.00 89.62 760 ALA A O 1
ATOM 5768 N N . ARG A 1 761 ? 18.865 -26.940 4.803 1.00 91.50 761 ARG A N 1
ATOM 5769 C CA . ARG A 1 761 ? 19.346 -27.910 5.804 1.00 91.50 761 ARG A CA 1
ATOM 5770 C C . ARG A 1 761 ? 19.186 -27.369 7.228 1.00 91.50 761 ARG A C 1
ATOM 5772 O O . ARG A 1 761 ? 18.560 -28.050 8.033 1.00 91.50 761 ARG A O 1
ATOM 5779 N N . VAL A 1 762 ? 19.597 -26.124 7.498 1.00 87.50 762 VAL A N 1
ATOM 5780 C CA . VAL A 1 762 ? 19.388 -25.410 8.780 1.00 87.50 762 VAL A CA 1
ATOM 5781 C C . VAL A 1 762 ? 17.925 -25.486 9.243 1.00 87.50 762 VAL A C 1
ATOM 5783 O O . VAL A 1 762 ? 17.640 -25.806 10.400 1.00 87.50 762 VAL A O 1
ATOM 5786 N N . ARG A 1 763 ? 16.978 -25.250 8.326 1.00 83.81 763 ARG A N 1
ATOM 5787 C CA . ARG A 1 763 ? 15.531 -25.315 8.599 1.00 83.81 763 ARG A CA 1
ATOM 5788 C C . ARG A 1 763 ? 14.998 -26.730 8.863 1.00 83.81 763 ARG A C 1
ATOM 5790 O O . ARG A 1 763 ? 13.986 -26.869 9.540 1.00 83.81 763 ARG A O 1
ATOM 5797 N N . LYS A 1 764 ? 15.650 -27.778 8.344 1.00 78.69 764 LYS A N 1
ATOM 5798 C CA . LYS A 1 764 ? 15.198 -29.182 8.448 1.00 78.69 764 LYS A CA 1
ATOM 5799 C C . LYS A 1 764 ? 15.748 -29.945 9.655 1.00 78.69 764 LYS A C 1
ATOM 5801 O O . LYS A 1 764 ? 15.280 -31.050 9.918 1.00 78.69 764 LYS A O 1
ATOM 5806 N N . THR A 1 765 ? 16.724 -29.396 10.371 1.00 66.56 765 THR A N 1
ATOM 5807 C CA . THR A 1 765 ? 17.289 -30.018 11.577 1.00 66.56 765 THR A CA 1
ATOM 5808 C C . THR A 1 765 ? 16.226 -30.116 12.676 1.00 66.56 765 THR A C 1
ATOM 5810 O O . THR A 1 765 ? 15.700 -29.092 13.100 1.00 66.56 765 THR A O 1
ATOM 5813 N N . CYS A 1 766 ? 15.876 -31.322 13.126 1.00 45.34 766 CYS A N 1
ATOM 5814 C CA . CYS A 1 766 ? 14.911 -31.507 14.219 1.00 45.34 766 CYS A CA 1
ATOM 5815 C C . CYS A 1 766 ? 15.470 -30.996 15.554 1.00 45.34 766 CYS A C 1
ATOM 5817 O O . CYS A 1 766 ? 16.632 -31.345 15.858 1.00 45.34 766 CYS A O 1
#

Mean predicted aligned error: 19.84 Å

pLDDT: mean 78.35, std 15.33, range [28.11, 98.75]

Organism: NCBI:txid314031

Solvent-accessible surface area (backbone atoms only — not comparable to full-atom values): 39886 Å² total; per-residue (Å²): 141,89,74,90,84,48,6,24,66,46,65,44,56,74,38,75,48,66,73,30,70,54,63,44,78,41,82,50,85,88,67,51,47,72,34,40,21,39,40,37,31,49,29,38,34,33,64,19,60,22,41,28,40,29,66,52,56,73,48,66,42,74,40,39,71,51,72,42,67,65,50,75,48,68,52,49,43,5,46,74,32,60,73,37,77,41,61,51,50,49,91,35,92,60,68,24,59,50,64,73,48,54,50,63,48,45,16,36,87,84,44,67,35,26,52,96,68,16,45,51,91,76,76,72,87,60,74,70,24,31,51,19,44,28,47,34,38,34,36,49,71,6,22,35,28,35,32,52,29,38,37,41,40,29,57,32,11,65,73,58,50,99,66,50,40,54,28,46,51,43,31,39,29,22,37,41,36,24,18,51,74,27,54,31,40,30,33,52,24,36,22,26,23,16,39,53,22,16,34,35,33,36,51,18,25,45,34,39,31,37,36,35,37,26,41,51,40,44,44,32,50,60,64,40,36,55,46,94,43,64,93,59,61,74,72,50,88,81,52,82,78,46,69,88,40,68,88,51,90,56,75,29,59,30,50,32,27,36,38,35,39,30,53,22,34,50,33,40,35,54,26,34,42,40,37,27,64,28,44,64,72,40,48,74,34,29,83,72,27,54,27,23,42,53,35,29,43,38,34,58,33,15,34,33,41,40,27,44,37,35,38,30,7,35,38,22,52,39,37,48,70,94,52,86,56,44,51,23,77,91,32,52,72,50,94,52,89,75,46,36,16,53,42,69,69,47,57,90,29,46,72,60,70,61,61,70,94,62,42,79,78,47,63,84,66,61,84,77,76,83,69,80,83,79,77,82,78,51,85,43,71,66,56,36,49,77,40,25,74,79,49,57,76,81,41,50,32,48,40,46,36,55,28,32,54,50,40,32,52,51,22,54,54,47,41,56,50,46,54,70,69,48,37,71,64,37,47,51,48,41,52,49,54,52,66,67,45,49,53,62,50,52,55,54,51,44,36,41,34,50,82,70,66,29,46,49,25,28,38,64,42,44,42,28,24,68,91,65,66,79,67,83,87,71,86,64,63,85,58,65,51,76,60,93,86,60,72,66,41,87,37,81,40,81,44,82,44,60,58,72,81,64,74,59,46,81,57,97,77,68,77,87,76,83,44,38,36,42,40,71,78,33,62,68,62,44,44,40,49,45,4,52,76,70,50,44,34,63,67,33,47,40,75,36,74,42,65,47,30,47,55,83,66,33,86,76,45,65,95,46,27,68,59,45,42,75,74,58,41,43,48,28,33,54,36,80,36,73,27,73,93,56,63,73,80,80,63,64,66,59,56,52,57,53,20,43,64,56,54,51,48,42,48,54,22,50,53,51,33,52,62,52,21,77,81,42,76,82,42,27,58,28,45,30,43,33,43,44,59,63,17,44,39,48,30,45,27,36,54,34,56,54,48,49,53,52,52,56,77,52,89,49,76,69,60,54,54,60,46,55,50,51,31,53,51,25,52,53,72,42,39,68,58,20,46,79,78,28,62,70,49,51,57,50,46,46,49,52,39,50,33,22,21,44,84,65,12,58,52,46,48,59,42,45,54,39,58,71,30,82,85,25,40,64,34,44,25,44,56,28,48,77,75,40,62,48,45,60,57,23,34,45,52,10,16,48,27,51,72,65,45,48,66,83,59,48,70,63,51,56,76,48,37,56,55,55,50,46,54,56,47,40,73,63,51,115

InterPro domains:
  IPR011050 Pectin lyase fold/virulence factor [SSF51126] (71-317)
  IPR012334 Pectin lyase fold [G3DSA:2.160.20.10] (32-349)
  IPR060193 LysM11, alpha/beta domain [PF26794] (434-577)

Radius of gyration: 41.69 Å; Cα contacts (8 Å, |Δi|>4): 1617; chains: 1; bounding box: 112×66×112 Å

Nearest PDB structures (foldseek):
  3eqo-assembly2_B  TM=7.036E-01  e=2.071E-22  Phanerodontia chrysosporium
  5m60-assembly1_A  TM=7.321E-01  e=9.384E-21  Thermochaetoides thermophila